Protein AF-0000000078063720 (afdb_homodimer)

pLDDT: mean 92.57, std 9.5, range [32.84, 98.62]

Secondary structure (DSSP, 8-state):
---SEEE--HHHHHHTT-EEEEEEEEEEESSS--HHHHHHHHHHT-TTTS--TTEEEEEEEHHHHS-----SSHHHHHHHHHHHHHHHHHSEEEEEEEEEEEEESS--S--PPPHHHHHHHHHHHHHHHHHHHHHHHHHHS-HHHHTT-TTTTTT-HHHHHHHHHPPPP--SS---THHHHHHHHHHHHHHHHHHHHHHHHS-BS-HHHHHHHTTSHHHHHHH-TTTTTHHHHHHHHHHHHHHHHHHHHTT----HHHHHHHHHHHHHHHHHHHHHHHHHHHHHTGGGG--STTHIIIIIHHHHHHHHHHHHHHTT-TTTTTTTS-SSGGGHHHHHHHHHHHHHHHHHHHGGG-HHHHHHHHHHHHHHHHHHHHHHHHHTT---HHHHT-HHHHHTTTTT-HIIIIIISSTGGGHHHHHHHHHHHHHHHHHHHTT--GGG-HHHHHHHHHHHHHHHHHHHHHHHTT-SSSPPHHHHHHHHHHHHHHHHHHHHHHHHHHHTT---HHHHHHT-GGGHHHHHHHHHHHHHHHHHHHHHHHT-SSPBP-SHHHHHHHHHHHHHHHHHHHHHHIIIIIHHHHHHHHHHHS----------------/---SEEE--HHHHHHTT-EEEEEEEEEEESSS--HHHHHHHHHHT-TTTS--TTEEEEEEEHHHHS-----SSHHHHHHHHHHHHHHHHHSEEEEEEEEEEEEESS-----PPPHHHHHHHHHHHHHHHHHHHHHHHHHHS-HHHHTT-TTTTTT-HHHHHHHHHPPPP--SS---THHHHHHHHHHHHHHHHHHHHHHHHS-BS-HHHHHHHTTSHHHHHHH-TTTTTHHHHHHHHHHHHHHHHHHHHTT----HHHHHHHHHHHHHHHHHHHHHHHHHHHHHTGGGG--STTHIIIIIHHHHHHHHHHHHHHTT-TTTTTTTS-SSGGGHHHHHHHHHHHHHHHHHHHTTT-HHHHHHHHHHHHHHHHHHHHHHHHHTT---HHHHT-HHHHHTTTTT-HIIIIIISSTGGGHHHHHHHHHHHHHHHHHHHTT--GGG-HHHHHHHHHHHHHHHHHHHHHHHTT-SSSPPHHHHHHHHHHHHHHHHHHHHHHHHHHHTT---HHHHHHT-GGGHHHHHHHHHHHHHHHHHHHHHHHT-SSPBP-SHHHHHHHHHHHHHHHHHHHHHHIIIIIHHHHHHHHHHHS----------------

Sequence (1204 aa):
MPRLFELDEWAGCVSSRGAYCLGSFELQPAQRPHALYDLMESYSANYVDNFNHTRVHRGACLPRACAPHRAQRLQDWFSACVNASTWSRYNLSARLLRLEYCAAAPAAPAQALSPSQRALAGVLAALLALAAVSTALDLTLPEHARKGAEWALAWSLPGCWRALLAPPPRSARTDLASFDGLRVLTMLVVIIEHVCWITTQTYLTDTRIYEQIRGSIDVVLMTNSTLVVQIFFIMSSFLLAHKLLQQRRRGEHVPPFSTFVETMLNRIIRVSPSYWMVVWFAASWWERLGRGPLWAPLVGSEAAVCRRKWWTHLLYLNNILHADDKCLIQTWYLAADMQLYAACLALTLVLWRWRRAALAVLGALLLASIALLFGLAYSWQLVPTYVMHRPESVRLAYDGERSFNVLYQSPLGNVPGALAGLLLAHLHHALLDHDVPLSRYKVFGWVSVASVPAAAWWVAASPLALGRGPPARLPAAALAALERPVFSFFVAMALLGAMNGVHSGVRRVLSWRGWAGWARLSFGALLLHMPINKSLVAARLMPSMLDRQSAIVEWFGVAAVSYMAALPLALLVELPAQRLHRALSRPAPRAAAAEPADKPSLMPRLFELDEWAGCVSSRGAYCLGSFELQPAQRPHALYDLMESYSANYVDNFNHTRVHRGACLPRACAPHRAQRLQDWFSACVNASTWSRYNLSARLLRLEYCAAAPAAPAQALSPSQRALAGVLAALLALAAVSTALDLTLPEHARKGAEWALAWSLPGCWRALLAPPPRSARTDLASFDGLRVLTMLVVIIEHVCWITTQTYLTDTRIYEQIRGSIDVVLMTNSTLVVQIFFIMSSFLLAHKLLQQRRRGEHVPPFSTFVETMLNRIIRVSPSYWMVVWFAASWWERLGRGPLWAPLVGSEAAVCRRKWWTHLLYLNNILHADDKCLIQTWYLAADMQLYAACLALTLVLWRWRRAALAVLGALLLASIALLFGLAYSWQLVPTYVMHRPESVRLAYDGERSFNVLYQSPLGNVPGALAGLLLAHLHHALLDHDVPLSRYKVFGWVSVASVPAAAWWVAASPLALGRGPPARLPAAALAALERPVFSFFVAMALLGAMNGVHSGVRRVLSWRGWAGWARLSFGALLLHMPINKSLVAARLMPSMLDRQSAIVEWFGVAAVSYMAALPLALLVELPAQRLHRALSRPAPRAAAAEPADKPSL

Organism: Helicoverpa armigera (NCBI:txid29058)

Solvent-accessible surface area (backbone atoms only — not comparable to full-atom values): 62105 Å² total; per-residue (Å²): 130,78,73,47,47,46,64,39,68,50,69,65,28,38,73,69,45,26,36,40,34,30,34,33,27,40,54,41,64,86,54,82,89,39,72,68,59,51,49,33,52,60,56,23,66,28,44,42,58,25,54,56,63,49,42,34,34,44,31,42,27,44,76,79,76,29,76,93,58,89,56,89,45,68,67,57,40,50,39,51,39,53,20,52,54,39,30,75,74,67,61,26,44,41,43,74,72,45,80,62,43,73,50,63,31,68,71,75,67,87,69,74,79,48,72,64,40,49,48,52,52,49,51,53,52,48,42,53,49,44,25,51,52,11,30,52,46,63,74,68,53,53,76,79,61,45,79,77,37,43,58,62,38,23,31,9,50,70,59,33,51,51,61,47,56,45,75,76,83,84,51,92,85,46,51,64,53,37,52,34,26,48,47,37,55,46,48,53,46,45,46,37,18,48,51,54,48,53,51,56,41,49,45,42,66,52,63,63,59,40,41,67,44,51,81,36,57,70,45,27,55,40,60,44,29,74,56,55,55,37,53,58,36,21,51,52,30,18,54,54,42,40,53,53,53,50,38,51,75,70,64,54,88,76,59,61,66,63,48,50,54,52,54,50,50,54,50,46,49,59,48,42,57,48,50,52,51,52,51,50,38,38,36,44,52,52,51,72,74,62,49,52,81,41,20,49,58,56,45,35,48,30,20,52,41,22,56,72,48,47,68,34,56,78,67,43,36,38,30,72,52,64,50,58,60,55,49,68,66,75,50,22,54,57,17,25,48,55,52,48,45,52,50,48,51,51,49,49,56,71,38,61,83,38,69,77,54,39,57,55,52,50,50,50,50,41,52,48,49,35,50,48,43,25,50,49,18,50,74,66,66,30,51,26,68,70,57,55,60,9,49,59,37,43,45,54,66,40,56,83,38,60,37,48,46,51,49,57,36,20,48,73,45,43,42,47,22,31,44,43,10,39,48,46,30,54,50,51,51,52,34,59,74,66,68,58,66,60,52,73,37,63,68,54,41,52,50,17,61,50,16,54,61,46,33,54,44,46,54,31,46,55,61,56,71,61,48,85,44,78,60,58,64,66,65,27,7,49,44,45,30,40,54,52,47,53,40,39,48,24,51,45,42,27,48,54,30,45,32,50,63,35,86,49,74,64,47,54,61,19,38,40,74,81,27,40,46,51,31,68,26,37,62,40,19,63,68,40,33,55,62,52,47,48,51,57,61,20,42,39,66,55,55,40,76,68,49,72,68,55,44,52,29,47,29,43,6,45,51,50,53,16,44,59,57,10,46,60,46,38,44,62,38,28,45,18,48,44,41,30,51,51,46,68,65,51,74,70,77,75,73,75,72,74,69,74,76,78,69,77,82,124,128,79,71,47,47,46,65,39,65,50,71,65,28,38,73,70,48,26,36,42,36,31,34,33,26,41,55,42,65,85,56,83,90,41,71,69,59,54,50,32,49,60,56,23,65,29,44,42,57,26,54,56,63,48,42,34,35,45,31,42,28,45,74,78,77,29,76,92,63,88,56,90,46,69,66,57,40,50,39,50,37,53,20,52,55,38,29,75,74,68,61,25,43,43,42,72,71,44,81,63,43,73,51,62,32,69,68,75,68,87,69,72,79,50,70,64,40,50,48,52,53,50,51,54,50,48,44,53,48,44,28,52,51,12,32,53,47,61,74,66,52,54,76,79,62,45,79,79,37,43,58,61,38,23,31,10,50,71,57,33,50,50,61,46,59,45,73,77,83,83,49,93,85,47,49,65,52,38,50,34,26,46,48,36,53,45,49,52,45,44,46,35,17,48,50,54,47,54,53,55,41,48,46,40,66,52,62,64,60,40,43,66,43,52,82,36,58,71,44,27,55,39,60,43,29,74,57,54,54,36,53,57,36,20,51,51,30,19,54,54,42,38,55,53,52,51,38,51,75,70,67,55,89,74,59,60,68,62,49,52,53,51,54,52,49,53,49,45,51,62,50,41,57,48,50,53,51,53,51,49,37,39,37,45,52,51,51,72,74,63,49,53,80,41,21,50,58,57,42,35,48,30,19,52,42,23,57,72,48,46,70,33,57,78,67,45,35,38,31,72,52,64,51,59,59,56,47,68,66,75,50,23,55,56,15,26,46,54,54,48,46,52,51,49,51,52,48,49,56,70,38,61,84,37,69,77,54,38,58,56,52,50,51,50,49,40,52,48,50,35,50,49,42,25,49,50,18,51,75,68,66,30,51,24,69,70,57,55,60,8,49,58,38,42,45,53,68,41,58,83,37,59,35,50,46,52,48,56,36,20,49,73,45,44,41,47,22,32,45,43,10,38,47,47,29,54,50,51,51,51,33,58,74,66,67,56,66,58,52,74,38,62,68,56,40,51,51,16,60,48,16,56,62,46,32,56,45,46,55,32,45,55,62,56,73,61,49,85,44,80,58,57,63,66,65,27,8,52,44,45,29,39,53,52,46,53,41,38,50,23,51,45,42,27,48,54,31,45,32,50,64,34,85,47,73,64,48,54,61,19,38,41,76,81,27,39,45,51,31,69,26,37,63,39,20,64,66,39,33,55,63,52,48,47,52,57,60,19,43,40,68,56,54,40,76,70,48,74,67,53,46,54,30,48,28,44,5,45,50,50,52,16,44,59,58,10,46,60,46,38,44,63,39,29,44,18,49,43,41,31,52,53,46,68,65,51,74,74,78,75,74,77,72,75,72,76,78,78,72,77,83,126

InterPro domains:
  IPR002656 Acyltransferase 3 domain [PF01757] (177-566)
  IPR052728 Oxygen and lipid transport regulator [PTHR11161] (15-594)

Nearest PDB structures (foldseek):
  6wbv-assembly1_A  TM=1.469E-01  e=4.141E-01  Homo sapiens
  8tid-assembly1_C  TM=1.167E-01  e=2.335E+00  Tetrahymena thermophila
  7y1j-assembly1_A  TM=1.596E-01  e=3.272E+00  Rattus norvegicus
  6kkj-assembly1_B  TM=2.062E-01  e=3.340E-01  Escherichia coli K-12
  6wbv-assembly1_A  TM=1.458E-01  e=4.303E-01  Homo sapiens

Structure (mmCIF, N/CA/C/O backbone):
data_AF-0000000078063720-model_v1
#
loop_
_entity.id
_entity.type
_entity.pdbx_description
1 polymer 'Acyltransferase 3 domain-containing protein'
#
loop_
_atom_site.group_PDB
_atom_site.id
_atom_site.type_symbol
_atom_site.label_atom_id
_atom_site.label_alt_id
_atom_site.label_comp_id
_atom_site.label_asym_id
_atom_site.label_entity_id
_atom_site.label_seq_id
_atom_site.pdbx_PDB_ins_code
_atom_site.Cartn_x
_atom_site.Cartn_y
_atom_site.Cartn_z
_atom_site.occupancy
_atom_site.B_iso_or_equiv
_atom_site.auth_seq_id
_atom_site.auth_comp_id
_atom_site.auth_asym_id
_atom_site.auth_atom_id
_atom_site.pdbx_PDB_model_num
ATOM 1 N N . MET A 1 1 ? -1.442 -35.125 -0.585 1 89.94 1 MET A N 1
ATOM 2 C CA . MET A 1 1 ? -2.643 -34.844 -1.363 1 89.94 1 MET A CA 1
ATOM 3 C C . MET A 1 1 ? -2.293 -34.094 -2.646 1 89.94 1 MET A C 1
ATOM 5 O O . MET A 1 1 ? -1.274 -33.406 -2.709 1 89.94 1 MET A O 1
ATOM 9 N N . PRO A 1 2 ? -3.15 -34.281 -3.641 1 92.31 2 PRO A N 1
ATOM 10 C CA . PRO A 1 2 ? -2.934 -33.469 -4.844 1 92.31 2 PRO A CA 1
ATOM 11 C C . PRO A 1 2 ? -2.986 -31.984 -4.57 1 92.31 2 PRO A C 1
ATOM 13 O O . PRO A 1 2 ? -3.738 -31.531 -3.701 1 92.31 2 PRO A O 1
ATOM 16 N N . ARG A 1 3 ? -2.207 -31.297 -5.324 1 92.19 3 ARG A N 1
ATOM 17 C CA . ARG A 1 3 ? -2.285 -29.844 -5.242 1 92.19 3 ARG A CA 1
ATOM 18 C C . ARG A 1 3 ? -3.664 -29.344 -5.668 1 92.19 3 ARG A C 1
ATOM 20 O O . ARG A 1 3 ? -4.184 -29.75 -6.711 1 92.19 3 ARG A O 1
ATOM 27 N N . LEU A 1 4 ? -4.164 -28.484 -4.914 1 95.69 4 LEU A N 1
ATOM 28 C CA . LEU A 1 4 ? -5.516 -28.016 -5.184 1 95.69 4 LEU A CA 1
ATOM 29 C C . LEU A 1 4 ? -5.539 -27.094 -6.402 1 95.69 4 LEU A C 1
ATOM 31 O O . LEU A 1 4 ? -6.434 -27.188 -7.242 1 95.69 4 LEU A O 1
ATOM 35 N N . PHE A 1 5 ? -4.547 -26.156 -6.434 1 96.44 5 PHE A N 1
ATOM 36 C CA . PHE A 1 5 ? -4.48 -25.156 -7.484 1 96.44 5 PHE A CA 1
ATOM 37 C C . PHE A 1 5 ? -3.17 -25.25 -8.25 1 96.44 5 PHE A C 1
ATOM 39 O O . PHE A 1 5 ? -2.092 -25.234 -7.656 1 96.44 5 PHE A O 1
ATOM 46 N N . GLU A 1 6 ? -3.262 -25.406 -9.539 1 95.31 6 GLU A N 1
ATOM 47 C CA . GLU A 1 6 ? -2.074 -25.469 -10.383 1 95.31 6 GLU A CA 1
ATOM 48 C C . GLU A 1 6 ? -2.283 -24.688 -11.68 1 95.31 6 GLU A C 1
ATOM 50 O O . GLU A 1 6 ? -3.338 -24.797 -12.312 1 95.31 6 GLU A O 1
ATOM 55 N N . LEU A 1 7 ? -1.355 -23.859 -12.023 1 95 7 LEU A N 1
ATOM 56 C CA . LEU A 1 7 ? -1.365 -23.094 -13.258 1 95 7 LEU A CA 1
ATOM 57 C C . LEU A 1 7 ? -0.095 -23.344 -14.062 1 95 7 LEU A C 1
ATOM 59 O O . LEU A 1 7 ? 1.014 -23.219 -13.539 1 95 7 LEU A O 1
ATOM 63 N N . ASP A 1 8 ? -0.332 -23.734 -15.32 1 93.69 8 ASP A N 1
ATOM 64 C CA . ASP A 1 8 ? 0.812 -23.766 -16.219 1 93.69 8 ASP A CA 1
ATOM 65 C C . ASP A 1 8 ? 1.225 -22.359 -16.641 1 93.69 8 ASP A C 1
ATOM 67 O O . ASP A 1 8 ? 0.477 -21.406 -16.438 1 93.69 8 ASP A O 1
ATOM 71 N N . GLU A 1 9 ? 2.371 -22.297 -17.188 1 90.62 9 GLU A N 1
ATOM 72 C CA . GLU A 1 9 ? 2.891 -21.016 -17.641 1 90.62 9 GLU A CA 1
ATOM 73 C C . GLU A 1 9 ? 2.084 -20.5 -18.828 1 90.62 9 GLU A C 1
ATOM 75 O O . GLU A 1 9 ? 2.072 -21.109 -19.906 1 90.62 9 GLU A O 1
ATOM 80 N N . TRP A 1 10 ? 1.476 -19.375 -18.688 1 91.12 10 TRP A N 1
ATOM 81 C CA . TRP A 1 10 ? 0.492 -18.875 -19.625 1 91.12 10 TRP A CA 1
ATOM 82 C C . TRP A 1 10 ? 1.169 -18.078 -20.734 1 91.12 10 TRP A C 1
ATOM 84 O O . TRP A 1 10 ? 0.835 -18.234 -21.922 1 91.12 10 TRP A O 1
ATOM 94 N N . ALA A 1 11 ? 2.111 -17.234 -20.422 1 86.81 11 ALA A N 1
ATOM 95 C CA . ALA A 1 11 ? 2.729 -16.328 -21.375 1 86.81 11 ALA A CA 1
ATOM 96 C C . ALA A 1 11 ? 3.428 -17.109 -22.5 1 86.81 11 ALA A C 1
ATOM 98 O O . ALA A 1 11 ? 3.295 -16.766 -23.672 1 86.81 11 ALA A O 1
ATOM 99 N N . GLY A 1 12 ? 4.184 -18.109 -22.109 1 86.5 12 GLY A N 1
ATOM 100 C CA . GLY A 1 12 ? 4.844 -18.938 -23.109 1 86.5 12 GLY A CA 1
ATOM 101 C C . GLY A 1 12 ? 3.875 -19.75 -23.953 1 86.5 12 GLY A C 1
ATOM 102 O O . GLY A 1 12 ? 4.102 -19.953 -25.141 1 86.5 12 GLY A O 1
ATOM 103 N N . CYS A 1 13 ? 2.816 -20.172 -23.328 1 90.5 13 CYS A N 1
ATOM 104 C CA . CYS A 1 13 ? 1.793 -20.938 -24.031 1 90.5 13 CYS A CA 1
ATOM 105 C C . CYS A 1 13 ? 1.157 -20.094 -25.141 1 90.5 13 CYS A C 1
ATOM 107 O O . CYS A 1 13 ? 1.01 -20.578 -26.266 1 90.5 13 CYS A O 1
ATOM 109 N N . VAL A 1 14 ? 0.826 -18.875 -24.812 1 87.12 14 VAL A N 1
ATOM 110 C CA . VAL A 1 14 ? 0.146 -17.984 -25.75 1 87.12 14 VAL A CA 1
ATOM 111 C C . VAL A 1 14 ? 1.115 -17.562 -26.859 1 87.12 14 VAL A C 1
ATOM 113 O O . VAL A 1 14 ? 0.726 -17.438 -28.016 1 87.12 14 VAL A O 1
ATOM 116 N N . SER A 1 15 ? 2.328 -17.344 -26.5 1 84.25 15 SER A N 1
ATOM 117 C CA . SER A 1 15 ? 3.326 -16.906 -27.484 1 84.25 15 SER A CA 1
ATOM 118 C C . SER A 1 15 ? 3.602 -18 -28.5 1 84.25 15 SER A C 1
ATOM 120 O O . SER A 1 15 ? 3.951 -17.719 -29.656 1 84.25 15 SER A O 1
ATOM 122 N N . SER A 1 16 ? 3.459 -19.266 -28.141 1 85.81 16 SER A N 1
ATOM 123 C CA . SER A 1 16 ? 3.674 -20.375 -29.047 1 85.81 16 SER A CA 1
ATOM 124 C C . SER A 1 16 ? 2.385 -20.766 -29.766 1 85.81 16 SER A C 1
ATOM 126 O O . SER A 1 16 ? 2.289 -21.844 -30.344 1 85.81 16 SER A O 1
ATOM 128 N N . ARG A 1 17 ? 1.328 -19.906 -29.609 1 84.81 17 ARG A N 1
ATOM 129 C CA . ARG A 1 17 ? 0.023 -20.109 -30.234 1 84.81 17 ARG A CA 1
ATOM 130 C C . ARG A 1 17 ? -0.616 -21.406 -29.766 1 84.81 17 ARG A C 1
ATOM 132 O O . ARG A 1 17 ? -1.243 -22.109 -30.562 1 84.81 17 ARG A O 1
ATOM 139 N N . GLY A 1 18 ? -0.327 -21.703 -28.516 1 89.06 18 GLY A N 1
ATOM 140 C CA . GLY A 1 18 ? -0.947 -22.875 -27.922 1 89.06 18 GLY A CA 1
ATOM 141 C C . GLY A 1 18 ? -2.314 -22.578 -27.328 1 89.06 18 GLY A C 1
ATOM 142 O O . GLY A 1 18 ? -2.703 -21.422 -27.188 1 89.06 18 GLY A O 1
ATOM 143 N N . ALA A 1 19 ? -3.041 -23.719 -27.062 1 92.44 19 ALA A N 1
ATOM 144 C CA . ALA A 1 19 ? -4.344 -23.594 -26.406 1 92.44 19 ALA A CA 1
ATOM 145 C C . ALA A 1 19 ? -4.211 -23.688 -24.891 1 92.44 19 ALA A C 1
ATOM 147 O O . ALA A 1 19 ? -3.447 -24.516 -24.375 1 92.44 19 ALA A O 1
ATOM 148 N N . TYR A 1 20 ? -4.836 -22.781 -24.234 1 94.38 20 TYR A N 1
ATOM 149 C CA . TYR A 1 20 ? -4.816 -22.75 -22.781 1 94.38 20 TYR A CA 1
ATOM 150 C C . TYR A 1 20 ? -6.223 -22.922 -22.219 1 94.38 20 TYR A C 1
ATOM 152 O O . TYR A 1 20 ? -7.164 -22.266 -22.672 1 94.38 20 TYR A O 1
ATOM 160 N N . CYS A 1 21 ? -6.383 -23.812 -21.266 1 96.12 21 CYS A N 1
ATOM 161 C CA . CYS A 1 21 ? -7.695 -24.062 -20.672 1 96.12 21 CYS A CA 1
ATOM 162 C C . CYS A 1 21 ? -7.629 -24.016 -19.156 1 96.12 21 CYS A C 1
ATOM 164 O O . CYS A 1 21 ? -6.582 -24.281 -18.562 1 96.12 21 CYS A O 1
ATOM 166 N N . LEU A 1 22 ? -8.688 -23.578 -18.578 1 96.31 22 LEU A N 1
ATOM 167 C CA . LEU A 1 22 ? -8.891 -23.531 -17.125 1 96.31 22 LEU A CA 1
ATOM 168 C C . LEU A 1 22 ? -10.188 -24.219 -16.734 1 96.31 22 LEU A C 1
ATOM 170 O O . LEU A 1 22 ? -11.219 -24.047 -17.391 1 96.31 22 LEU A O 1
ATOM 174 N N . GLY A 1 23 ? -10.07 -25.031 -15.656 1 97.12 23 GLY A N 1
ATOM 175 C CA . GLY A 1 23 ? -11.297 -25.688 -15.219 1 97.12 23 GLY A CA 1
ATOM 176 C C . GLY A 1 23 ? -11.148 -26.391 -13.875 1 97.12 23 GLY A C 1
ATOM 177 O O . GLY A 1 23 ? -10.062 -26.406 -13.297 1 97.12 23 GLY A O 1
ATOM 178 N N . SER A 1 24 ? -12.258 -26.844 -13.328 1 97.5 24 SER A N 1
ATOM 179 C CA . SER A 1 24 ? -12.344 -27.594 -12.078 1 97.5 24 SER A CA 1
ATOM 180 C C . SER A 1 24 ? -12.695 -29.062 -12.336 1 97.5 24 SER A C 1
ATOM 182 O O . SER A 1 24 ? -13.508 -29.359 -13.211 1 97.5 24 SER A O 1
ATOM 184 N N . PHE A 1 25 ? -12.07 -29.938 -11.594 1 98.31 25 PHE A N 1
ATOM 185 C CA . PHE A 1 25 ? -12.234 -31.375 -11.781 1 98.31 25 PHE A CA 1
ATOM 186 C C . PHE A 1 25 ? -12.633 -32.062 -10.477 1 98.31 25 PHE A C 1
ATOM 188 O O . PHE A 1 25 ? -12.109 -31.703 -9.414 1 98.31 25 PHE A O 1
ATOM 195 N N . GLU A 1 26 ? -13.492 -32.906 -10.539 1 98.06 26 GLU A N 1
ATOM 196 C CA . GLU A 1 26 ? -13.852 -33.781 -9.406 1 98.06 26 GLU A CA 1
ATOM 197 C C . GLU A 1 26 ? -13.078 -35.094 -9.438 1 98.06 26 GLU A C 1
ATOM 199 O O . GLU A 1 26 ? -13.039 -35.75 -10.469 1 98.06 26 GLU A O 1
ATOM 204 N N . LEU A 1 27 ? -12.461 -35.406 -8.344 1 98.06 27 LEU A N 1
ATOM 205 C CA . LEU A 1 27 ? -11.688 -36.656 -8.25 1 98.06 27 LEU A CA 1
ATOM 206 C C . LEU A 1 27 ? -12.539 -37.781 -7.703 1 98.06 27 LEU A C 1
ATOM 208 O O . LEU A 1 27 ? -13.391 -37.562 -6.836 1 98.06 27 LEU A O 1
ATOM 212 N N . GLN A 1 28 ? -12.344 -38.969 -8.266 1 96.75 28 GLN A N 1
ATOM 213 C CA . GLN A 1 28 ? -13.031 -40.156 -7.809 1 96.75 28 GLN A CA 1
ATOM 214 C C . GLN A 1 28 ? -12.109 -41.375 -7.852 1 96.75 28 GLN A C 1
ATOM 216 O O . GLN A 1 28 ? -11.312 -41.531 -8.781 1 96.75 28 GLN A O 1
ATOM 221 N N . PRO A 1 29 ? -12.234 -42.156 -6.832 1 95.62 29 PRO A N 1
ATOM 222 C CA . PRO A 1 29 ? -11.43 -43.406 -6.863 1 95.62 29 PRO A CA 1
ATOM 223 C C . PRO A 1 29 ? -12.023 -44.469 -7.773 1 95.62 29 PRO A C 1
ATOM 225 O O . PRO A 1 29 ? -13.242 -44.562 -7.922 1 95.62 29 PRO A O 1
ATOM 228 N N . ALA A 1 30 ? -11.141 -45.25 -8.453 1 89.06 30 ALA A N 1
ATOM 229 C CA . ALA A 1 30 ? -11.625 -46.344 -9.273 1 89.06 30 ALA A CA 1
ATOM 230 C C . ALA A 1 30 ? -12.289 -47.438 -8.414 1 89.06 30 ALA A C 1
ATOM 232 O O . ALA A 1 30 ? -13.289 -48.031 -8.82 1 89.06 30 ALA A O 1
ATOM 233 N N . GLN A 1 31 ? -11.695 -47.688 -7.25 1 90.12 31 GLN A N 1
ATOM 234 C CA . GLN A 1 31 ? -12.219 -48.656 -6.301 1 90.12 31 GLN A CA 1
ATOM 235 C C . GLN A 1 31 ? -12.086 -48.156 -4.867 1 90.12 31 GLN A C 1
ATOM 237 O O . GLN A 1 31 ? -11.125 -47.469 -4.527 1 90.12 31 GLN A O 1
ATOM 242 N N . ARG A 1 32 ? -13.086 -48.5 -4.125 1 89.12 32 ARG A N 1
ATOM 243 C CA . ARG A 1 32 ? -13.039 -48.156 -2.703 1 89.12 32 ARG A CA 1
ATOM 244 C C . ARG A 1 32 ? -12.734 -49.406 -1.864 1 89.12 32 ARG A C 1
ATOM 246 O O . ARG A 1 32 ? -13.164 -50.5 -2.203 1 89.12 32 ARG A O 1
ATOM 253 N N . PRO A 1 33 ? -12.008 -49.438 -0.785 1 91.12 33 PRO A N 1
ATOM 254 C CA . PRO A 1 33 ? -11.477 -48.219 -0.182 1 91.12 33 PRO A CA 1
ATOM 255 C C . PRO A 1 33 ? -10.211 -47.719 -0.868 1 91.12 33 PRO A C 1
ATOM 257 O O . PRO A 1 33 ? -9.453 -48.5 -1.431 1 91.12 33 PRO A O 1
ATOM 260 N N . HIS A 1 34 ? -10.086 -46.469 -1.026 1 95.75 34 HIS A N 1
ATOM 261 C CA . HIS A 1 34 ? -8.891 -45.75 -1.495 1 95.75 34 HIS A CA 1
ATOM 262 C C . HIS A 1 34 ? -8.336 -44.844 -0.418 1 95.75 34 HIS A C 1
ATOM 264 O O . HIS A 1 34 ? -8.922 -43.781 -0.141 1 95.75 34 HIS A O 1
ATOM 270 N N . ALA A 1 35 ? -7.234 -45.125 0.194 1 95.56 35 ALA A N 1
ATOM 271 C CA . ALA A 1 35 ? -6.715 -44.5 1.405 1 95.56 35 ALA A CA 1
ATOM 272 C C . ALA A 1 35 ? -6.566 -43 1.219 1 95.56 35 ALA A C 1
ATOM 274 O O . ALA A 1 35 ? -7.016 -42.219 2.061 1 95.56 35 ALA A O 1
ATOM 275 N N . LEU A 1 36 ? -5.918 -42.594 0.149 1 95.38 36 LEU A N 1
ATOM 276 C CA . LEU A 1 36 ? -5.699 -41.188 -0.113 1 95.38 36 LEU A CA 1
ATOM 277 C C . LEU A 1 36 ? -7.027 -40.438 -0.273 1 95.38 36 LEU A C 1
ATOM 279 O O . LEU A 1 36 ? -7.219 -39.375 0.293 1 95.38 36 LEU A O 1
ATOM 283 N N . TYR A 1 37 ? -7.922 -41 -1.019 1 97 37 TYR A N 1
ATOM 284 C CA . TYR A 1 37 ? -9.211 -40.375 -1.256 1 97 37 TYR A CA 1
ATOM 285 C C . TYR A 1 37 ? -10 -40.25 0.04 1 97 37 TYR A C 1
ATOM 287 O O . TYR A 1 37 ? -10.648 -39.219 0.284 1 97 37 TYR A O 1
ATOM 295 N N . ASP A 1 38 ? -9.992 -41.25 0.83 1 97.12 38 ASP A N 1
ATOM 296 C CA . ASP A 1 38 ? -10.688 -41.219 2.109 1 97.12 38 ASP A CA 1
ATOM 297 C C . ASP A 1 38 ? -10.133 -40.125 3.018 1 97.12 38 ASP A C 1
ATOM 299 O O . ASP A 1 38 ? -10.891 -39.469 3.73 1 97.12 38 ASP A O 1
ATOM 303 N N . LEU A 1 39 ? -8.844 -40.062 2.961 1 96.31 39 LEU A N 1
ATOM 304 C CA . LEU A 1 39 ? -8.211 -38.969 3.725 1 96.31 39 LEU A CA 1
ATOM 305 C C . LEU A 1 39 ? -8.68 -37.625 3.23 1 96.31 39 LEU A C 1
ATOM 307 O O . LEU A 1 39 ? -9.008 -36.75 4.031 1 96.31 39 LEU A O 1
ATOM 311 N N . MET A 1 40 ? -8.688 -37.438 1.939 1 96.94 40 MET A N 1
ATOM 312 C CA . MET A 1 40 ? -9.109 -36.188 1.336 1 96.94 40 MET A CA 1
ATOM 313 C C . MET A 1 40 ? -10.562 -35.875 1.691 1 96.94 40 MET A C 1
ATOM 315 O O . MET A 1 40 ? -10.891 -34.719 2.012 1 96.94 40 MET A O 1
ATOM 319 N N . GLU A 1 41 ? -11.359 -36.812 1.614 1 96.38 41 GLU A N 1
ATOM 320 C CA . GLU A 1 41 ? -12.773 -36.656 1.94 1 96.38 41 GLU A CA 1
ATOM 321 C C . GLU A 1 41 ? -12.961 -36.281 3.406 1 96.38 41 GLU A C 1
ATOM 323 O O . GLU A 1 41 ? -13.75 -35.375 3.725 1 96.38 41 GLU A O 1
ATOM 328 N N . SER A 1 42 ? -12.289 -36.938 4.293 1 96.12 42 SER A N 1
ATOM 329 C CA . SER A 1 42 ? -12.375 -36.656 5.719 1 96.12 42 SER A CA 1
ATOM 330 C C . SER A 1 42 ? -11.891 -35.25 6.027 1 96.12 42 SER A C 1
ATOM 332 O O . SER A 1 42 ? -12.5 -34.531 6.832 1 96.12 42 SER A O 1
ATOM 334 N N . TYR A 1 43 ? -10.789 -34.906 5.395 1 95.31 43 TYR A N 1
ATOM 335 C CA . TYR A 1 43 ? -10.242 -33.562 5.59 1 95.31 43 TYR A CA 1
ATOM 336 C C . TYR A 1 43 ? -11.203 -32.5 5.074 1 95.31 43 TYR A C 1
ATOM 338 O O . TYR A 1 43 ? -11.406 -31.484 5.73 1 95.31 43 TYR A O 1
ATOM 346 N N . SER A 1 44 ? -11.852 -32.781 3.973 1 96.25 44 SER A N 1
ATOM 347 C CA . SER A 1 44 ? -12.75 -31.844 3.32 1 96.25 44 SER A CA 1
ATOM 348 C C . SER A 1 44 ? -14.086 -31.75 4.059 1 96.25 44 SER A C 1
ATOM 350 O O . SER A 1 44 ? -14.859 -30.812 3.838 1 96.25 44 SER A O 1
ATOM 352 N N . ALA A 1 45 ? -14.359 -32.688 4.902 1 95.19 45 ALA A N 1
ATOM 353 C CA . ALA A 1 45 ? -15.609 -32.688 5.66 1 95.19 45 ALA A CA 1
ATOM 354 C C . ALA A 1 45 ? -15.727 -31.453 6.543 1 95.19 45 ALA A C 1
ATOM 356 O O . ALA A 1 45 ? -16.828 -31 6.832 1 95.19 45 ALA A O 1
ATOM 357 N N . ASN A 1 46 ? -14.594 -30.953 6.914 1 94.44 46 ASN A N 1
ATOM 358 C CA . ASN A 1 46 ? -14.594 -29.641 7.551 1 94.44 46 ASN A CA 1
ATOM 359 C C . ASN A 1 46 ? -14.648 -28.516 6.516 1 94.44 46 ASN A C 1
ATOM 361 O O . ASN A 1 46 ? -13.688 -27.766 6.363 1 94.44 46 ASN A O 1
ATOM 365 N N . TYR A 1 47 ? -15.844 -28.328 5.965 1 94 47 TYR A N 1
ATOM 366 C CA . TYR A 1 47 ? -16 -27.453 4.82 1 94 47 TYR A CA 1
ATOM 367 C C . TYR A 1 47 ? -15.953 -25.984 5.254 1 94 47 TYR A C 1
ATOM 369 O O . TYR A 1 47 ? -15.844 -25.078 4.418 1 94 47 TYR A O 1
ATOM 377 N N . VAL A 1 48 ? -16.016 -25.719 6.57 1 93.69 48 VAL A N 1
ATOM 378 C CA . VAL A 1 48 ? -15.984 -24.344 7.07 1 93.69 48 VAL A CA 1
ATOM 379 C C . VAL A 1 48 ? -14.547 -23.828 7.039 1 93.69 48 VAL A C 1
ATOM 381 O O . VAL A 1 48 ? -14.312 -22.656 6.699 1 93.69 48 VAL A O 1
ATOM 384 N N . ASP A 1 49 ? -13.555 -24.703 7.336 1 93.25 49 ASP A N 1
ATOM 385 C CA . ASP A 1 49 ? -12.172 -24.25 7.512 1 93.25 49 ASP A CA 1
ATOM 386 C C . ASP A 1 49 ? -11.305 -24.656 6.324 1 93.25 49 ASP A C 1
ATOM 388 O O . ASP A 1 49 ? -10.242 -24.078 6.098 1 93.25 49 ASP A O 1
ATOM 392 N N . ASN A 1 50 ? -11.773 -25.703 5.598 1 96.06 50 ASN A N 1
ATOM 393 C CA . ASN A 1 50 ? -10.914 -26.266 4.559 1 96.06 50 ASN A CA 1
ATOM 394 C C . ASN A 1 50 ? -11.57 -26.156 3.182 1 96.06 50 ASN A C 1
ATOM 396 O O . ASN A 1 50 ? -12.797 -26.141 3.07 1 96.06 50 ASN A O 1
ATOM 400 N N . PHE A 1 51 ? -10.719 -26.125 2.221 1 96.94 51 PHE A N 1
ATOM 401 C CA . PHE A 1 51 ? -11.18 -26.281 0.848 1 96.94 51 PHE A CA 1
ATOM 402 C C . PHE A 1 51 ? -11.648 -27.719 0.597 1 96.94 51 PHE A C 1
ATOM 404 O O . PHE A 1 51 ? -11.414 -28.609 1.416 1 96.94 51 PHE A O 1
ATOM 411 N N . ASN A 1 52 ? -12.406 -27.891 -0.452 1 97.25 52 ASN A N 1
ATOM 412 C CA . ASN A 1 52 ? -12.703 -29.234 -0.922 1 97.25 52 ASN A CA 1
ATOM 413 C C . ASN A 1 52 ? -11.523 -29.828 -1.685 1 97.25 52 ASN A C 1
ATOM 415 O O . ASN A 1 52 ? -11.32 -29.531 -2.861 1 97.25 52 ASN A O 1
ATOM 419 N N . HIS A 1 53 ? -10.836 -30.797 -1.105 1 97.38 53 HIS A N 1
ATOM 420 C CA . HIS A 1 53 ? -9.602 -31.328 -1.674 1 97.38 53 HIS A CA 1
ATOM 421 C C . HIS A 1 53 ? -9.891 -32.469 -2.658 1 97.38 53 HIS A C 1
ATOM 423 O O . HIS A 1 53 ? -8.977 -32.969 -3.311 1 97.38 53 HIS A O 1
ATOM 429 N N . THR A 1 54 ? -11.172 -32.812 -2.791 1 97.5 54 THR A N 1
ATOM 430 C CA . THR A 1 54 ? -11.539 -33.812 -3.816 1 97.5 54 THR A CA 1
ATOM 431 C C . THR A 1 54 ? -11.859 -33.094 -5.137 1 97.5 54 THR A C 1
ATOM 433 O O . THR A 1 54 ? -12.195 -33.75 -6.125 1 97.5 54 THR A O 1
ATOM 436 N N . ARG A 1 55 ? -11.766 -31.797 -5.129 1 97.12 55 ARG A N 1
ATOM 437 C CA . ARG A 1 55 ? -11.945 -30.984 -6.32 1 97.12 55 ARG A CA 1
ATOM 438 C C . ARG A 1 55 ? -10.688 -30.188 -6.641 1 97.12 55 ARG A C 1
ATOM 440 O O . ARG A 1 55 ? -10.344 -29.25 -5.922 1 97.12 55 ARG A O 1
ATOM 447 N N . VAL A 1 56 ? -10.086 -30.484 -7.73 1 97.62 56 VAL A N 1
ATOM 448 C CA . VAL A 1 56 ? -8.836 -29.797 -8.055 1 97.62 56 VAL A CA 1
ATOM 449 C C . VAL A 1 56 ? -9.07 -28.797 -9.18 1 97.62 56 VAL A C 1
ATOM 451 O O . VAL A 1 56 ? -10.008 -28.938 -9.969 1 97.62 56 VAL A O 1
ATOM 454 N N . HIS A 1 57 ? -8.312 -27.75 -9.227 1 97.75 57 HIS A N 1
ATOM 455 C CA . HIS A 1 57 ? -8.414 -26.672 -10.211 1 97.75 57 HIS A CA 1
ATOM 456 C C . HIS A 1 57 ? -7.133 -26.562 -11.039 1 97.75 57 HIS A C 1
ATOM 458 O O . HIS A 1 57 ? -6.039 -26.438 -10.484 1 97.75 57 HIS A O 1
ATOM 464 N N . ARG A 1 58 ? -7.285 -26.656 -12.344 1 97.69 58 ARG A N 1
ATOM 465 C CA . ARG A 1 58 ? -6.121 -26.766 -13.219 1 97.69 58 ARG A CA 1
ATOM 466 C C . ARG A 1 58 ? -6.18 -25.719 -14.336 1 97.69 58 ARG A C 1
ATOM 468 O O . ARG A 1 58 ? -7.25 -25.453 -14.883 1 97.69 58 ARG A O 1
ATOM 475 N N . GLY A 1 59 ? -5.141 -25.016 -14.555 1 96.69 59 GLY A N 1
ATOM 476 C CA . GLY A 1 59 ? -4.844 -24.297 -15.781 1 96.69 59 GLY A CA 1
ATOM 477 C C . GLY A 1 59 ? -3.697 -24.906 -16.562 1 96.69 59 GLY A C 1
ATOM 478 O O . GLY A 1 59 ? -2.576 -25 -16.062 1 96.69 59 GLY A O 1
ATOM 479 N N . ALA A 1 60 ? -3.996 -25.312 -17.828 1 96 60 ALA A N 1
ATOM 480 C CA . ALA A 1 60 ? -2.988 -26.094 -18.531 1 96 60 ALA A CA 1
ATOM 481 C C . ALA A 1 60 ? -2.773 -25.547 -19.953 1 96 60 ALA A C 1
ATOM 483 O O . ALA A 1 60 ? -3.727 -25.141 -20.609 1 96 60 ALA A O 1
ATOM 484 N N . CYS A 1 61 ? -1.541 -25.484 -20.281 1 94.88 61 CYS A N 1
ATOM 485 C CA . CYS A 1 61 ? -1.161 -25.312 -21.672 1 94.88 61 CYS A CA 1
ATOM 486 C C . CYS A 1 61 ? -1.179 -26.641 -22.422 1 94.88 61 CYS A C 1
ATOM 488 O O . CYS A 1 61 ? -0.228 -27.422 -22.312 1 94.88 61 CYS A O 1
ATOM 490 N N . LEU A 1 62 ? -2.133 -26.953 -23.234 1 94.06 62 LEU A N 1
ATOM 491 C CA . LEU A 1 62 ? -2.453 -28.281 -23.75 1 94.06 62 LEU A CA 1
ATOM 492 C C . LEU A 1 62 ? -1.313 -28.828 -24.609 1 94.06 62 LEU A C 1
ATOM 494 O O . LEU A 1 62 ? -0.846 -29.953 -24.391 1 94.06 62 LEU A O 1
ATOM 498 N N . PRO A 1 63 ? -0.765 -28.062 -25.469 1 90.44 63 PRO A N 1
ATOM 499 C CA . PRO A 1 63 ? 0.287 -28.641 -26.312 1 90.44 63 PRO A CA 1
ATOM 500 C C . PRO A 1 63 ? 1.557 -28.969 -25.531 1 90.44 63 PRO A C 1
ATOM 502 O O . PRO A 1 63 ? 2.342 -29.812 -25.953 1 90.44 63 PRO A O 1
ATOM 505 N N . ARG A 1 64 ? 1.735 -28.359 -24.422 1 88.12 64 ARG A N 1
ATOM 506 C CA . ARG A 1 64 ? 2.959 -28.547 -23.656 1 88.12 64 ARG A CA 1
ATOM 507 C C . ARG A 1 64 ? 2.766 -29.609 -22.578 1 88.12 64 ARG A C 1
ATOM 509 O O . ARG A 1 64 ? 3.695 -30.359 -22.25 1 88.12 64 ARG A O 1
ATOM 516 N N . ALA A 1 65 ? 1.649 -29.656 -22.016 1 89.25 65 ALA A N 1
ATOM 517 C CA . ALA A 1 65 ? 1.426 -30.484 -20.844 1 89.25 65 ALA A CA 1
ATOM 518 C C . ALA A 1 65 ? 0.818 -31.828 -21.219 1 89.25 65 ALA A C 1
ATOM 520 O O . ALA A 1 65 ? 0.899 -32.781 -20.453 1 89.25 65 ALA A O 1
ATOM 521 N N . CYS A 1 66 ? 0.238 -31.859 -22.422 1 90.44 66 CYS A N 1
ATOM 522 C CA . CYS A 1 66 ? -0.587 -33.031 -22.734 1 90.44 66 CYS A CA 1
ATOM 523 C C . CYS A 1 66 ? -0.082 -33.719 -23.984 1 90.44 66 CYS A C 1
ATOM 525 O O . CYS A 1 66 ? 0.549 -33.094 -24.844 1 90.44 66 CYS A O 1
ATOM 527 N N . ALA A 1 67 ? -0.356 -35 -24.078 1 88.44 67 ALA A N 1
ATOM 528 C CA . ALA A 1 67 ? -0.135 -35.75 -25.312 1 88.44 67 ALA A CA 1
ATOM 529 C C . ALA A 1 67 ? -1.095 -35.312 -26.406 1 88.44 67 ALA A C 1
ATOM 531 O O . ALA A 1 67 ? -2.199 -34.844 -26.125 1 88.44 67 ALA A O 1
ATOM 532 N N . PRO A 1 68 ? -0.534 -35.406 -27.609 1 87.88 68 PRO A N 1
ATOM 533 C CA . PRO A 1 68 ? -1.441 -35.031 -28.703 1 87.88 68 PRO A CA 1
ATOM 534 C C . PRO A 1 68 ? -2.754 -35.812 -28.672 1 87.88 68 PRO A C 1
ATOM 536 O O . PRO A 1 68 ? -2.764 -37 -28.328 1 87.88 68 PRO A O 1
ATOM 539 N N . HIS A 1 69 ? -3.83 -35.094 -28.797 1 79.62 69 HIS A N 1
ATOM 540 C CA . HIS A 1 69 ? -5.168 -35.656 -28.719 1 79.62 69 HIS A CA 1
ATOM 541 C C . HIS A 1 69 ? -5.965 -35.406 -29.984 1 79.62 69 HIS A C 1
ATOM 543 O O . HIS A 1 69 ? -5.922 -34.312 -30.547 1 79.62 69 HIS A O 1
ATOM 549 N N . ARG A 1 70 ? -6.59 -36.375 -30.453 1 78.81 70 ARG A N 1
ATOM 550 C CA . ARG A 1 70 ? -7.355 -36.312 -31.703 1 78.81 70 ARG A CA 1
ATOM 551 C C . ARG A 1 70 ? -8.727 -35.688 -31.469 1 78.81 70 ARG A C 1
ATOM 553 O O . ARG A 1 70 ? -9.555 -35.625 -32.375 1 78.81 70 ARG A O 1
ATOM 560 N N . ALA A 1 71 ? -8.891 -35.156 -30.406 1 73.38 71 ALA A N 1
ATOM 561 C CA . ALA A 1 71 ? -10.227 -34.656 -30.109 1 73.38 71 ALA A CA 1
ATOM 562 C C . ALA A 1 71 ? -10.523 -33.375 -30.922 1 73.38 71 ALA A C 1
ATOM 564 O O . ALA A 1 71 ? -9.617 -32.594 -31.219 1 73.38 71 ALA A O 1
ATOM 565 N N . GLN A 1 72 ? -11.766 -33.25 -31.297 1 77.94 72 GLN A N 1
ATOM 566 C CA . GLN A 1 72 ? -12.227 -32.094 -32.062 1 77.94 72 GLN A CA 1
ATOM 567 C C . GLN A 1 72 ? -12.367 -30.875 -31.172 1 77.94 72 GLN A C 1
ATOM 569 O O . GLN A 1 72 ? -12.117 -29.75 -31.609 1 77.94 72 GLN A O 1
ATOM 574 N N . ARG A 1 73 ? -12.695 -31.125 -29.938 1 88.44 73 ARG A N 1
ATOM 575 C CA . ARG A 1 73 ? -12.922 -29.984 -29.062 1 88.44 73 ARG A CA 1
ATOM 576 C C . ARG A 1 73 ? -11.812 -29.859 -28.016 1 88.44 73 ARG A C 1
ATOM 578 O O . ARG A 1 73 ? -11.391 -30.859 -27.438 1 88.44 73 ARG A O 1
ATOM 585 N N . LEU A 1 74 ? -11.344 -28.672 -27.766 1 92.56 74 LEU A N 1
ATOM 586 C CA . LEU A 1 74 ? -10.289 -28.375 -26.797 1 92.56 74 LEU A CA 1
ATOM 587 C C . LEU A 1 74 ? -10.672 -28.859 -25.406 1 92.56 74 LEU A C 1
ATOM 589 O O . LEU A 1 74 ? -9.812 -29.297 -24.641 1 92.56 74 LEU A O 1
ATOM 593 N N . GLN A 1 75 ? -11.945 -28.781 -25.078 1 94.5 75 GLN A N 1
ATOM 594 C CA . GLN A 1 75 ? -12.438 -29.203 -23.766 1 94.5 75 GLN A CA 1
ATOM 595 C C . GLN A 1 75 ? -12.156 -30.688 -23.516 1 94.5 75 GLN A C 1
ATOM 597 O O . GLN A 1 75 ? -11.805 -31.078 -22.406 1 94.5 75 GLN A O 1
ATOM 602 N N . ASP A 1 76 ? -12.367 -31.5 -24.516 1 94.88 76 ASP A N 1
ATOM 603 C CA . ASP A 1 76 ? -12.133 -32.938 -24.391 1 94.88 76 ASP A CA 1
ATOM 604 C C . ASP A 1 76 ? -10.648 -33.25 -24.203 1 94.88 76 ASP A C 1
ATOM 606 O O . ASP A 1 76 ? -10.281 -34.125 -23.453 1 94.88 76 ASP A O 1
ATOM 610 N N . TRP A 1 77 ? -9.867 -32.531 -25 1 95.12 77 TRP A N 1
ATOM 611 C CA . TRP A 1 77 ? -8.422 -32.656 -24.859 1 95.12 77 TRP A CA 1
ATOM 612 C C . TRP A 1 77 ? -7.977 -32.281 -23.453 1 95.12 77 TRP A C 1
ATOM 614 O O . TRP A 1 77 ? -7.18 -33 -22.828 1 95.12 77 TRP A O 1
ATOM 624 N N . PHE A 1 78 ? -8.562 -31.25 -22.938 1 96.38 78 PHE A N 1
ATOM 625 C CA . PHE A 1 78 ? -8.266 -30.766 -21.594 1 96.38 78 PHE A CA 1
ATOM 626 C C . PHE A 1 78 ? -8.672 -31.781 -20.547 1 96.38 78 PHE A C 1
ATOM 628 O O . PHE A 1 78 ? -7.891 -32.094 -19.641 1 96.38 78 PHE A O 1
ATOM 635 N N . SER A 1 79 ? -9.852 -32.281 -20.641 1 96.62 79 SER A N 1
ATOM 636 C CA . SER A 1 79 ? -10.367 -33.25 -19.703 1 96.62 79 SER A CA 1
ATOM 637 C C . SER A 1 79 ? -9.523 -34.531 -19.719 1 96.62 79 SER A C 1
ATOM 639 O O . SER A 1 79 ? -9.18 -35.062 -18.656 1 96.62 79 SER A O 1
ATOM 641 N N . ALA A 1 80 ? -9.18 -35 -20.906 1 96 80 ALA A N 1
ATOM 642 C CA . ALA A 1 80 ? -8.367 -36.219 -21.047 1 96 80 ALA A CA 1
ATOM 643 C C . ALA A 1 80 ? -6.973 -36 -20.453 1 96 80 ALA A C 1
ATOM 645 O O . ALA A 1 80 ? -6.41 -36.906 -19.828 1 96 80 ALA A O 1
ATOM 646 N N . CYS A 1 81 ? -6.438 -34.906 -20.703 1 96 81 CYS A N 1
ATOM 647 C CA . CYS A 1 81 ? -5.102 -34.531 -20.234 1 96 81 CYS A CA 1
ATOM 648 C C . CYS A 1 81 ? -5.023 -34.594 -18.719 1 96 81 CYS A C 1
ATOM 650 O O . CYS A 1 81 ? -4.156 -35.25 -18.156 1 96 81 CYS A O 1
ATOM 652 N N . VAL A 1 82 ? -5.938 -33.875 -18.031 1 97.25 82 VAL A N 1
ATOM 653 C CA . VAL A 1 82 ? -5.93 -33.812 -16.578 1 97.25 82 VAL A CA 1
ATOM 654 C C . VAL A 1 82 ? -6.234 -35.188 -15.977 1 97.25 82 VAL A C 1
ATOM 656 O O . VAL A 1 82 ? -5.637 -35.562 -14.969 1 97.25 82 VAL A O 1
ATOM 659 N N . ASN A 1 83 ? -7.148 -35.875 -16.594 1 96.75 83 ASN A N 1
ATOM 660 C CA . ASN A 1 83 ? -7.469 -37.219 -16.109 1 96.75 83 ASN A CA 1
ATOM 661 C C . ASN A 1 83 ? -6.262 -38.156 -16.203 1 96.75 83 ASN A C 1
ATOM 663 O O . ASN A 1 83 ? -6.004 -38.938 -15.273 1 96.75 83 ASN A O 1
ATOM 667 N N . ALA A 1 84 ? -5.52 -38.125 -17.281 1 95.62 84 ALA A N 1
ATOM 668 C CA . ALA A 1 84 ? -4.344 -38.969 -17.469 1 95.62 84 ALA A CA 1
ATOM 669 C C . ALA A 1 84 ? -3.285 -38.688 -16.406 1 95.62 84 ALA A C 1
ATOM 671 O O . ALA A 1 84 ? -2.705 -39.594 -15.828 1 95.62 84 ALA A O 1
ATOM 672 N N . SER A 1 85 ? -3.012 -37.438 -16.203 1 93.94 85 SER A N 1
ATOM 673 C CA . SER A 1 85 ? -1.993 -37.062 -15.227 1 93.94 85 SER A CA 1
ATOM 674 C C . SER A 1 85 ? -2.416 -37.406 -13.812 1 93.94 85 SER A C 1
ATOM 676 O O . SER A 1 85 ? -1.594 -37.875 -13.008 1 93.94 85 SER A O 1
ATOM 678 N N . THR A 1 86 ? -3.67 -37.219 -13.438 1 95.75 86 THR A N 1
ATOM 679 C CA . THR A 1 86 ? -4.172 -37.5 -12.102 1 95.75 86 THR A CA 1
ATOM 680 C C . THR A 1 86 ? -4.188 -39.031 -11.859 1 95.75 86 THR A C 1
ATOM 682 O O . THR A 1 86 ? -3.867 -39.469 -10.758 1 95.75 86 THR A O 1
ATOM 685 N N . TRP A 1 87 ? -4.559 -39.75 -12.891 1 95.19 87 TRP A N 1
ATOM 686 C CA . TRP A 1 87 ? -4.57 -41.219 -12.797 1 95.19 87 TRP A CA 1
ATOM 687 C C . TRP A 1 87 ? -3.166 -41.75 -12.555 1 95.19 87 TRP A C 1
ATOM 689 O O . TRP A 1 87 ? -2.959 -42.594 -11.672 1 95.19 87 TRP A O 1
ATOM 699 N N . SER A 1 88 ? -2.227 -41.312 -13.305 1 92.06 88 SER A N 1
ATOM 700 C CA . SER A 1 88 ? -0.85 -41.781 -13.227 1 92.06 88 SER A CA 1
ATOM 701 C C . SER A 1 88 ? -0.227 -41.469 -11.875 1 92.06 88 SER A C 1
ATOM 703 O O . SER A 1 88 ? 0.524 -42.281 -11.32 1 92.06 88 SER A O 1
ATOM 705 N N . ARG A 1 89 ? -0.6 -40.344 -11.312 1 90.38 89 ARG A N 1
ATOM 706 C CA . ARG A 1 89 ? 0.084 -39.875 -10.109 1 90.38 89 ARG A CA 1
ATOM 707 C C . ARG A 1 89 ? -0.617 -40.375 -8.852 1 90.38 89 ARG A C 1
ATOM 709 O O . ARG A 1 89 ? 0.032 -40.625 -7.836 1 90.38 89 ARG A O 1
ATOM 716 N N . TYR A 1 90 ? -1.986 -40.5 -8.891 1 94.19 90 TYR A N 1
ATOM 717 C CA . TYR A 1 90 ? -2.697 -40.719 -7.637 1 94.19 90 TYR A CA 1
ATOM 718 C C . TYR A 1 90 ? -3.646 -41.906 -7.746 1 94.19 90 TYR A C 1
ATOM 720 O O . TYR A 1 90 ? -4.289 -42.281 -6.762 1 94.19 90 TYR A O 1
ATOM 728 N N . ASN A 1 91 ? -3.77 -42.5 -8.914 1 95.25 91 ASN A N 1
ATOM 729 C CA . ASN A 1 91 ? -4.734 -43.562 -9.156 1 95.25 91 ASN A CA 1
ATOM 730 C C . ASN A 1 91 ? -6.16 -43.125 -8.859 1 95.25 91 ASN A C 1
ATOM 732 O O . ASN A 1 91 ? -6.91 -43.812 -8.18 1 95.25 91 ASN A O 1
ATOM 736 N N . LEU A 1 92 ? -6.41 -41.906 -9.281 1 97.5 92 LEU A N 1
ATOM 737 C CA . LEU A 1 92 ? -7.734 -41.281 -9.195 1 97.5 92 LEU A CA 1
ATOM 738 C C . LEU A 1 92 ? -8.195 -40.781 -10.555 1 97.5 92 LEU A C 1
ATOM 740 O O . LEU A 1 92 ? -7.387 -40.281 -11.344 1 97.5 92 LEU A O 1
ATOM 744 N N . SER A 1 93 ? -9.477 -40.906 -10.812 1 97.12 93 SER A N 1
ATOM 745 C CA . SER A 1 93 ? -10.031 -40.344 -12.031 1 97.12 93 SER A CA 1
ATOM 746 C C . SER A 1 93 ? -10.445 -38.875 -11.805 1 97.12 93 SER A C 1
ATOM 748 O O . SER A 1 93 ? -10.844 -38.5 -10.703 1 97.12 93 SER A O 1
ATOM 750 N N . ALA A 1 94 ? -10.266 -38.125 -12.828 1 97.81 94 ALA A N 1
ATOM 751 C CA . ALA A 1 94 ? -10.648 -36.719 -12.773 1 97.81 94 ALA A CA 1
ATOM 752 C C . ALA A 1 94 ? -11.727 -36.406 -13.812 1 97.81 94 ALA A C 1
ATOM 754 O O . ALA A 1 94 ? -11.508 -36.562 -15.016 1 97.81 94 ALA A O 1
ATOM 755 N N . ARG A 1 95 ? -12.867 -35.938 -13.344 1 97.56 95 ARG A N 1
ATOM 756 C CA . ARG A 1 95 ? -13.961 -35.531 -14.219 1 97.56 95 ARG A CA 1
ATOM 757 C C . ARG A 1 95 ? -14.125 -34.031 -14.258 1 97.56 95 ARG A C 1
ATOM 759 O O . ARG A 1 95 ? -14.195 -33.375 -13.211 1 97.56 95 ARG A O 1
ATOM 766 N N . LEU A 1 96 ? -14.227 -33.5 -15.438 1 97.56 96 LEU A N 1
ATOM 767 C CA . LEU A 1 96 ? -14.391 -32.062 -15.594 1 97.56 96 LEU A CA 1
ATOM 768 C C . LEU A 1 96 ? -15.75 -31.609 -15.062 1 97.56 96 LEU A C 1
ATOM 770 O O . LEU A 1 96 ? -16.797 -32.031 -15.555 1 97.56 96 LEU A O 1
ATOM 774 N N . LEU A 1 97 ? -15.742 -30.844 -14.055 1 96.25 97 LEU A N 1
ATOM 775 C CA . LEU A 1 97 ? -16.953 -30.312 -13.438 1 96.25 97 LEU A CA 1
ATOM 776 C C . LEU A 1 97 ? -17.375 -29 -14.078 1 96.25 97 LEU A C 1
ATOM 778 O O . LEU A 1 97 ? -18.547 -28.781 -14.344 1 96.25 97 LEU A O 1
ATOM 782 N N . ARG A 1 98 ? -16.391 -28.125 -14.281 1 95.06 98 ARG A N 1
ATOM 783 C CA . ARG A 1 98 ? -16.672 -26.797 -14.82 1 95.06 98 ARG A CA 1
ATOM 784 C C . ARG A 1 98 ? -15.508 -26.297 -15.664 1 95.06 98 ARG A C 1
ATOM 786 O O . ARG A 1 98 ? -14.367 -26.297 -15.203 1 95.06 98 ARG A O 1
ATOM 793 N N . LEU A 1 99 ? -15.766 -25.906 -16.891 1 95.81 99 LEU A N 1
ATOM 794 C CA . LEU A 1 99 ? -14.781 -25.266 -17.75 1 95.81 99 LEU A CA 1
ATOM 795 C C . LEU A 1 99 ? -14.852 -23.75 -17.609 1 95.81 99 LEU A C 1
ATOM 797 O O . LEU A 1 99 ? -15.883 -23.141 -17.906 1 95.81 99 LEU A O 1
ATOM 801 N N . GLU A 1 100 ? -13.914 -23.125 -17.156 1 93.75 100 GLU A N 1
ATOM 802 C CA . GLU A 1 100 ? -13.906 -21.688 -16.891 1 93.75 100 GLU A CA 1
ATOM 803 C C . GLU A 1 100 ? -13.375 -20.906 -18.078 1 93.75 100 GLU A C 1
ATOM 805 O O . GLU A 1 100 ? -13.805 -19.766 -18.328 1 93.75 100 GLU A O 1
ATOM 810 N N . TYR A 1 101 ? -12.406 -21.453 -18.781 1 92.38 101 TYR A N 1
ATOM 811 C CA . TYR A 1 101 ? -11.781 -20.781 -19.906 1 92.38 101 TYR A CA 1
ATOM 812 C C . TYR A 1 101 ? -11.062 -21.781 -20.812 1 92.38 101 TYR A C 1
ATOM 814 O O . TYR A 1 101 ? -10.445 -22.734 -20.312 1 92.38 101 TYR A O 1
ATOM 822 N N . CYS A 1 102 ? -11.25 -21.656 -22.109 1 93.12 102 CYS A N 1
ATOM 823 C CA . CYS A 1 102 ? -10.516 -22.484 -23.062 1 93.12 102 CYS A CA 1
ATOM 824 C C . CYS A 1 102 ? -10.438 -21.812 -24.422 1 93.12 102 CYS A C 1
ATOM 826 O O . CYS A 1 102 ? -11.461 -21.609 -25.078 1 93.12 102 CYS A O 1
ATOM 828 N N . ALA A 1 103 ? -9.305 -21.359 -24.797 1 87.88 103 ALA A N 1
ATOM 829 C CA . ALA A 1 103 ? -9.172 -20.703 -26.094 1 87.88 103 ALA A CA 1
ATOM 830 C C . ALA A 1 103 ? -7.793 -20.953 -26.688 1 87.88 103 ALA A C 1
ATOM 832 O O . ALA A 1 103 ? -6.812 -21.125 -25.969 1 87.88 103 ALA A O 1
ATOM 833 N N . ALA A 1 104 ? -7.777 -21.219 -27.984 1 82.44 104 ALA A N 1
ATOM 834 C CA . ALA A 1 104 ? -6.516 -21.312 -28.719 1 82.44 104 ALA A CA 1
ATOM 835 C C . ALA A 1 104 ? -5.879 -19.938 -28.906 1 82.44 104 ALA A C 1
ATOM 837 O O . ALA A 1 104 ? -6.578 -18.938 -29.141 1 82.44 104 ALA A O 1
ATOM 838 N N . ALA A 1 105 ? -4.641 -19.75 -28.609 1 64.38 105 ALA A N 1
ATOM 839 C CA . ALA A 1 105 ? -3.902 -18.5 -28.797 1 64.38 105 ALA A CA 1
ATOM 840 C C . ALA A 1 105 ? -3.549 -18.281 -30.266 1 64.38 105 ALA A C 1
ATOM 842 O O . ALA A 1 105 ? -3.445 -19.234 -31.031 1 64.38 105 ALA A O 1
ATOM 843 N N . PRO A 1 106 ? -3.217 -16.984 -30.891 1 56.19 106 PRO A N 1
ATOM 844 C CA . PRO A 1 106 ? -3.33 -15.711 -30.172 1 56.19 106 PRO A CA 1
ATOM 845 C C . PRO A 1 106 ? -4.773 -15.227 -30.062 1 56.19 106 PRO A C 1
ATOM 847 O O . PRO A 1 106 ? -5.613 -15.57 -30.891 1 56.19 106 PRO A O 1
ATOM 850 N N . ALA A 1 107 ? -5.262 -14.695 -28.969 1 53.31 107 ALA A N 1
ATOM 851 C CA . ALA A 1 107 ? -6.559 -14.047 -28.797 1 53.31 107 ALA A CA 1
ATOM 852 C C . ALA A 1 107 ? -6.871 -13.133 -29.984 1 53.31 107 ALA A C 1
ATOM 854 O O . ALA A 1 107 ? -5.969 -12.711 -30.703 1 53.31 107 ALA A O 1
ATOM 855 N N . ALA A 1 108 ? -8.133 -12.898 -30.156 1 54.34 108 ALA A N 1
ATOM 856 C CA . ALA A 1 108 ? -8.93 -12.07 -31.078 1 54.34 108 ALA A CA 1
ATOM 857 C C . ALA A 1 108 ? -8.297 -10.703 -31.266 1 54.34 108 ALA A C 1
ATOM 859 O O . ALA A 1 108 ? -7.75 -10.117 -30.328 1 54.34 108 ALA A O 1
ATOM 860 N N . PRO A 1 109 ? -7.938 -10.469 -32.5 1 58.16 109 PRO A N 1
ATOM 861 C CA . PRO A 1 109 ? -7.531 -9.094 -32.812 1 58.16 109 PRO A CA 1
ATOM 862 C C . PRO A 1 109 ? -8.18 -8.07 -31.875 1 58.16 109 PRO A C 1
ATOM 864 O O . PRO A 1 109 ? -9.211 -8.352 -31.266 1 58.16 109 PRO A O 1
ATOM 867 N N . ALA A 1 110 ? -7.348 -7.059 -31.547 1 61.97 110 ALA A N 1
ATOM 868 C CA . ALA A 1 110 ? -7.898 -5.961 -30.766 1 61.97 110 ALA A CA 1
ATOM 869 C C . ALA A 1 110 ? -9.32 -5.625 -31.203 1 61.97 110 ALA A C 1
ATOM 871 O O . ALA A 1 110 ? -9.539 -5.23 -32.344 1 61.97 110 ALA A O 1
ATOM 872 N N . GLN A 1 111 ? -10.297 -6.301 -30.625 1 72.12 111 GLN A N 1
ATOM 873 C CA . GLN A 1 111 ? -11.695 -6.012 -30.953 1 72.12 111 GLN A CA 1
ATOM 874 C C . GLN A 1 111 ? -11.953 -4.508 -30.969 1 72.12 111 GLN A C 1
ATOM 876 O O . GLN A 1 111 ? -11.391 -3.762 -30.172 1 72.12 111 GLN A O 1
ATOM 881 N N . ALA A 1 112 ? -12.508 -4.098 -32 1 88.62 112 ALA A N 1
ATOM 882 C CA . ALA A 1 112 ? -12.945 -2.709 -32.125 1 88.62 112 ALA A CA 1
ATOM 883 C C . ALA A 1 112 ? -13.727 -2.285 -30.875 1 88.62 112 ALA A C 1
ATOM 885 O O . ALA A 1 112 ? -14.344 -3.121 -30.203 1 88.62 112 ALA A O 1
ATOM 886 N N . LEU A 1 113 ? -13.586 -1.129 -30.516 1 93.38 113 LEU A N 1
ATOM 887 C CA . LEU A 1 113 ? -14.297 -0.599 -29.359 1 93.38 113 LEU A CA 1
ATOM 888 C C . LEU A 1 113 ? -15.805 -0.716 -29.547 1 93.38 113 LEU A C 1
ATOM 890 O O . LEU A 1 113 ? -16.328 -0.39 -30.625 1 93.38 113 LEU A O 1
ATOM 894 N N . SER A 1 114 ? -16.562 -1.242 -28.672 1 94.69 114 SER A N 1
ATOM 895 C CA . SER A 1 114 ? -18.016 -1.287 -28.672 1 94.69 114 SER A CA 1
ATOM 896 C C . SER A 1 114 ? -18.609 0.11 -28.547 1 94.69 114 SER A C 1
ATOM 898 O O . SER A 1 114 ? -17.922 1.053 -28.156 1 94.69 114 SER A O 1
ATOM 900 N N . PRO A 1 115 ? -19.859 0.282 -28.938 1 95.56 115 PRO A N 1
ATOM 901 C CA . PRO A 1 115 ? -20.516 1.584 -28.781 1 95.56 115 PRO A CA 1
ATOM 902 C C . PRO A 1 115 ? -20.531 2.068 -27.328 1 95.56 115 PRO A C 1
ATOM 904 O O . PRO A 1 115 ? -20.344 3.262 -27.078 1 95.56 115 PRO A O 1
ATOM 907 N N . SER A 1 116 ? -20.703 1.186 -26.438 1 96.56 116 SER A N 1
ATOM 908 C CA . SER A 1 116 ? -20.719 1.567 -25.031 1 96.56 116 SER A CA 1
ATOM 909 C C . SER A 1 116 ? -19.359 2.055 -24.578 1 96.56 116 SER A C 1
ATOM 911 O O . SER A 1 116 ? -19.25 2.994 -23.781 1 96.56 116 SER A O 1
ATOM 913 N N . GLN A 1 117 ? -18.297 1.419 -25.031 1 96.88 117 GLN A N 1
ATOM 914 C CA . GLN A 1 117 ? -16.938 1.827 -24.703 1 96.88 117 GLN A CA 1
ATOM 915 C C . GLN A 1 117 ? -16.625 3.209 -25.281 1 96.88 117 GLN A C 1
ATOM 917 O O . GLN A 1 117 ? -16.047 4.055 -24.594 1 96.88 117 GLN A O 1
ATOM 922 N N . ARG A 1 118 ? -17.062 3.459 -26.484 1 97.56 118 ARG A N 1
ATOM 923 C CA . ARG A 1 118 ? -16.859 4.762 -27.109 1 97.56 118 ARG A CA 1
ATOM 924 C C . ARG A 1 118 ? -17.672 5.844 -26.391 1 97.56 118 ARG A C 1
ATOM 926 O O . ARG A 1 118 ? -17.188 6.961 -26.203 1 97.56 118 ARG A O 1
ATOM 933 N N . ALA A 1 119 ? -18.844 5.422 -26.078 1 98 119 ALA A N 1
ATOM 934 C CA . ALA A 1 119 ? -19.703 6.375 -25.375 1 98 119 ALA A CA 1
ATOM 935 C C . ALA A 1 119 ? -19.094 6.805 -24.047 1 98 119 ALA A C 1
ATOM 937 O O . ALA A 1 119 ? -19.094 7.992 -23.719 1 98 119 ALA A O 1
ATOM 938 N N . LEU A 1 120 ? -18.609 5.844 -23.281 1 97.62 120 LEU A N 1
ATOM 939 C CA . LEU A 1 120 ? -18 6.184 -22 1 97.62 120 LEU A CA 1
ATOM 940 C C . LEU A 1 120 ? -16.766 7.043 -22.188 1 97.62 120 LEU A C 1
ATOM 942 O O . LEU A 1 120 ? -16.516 7.984 -21.438 1 97.62 120 LEU A O 1
ATOM 946 N N . ALA A 1 121 ? -15.953 6.699 -23.203 1 97.44 121 ALA A N 1
ATOM 947 C CA . ALA A 1 121 ? -14.773 7.512 -23.516 1 97.44 121 ALA A CA 1
ATOM 948 C C . ALA A 1 121 ? -15.18 8.945 -23.859 1 97.44 121 ALA A C 1
ATOM 950 O O . ALA A 1 121 ? -14.508 9.898 -23.469 1 97.44 121 ALA A O 1
ATOM 951 N N . GLY A 1 122 ? -16.25 9.078 -24.641 1 97.75 122 GLY A N 1
ATOM 952 C CA . GLY A 1 122 ? -16.766 10.391 -24.984 1 97.75 122 GLY A CA 1
ATOM 953 C C . GLY A 1 122 ? -17.234 11.188 -23.781 1 97.75 122 GLY A C 1
ATOM 954 O O . GLY A 1 122 ? -16.953 12.375 -23.672 1 97.75 122 GLY A O 1
ATOM 955 N N . VAL A 1 123 ? -17.922 10.516 -22.891 1 97.69 123 VAL A N 1
ATOM 956 C CA . VAL A 1 123 ? -18.406 11.164 -21.688 1 97.69 123 VAL A CA 1
ATOM 957 C C . VAL A 1 123 ? -17.234 11.617 -20.828 1 97.69 123 VAL A C 1
ATOM 959 O O . VAL A 1 123 ? -17.25 12.711 -20.266 1 97.69 123 VAL A O 1
ATOM 962 N N . LEU A 1 124 ? -16.203 10.773 -20.688 1 97.31 124 LEU A N 1
ATOM 963 C CA . LEU A 1 124 ? -15.023 11.133 -19.906 1 97.31 124 LEU A CA 1
ATOM 964 C C . LEU A 1 124 ? -14.305 12.328 -20.531 1 97.31 124 LEU A C 1
ATOM 966 O O . LEU A 1 124 ? -13.859 13.227 -19.828 1 97.31 124 LEU A O 1
ATOM 970 N N . ALA A 1 125 ? -14.227 12.336 -21.844 1 97.69 125 ALA A N 1
ATOM 971 C CA . ALA A 1 125 ? -13.617 13.461 -22.547 1 97.69 125 ALA A CA 1
ATOM 972 C C . ALA A 1 125 ? -14.414 14.742 -22.328 1 97.69 125 ALA A C 1
ATOM 974 O O . ALA A 1 125 ? -13.836 15.812 -22.141 1 97.69 125 ALA A O 1
ATOM 975 N N . ALA A 1 126 ? -15.711 14.586 -22.359 1 97.75 126 ALA A N 1
ATOM 976 C CA . ALA A 1 126 ? -16.594 15.734 -22.141 1 97.75 126 ALA A CA 1
ATOM 977 C C . ALA A 1 126 ? -16.422 16.266 -20.719 1 97.75 126 ALA A C 1
ATOM 979 O O . ALA A 1 126 ? -16.422 17.484 -20.5 1 97.75 126 ALA A O 1
ATOM 980 N N . LEU A 1 127 ? -16.344 15.391 -19.75 1 97.62 127 LEU A N 1
ATOM 981 C CA . LEU A 1 127 ? -16.156 15.805 -18.359 1 97.62 127 LEU A CA 1
ATOM 982 C C . LEU A 1 127 ? -14.828 16.547 -18.188 1 97.62 127 LEU A C 1
ATOM 984 O O . LEU A 1 127 ? -14.758 17.547 -17.469 1 97.62 127 LEU A O 1
ATOM 988 N N . LEU A 1 128 ? -13.766 16.031 -18.828 1 97.62 128 LEU A N 1
ATOM 989 C CA . LEU A 1 128 ? -12.469 16.688 -18.75 1 97.62 128 LEU A CA 1
ATOM 990 C C . LEU A 1 128 ? -12.523 18.078 -19.406 1 97.62 128 LEU A C 1
ATOM 992 O O . LEU A 1 128 ? -11.93 19.031 -18.906 1 97.62 128 LEU A O 1
ATOM 996 N N . ALA A 1 129 ? -13.258 18.172 -20.531 1 97.5 129 ALA A N 1
ATOM 997 C CA . ALA A 1 129 ? -13.43 19.469 -21.203 1 97.5 129 ALA A CA 1
ATOM 998 C C . ALA A 1 129 ? -14.211 20.438 -20.344 1 97.5 129 ALA A C 1
ATOM 1000 O O . ALA A 1 129 ? -13.859 21.625 -20.25 1 97.5 129 ALA A O 1
ATOM 1001 N N . LEU A 1 130 ? -15.266 19.938 -19.734 1 97.06 130 LEU A N 1
ATOM 1002 C CA . LEU A 1 130 ? -16.062 20.766 -18.844 1 97.06 130 LEU A CA 1
ATOM 1003 C C . LEU A 1 130 ? -15.227 21.266 -17.672 1 97.06 130 LEU A C 1
ATOM 1005 O O . LEU A 1 130 ? -15.344 22.422 -17.266 1 97.06 130 LEU A O 1
ATOM 1009 N N . ALA A 1 131 ? -14.445 20.391 -17.109 1 97.5 131 ALA A N 1
ATOM 1010 C CA . ALA A 1 131 ? -13.57 20.781 -16.016 1 97.5 131 ALA A CA 1
ATOM 1011 C C . ALA A 1 131 ? -12.578 21.859 -16.453 1 97.5 131 ALA A C 1
ATOM 1013 O O . ALA A 1 131 ? -12.312 22.812 -15.711 1 97.5 131 ALA A O 1
ATOM 1014 N N . ALA A 1 132 ? -12.062 21.734 -17.688 1 97.06 132 ALA A N 1
ATOM 1015 C CA . ALA A 1 132 ? -11.102 22.703 -18.219 1 97.06 132 ALA A CA 1
ATOM 1016 C C . ALA A 1 132 ? -11.75 24.062 -18.422 1 97.06 132 ALA A C 1
ATOM 1018 O O . ALA A 1 132 ? -11.211 25.078 -18 1 97.06 132 ALA A O 1
ATOM 1019 N N . VAL A 1 133 ? -12.922 24.078 -19 1 96.44 133 VAL A N 1
ATOM 1020 C CA . VAL A 1 133 ? -13.633 25.312 -19.281 1 96.44 133 VAL A CA 1
ATOM 1021 C C . VAL A 1 133 ? -14.07 25.969 -17.984 1 96.44 133 VAL A C 1
ATOM 1023 O O . VAL A 1 133 ? -13.883 27.188 -17.797 1 96.44 133 VAL A O 1
ATOM 1026 N N . SER A 1 134 ? -14.656 25.156 -17.141 1 96.81 134 SER A N 1
ATOM 1027 C CA . SER A 1 134 ? -15.117 25.672 -15.859 1 96.81 134 SER A CA 1
ATOM 1028 C C . SER A 1 134 ? -13.961 26.234 -15.031 1 96.81 134 SER A C 1
ATOM 1030 O O . SER A 1 134 ? -14.117 27.234 -14.336 1 96.81 134 SER A O 1
ATOM 1032 N N . THR A 1 135 ? -12.859 25.594 -15.062 1 96.12 135 THR A N 1
ATOM 1033 C CA . THR A 1 135 ? -11.688 26.047 -14.336 1 96.12 135 THR A CA 1
ATOM 1034 C C . THR A 1 135 ? -11.164 27.359 -14.922 1 96.12 135 THR A C 1
ATOM 1036 O O . THR A 1 135 ? -10.805 28.281 -14.18 1 96.12 135 THR A O 1
ATOM 1039 N N . ALA A 1 136 ? -11.133 27.453 -16.25 1 95.06 136 ALA A N 1
ATOM 1040 C CA . ALA A 1 136 ? -10.711 28.688 -16.922 1 95.06 136 ALA A CA 1
ATOM 1041 C C . ALA A 1 136 ? -11.625 29.859 -16.547 1 95.06 136 ALA A C 1
ATOM 1043 O O . ALA A 1 136 ? -11.148 30.953 -16.281 1 95.06 136 ALA A O 1
ATOM 1044 N N . LEU A 1 137 ? -12.875 29.594 -16.5 1 93.81 137 LEU A N 1
ATOM 1045 C CA . LEU A 1 137 ? -13.852 30.609 -16.125 1 93.81 137 LEU A CA 1
ATOM 1046 C C . LEU A 1 137 ? -13.664 31.031 -14.672 1 93.81 137 LEU A C 1
ATOM 1048 O O . LEU A 1 137 ? -13.734 32.219 -14.352 1 93.81 137 LEU A O 1
ATOM 1052 N N . ASP A 1 138 ? -13.469 30.031 -13.82 1 93.31 138 ASP A N 1
ATOM 1053 C CA . ASP A 1 138 ? -13.281 30.297 -12.398 1 93.31 138 ASP A CA 1
ATOM 1054 C C . ASP A 1 138 ? -12.062 31.188 -12.156 1 93.31 138 ASP A C 1
ATOM 1056 O O . ASP A 1 138 ? -12.07 32.031 -11.273 1 93.31 138 ASP A O 1
ATOM 1060 N N . LEU A 1 139 ? -11 31.031 -12.938 1 90.56 139 LEU A N 1
ATOM 1061 C CA . LEU A 1 139 ? -9.75 31.75 -12.742 1 90.56 139 LEU A CA 1
ATOM 1062 C C . LEU A 1 139 ? -9.82 33.125 -13.398 1 90.56 139 LEU A C 1
ATOM 1064 O O . LEU A 1 139 ? -9.078 34.031 -13.016 1 90.56 139 LEU A O 1
ATOM 1068 N N . THR A 1 140 ? -10.703 33.375 -14.375 1 91.12 140 THR A N 1
ATOM 1069 C CA . THR A 1 140 ? -10.688 34.625 -15.156 1 91.12 140 THR A CA 1
ATOM 1070 C C . THR A 1 140 ? -11.867 35.5 -14.773 1 91.12 140 THR A C 1
ATOM 1072 O O . THR A 1 140 ? -11.797 36.75 -14.914 1 91.12 140 THR A O 1
ATOM 1075 N N . LEU A 1 141 ? -12.961 34.938 -14.336 1 89.06 141 LEU A N 1
ATOM 1076 C CA . LEU A 1 141 ? -14.156 35.719 -14.055 1 89.06 141 LEU A CA 1
ATOM 1077 C C . LEU A 1 141 ? -13.984 36.531 -12.766 1 89.06 141 LEU A C 1
ATOM 1079 O O . LEU A 1 141 ? -13.461 36 -11.773 1 89.06 141 LEU A O 1
ATOM 1083 N N . PRO A 1 142 ? -14.383 37.75 -12.797 1 87.62 142 PRO A N 1
ATOM 1084 C CA . PRO A 1 142 ? -14.367 38.562 -11.562 1 87.62 142 PRO A CA 1
ATOM 1085 C C . PRO A 1 142 ? -15.367 38.062 -10.523 1 87.62 142 PRO A C 1
ATOM 1087 O O . PRO A 1 142 ? -16.297 37.312 -10.859 1 87.62 142 PRO A O 1
ATOM 1090 N N . GLU A 1 143 ? -15.258 38.406 -9.328 1 83.06 143 GLU A N 1
ATOM 1091 C CA . GLU A 1 143 ? -16.031 37.906 -8.188 1 83.06 143 GLU A CA 1
ATOM 1092 C C . GLU A 1 143 ? -17.516 38.188 -8.367 1 83.06 143 GLU A C 1
ATOM 1094 O O . GLU A 1 143 ? -18.359 37.375 -8.016 1 83.06 143 GLU A O 1
ATOM 1099 N N . HIS A 1 144 ? -17.922 39.375 -8.969 1 82.94 144 HIS A N 1
ATOM 1100 C CA . HIS A 1 144 ? -19.328 39.75 -9.125 1 82.94 144 HIS A CA 1
ATOM 1101 C C . HIS A 1 144 ? -20.016 38.906 -10.172 1 82.94 144 HIS A C 1
ATOM 1103 O O . HIS A 1 144 ? -21.203 38.594 -10.055 1 82.94 144 HIS A O 1
ATOM 1109 N N . ALA A 1 145 ? -19.266 38.5 -11.141 1 81.81 145 ALA A N 1
ATOM 1110 C CA . ALA A 1 145 ? -19.812 37.688 -12.219 1 81.81 145 ALA A CA 1
ATOM 1111 C C . ALA A 1 145 ? -19.969 36.219 -11.781 1 81.81 145 ALA A C 1
ATOM 1113 O O . ALA A 1 145 ? -20.75 35.469 -12.352 1 81.81 145 ALA A O 1
ATOM 1114 N N . ARG A 1 146 ? -19.25 35.781 -10.875 1 84.25 146 ARG A N 1
ATOM 1115 C CA . ARG A 1 146 ? -19.281 34.438 -10.375 1 84.25 146 ARG A CA 1
ATOM 1116 C C . ARG A 1 146 ? -20.594 34.125 -9.656 1 84.25 146 ARG A C 1
ATOM 1118 O O . ARG A 1 146 ? -21.094 33 -9.703 1 84.25 146 ARG A O 1
ATOM 1125 N N . LYS A 1 147 ? -21.312 35.062 -8.93 1 80.12 147 LYS A N 1
ATOM 1126 C CA . LYS A 1 147 ? -22.516 34.875 -8.117 1 80.12 147 LYS A CA 1
ATOM 1127 C C . LYS A 1 147 ? -23.719 34.5 -8.992 1 80.12 147 LYS A C 1
ATOM 1129 O O . LYS A 1 147 ? -24.594 33.75 -8.57 1 80.12 147 LYS A O 1
ATOM 1134 N N . GLY A 1 148 ? -23.656 34.719 -10.281 1 78.56 148 GLY A N 1
ATOM 1135 C CA . GLY A 1 148 ? -24.734 34.344 -11.188 1 78.56 148 GLY A CA 1
ATOM 1136 C C . GLY A 1 148 ? -24.406 33.219 -12.109 1 78.56 148 GLY A C 1
ATOM 1137 O O . GLY A 1 148 ? -25.281 32.656 -12.797 1 78.56 148 GLY A O 1
ATOM 1138 N N . ALA A 1 149 ? -23.234 32.812 -12 1 86.75 149 ALA A N 1
ATOM 1139 C CA . ALA A 1 149 ? -22.781 31.781 -12.938 1 86.75 149 ALA A CA 1
ATOM 1140 C C . ALA A 1 149 ? -22.328 30.531 -12.188 1 86.75 149 ALA A C 1
ATOM 1142 O O . ALA A 1 149 ? -21.391 29.844 -12.625 1 86.75 149 ALA A O 1
ATOM 1143 N N . GLU A 1 150 ? -23.031 30.172 -11.102 1 89.69 150 GLU A N 1
ATOM 1144 C CA . GLU A 1 150 ? -22.609 29.047 -10.266 1 89.69 150 GLU A CA 1
ATOM 1145 C C . GLU A 1 150 ? -22.766 27.719 -11.008 1 89.69 150 GLU A C 1
ATOM 1147 O O . GLU A 1 150 ? -21.969 26.797 -10.805 1 89.69 150 GLU A O 1
ATOM 1152 N N . TRP A 1 151 ? -23.719 27.656 -11.852 1 91.31 151 TRP A N 1
ATOM 1153 C CA . TRP A 1 151 ? -23.922 26.438 -12.625 1 91.31 151 TRP A CA 1
ATOM 1154 C C . TRP A 1 151 ? -22.766 26.203 -13.586 1 91.31 151 TRP A C 1
ATOM 1156 O O . TRP A 1 151 ? -22.359 25.047 -13.805 1 91.31 151 TRP A O 1
ATOM 1166 N N . ALA A 1 152 ? -22.141 27.281 -14.086 1 91.81 152 ALA A N 1
ATOM 1167 C CA . ALA A 1 152 ? -21.031 27.172 -15.031 1 91.81 152 ALA A CA 1
ATOM 1168 C C . ALA A 1 152 ? -19.734 26.844 -14.32 1 91.81 152 ALA A C 1
ATOM 1170 O O . ALA A 1 152 ? -18.797 26.312 -14.93 1 91.81 152 ALA A O 1
ATOM 1171 N N . LEU A 1 153 ? -19.75 27.078 -13.016 1 94.5 153 LEU A N 1
ATOM 1172 C CA . LEU A 1 153 ? -18.516 26.875 -12.25 1 94.5 153 LEU A CA 1
ATOM 1173 C C . LEU A 1 153 ? -18.562 25.562 -11.492 1 94.5 153 LEU A C 1
ATOM 1175 O O . LEU A 1 153 ? -17.672 25.266 -10.695 1 94.5 153 LEU A O 1
ATOM 1179 N N . ALA A 1 154 ? -19.531 24.75 -11.742 1 95.56 154 ALA A N 1
ATOM 1180 C CA . ALA A 1 154 ? -19.75 23.516 -10.984 1 95.56 154 ALA A CA 1
ATOM 1181 C C . ALA A 1 154 ? -18.594 22.547 -11.156 1 95.56 154 ALA A C 1
ATOM 1183 O O . ALA A 1 154 ? -18.25 21.797 -10.234 1 95.56 154 ALA A O 1
ATOM 1184 N N . TRP A 1 155 ? -17.844 22.609 -12.352 1 97.06 155 TRP A N 1
ATOM 1185 C CA . TRP A 1 155 ? -16.781 21.656 -12.648 1 97.06 155 TRP A CA 1
ATOM 1186 C C . TRP A 1 155 ? -15.406 22.281 -12.453 1 97.06 155 TRP A C 1
ATOM 1188 O O . TRP A 1 155 ? -14.398 21.75 -12.922 1 97.06 155 TRP A O 1
ATOM 1198 N N . SER A 1 156 ? -15.43 23.453 -11.789 1 96.88 156 SER A N 1
ATOM 1199 C CA . SER A 1 156 ? -14.141 24.094 -11.531 1 96.88 156 SER A CA 1
ATOM 1200 C C . SER A 1 156 ? -13.305 23.266 -10.562 1 96.88 156 SER A C 1
ATOM 1202 O O . SER A 1 156 ? -13.734 22.984 -9.445 1 96.88 156 SER A O 1
ATOM 1204 N N . LEU A 1 157 ? -12.078 22.906 -10.922 1 95.5 157 LEU A N 1
ATOM 1205 C CA . LEU A 1 157 ? -11.219 22.031 -10.117 1 95.5 157 LEU A CA 1
ATOM 1206 C C . LEU A 1 157 ? -10.859 22.703 -8.797 1 95.5 157 LEU A C 1
ATOM 1208 O O . LEU A 1 157 ? -10.945 22.078 -7.734 1 95.5 157 LEU A O 1
ATOM 1212 N N . PRO A 1 158 ? -10.477 24.031 -8.773 1 92.75 158 PRO A N 1
ATOM 1213 C CA . PRO A 1 158 ? -10.211 24.672 -7.484 1 92.75 158 PRO A CA 1
ATOM 1214 C C . PRO A 1 158 ? -11.438 24.719 -6.586 1 92.75 158 PRO A C 1
ATOM 1216 O O . PRO A 1 158 ? -11.328 24.578 -5.367 1 92.75 158 PRO A O 1
ATOM 1219 N N . GLY A 1 159 ? -12.523 24.969 -7.188 1 93.12 159 GLY A N 1
ATOM 1220 C CA . GLY A 1 159 ? -13.75 24.984 -6.414 1 93.12 159 GLY A CA 1
ATOM 1221 C C . GLY A 1 159 ? -14.094 23.641 -5.801 1 93.12 159 GLY A C 1
ATOM 1222 O O . GLY A 1 159 ? -14.438 23.562 -4.621 1 93.12 159 GLY A O 1
ATOM 1223 N N . CYS A 1 160 ? -13.984 22.594 -6.613 1 95.62 160 CYS A N 1
ATOM 1224 C CA . CYS A 1 160 ? -14.25 21.25 -6.125 1 95.62 160 CYS A CA 1
ATOM 1225 C C . CYS A 1 160 ? -13.219 20.828 -5.086 1 95.62 160 CYS A C 1
ATOM 1227 O O . CYS A 1 160 ? -13.547 20.125 -4.133 1 95.62 160 CYS A O 1
ATOM 1229 N N . TRP A 1 161 ? -12.023 21.25 -5.277 1 93.31 161 TRP A N 1
ATOM 1230 C CA . TRP A 1 161 ? -10.969 20.938 -4.316 1 93.31 161 TRP A CA 1
ATOM 1231 C C . TRP A 1 161 ? -11.281 21.562 -2.957 1 93.31 161 TRP A C 1
ATOM 1233 O O . TRP A 1 161 ? -11.102 20.922 -1.919 1 93.31 161 TRP A O 1
ATOM 1243 N N . ARG A 1 162 ? -11.734 22.797 -2.947 1 91.62 162 ARG A N 1
ATOM 1244 C CA . ARG A 1 162 ? -12.109 23.484 -1.712 1 91.62 162 ARG A CA 1
ATOM 1245 C C . ARG A 1 162 ? -13.281 22.781 -1.03 1 91.62 162 ARG A C 1
ATOM 1247 O O . ARG A 1 162 ? -13.305 22.641 0.195 1 91.62 162 ARG A O 1
ATOM 1254 N N . ALA A 1 163 ? -14.148 22.344 -1.89 1 92.75 163 ALA A N 1
ATOM 1255 C CA . ALA A 1 163 ? -15.297 21.625 -1.351 1 92.75 163 ALA A CA 1
ATOM 1256 C C . ALA A 1 163 ? -14.867 20.312 -0.716 1 92.75 163 ALA A C 1
ATOM 1258 O O . ALA A 1 163 ? -15.43 19.891 0.302 1 92.75 163 ALA A O 1
ATOM 1259 N N . LEU A 1 164 ? -13.93 19.672 -1.307 1 93.25 164 LEU A N 1
ATOM 1260 C CA . LEU A 1 164 ? -13.43 18.391 -0.823 1 93.25 164 LEU A CA 1
ATOM 1261 C C . LEU A 1 164 ? -12.773 18.547 0.546 1 93.25 164 LEU A C 1
ATOM 1263 O O . LEU A 1 164 ? -12.906 17.672 1.405 1 93.25 164 LEU A O 1
ATOM 1267 N N . LEU A 1 165 ? -12.117 19.688 0.777 1 89.12 165 LEU A N 1
ATOM 1268 C CA . LEU A 1 165 ? -11.336 19.875 1.996 1 89.12 165 LEU A CA 1
ATOM 1269 C C . LEU A 1 165 ? -12.117 20.688 3.021 1 89.12 165 LEU A C 1
ATOM 1271 O O . LEU A 1 165 ? -11.609 20.969 4.105 1 89.12 165 LEU A O 1
ATOM 1275 N N . ALA A 1 166 ? -13.305 21.062 2.695 1 86.56 166 ALA A N 1
ATOM 1276 C CA . ALA A 1 166 ? -14.094 21.891 3.596 1 86.56 166 ALA A CA 1
ATOM 1277 C C . ALA A 1 166 ? -14.32 21.188 4.934 1 86.56 166 ALA A C 1
ATOM 1279 O O . ALA A 1 166 ? -14.594 19.984 4.977 1 86.56 166 ALA A O 1
ATOM 1280 N N . PRO A 1 167 ? -14.078 21.875 5.969 1 80.12 167 PRO A N 1
ATOM 1281 C CA . PRO A 1 167 ? -14.32 21.266 7.285 1 80.12 167 PRO A CA 1
ATOM 1282 C C . PRO A 1 167 ? -15.797 20.984 7.543 1 80.12 167 PRO A C 1
ATOM 1284 O O . PRO A 1 167 ? -16.672 21.672 7 1 80.12 167 PRO A O 1
ATOM 1287 N N . PRO A 1 168 ? -16.062 19.969 8.281 1 76.12 168 PRO A N 1
ATOM 1288 C CA . PRO A 1 168 ? -17.453 19.672 8.625 1 76.12 168 PRO A CA 1
ATOM 1289 C C . PRO A 1 168 ? -18.094 20.766 9.469 1 76.12 168 PRO A C 1
ATOM 1291 O O . PRO A 1 168 ? -17.406 21.484 10.195 1 76.12 168 PRO A O 1
ATOM 1294 N N . PRO A 1 169 ? -19.344 20.922 9.258 1 71.88 169 PRO A N 1
ATOM 1295 C CA . PRO A 1 169 ? -20.016 21.938 10.07 1 71.88 169 PRO A CA 1
ATOM 1296 C C . PRO A 1 169 ? -19.953 21.641 11.562 1 71.88 169 PRO A C 1
ATOM 1298 O O . PRO A 1 169 ? -20 20.469 11.969 1 71.88 169 PRO A O 1
ATOM 1301 N N . ARG A 1 170 ? -19.641 22.609 12.336 1 68.75 170 ARG A N 1
ATOM 1302 C CA . ARG A 1 170 ? -19.562 22.469 13.789 1 68.75 170 ARG A CA 1
ATOM 1303 C C . ARG A 1 170 ? -20.953 22.594 14.414 1 68.75 170 ARG A C 1
ATOM 1305 O O . ARG A 1 170 ? -21.766 23.438 14.008 1 68.75 170 ARG A O 1
ATOM 1312 N N . SER A 1 171 ? -21.5 21.484 14.898 1 64.94 171 SER A N 1
ATOM 1313 C CA . SER A 1 171 ? -22.75 21.594 15.648 1 64.94 171 SER A CA 1
ATOM 1314 C C . SER A 1 171 ? -22.484 21.812 17.125 1 64.94 171 SER A C 1
ATOM 1316 O O . SER A 1 171 ? -21.594 21.188 17.703 1 64.94 171 SER A O 1
ATOM 1318 N N . ALA A 1 172 ? -23.031 22.844 17.703 1 62.41 172 ALA A N 1
ATOM 1319 C CA . ALA A 1 172 ? -22.766 23.312 19.062 1 62.41 172 ALA A CA 1
ATOM 1320 C C . ALA A 1 172 ? -23.078 22.234 20.094 1 62.41 172 ALA A C 1
ATOM 1322 O O . ALA A 1 172 ? -22.344 22.062 21.062 1 62.41 172 ALA A O 1
ATOM 1323 N N . ARG A 1 173 ? -24.172 21.5 19.922 1 71.44 173 ARG A N 1
ATOM 1324 C CA . ARG A 1 173 ? -24.609 20.656 21.047 1 71.44 173 ARG A CA 1
ATOM 1325 C C . ARG A 1 173 ? -24.312 19.188 20.766 1 71.44 173 ARG A C 1
ATOM 1327 O O . ARG A 1 173 ? -24.422 18.359 21.656 1 71.44 173 ARG A O 1
ATOM 1334 N N . THR A 1 174 ? -23.938 18.828 19.562 1 81.19 174 THR A N 1
ATOM 1335 C CA . THR A 1 174 ? -23.594 17.469 19.203 1 81.19 174 THR A CA 1
ATOM 1336 C C . THR A 1 174 ? -22.25 17.406 18.469 1 81.19 174 THR A C 1
ATOM 1338 O O . THR A 1 174 ? -22.094 18.016 17.406 1 81.19 174 THR A O 1
ATOM 1341 N N . ASP A 1 175 ? -21.359 16.703 19.078 1 85.31 175 ASP A N 1
ATOM 1342 C CA . ASP A 1 175 ? -20.031 16.609 18.469 1 85.31 175 ASP A CA 1
ATOM 1343 C C . ASP A 1 175 ? -19.969 15.453 17.469 1 85.31 175 ASP A C 1
ATOM 1345 O O . ASP A 1 175 ? -19.922 14.289 17.875 1 85.31 175 ASP A O 1
ATOM 1349 N N . LEU A 1 176 ? -20 15.766 16.25 1 89.69 176 LEU A N 1
ATOM 1350 C CA . LEU A 1 176 ? -19.953 14.75 15.211 1 89.69 176 LEU A CA 1
ATOM 1351 C C . LEU A 1 176 ? -18.562 14.641 14.609 1 89.69 176 LEU A C 1
ATOM 1353 O O . LEU A 1 176 ? -18.391 14.078 13.516 1 89.69 176 LEU A O 1
ATOM 1357 N N . ALA A 1 177 ? -17.594 15.094 15.344 1 86.56 177 ALA A N 1
ATOM 1358 C CA . ALA A 1 177 ? -16.234 15.195 14.828 1 86.56 177 ALA A CA 1
ATOM 1359 C C . ALA A 1 177 ? -15.633 13.805 14.578 1 86.56 177 ALA A C 1
ATOM 1361 O O . ALA A 1 177 ? -14.781 13.633 13.711 1 86.56 177 ALA A O 1
ATOM 1362 N N . SER A 1 178 ? -16.109 12.797 15.289 1 92.44 178 SER A N 1
ATOM 1363 C CA . SER A 1 178 ? -15.531 11.461 15.219 1 92.44 178 SER A CA 1
ATOM 1364 C C . SER A 1 178 ? -16.047 10.703 13.992 1 92.44 178 SER A C 1
ATOM 1366 O O . SER A 1 178 ? -15.5 9.656 13.641 1 92.44 178 SER A O 1
ATOM 1368 N N . PHE A 1 179 ? -17.031 11.219 13.305 1 93.88 179 PHE A N 1
ATOM 1369 C CA . PHE A 1 179 ? -17.688 10.477 12.234 1 93.88 179 PHE A CA 1
ATOM 1370 C C . PHE A 1 179 ? -16.781 10.352 11.023 1 93.88 179 PHE A C 1
ATOM 1372 O O . PHE A 1 179 ? -16.781 9.312 10.352 1 93.88 179 PHE A O 1
ATOM 1379 N N . ASP A 1 180 ? -16.016 11.398 10.758 1 93.75 180 ASP A N 1
ATOM 1380 C CA . ASP A 1 180 ? -15.133 11.352 9.602 1 93.75 180 ASP A CA 1
ATOM 1381 C C . ASP A 1 180 ? -14.055 10.281 9.766 1 93.75 180 ASP A C 1
ATOM 1383 O O . ASP A 1 180 ? -13.828 9.477 8.859 1 93.75 180 ASP A O 1
ATOM 1387 N N . GLY A 1 181 ? -13.453 10.305 10.93 1 95.81 181 GLY A N 1
ATOM 1388 C CA . GLY A 1 181 ? -12.469 9.266 11.203 1 95.81 181 GLY A CA 1
ATOM 1389 C C . GLY A 1 181 ? -13.047 7.867 11.18 1 95.81 181 GLY A C 1
ATOM 1390 O O . GLY A 1 181 ? -12.406 6.93 10.703 1 95.81 181 GLY A O 1
ATOM 1391 N N . LEU A 1 182 ? -14.211 7.742 11.688 1 96.62 182 LEU A N 1
ATOM 1392 C CA . LEU A 1 182 ? -14.891 6.453 11.711 1 96.62 182 LEU A CA 1
ATOM 1393 C C . LEU A 1 182 ? -15.148 5.945 10.297 1 96.62 182 LEU A C 1
ATOM 1395 O O . LEU A 1 182 ? -14.969 4.762 10.016 1 96.62 182 LEU A O 1
ATOM 1399 N N . ARG A 1 183 ? -15.547 6.82 9.414 1 96.56 183 ARG A N 1
ATOM 1400 C CA . ARG A 1 183 ? -15.805 6.461 8.023 1 96.56 183 ARG A CA 1
ATOM 1401 C C . ARG A 1 183 ? -14.547 5.926 7.355 1 96.56 183 ARG A C 1
ATOM 1403 O O . ARG A 1 183 ? -14.586 4.898 6.672 1 96.56 183 ARG A O 1
ATOM 1410 N N . VAL A 1 184 ? -13.461 6.629 7.551 1 97.56 184 VAL A N 1
ATOM 1411 C CA . VAL A 1 184 ? -12.203 6.277 6.895 1 97.56 184 VAL A CA 1
ATOM 1412 C C . VAL A 1 184 ? -11.695 4.938 7.434 1 97.56 184 VAL A C 1
ATOM 1414 O O . VAL A 1 184 ? -11.336 4.051 6.66 1 97.56 184 VAL A O 1
ATOM 1417 N N . LEU A 1 185 ? -11.711 4.773 8.758 1 96.75 185 LEU A N 1
ATOM 1418 C CA . LEU A 1 185 ? -11.195 3.547 9.359 1 96.75 185 LEU A CA 1
ATOM 1419 C C . LEU A 1 185 ? -12.086 2.359 9.023 1 96.75 185 LEU A C 1
ATOM 1421 O O . LEU A 1 185 ? -11.594 1.248 8.805 1 96.75 185 LEU A O 1
ATOM 1425 N N . THR A 1 186 ? -13.367 2.617 9.008 1 97.12 186 THR A N 1
ATOM 1426 C CA . THR A 1 186 ? -14.289 1.562 8.602 1 97.12 186 THR A CA 1
ATOM 1427 C C . THR A 1 186 ? -14.008 1.116 7.168 1 97.12 186 THR A C 1
ATOM 1429 O O . THR A 1 186 ? -13.977 -0.082 6.883 1 97.12 186 THR A O 1
ATOM 1432 N N . MET A 1 187 ? -13.773 2.057 6.273 1 97.81 187 MET A N 1
ATOM 1433 C CA . MET A 1 187 ? -13.484 1.729 4.883 1 97.81 187 MET A CA 1
ATOM 1434 C C . MET A 1 187 ? -12.188 0.936 4.766 1 97.81 187 MET A C 1
ATOM 1436 O O . MET A 1 187 ? -12.094 -0.003 3.975 1 97.81 187 MET A O 1
ATOM 1440 N N . LEU A 1 188 ? -11.211 1.264 5.543 1 97.62 188 LEU A N 1
ATOM 1441 C CA . LEU A 1 188 ? -9.945 0.535 5.531 1 97.62 188 LEU A CA 1
ATOM 1442 C C . LEU A 1 188 ? -10.148 -0.91 5.973 1 97.62 188 LEU A C 1
ATOM 1444 O O . LEU A 1 188 ? -9.555 -1.827 5.402 1 97.62 188 LEU A O 1
ATOM 1448 N N . VAL A 1 189 ? -10.992 -1.056 6.988 1 97.19 189 VAL A N 1
ATOM 1449 C CA . VAL A 1 189 ? -11.266 -2.402 7.48 1 97.19 189 VAL A CA 1
ATOM 1450 C C . VAL A 1 189 ? -12.023 -3.195 6.422 1 97.19 189 VAL A C 1
ATOM 1452 O O . VAL A 1 189 ? -11.781 -4.391 6.234 1 97.19 189 VAL A O 1
ATOM 1455 N N . VAL A 1 190 ? -12.883 -2.553 5.719 1 97.19 190 VAL A N 1
ATOM 1456 C CA . VAL A 1 190 ? -13.625 -3.203 4.641 1 97.19 190 VAL A CA 1
ATOM 1457 C C . VAL A 1 190 ? -12.664 -3.627 3.533 1 97.19 190 VAL A C 1
ATOM 1459 O O . VAL A 1 190 ? -12.773 -4.73 2.994 1 97.19 190 VAL A O 1
ATOM 1462 N N . ILE A 1 191 ? -11.695 -2.85 3.246 1 98.19 191 ILE A N 1
ATOM 1463 C CA . ILE A 1 191 ? -10.773 -3.121 2.15 1 98.19 191 ILE A CA 1
ATOM 1464 C C . ILE A 1 191 ? -9.922 -4.348 2.482 1 98.19 191 ILE A C 1
ATOM 1466 O O . ILE A 1 191 ? -9.672 -5.191 1.617 1 98.19 191 ILE A O 1
ATOM 1470 N N . ILE A 1 192 ? -9.469 -4.488 3.727 1 97.69 192 ILE A N 1
ATOM 1471 C CA . ILE A 1 192 ? -8.609 -5.617 4.055 1 97.69 192 ILE A CA 1
ATOM 1472 C C . ILE A 1 192 ? -9.383 -6.922 3.891 1 97.69 192 ILE A C 1
ATOM 1474 O O . ILE A 1 192 ? -8.828 -7.934 3.457 1 97.69 192 ILE A O 1
ATOM 1478 N N . GLU A 1 193 ? -10.594 -6.914 4.266 1 96.56 193 GLU A N 1
ATOM 1479 C CA . GLU A 1 193 ? -11.406 -8.109 4.066 1 96.56 193 GLU A CA 1
ATOM 1480 C C . GLU A 1 193 ? -11.516 -8.469 2.588 1 96.56 193 GLU A C 1
ATOM 1482 O O . GLU A 1 193 ? -11.398 -9.641 2.217 1 96.56 193 GLU A O 1
ATOM 1487 N N . HIS A 1 194 ? -11.727 -7.492 1.782 1 97.25 194 HIS A N 1
ATOM 1488 C CA . HIS A 1 194 ? -11.906 -7.746 0.357 1 97.25 194 HIS A CA 1
ATOM 1489 C C . HIS A 1 194 ? -10.594 -8.156 -0.301 1 97.25 194 HIS A C 1
ATOM 1491 O O . HIS A 1 194 ? -10.594 -8.938 -1.255 1 97.25 194 HIS A O 1
ATOM 1497 N N . VAL A 1 195 ? -9.508 -7.664 0.216 1 97.56 195 VAL A N 1
ATOM 1498 C CA . VAL A 1 195 ? -8.211 -8.117 -0.272 1 97.56 195 VAL A CA 1
ATOM 1499 C C . VAL A 1 195 ? -8.062 -9.617 -0.013 1 97.56 195 VAL A C 1
ATOM 1501 O O . VAL A 1 195 ? -7.691 -10.375 -0.913 1 97.56 195 VAL A O 1
ATOM 1504 N N . CYS A 1 196 ? -8.414 -10.031 1.189 1 96.19 196 CYS A N 1
ATOM 1505 C CA . CYS A 1 196 ? -8.312 -11.445 1.554 1 96.19 196 CYS A CA 1
ATOM 1506 C C . CYS A 1 196 ? -9.328 -12.281 0.782 1 96.19 196 CYS A C 1
ATOM 1508 O O . CYS A 1 196 ? -9 -13.352 0.272 1 96.19 196 CYS A O 1
ATOM 1510 N N . TRP A 1 197 ? -10.508 -11.719 0.665 1 94.81 197 TRP A N 1
ATOM 1511 C CA . TRP A 1 197 ? -11.602 -12.414 -0.011 1 94.81 197 TRP A CA 1
ATOM 1512 C C . TRP A 1 197 ? -11.281 -12.609 -1.49 1 94.81 197 TRP A C 1
ATOM 1514 O O . TRP A 1 197 ? -11.422 -13.719 -2.018 1 94.81 197 TRP A O 1
ATOM 1524 N N . ILE A 1 198 ? -10.867 -11.609 -2.15 1 96.12 198 ILE A N 1
ATOM 1525 C CA . ILE A 1 198 ? -10.625 -11.672 -3.586 1 96.12 198 ILE A CA 1
ATOM 1526 C C . ILE A 1 198 ? -9.445 -12.594 -3.871 1 96.12 198 ILE A C 1
ATOM 1528 O O . ILE A 1 198 ? -9.461 -13.352 -4.844 1 96.12 198 ILE A O 1
ATOM 1532 N N . THR A 1 199 ? -8.453 -12.539 -3.053 1 96 199 THR A N 1
ATOM 1533 C CA . THR A 1 199 ? -7.316 -13.422 -3.24 1 96 199 THR A CA 1
ATOM 1534 C C . THR A 1 199 ? -7.727 -14.883 -3.049 1 96 199 THR A C 1
ATOM 1536 O O . THR A 1 199 ? -7.215 -15.773 -3.73 1 96 199 THR A O 1
ATOM 1539 N N . THR A 1 200 ? -8.648 -15.125 -2.125 1 95 200 THR A N 1
ATOM 1540 C CA . THR A 1 200 ? -9.156 -16.469 -1.902 1 95 200 THR A CA 1
ATOM 1541 C C . THR A 1 200 ? -9.93 -16.969 -3.119 1 95 200 THR A C 1
ATOM 1543 O O . THR A 1 200 ? -10.016 -18.172 -3.359 1 95 200 THR A O 1
ATOM 1546 N N . GLN A 1 201 ? -10.445 -16.062 -3.891 1 93.88 201 GLN A N 1
ATOM 1547 C CA . GLN A 1 201 ? -11.227 -16.422 -5.07 1 93.88 201 GLN A CA 1
ATOM 1548 C C . GLN A 1 201 ? -10.328 -16.906 -6.203 1 93.88 201 GLN A C 1
ATOM 1550 O O . GLN A 1 201 ? -10.797 -17.547 -7.141 1 93.88 201 GLN A O 1
ATOM 1555 N N . THR A 1 202 ? -9.078 -16.672 -6.059 1 93.56 202 THR A N 1
ATOM 1556 C CA . THR A 1 202 ? -8.148 -17.062 -7.113 1 93.56 202 THR A CA 1
ATOM 1557 C C . THR A 1 202 ? -7.434 -18.359 -6.75 1 93.56 202 THR A C 1
ATOM 1559 O O . THR A 1 202 ? -7.887 -19.094 -5.871 1 93.56 202 THR A O 1
ATOM 1562 N N . TYR A 1 203 ? -6.395 -18.703 -7.516 1 95.44 203 TYR A N 1
ATOM 1563 C CA . TYR A 1 203 ? -5.574 -19.875 -7.234 1 95.44 203 TYR A CA 1
ATOM 1564 C C . TYR A 1 203 ? -4.508 -19.562 -6.195 1 95.44 203 TYR A C 1
ATOM 1566 O O . TYR A 1 203 ? -3.688 -18.656 -6.387 1 95.44 203 TYR A O 1
ATOM 1574 N N . LEU A 1 204 ? -4.574 -20.297 -5.094 1 95.25 204 LEU A N 1
ATOM 1575 C CA . LEU A 1 204 ? -3.633 -20.031 -4.008 1 95.25 204 LEU A CA 1
ATOM 1576 C C . LEU A 1 204 ? -2.42 -20.953 -4.109 1 95.25 204 LEU A C 1
ATOM 1578 O O . LEU A 1 204 ? -2.549 -22.125 -4.48 1 95.25 204 LEU A O 1
ATOM 1582 N N . THR A 1 205 ? -1.311 -20.422 -3.732 1 92.62 205 THR A N 1
ATOM 1583 C CA . THR A 1 205 ? -0.064 -21.172 -3.762 1 92.62 205 THR A CA 1
ATOM 1584 C C . THR A 1 205 ? -0.006 -22.172 -2.607 1 92.62 205 THR A C 1
ATOM 1586 O O . THR A 1 205 ? 0.487 -23.281 -2.77 1 92.62 205 THR A O 1
ATOM 1589 N N . ASP A 1 206 ? -0.402 -21.734 -1.442 1 90.44 206 ASP A N 1
ATOM 1590 C CA . ASP A 1 206 ? -0.322 -22.547 -0.231 1 90.44 206 ASP A CA 1
ATOM 1591 C C . ASP A 1 206 ? -1.661 -22.578 0.503 1 90.44 206 ASP A C 1
ATOM 1593 O O . ASP A 1 206 ? -1.895 -21.766 1.406 1 90.44 206 ASP A O 1
ATOM 1597 N N . THR A 1 207 ? -2.455 -23.594 0.183 1 92.94 207 THR A N 1
ATOM 1598 C CA . THR A 1 207 ? -3.771 -23.688 0.803 1 92.94 207 THR A CA 1
ATOM 1599 C C . THR A 1 207 ? -3.652 -24.109 2.268 1 92.94 207 THR A C 1
ATOM 1601 O O . THR A 1 207 ? -4.539 -23.828 3.072 1 92.94 207 THR A O 1
ATOM 1604 N N . ARG A 1 208 ? -2.568 -24.781 2.594 1 91.25 208 ARG A N 1
ATOM 1605 C CA . ARG A 1 208 ? -2.369 -25.25 3.963 1 91.25 208 ARG A CA 1
ATOM 1606 C C . ARG A 1 208 ? -2.277 -24.078 4.934 1 91.25 208 ARG A C 1
ATOM 1608 O O . ARG A 1 208 ? -2.902 -24.094 5.992 1 91.25 208 ARG A O 1
ATOM 1615 N N . ILE A 1 209 ? -1.46 -23.125 4.535 1 89.12 209 ILE A N 1
ATOM 1616 C CA . ILE A 1 209 ? -1.306 -21.953 5.398 1 89.12 209 ILE A CA 1
ATOM 1617 C C . ILE A 1 209 ? -2.652 -21.266 5.57 1 89.12 209 ILE A C 1
ATOM 1619 O O . ILE A 1 209 ? -3.023 -20.875 6.68 1 89.12 209 ILE A O 1
ATOM 1623 N N . TYR A 1 210 ? -3.359 -21.094 4.488 1 92.81 210 TYR A N 1
ATOM 1624 C CA . TYR A 1 210 ? -4.688 -20.484 4.539 1 92.81 210 TYR A CA 1
ATOM 1625 C C . TYR A 1 210 ? -5.578 -21.219 5.531 1 92.81 210 TYR A C 1
ATOM 1627 O O . TYR A 1 210 ? -6.188 -20.594 6.41 1 92.81 210 TYR A O 1
ATOM 1635 N N . GLU A 1 211 ? -5.613 -22.562 5.457 1 94.94 211 GLU A N 1
ATOM 1636 C CA . GLU A 1 211 ? -6.516 -23.391 6.258 1 94.94 211 GLU A CA 1
ATOM 1637 C C . GLU A 1 211 ? -6.074 -23.438 7.719 1 94.94 211 GLU A C 1
ATOM 1639 O O . GLU A 1 211 ? -6.91 -23.531 8.617 1 94.94 211 GLU A O 1
ATOM 1644 N N . GLN A 1 212 ? -4.785 -23.25 7.934 1 92.19 212 GLN A N 1
ATOM 1645 C CA . GLN A 1 212 ? -4.246 -23.328 9.289 1 92.19 212 GLN A CA 1
ATOM 1646 C C . GLN A 1 212 ? -4.484 -22.031 10.055 1 92.19 212 GLN A C 1
ATOM 1648 O O . GLN A 1 212 ? -4.758 -22.047 11.258 1 92.19 212 GLN A O 1
ATOM 1653 N N . ILE A 1 213 ? -4.445 -20.953 9.336 1 93.25 213 ILE A N 1
ATOM 1654 C CA . ILE A 1 213 ? -4.434 -19.703 10.078 1 93.25 213 ILE A CA 1
ATOM 1655 C C . ILE A 1 213 ? -5.824 -19.078 10.047 1 93.25 213 ILE A C 1
ATOM 1657 O O . ILE A 1 213 ? -6.07 -18.078 10.727 1 93.25 213 ILE A O 1
ATOM 1661 N N . ARG A 1 214 ? -6.766 -19.578 9.328 1 91.69 214 ARG A N 1
ATOM 1662 C CA . ARG A 1 214 ? -8.086 -18.984 9.133 1 91.69 214 ARG A CA 1
ATOM 1663 C C . ARG A 1 214 ? -8.781 -18.734 10.469 1 91.69 214 ARG A C 1
ATOM 1665 O O . ARG A 1 214 ? -9.453 -17.719 10.648 1 91.69 214 ARG A O 1
ATOM 1672 N N . GLY A 1 215 ? -8.562 -19.625 11.484 1 91.75 215 GLY A N 1
ATOM 1673 C CA . GLY A 1 215 ? -9.258 -19.547 12.758 1 91.75 215 GLY A CA 1
ATOM 1674 C C . GLY A 1 215 ? -8.516 -18.719 13.789 1 91.75 215 GLY A C 1
ATOM 1675 O O . GLY A 1 215 ? -8.992 -18.547 14.914 1 91.75 215 GLY A O 1
ATOM 1676 N N . SER A 1 216 ? -7.402 -18.172 13.383 1 93.69 216 SER A N 1
ATOM 1677 C CA . SER A 1 216 ? -6.656 -17.328 14.312 1 93.69 216 SER A CA 1
ATOM 1678 C C . SER A 1 216 ? -7.352 -15.984 14.516 1 93.69 216 SER A C 1
ATOM 1680 O O . SER A 1 216 ? -7.953 -15.445 13.594 1 93.69 216 SER A O 1
ATOM 1682 N N . ILE A 1 217 ? -7.258 -15.406 15.641 1 93.94 217 ILE A N 1
ATOM 1683 C CA . ILE A 1 217 ? -7.98 -14.211 16.062 1 93.94 217 ILE A CA 1
ATOM 1684 C C . ILE A 1 217 ? -7.648 -13.055 15.125 1 93.94 217 ILE A C 1
ATOM 1686 O O . ILE A 1 217 ? -8.539 -12.328 14.688 1 93.94 217 ILE A O 1
ATOM 1690 N N . ASP A 1 218 ? -6.363 -12.906 14.797 1 93.81 218 ASP A N 1
ATOM 1691 C CA . ASP A 1 218 ? -5.949 -11.797 13.945 1 93.81 218 ASP A CA 1
ATOM 1692 C C . ASP A 1 218 ? -6.504 -11.953 12.531 1 93.81 218 ASP A C 1
ATOM 1694 O O . ASP A 1 218 ? -6.906 -10.977 11.898 1 93.81 218 ASP A O 1
ATOM 1698 N N . VAL A 1 219 ? -6.559 -13.172 12.078 1 95.12 219 VAL A N 1
ATOM 1699 C CA . VAL A 1 219 ? -7.043 -13.438 10.727 1 95.12 219 VAL A CA 1
ATOM 1700 C C . VAL A 1 219 ? -8.555 -13.242 10.672 1 95.12 219 VAL A C 1
ATOM 1702 O O . VAL A 1 219 ? -9.086 -12.695 9.703 1 95.12 219 VAL A O 1
ATOM 1705 N N . VAL A 1 220 ? -9.25 -13.617 11.727 1 94.75 220 VAL A N 1
ATOM 1706 C CA . VAL A 1 220 ? -10.688 -13.406 11.797 1 94.75 220 VAL A CA 1
ATOM 1707 C C . VAL A 1 220 ? -11 -11.914 11.789 1 94.75 220 VAL A C 1
ATOM 1709 O O . VAL A 1 220 ? -11.945 -11.469 11.133 1 94.75 220 VAL A O 1
ATOM 1712 N N . LEU A 1 221 ? -10.195 -11.18 12.445 1 94.06 221 LEU A N 1
ATOM 1713 C CA . LEU A 1 221 ? -10.375 -9.734 12.469 1 94.06 221 LEU A CA 1
ATOM 1714 C C . LEU A 1 221 ? -10.195 -9.141 11.07 1 94.06 221 LEU A C 1
ATOM 1716 O O . LEU A 1 221 ? -10.867 -8.172 10.711 1 94.06 221 LEU A O 1
ATOM 1720 N N . MET A 1 222 ? -9.352 -9.758 10.289 1 92.88 222 MET A N 1
ATOM 1721 C CA . MET A 1 222 ? -9.078 -9.258 8.938 1 92.88 222 MET A CA 1
ATOM 1722 C C . MET A 1 222 ? -10.195 -9.664 7.977 1 92.88 222 MET A C 1
ATOM 1724 O O . MET A 1 222 ? -10.461 -8.961 7.004 1 92.88 222 MET A O 1
ATOM 1728 N N . THR A 1 223 ? -10.867 -10.758 8.289 1 92.62 223 THR A N 1
ATOM 1729 C CA . THR A 1 223 ? -11.703 -11.359 7.258 1 92.62 223 THR A CA 1
ATOM 1730 C C . THR A 1 223 ? -13.18 -11.258 7.637 1 92.62 223 THR A C 1
ATOM 1732 O O . THR A 1 223 ? -14.055 -11.594 6.836 1 92.62 223 THR A O 1
ATOM 1735 N N . ASN A 1 224 ? -13.547 -10.789 8.797 1 89.25 224 ASN A N 1
ATOM 1736 C CA . ASN A 1 224 ? -14.93 -10.695 9.234 1 89.25 224 ASN A CA 1
ATOM 1737 C C . ASN A 1 224 ? -15.406 -9.25 9.297 1 89.25 224 ASN A C 1
ATOM 1739 O O . ASN A 1 224 ? -16.078 -8.844 10.25 1 89.25 224 ASN A O 1
ATOM 1743 N N . SER A 1 225 ? -15.086 -8.5 8.312 1 83.25 225 SER A N 1
ATOM 1744 C CA . SER A 1 225 ? -15.477 -7.094 8.273 1 83.25 225 SER A CA 1
ATOM 1745 C C . SER A 1 225 ? -16.953 -6.941 7.902 1 83.25 225 SER A C 1
ATOM 1747 O O . SER A 1 225 ? -17.453 -5.82 7.824 1 83.25 225 SER A O 1
ATOM 1749 N N . THR A 1 226 ? -17.672 -7.988 7.77 1 86.06 226 THR A N 1
ATOM 1750 C CA . THR A 1 226 ? -19.094 -7.938 7.449 1 86.06 226 THR A CA 1
ATOM 1751 C C . THR A 1 226 ? -19.875 -7.23 8.555 1 86.06 226 THR A C 1
ATOM 1753 O O . THR A 1 226 ? -20.875 -6.562 8.281 1 86.06 226 THR A O 1
ATOM 1756 N N . LEU A 1 227 ? -19.3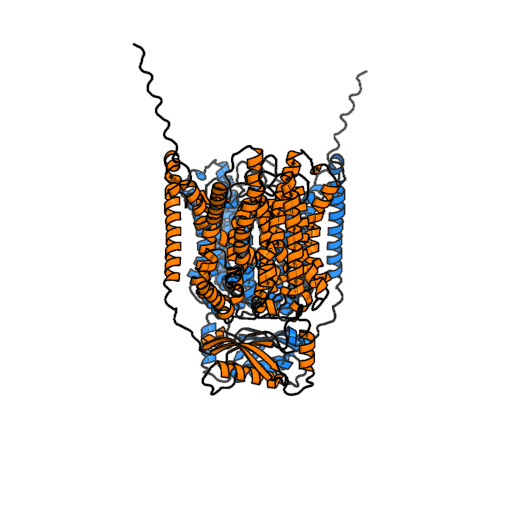44 -7.352 9.727 1 92.88 227 LEU A N 1
ATOM 1757 C CA . LEU A 1 227 ? -20 -6.66 10.836 1 92.88 227 LEU A CA 1
ATOM 1758 C C . LEU A 1 227 ? -19.688 -5.168 10.805 1 92.88 227 LEU A C 1
ATOM 1760 O O . LEU A 1 227 ? -20.531 -4.344 11.18 1 92.88 227 LEU A O 1
ATOM 1764 N N . VAL A 1 228 ? -18.547 -4.891 10.266 1 94.19 228 VAL A N 1
ATOM 1765 C CA . VAL A 1 228 ? -18.062 -3.518 10.32 1 94.19 228 VAL A CA 1
ATOM 1766 C C . VAL A 1 228 ? -18.844 -2.65 9.336 1 94.19 228 VAL A C 1
ATOM 1768 O O . VAL A 1 228 ? -18.969 -1.44 9.531 1 94.19 228 VAL A O 1
ATOM 1771 N N . VAL A 1 229 ? -19.453 -3.266 8.344 1 95.31 229 VAL A N 1
ATOM 1772 C CA . VAL A 1 229 ? -20.266 -2.545 7.363 1 95.31 229 VAL A CA 1
ATOM 1773 C C . VAL A 1 229 ? -21.5 -1.952 8.047 1 95.31 229 VAL A C 1
ATOM 1775 O O . VAL A 1 229 ? -22.031 -0.94 7.602 1 95.31 229 VAL A O 1
ATOM 1778 N N . GLN A 1 230 ? -21.891 -2.521 9.172 1 97.38 230 GLN A N 1
ATOM 1779 C CA . GLN A 1 230 ? -23.047 -2.037 9.914 1 97.38 230 GLN A CA 1
ATOM 1780 C C . GLN A 1 230 ? -22.828 -0.611 10.406 1 97.38 230 GLN A C 1
ATOM 1782 O O . GLN A 1 230 ? -23.781 0.134 10.625 1 97.38 230 GLN A O 1
ATOM 1787 N N . ILE A 1 231 ? -21.578 -0.246 10.562 1 98 231 ILE A N 1
ATOM 1788 C CA . ILE A 1 231 ? -21.266 1.106 11.008 1 98 231 ILE A CA 1
ATOM 1789 C C . ILE A 1 231 ? -21.797 2.121 10 1 98 231 ILE A C 1
ATOM 1791 O O . ILE A 1 231 ? -22.344 3.162 10.383 1 98 231 ILE A O 1
ATOM 1795 N N . PHE A 1 232 ? -21.703 1.79 8.758 1 97.5 232 PHE A N 1
ATOM 1796 C CA . PHE A 1 232 ? -22.188 2.691 7.715 1 97.5 232 PHE A CA 1
ATOM 1797 C C . PHE A 1 232 ? -23.703 2.816 7.766 1 97.5 232 PHE A C 1
ATOM 1799 O O . PHE A 1 232 ? -24.25 3.9 7.559 1 97.5 232 PHE A O 1
ATOM 1806 N N . PHE A 1 233 ? -24.375 1.728 8.055 1 98.06 233 PHE A N 1
ATOM 1807 C CA . PHE A 1 233 ? -25.828 1.777 8.188 1 98.06 233 PHE A CA 1
ATOM 1808 C C . PHE A 1 233 ? -26.234 2.621 9.391 1 98.06 233 PHE A C 1
ATOM 1810 O O . PHE A 1 233 ? -27.156 3.432 9.305 1 98.06 233 PHE A O 1
ATOM 1817 N N . ILE A 1 234 ? -25.5 2.426 10.469 1 98.38 234 ILE A N 1
ATOM 1818 C CA . ILE A 1 234 ? -25.781 3.166 11.695 1 98.38 234 ILE A CA 1
ATOM 1819 C C . ILE A 1 234 ? -25.578 4.66 11.445 1 98.38 234 ILE A C 1
ATOM 1821 O O . ILE A 1 234 ? -26.438 5.473 11.812 1 98.38 234 ILE A O 1
ATOM 1825 N N . MET A 1 235 ? -24.5 4.961 10.789 1 97.38 235 MET A N 1
ATOM 1826 C CA . MET A 1 235 ? -24.188 6.363 10.531 1 97.38 235 MET A CA 1
ATOM 1827 C C . MET A 1 235 ? -25.234 6.984 9.602 1 97.38 235 MET A C 1
ATOM 1829 O O . MET A 1 235 ? -25.672 8.117 9.812 1 97.38 235 MET A O 1
ATOM 1833 N N . SER A 1 236 ? -25.656 6.273 8.617 1 97.38 236 SER A N 1
ATOM 1834 C CA . SER A 1 236 ? -26.625 6.762 7.637 1 97.38 236 SER A CA 1
ATOM 1835 C C . SER A 1 236 ? -27.969 7.074 8.289 1 97.38 236 SER A C 1
ATOM 1837 O O . SER A 1 236 ? -28.5 8.172 8.125 1 97.38 236 SER A O 1
ATOM 1839 N N . SER A 1 237 ? -28.5 6.168 9.039 1 98.06 237 SER A N 1
ATOM 1840 C CA . SER A 1 237 ? -29.797 6.359 9.656 1 98.06 237 SER A CA 1
ATOM 1841 C C . SER A 1 237 ? -29.734 7.371 10.797 1 98.06 237 SER A C 1
ATOM 1843 O O . SER A 1 237 ? -30.672 8.141 11.008 1 98.06 237 SER A O 1
ATOM 1845 N N . PHE A 1 238 ? -28.625 7.406 11.539 1 97.62 238 PHE A N 1
ATOM 1846 C CA . PHE A 1 238 ? -28.469 8.375 12.617 1 97.62 238 PHE A CA 1
ATOM 1847 C C . PHE A 1 238 ? -28.469 9.797 12.062 1 97.62 238 PHE A C 1
ATOM 1849 O O . PHE A 1 238 ? -29.188 10.656 12.562 1 97.62 238 PHE A O 1
ATOM 1856 N N . LEU A 1 239 ? -27.594 10 11.031 1 95.62 239 LEU A N 1
ATOM 1857 C CA . LEU A 1 239 ? -27.438 11.344 10.5 1 95.62 239 LEU A CA 1
ATOM 1858 C C . LEU A 1 239 ? -28.734 11.836 9.875 1 95.62 239 LEU A C 1
ATOM 1860 O O . LEU A 1 239 ? -29.078 13.016 10 1 95.62 239 LEU A O 1
ATOM 1864 N N . LEU A 1 240 ? -29.391 10.969 9.234 1 96.5 240 LEU A N 1
ATOM 1865 C CA . LEU A 1 240 ? -30.703 11.281 8.656 1 96.5 240 LEU A CA 1
ATOM 1866 C C . LEU A 1 240 ? -31.672 11.727 9.734 1 96.5 240 LEU A C 1
ATOM 1868 O O . LEU A 1 240 ? -32.25 12.812 9.641 1 96.5 240 LEU A O 1
ATOM 1872 N N . ALA A 1 241 ? -31.828 10.938 10.727 1 96.62 241 ALA A N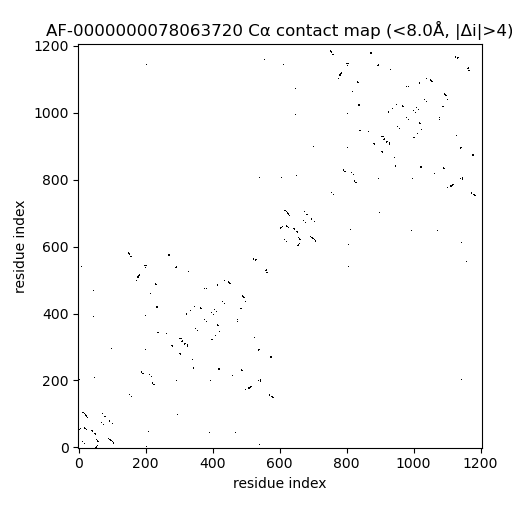 1
ATOM 1873 C CA . ALA A 1 241 ? -32.781 11.219 11.797 1 96.62 241 ALA A CA 1
ATOM 1874 C C . ALA A 1 241 ? -32.344 12.43 12.617 1 96.62 241 ALA A C 1
ATOM 1876 O O . ALA A 1 241 ? -33.156 13.258 13.016 1 96.62 241 ALA A O 1
ATOM 1877 N N . HIS A 1 242 ? -31.094 12.484 12.875 1 94.94 242 HIS A N 1
ATOM 1878 C CA . HIS A 1 242 ? -30.547 13.594 13.648 1 94.94 242 HIS A CA 1
ATOM 1879 C C . HIS A 1 242 ? -30.875 14.938 12.992 1 94.94 242 HIS A C 1
ATOM 1881 O O . HIS A 1 242 ? -31.266 15.883 13.664 1 94.94 242 HIS A O 1
ATOM 1887 N N . LYS A 1 243 ? -30.688 14.984 11.719 1 93.31 243 LYS A N 1
ATOM 1888 C CA . LYS A 1 243 ? -30.969 16.219 10.984 1 93.31 243 LYS A CA 1
ATOM 1889 C C . LYS A 1 243 ? -32.438 16.625 11.133 1 93.31 243 LYS A C 1
ATOM 1891 O O . LYS A 1 243 ? -32.719 17.781 11.414 1 93.31 243 LYS A O 1
ATOM 1896 N N . LEU A 1 244 ? -33.312 15.766 10.977 1 94.75 244 LEU A N 1
ATOM 1897 C CA . LEU A 1 244 ? -34.75 16.031 11.062 1 94.75 244 LEU A CA 1
ATOM 1898 C C . LEU A 1 244 ? -35.125 16.391 12.5 1 94.75 244 LEU A C 1
ATOM 1900 O O . LEU A 1 244 ? -35.938 17.297 12.719 1 94.75 244 LEU A O 1
ATOM 1904 N N . LEU A 1 245 ? -34.594 15.672 13.43 1 93.88 245 LEU A N 1
ATOM 1905 C CA . LEU A 1 245 ? -34.938 15.906 14.828 1 93.88 245 LEU A CA 1
ATOM 1906 C C . LEU A 1 245 ? -34.406 17.25 15.305 1 93.88 245 LEU A C 1
ATOM 1908 O O . LEU A 1 245 ? -35 17.906 16.172 1 93.88 245 LEU A O 1
ATOM 1912 N N . GLN A 1 246 ? -33.312 17.609 14.766 1 92.06 246 GLN A N 1
ATOM 1913 C CA . GLN A 1 246 ? -32.781 18.938 15.039 1 92.06 246 GLN A CA 1
ATOM 1914 C C . GLN A 1 246 ? -33.719 20.031 14.508 1 92.06 246 GLN A C 1
ATOM 1916 O O . GLN A 1 246 ? -33.906 21.062 15.148 1 92.06 246 GLN A O 1
ATOM 1921 N N . GLN A 1 247 ? -34.25 19.75 13.375 1 91.88 247 GLN A N 1
ATOM 1922 C CA . GLN A 1 247 ? -35.219 20.688 12.812 1 91.88 247 GLN A CA 1
ATOM 1923 C C . GLN A 1 247 ? -36.469 20.766 13.695 1 91.88 247 GLN A C 1
ATOM 1925 O O . GLN A 1 247 ? -37.031 21.844 13.883 1 91.88 247 GLN A O 1
ATOM 1930 N N . ARG A 1 248 ? -36.812 19.719 14.172 1 90.31 248 ARG A N 1
ATOM 1931 C CA . ARG A 1 248 ? -37.938 19.703 15.094 1 90.31 248 ARG A CA 1
ATOM 1932 C C . ARG A 1 248 ? -37.656 20.531 16.328 1 90.31 248 ARG A C 1
ATOM 1934 O O . ARG A 1 248 ? -38.531 21.297 16.797 1 90.31 248 ARG A O 1
ATOM 1941 N N . ARG A 1 249 ? -36.562 20.391 16.844 1 88.38 249 ARG A N 1
ATOM 1942 C CA . ARG A 1 249 ? -36.188 21.109 18.047 1 88.38 249 ARG A CA 1
ATOM 1943 C C . ARG A 1 249 ? -36.125 22.609 17.781 1 88.38 249 ARG A C 1
ATOM 1945 O O . ARG A 1 249 ? -36.375 23.406 18.688 1 88.38 249 ARG A O 1
ATOM 1952 N N . ARG A 1 250 ? -35.875 22.906 16.547 1 89.75 250 ARG A N 1
ATOM 1953 C CA . ARG A 1 250 ? -35.812 24.328 16.156 1 89.75 250 ARG A CA 1
ATOM 1954 C C . ARG A 1 250 ? -37.219 24.844 15.852 1 89.75 250 ARG A C 1
ATOM 1956 O O . ARG A 1 250 ? -37.406 26.047 15.57 1 89.75 250 ARG A O 1
ATOM 1963 N N . GLY A 1 251 ? -38.156 24.078 15.797 1 89.31 251 GLY A N 1
ATOM 1964 C CA . GLY A 1 251 ? -39.531 24.484 15.562 1 89.31 251 GLY A CA 1
ATOM 1965 C C . GLY A 1 251 ? -39.844 24.672 14.094 1 89.31 251 GLY A C 1
ATOM 1966 O O . GLY A 1 251 ? -40.781 25.391 13.75 1 89.31 251 GLY A O 1
ATOM 1967 N N . GLU A 1 252 ? -39.125 24.016 13.258 1 90.75 252 GLU A N 1
ATOM 1968 C CA . GLU A 1 252 ? -39.312 24.141 11.812 1 90.75 252 GLU A CA 1
ATOM 1969 C C . GLU A 1 252 ? -40.438 23.234 11.336 1 90.75 252 GLU A C 1
ATOM 1971 O O . GLU A 1 252 ? -40.719 22.203 11.945 1 90.75 252 GLU A O 1
ATOM 1976 N N . HIS A 1 253 ? -41.125 23.812 10.336 1 88.5 253 HIS A N 1
ATOM 1977 C CA . HIS A 1 253 ? -42.188 23.016 9.719 1 88.5 253 HIS A CA 1
ATOM 1978 C C . HIS A 1 253 ? -41.625 22.031 8.703 1 88.5 253 HIS A C 1
ATOM 1980 O O . HIS A 1 253 ? -40.875 22.422 7.801 1 88.5 253 HIS A O 1
ATOM 1986 N N . VAL A 1 254 ? -41.969 20.719 8.875 1 91 254 VAL A N 1
ATOM 1987 C CA . VAL A 1 254 ? -41.438 19.672 8.016 1 91 254 VAL A CA 1
ATOM 1988 C C . VAL A 1 254 ? -42.594 18.891 7.375 1 91 254 VAL A C 1
ATOM 1990 O O . VAL A 1 254 ? -43.031 17.875 7.918 1 91 254 VAL A O 1
ATOM 1993 N N . PRO A 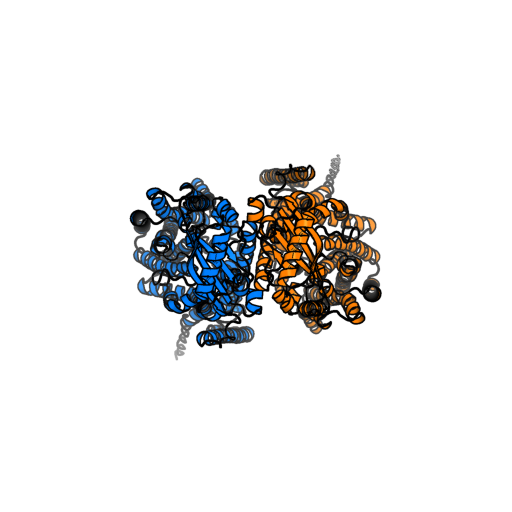1 255 ? -42.969 19.391 6.168 1 93.06 255 PRO A N 1
ATOM 1994 C CA . PRO A 1 255 ? -44 18.609 5.477 1 93.06 255 PRO A CA 1
ATOM 1995 C C . PRO A 1 255 ? -43.531 17.203 5.102 1 93.06 255 PRO A C 1
ATOM 1997 O O . PRO A 1 255 ? -42.469 17.062 4.465 1 93.06 255 PRO A O 1
ATOM 2000 N N . PRO A 1 256 ? -44.25 16.188 5.434 1 93.19 256 PRO A N 1
ATOM 2001 C CA . PRO A 1 256 ? -43.75 14.812 5.305 1 93.19 256 PRO A CA 1
ATOM 2002 C C . PRO A 1 256 ? -43.469 14.422 3.857 1 93.19 256 PRO A C 1
ATOM 2004 O O . PRO A 1 256 ? -42.406 13.891 3.553 1 93.19 256 PRO A O 1
ATOM 2007 N N . PHE A 1 257 ? -44.344 14.664 2.941 1 95.12 257 PHE A N 1
ATOM 2008 C CA . PHE A 1 257 ? -44.219 14.203 1.566 1 95.12 257 PHE A CA 1
ATOM 2009 C C . PHE A 1 257 ? -43.094 14.961 0.851 1 95.12 257 PHE A C 1
ATOM 2011 O O . PHE A 1 257 ? -42.219 14.344 0.228 1 95.12 257 PHE A O 1
ATOM 2018 N N . SER A 1 258 ? -43.125 16.234 0.924 1 95.44 258 SER A N 1
ATOM 2019 C CA . SER A 1 258 ? -42.094 17.031 0.259 1 95.44 258 SER A CA 1
ATOM 2020 C C . SER A 1 258 ? -40.719 16.781 0.847 1 95.44 258 SER A C 1
ATOM 2022 O O . SER A 1 258 ? -39.719 16.719 0.115 1 95.44 258 SER A O 1
ATOM 2024 N N . THR A 1 259 ? -40.688 16.688 2.135 1 96.19 259 THR A N 1
ATOM 2025 C CA . THR A 1 259 ? -39.438 16.406 2.793 1 96.19 259 THR A CA 1
ATOM 2026 C C . THR A 1 259 ? -38.875 15.055 2.361 1 96.19 259 THR A C 1
ATOM 2028 O O . THR A 1 259 ? -37.656 14.906 2.135 1 96.19 259 THR A O 1
ATOM 2031 N N . PHE A 1 260 ? -39.75 14.047 2.297 1 97.38 260 PHE A N 1
ATOM 2032 C CA . PHE A 1 260 ? -39.344 12.719 1.856 1 97.38 260 PHE A CA 1
ATOM 2033 C C . PHE A 1 260 ? -38.719 12.781 0.461 1 97.38 260 PHE A C 1
ATOM 2035 O O . PHE A 1 260 ? -37.625 12.266 0.237 1 97.38 260 PHE A O 1
ATOM 2042 N N . VAL A 1 261 ? -39.375 13.414 -0.463 1 97.19 261 VAL A N 1
ATOM 2043 C CA . VAL A 1 261 ? -38.938 13.461 -1.859 1 97.19 261 VAL A CA 1
ATOM 2044 C C . VAL A 1 261 ? -37.656 14.258 -1.983 1 97.19 261 VAL A C 1
ATOM 2046 O O . VAL A 1 261 ? -36.719 13.82 -2.656 1 97.19 261 VAL A O 1
ATOM 2049 N N . GLU A 1 262 ? -37.594 15.344 -1.31 1 95.38 262 GLU A N 1
ATOM 2050 C CA . GLU A 1 262 ? -36.406 16.203 -1.372 1 95.38 262 GLU A CA 1
ATOM 2051 C C . GLU A 1 262 ? -35.188 15.492 -0.782 1 95.38 262 GLU A C 1
ATOM 2053 O O . GLU A 1 262 ? -34.094 15.555 -1.353 1 95.38 262 GLU A O 1
ATOM 2058 N N . THR A 1 263 ? -35.438 14.883 0.353 1 96.56 263 THR A N 1
ATOM 2059 C CA . THR A 1 263 ? -34.344 14.203 1.018 1 96.56 263 THR A CA 1
ATOM 2060 C C . THR A 1 263 ? -33.844 13.031 0.172 1 96.56 263 THR A C 1
ATOM 2062 O O . THR A 1 263 ? -32.625 12.812 0.061 1 96.56 263 THR A O 1
ATOM 2065 N N . MET A 1 264 ? -34.719 12.305 -0.426 1 97.38 264 MET A N 1
ATOM 2066 C CA . MET A 1 264 ? -34.312 11.18 -1.272 1 97.38 264 MET A CA 1
ATOM 2067 C C . MET A 1 264 ? -33.594 11.664 -2.525 1 97.38 264 MET A C 1
ATOM 2069 O O . MET A 1 264 ? -32.625 11.055 -2.959 1 97.38 264 MET A O 1
ATOM 2073 N N . LEU A 1 265 ? -34.062 12.742 -3.09 1 96.25 265 LEU A N 1
ATOM 2074 C CA . LEU A 1 265 ? -33.438 13.297 -4.281 1 96.25 265 LEU A CA 1
ATOM 2075 C C . LEU A 1 265 ? -32.031 13.758 -3.977 1 96.25 265 LEU A C 1
ATOM 2077 O O . LEU A 1 265 ? -31.109 13.539 -4.77 1 96.25 265 LEU A O 1
ATOM 2081 N N . ASN A 1 266 ? -31.891 14.406 -2.898 1 95.25 266 ASN A N 1
ATOM 2082 C CA . ASN A 1 266 ? -30.562 14.844 -2.482 1 95.25 266 ASN A CA 1
ATOM 2083 C C . ASN A 1 266 ? -29.609 13.664 -2.311 1 95.25 266 ASN A C 1
ATOM 2085 O O . ASN A 1 266 ? -28.438 13.742 -2.695 1 95.25 266 ASN A O 1
ATOM 2089 N N . ARG A 1 267 ? -30.125 12.648 -1.757 1 95.88 267 ARG A N 1
ATOM 2090 C CA . ARG A 1 267 ? -29.297 11.461 -1.555 1 95.88 267 ARG A CA 1
ATOM 2091 C C . ARG A 1 267 ? -28.922 10.82 -2.887 1 95.88 267 ARG A C 1
ATOM 2093 O O . ARG A 1 267 ? -27.781 10.398 -3.076 1 95.88 267 ARG A O 1
ATOM 2100 N N . ILE A 1 268 ? -29.875 10.766 -3.785 1 96.81 268 ILE A N 1
ATOM 2101 C CA . ILE A 1 268 ? -29.641 10.172 -5.098 1 96.81 268 ILE A CA 1
ATOM 2102 C C . ILE A 1 268 ? -28.578 10.977 -5.848 1 96.81 268 ILE A C 1
ATOM 2104 O O . ILE A 1 268 ? -27.672 10.398 -6.457 1 96.81 268 ILE A O 1
ATOM 2108 N N . ILE A 1 269 ? -28.641 12.25 -5.762 1 96.38 269 ILE A N 1
ATOM 2109 C CA . ILE A 1 269 ? -27.688 13.109 -6.457 1 96.38 269 ILE A CA 1
ATOM 2110 C C . ILE A 1 269 ? -26.312 12.977 -5.816 1 96.38 269 ILE A C 1
ATOM 2112 O O . ILE A 1 269 ? -25.297 13.016 -6.512 1 96.38 269 ILE A O 1
ATOM 2116 N N . ARG A 1 270 ? -26.297 12.719 -4.586 1 94.81 270 ARG A N 1
ATOM 2117 C CA . ARG A 1 270 ? -25.047 12.609 -3.848 1 94.81 270 ARG A CA 1
ATOM 2118 C C . ARG A 1 270 ? -24.328 11.312 -4.18 1 94.81 270 ARG A C 1
ATOM 2120 O O . ARG A 1 270 ? -23.094 11.281 -4.305 1 94.81 270 ARG A O 1
ATOM 2127 N N . VAL A 1 271 ? -25.031 10.234 -4.445 1 96.31 271 VAL A N 1
ATOM 2128 C CA . VAL A 1 271 ? -24.422 8.906 -4.48 1 96.31 271 VAL A CA 1
ATOM 2129 C C . VAL A 1 271 ? -24.453 8.375 -5.91 1 96.31 271 VAL A C 1
ATOM 2131 O O . VAL A 1 271 ? -23.469 7.766 -6.363 1 96.31 271 VAL A O 1
ATOM 2134 N N . SER A 1 272 ? -25.406 8.68 -6.734 1 97.81 272 SER A N 1
ATOM 2135 C CA . SER A 1 272 ? -25.734 7.953 -7.957 1 97.81 272 SER A CA 1
ATOM 2136 C C . SER A 1 272 ? -24.75 8.289 -9.078 1 97.81 272 SER A C 1
ATOM 2138 O O . SER A 1 272 ? -24.344 7.41 -9.836 1 97.81 272 SER A O 1
ATOM 2140 N N . PRO A 1 273 ? -24.375 9.562 -9.227 1 97.62 273 PRO A N 1
ATOM 2141 C CA . PRO A 1 273 ? -23.516 9.859 -10.367 1 97.62 273 PRO A CA 1
ATOM 2142 C C . PRO A 1 273 ? -22.234 9.039 -10.367 1 97.62 273 PRO A C 1
ATOM 2144 O O . PRO A 1 273 ? -21.891 8.43 -11.383 1 97.62 273 PRO A O 1
ATOM 2147 N N . SER A 1 274 ? -21.531 8.992 -9.312 1 98.12 274 SER A N 1
ATOM 2148 C CA . SER A 1 274 ? -20.297 8.211 -9.227 1 98.12 274 SER A CA 1
ATOM 2149 C C . SER A 1 274 ? -20.578 6.715 -9.328 1 98.12 274 SER A C 1
ATOM 2151 O O . SER A 1 274 ? -19.828 5.977 -9.969 1 98.12 274 SER A O 1
ATOM 2153 N N . TYR A 1 275 ? -21.672 6.293 -8.695 1 98.38 275 TYR A N 1
ATOM 2154 C CA . TYR A 1 275 ? -22.062 4.887 -8.711 1 98.38 275 TYR A CA 1
ATOM 2155 C C . TYR A 1 275 ? -22.344 4.414 -10.133 1 98.38 275 TYR A C 1
ATOM 2157 O O . TYR A 1 275 ? -21.797 3.396 -10.57 1 98.38 275 TYR A O 1
ATOM 2165 N N . TRP A 1 276 ? -23.078 5.184 -10.828 1 98 276 TRP A N 1
ATOM 2166 C CA . TRP A 1 276 ? -23.453 4.824 -12.195 1 98 276 TRP A CA 1
ATOM 2167 C C . TRP A 1 276 ? -22.234 4.84 -13.117 1 98 276 TRP A C 1
ATOM 2169 O O . TRP A 1 276 ? -22.109 3.992 -14 1 98 276 TRP A O 1
ATOM 2179 N N . MET A 1 277 ? -21.375 5.758 -12.906 1 98.06 277 MET A N 1
ATOM 2180 C CA . MET A 1 277 ? -20.156 5.844 -13.719 1 98.06 277 MET A CA 1
ATOM 2181 C C . MET A 1 277 ? -19.281 4.605 -13.523 1 98.06 277 MET A C 1
ATOM 2183 O O . MET A 1 277 ? -18.766 4.055 -14.5 1 98.06 277 MET A O 1
ATOM 2187 N N . VAL A 1 278 ? -19.141 4.113 -12.328 1 98.5 278 VAL A N 1
ATOM 2188 C CA . VAL A 1 278 ? -18.281 2.967 -12.031 1 98.5 278 VAL A CA 1
ATOM 2189 C C . VAL A 1 278 ? -18.922 1.688 -12.562 1 98.5 278 VAL A C 1
ATOM 2191 O O . VAL A 1 278 ? -18.234 0.807 -13.078 1 98.5 278 VAL A O 1
ATOM 2194 N N . VAL A 1 279 ? -20.266 1.595 -12.43 1 98.56 279 VAL A N 1
ATOM 2195 C CA . VAL A 1 279 ? -20.969 0.447 -12.992 1 98.56 279 VAL A CA 1
ATOM 2196 C C . VAL A 1 279 ? -20.797 0.426 -14.508 1 98.56 279 VAL A C 1
ATOM 2198 O O . VAL A 1 279 ? -20.562 -0.632 -15.102 1 98.56 279 VAL A O 1
ATOM 2201 N N . TRP A 1 280 ? -20.891 1.635 -15.125 1 98.44 280 TRP A N 1
ATOM 2202 C CA . TRP A 1 280 ? -20.703 1.754 -16.562 1 98.44 280 TRP A CA 1
ATOM 2203 C C . TRP A 1 280 ? -19.281 1.348 -16.953 1 98.44 280 TRP A C 1
ATOM 2205 O O . TRP A 1 280 ? -19.094 0.646 -17.953 1 98.44 280 TRP A O 1
ATOM 2215 N N . PHE A 1 281 ? -18.344 1.724 -16.219 1 98.19 281 PHE A N 1
ATOM 2216 C CA . PHE A 1 281 ? -16.969 1.317 -16.453 1 98.19 281 PHE A CA 1
ATOM 2217 C C . PHE A 1 281 ? -16.828 -0.198 -16.359 1 98.19 281 PHE A C 1
ATOM 2219 O O . PHE A 1 281 ? -16.203 -0.818 -17.219 1 98.19 281 PHE A O 1
ATOM 2226 N N . ALA A 1 282 ? -17.422 -0.769 -15.336 1 98.38 282 ALA A N 1
ATOM 2227 C CA . ALA A 1 282 ? -17.328 -2.213 -15.125 1 98.38 282 ALA A CA 1
ATOM 2228 C C . ALA A 1 282 ? -17.984 -2.973 -16.266 1 98.38 282 ALA A C 1
ATOM 2230 O O . ALA A 1 282 ? -17.5 -4.031 -16.672 1 98.38 282 ALA A O 1
ATOM 2231 N N . ALA A 1 283 ? -19 -2.414 -16.828 1 97.94 283 ALA A N 1
ATOM 2232 C CA . ALA A 1 283 ? -19.766 -3.066 -17.891 1 97.94 283 ALA A CA 1
ATOM 2233 C C . ALA A 1 283 ? -19.109 -2.863 -19.25 1 97.94 283 ALA A C 1
ATOM 2235 O O . ALA A 1 283 ? -19.406 -3.58 -20.203 1 97.94 283 ALA A O 1
ATOM 2236 N N . SER A 1 284 ? -18.172 -1.96 -19.391 1 97.31 284 SER A N 1
ATOM 2237 C CA . SER A 1 284 ? -17.688 -1.619 -20.719 1 97.31 284 SER A CA 1
ATOM 2238 C C . SER A 1 284 ? -16.172 -1.788 -20.828 1 97.31 284 SER A C 1
ATOM 2240 O O . SER A 1 284 ? -15.695 -2.758 -21.422 1 97.31 284 SER A O 1
ATOM 2242 N N . TRP A 1 285 ? -15.398 -1.013 -20.031 1 97.06 285 TRP A N 1
ATOM 2243 C CA . TRP A 1 285 ? -13.961 -0.906 -20.266 1 97.06 285 TRP A CA 1
ATOM 2244 C C . TRP A 1 285 ? -13.188 -1.881 -19.391 1 97.06 285 TRP A C 1
ATOM 2246 O O . TRP A 1 285 ? -12.039 -2.215 -19.688 1 97.06 285 TRP A O 1
ATOM 2256 N N . TRP A 1 286 ? -13.758 -2.338 -18.344 1 97.25 286 TRP A N 1
ATOM 2257 C CA . TRP A 1 286 ? -13.039 -3.092 -17.328 1 97.25 286 TRP A CA 1
ATOM 2258 C C . TRP 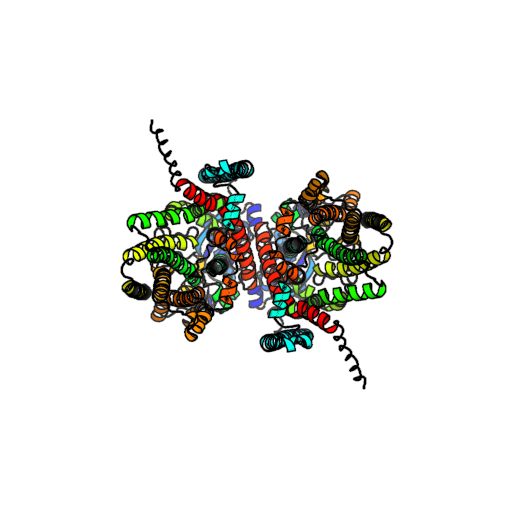A 1 286 ? -12.398 -4.34 -17.922 1 97.25 286 TRP A C 1
ATOM 2260 O O . TRP A 1 286 ? -11.211 -4.602 -17.703 1 97.25 286 TRP A O 1
ATOM 2270 N N . GLU A 1 287 ? -13.07 -5.09 -18.719 1 95.62 287 GLU A N 1
ATOM 2271 C CA . GLU A 1 287 ? -12.633 -6.359 -19.297 1 95.62 287 GLU A CA 1
ATOM 2272 C C . GLU A 1 287 ? -11.43 -6.168 -20.203 1 95.62 287 GLU A C 1
ATOM 2274 O O . GLU A 1 287 ? -10.609 -7.074 -20.359 1 95.62 287 GLU A O 1
ATOM 2279 N N . ARG A 1 288 ? -11.219 -4.992 -20.719 1 94 288 ARG A N 1
ATOM 2280 C CA . ARG A 1 288 ? -10.188 -4.734 -21.719 1 94 288 ARG A CA 1
ATOM 2281 C C . ARG A 1 288 ? -8.867 -4.355 -21.062 1 94 288 ARG A C 1
ATOM 2283 O O . ARG A 1 288 ? -7.832 -4.27 -21.734 1 94 288 ARG A O 1
ATOM 2290 N N . LEU A 1 289 ? -8.812 -4.219 -19.766 1 93.31 289 LEU A N 1
ATOM 2291 C CA . LEU A 1 289 ? -7.688 -3.578 -19.094 1 93.31 289 LEU A CA 1
ATOM 2292 C C . LEU A 1 289 ? -6.648 -4.609 -18.672 1 93.31 289 LEU A C 1
ATOM 2294 O O . LEU A 1 289 ? -5.598 -4.254 -18.125 1 93.31 289 LEU A O 1
ATOM 2298 N N . GLY A 1 290 ? -6.883 -5.867 -18.922 1 90.81 290 GLY A N 1
ATOM 2299 C CA . GLY A 1 290 ? -5.922 -6.852 -18.453 1 90.81 290 GLY A CA 1
ATOM 2300 C C . GLY A 1 290 ? -5.875 -8.102 -19.297 1 90.81 290 GLY A C 1
ATOM 2301 O O . GLY A 1 290 ? -6.488 -8.156 -20.375 1 90.81 290 GLY A O 1
ATOM 2302 N N . ARG A 1 291 ? -5 -8.945 -18.844 1 87.88 291 ARG A N 1
ATOM 2303 C CA . ARG A 1 291 ? -4.789 -10.234 -19.484 1 87.88 291 ARG A CA 1
ATOM 2304 C C . ARG A 1 291 ? -4.328 -11.281 -18.469 1 87.88 291 ARG A C 1
ATOM 2306 O O . ARG A 1 291 ? -4.078 -10.961 -17.312 1 87.88 291 ARG A O 1
ATOM 2313 N N . GLY A 1 292 ? -4.254 -12.516 -18.984 1 89.38 292 GLY A N 1
ATOM 2314 C CA . GLY A 1 292 ? -3.824 -13.617 -18.141 1 89.38 292 GLY A CA 1
ATOM 2315 C C . GLY A 1 292 ? -4.836 -14.75 -18.062 1 89.38 292 GLY A C 1
ATOM 2316 O O . GLY A 1 292 ? -5.953 -14.617 -18.578 1 89.38 292 GLY A O 1
ATOM 2317 N N . PRO A 1 293 ? -4.391 -15.781 -17.484 1 92.5 293 PRO A N 1
ATOM 2318 C CA . PRO A 1 293 ? -5.238 -16.969 -17.469 1 92.5 293 PRO A CA 1
ATOM 2319 C C . PRO A 1 293 ? -6.492 -16.797 -16.609 1 92.5 293 PRO A C 1
ATOM 2321 O O . PRO A 1 293 ? -7.535 -17.391 -16.906 1 92.5 293 PRO A O 1
ATOM 2324 N N . LEU A 1 294 ? -6.41 -15.984 -15.57 1 95.38 294 LEU A N 1
ATOM 2325 C CA . LEU A 1 294 ? -7.535 -15.859 -14.641 1 95.38 294 LEU A CA 1
ATOM 2326 C C . LEU A 1 294 ? -8.336 -14.594 -14.93 1 95.38 294 LEU A C 1
ATOM 2328 O O . LEU A 1 294 ? -9.312 -14.305 -14.242 1 95.38 294 LEU A O 1
ATOM 2332 N N . TRP A 1 295 ? -7.98 -13.844 -15.969 1 95.38 295 TRP A N 1
ATOM 2333 C CA . TRP A 1 295 ? -8.641 -12.578 -16.266 1 95.38 295 TRP A CA 1
ATOM 2334 C C . TRP A 1 295 ? -10.07 -12.805 -16.75 1 95.38 295 TRP A C 1
ATOM 2336 O O . TRP A 1 295 ? -11 -12.156 -16.266 1 95.38 295 TRP A O 1
ATOM 2346 N N . ALA A 1 296 ? -10.242 -13.734 -17.656 1 93.56 296 ALA A N 1
ATOM 2347 C CA . ALA A 1 296 ? -11.562 -14 -18.219 1 93.56 296 ALA A CA 1
ATOM 2348 C C . ALA A 1 296 ? -12.523 -14.508 -17.156 1 93.56 296 ALA A C 1
ATOM 2350 O O . ALA A 1 296 ? -13.617 -13.969 -16.984 1 93.56 296 ALA A O 1
ATOM 2351 N N . PRO A 1 297 ? -12.141 -15.484 -16.406 1 94.44 297 PRO A N 1
ATOM 2352 C CA . PRO A 1 297 ? -13.094 -16 -15.43 1 94.44 297 PRO A CA 1
ATOM 2353 C C . PRO A 1 297 ? -13.367 -15.023 -14.289 1 94.44 297 PRO A C 1
ATOM 2355 O O . PRO A 1 297 ? -14.461 -15.023 -13.727 1 94.44 297 PRO A O 1
ATOM 2358 N N . LEU A 1 298 ? -12.453 -14.195 -13.922 1 96 298 LEU A N 1
ATOM 2359 C CA . LEU A 1 298 ? -12.641 -13.32 -12.766 1 96 298 LEU A CA 1
ATOM 2360 C C . LEU A 1 298 ? -13.203 -11.969 -13.195 1 96 298 LEU A C 1
ATOM 2362 O O . LEU A 1 298 ? -14.234 -11.531 -12.68 1 96 298 LEU A O 1
ATOM 2366 N N . VAL A 1 299 ? -12.578 -11.32 -14.164 1 97.06 299 VAL A N 1
ATOM 2367 C CA . VAL A 1 299 ? -12.969 -9.977 -14.57 1 97.06 299 VAL A CA 1
ATOM 2368 C C . VAL A 1 299 ? -13.938 -10.055 -15.75 1 97.06 299 VAL A C 1
ATOM 2370 O O . VAL A 1 299 ? -14.969 -9.383 -15.766 1 97.06 299 VAL A O 1
ATOM 2373 N N . GLY A 1 300 ? -13.609 -10.875 -16.781 1 96 300 GLY A N 1
ATOM 2374 C CA . GLY A 1 300 ? -14.477 -11.031 -17.938 1 96 300 GLY A CA 1
ATOM 2375 C C . GLY A 1 300 ? -15.875 -11.484 -17.578 1 96 300 GLY A C 1
ATOM 2376 O O . GLY A 1 300 ? -16.859 -10.914 -18.047 1 96 300 GLY A O 1
ATOM 2377 N N . SER A 1 301 ? -15.961 -12.5 -16.797 1 95.38 301 SER A N 1
ATOM 2378 C CA . SER A 1 301 ? -17.25 -13.031 -16.375 1 95.38 301 SER A CA 1
ATOM 2379 C C . SER A 1 301 ? -18.062 -12 -15.602 1 95.38 301 SER A C 1
ATOM 2381 O O . SER A 1 301 ? -19.266 -11.867 -15.797 1 95.38 301 SER A O 1
ATOM 2383 N N . GLU A 1 302 ? -17.422 -11.289 -14.695 1 96.88 302 GLU A N 1
ATOM 2384 C CA . GLU A 1 302 ? -18.125 -10.281 -13.914 1 96.88 302 GLU A CA 1
ATOM 2385 C C . GLU A 1 302 ? -18.562 -9.109 -14.789 1 96.88 302 GLU A C 1
ATOM 2387 O O . GLU A 1 302 ? -19.656 -8.57 -14.609 1 96.88 302 GLU A O 1
ATOM 2392 N N . ALA A 1 303 ? -17.688 -8.695 -15.711 1 97.75 303 ALA A N 1
ATOM 2393 C CA . ALA A 1 303 ? -18.062 -7.633 -16.641 1 97.75 303 ALA A CA 1
ATOM 2394 C C . ALA A 1 303 ? -19.297 -8.023 -17.453 1 97.75 303 ALA A C 1
ATOM 2396 O O . ALA A 1 303 ? -20.172 -7.191 -17.703 1 97.75 303 ALA A O 1
ATOM 2397 N N . ALA A 1 304 ? -19.391 -9.258 -17.875 1 97.12 304 ALA A N 1
ATOM 2398 C CA . ALA A 1 304 ? -20.547 -9.758 -18.609 1 97.12 304 ALA A CA 1
ATOM 2399 C C . ALA A 1 304 ? -21.812 -9.68 -17.75 1 97.12 304 ALA A C 1
ATOM 2401 O O . ALA A 1 304 ? -22.891 -9.32 -18.25 1 97.12 304 ALA A O 1
ATOM 2402 N N . VAL A 1 305 ? -21.672 -10.039 -16.5 1 97.62 305 VAL A N 1
ATOM 2403 C CA . VAL A 1 305 ? -22.797 -9.938 -15.578 1 97.62 305 VAL A CA 1
ATOM 2404 C C . VAL A 1 305 ? -23.219 -8.484 -15.445 1 97.62 305 VAL A C 1
ATOM 2406 O O . VAL A 1 305 ? -24.422 -8.18 -15.445 1 97.62 305 VAL A O 1
ATOM 2409 N N . CYS A 1 306 ? -22.25 -7.598 -15.297 1 98.12 306 CYS A N 1
ATOM 2410 C CA . CYS A 1 306 ? -22.562 -6.176 -15.18 1 98.12 306 CYS A CA 1
ATOM 2411 C C . CYS A 1 306 ? -23.312 -5.676 -16.406 1 98.12 306 CYS A C 1
ATOM 2413 O O . CYS A 1 306 ? -24.234 -4.867 -16.281 1 98.12 306 CYS A O 1
ATOM 2415 N N . ARG A 1 307 ? -22.984 -6.141 -17.578 1 97.38 307 ARG A N 1
ATOM 2416 C CA . ARG A 1 307 ? -23.672 -5.754 -18.797 1 97.38 307 ARG A CA 1
ATOM 2417 C C . ARG A 1 307 ? -25.109 -6.246 -18.812 1 97.38 307 ARG A C 1
ATOM 2419 O O . ARG A 1 307 ? -26 -5.547 -19.281 1 97.38 307 ARG A O 1
ATOM 2426 N N . ARG A 1 308 ? -25.328 -7.344 -18.203 1 96.75 308 ARG A N 1
ATOM 2427 C CA . ARG A 1 308 ? -26.656 -7.949 -18.219 1 96.75 308 ARG A CA 1
ATOM 2428 C C . ARG A 1 308 ? -27.547 -7.316 -17.172 1 96.75 308 ARG A C 1
ATOM 2430 O O . ARG A 1 308 ? -28.75 -7.137 -17.391 1 96.75 308 ARG A O 1
ATOM 2437 N N . LYS A 1 309 ? -26.938 -6.969 -16.078 1 96.12 309 LYS A N 1
ATOM 2438 C CA . LYS A 1 309 ? -27.812 -6.59 -14.969 1 96.12 309 LYS A CA 1
ATOM 2439 C C . LYS A 1 309 ? -27.609 -5.129 -14.586 1 96.12 309 LYS A C 1
ATOM 2441 O O . LYS A 1 309 ? -27.953 -4.715 -13.477 1 96.12 309 LYS A O 1
ATOM 2446 N N . TRP A 1 310 ? -26.984 -4.324 -15.406 1 96.31 310 TRP A N 1
ATOM 2447 C CA . TRP A 1 310 ? -26.609 -2.947 -15.102 1 96.31 310 TRP A CA 1
ATOM 2448 C C . TRP A 1 310 ? -27.828 -2.143 -14.656 1 96.31 310 TRP A C 1
ATOM 2450 O O . TRP A 1 310 ? -27.734 -1.286 -13.773 1 96.31 310 TRP A O 1
ATOM 2460 N N . TRP A 1 311 ? -29.062 -2.377 -15.188 1 96.75 311 TRP A N 1
ATOM 2461 C CA . TRP A 1 311 ? -30.25 -1.584 -14.922 1 96.75 311 TRP A CA 1
ATOM 2462 C C . TRP A 1 311 ? -30.719 -1.769 -13.484 1 96.75 311 TRP A C 1
ATOM 2464 O O . TRP A 1 311 ? -31.328 -0.871 -12.898 1 96.75 311 TRP A O 1
ATOM 2474 N N . THR A 1 312 ? -30.484 -2.928 -12.875 1 97.88 312 THR A N 1
ATOM 2475 C CA . THR A 1 312 ? -30.844 -3.143 -11.477 1 97.88 312 THR A CA 1
ATOM 2476 C C . THR A 1 312 ? -30 -2.256 -10.562 1 97.88 312 THR A C 1
ATOM 2478 O O . THR A 1 312 ? -30.453 -1.875 -9.477 1 97.88 312 THR A O 1
ATOM 2481 N N . HIS A 1 313 ? -28.75 -2.012 -10.961 1 97.81 313 HIS A N 1
ATOM 2482 C CA . HIS A 1 313 ? -27.891 -1.129 -10.188 1 97.81 313 HIS A CA 1
ATOM 2483 C C . HIS A 1 313 ? -28.391 0.309 -10.219 1 97.81 313 HIS A C 1
ATOM 2485 O O . HIS A 1 313 ? -28.344 1.014 -9.211 1 97.81 313 HIS A O 1
ATOM 2491 N N . LEU A 1 314 ? -28.938 0.749 -11.352 1 96.81 314 LEU A N 1
ATOM 2492 C CA . LEU A 1 314 ? -29.453 2.107 -11.508 1 96.81 314 LEU A CA 1
ATOM 2493 C C . LEU A 1 314 ? -30.672 2.332 -10.609 1 96.81 314 LEU A C 1
ATOM 2495 O O . LEU A 1 314 ? -30.891 3.445 -10.133 1 96.81 314 LEU A O 1
ATOM 2499 N N . LEU A 1 315 ? -31.344 1.265 -10.336 1 97.06 315 LEU A N 1
ATOM 2500 C CA . LEU A 1 315 ? -32.594 1.359 -9.57 1 97.06 315 LEU A CA 1
ATOM 2501 C C . LEU A 1 315 ? -32.344 0.942 -8.125 1 97.06 315 LEU A C 1
ATOM 2503 O O . LEU A 1 315 ? -33.312 0.905 -7.328 1 97.06 315 LEU A O 1
ATOM 2507 N N . TYR A 1 316 ? -31.156 0.612 -7.746 1 97.75 316 TYR A N 1
ATOM 2508 C CA . TYR A 1 316 ? -30.812 0.171 -6.402 1 97.75 316 TYR A CA 1
ATOM 2509 C C . TYR A 1 316 ? -31.609 -1.067 -6.008 1 97.75 316 TYR A C 1
ATOM 2511 O O . TYR A 1 316 ? -32.156 -1.137 -4.906 1 97.75 316 TYR A O 1
ATOM 2519 N N . LEU A 1 317 ? -31.688 -2.082 -6.984 1 97.88 317 LEU A N 1
ATOM 2520 C CA . LEU A 1 317 ? -32.406 -3.332 -6.754 1 97.88 317 LEU A CA 1
ATOM 2521 C C . LEU A 1 317 ? -31.5 -4.531 -7.023 1 97.88 317 LEU A C 1
ATOM 2523 O O . LEU A 1 317 ? -31.969 -5.672 -7.062 1 97.88 317 LEU A O 1
ATOM 2527 N N . ASN A 1 318 ? -30.188 -4.312 -7.191 1 96.44 318 ASN A N 1
ATOM 2528 C CA . ASN A 1 318 ? -29.234 -5.352 -7.586 1 96.44 318 ASN A CA 1
ATOM 2529 C C . ASN A 1 318 ? -29.078 -6.398 -6.488 1 96.44 318 ASN A C 1
ATOM 2531 O O . ASN A 1 318 ? -28.625 -7.516 -6.754 1 96.44 318 ASN A O 1
ATOM 2535 N N . ASN A 1 319 ? -29.453 -6.078 -5.227 1 96.06 319 ASN A N 1
ATOM 2536 C CA . ASN A 1 319 ? -29.312 -7.023 -4.121 1 96.06 319 ASN A CA 1
ATOM 2537 C C . ASN A 1 319 ? -30.531 -7.926 -3.998 1 96.06 319 ASN A C 1
ATOM 2539 O O . ASN A 1 319 ? -30.5 -8.945 -3.309 1 96.06 319 ASN A O 1
ATOM 2543 N N . ILE A 1 320 ? -31.672 -7.516 -4.656 1 95.31 320 ILE A N 1
ATOM 2544 C CA . ILE A 1 320 ? -32.906 -8.273 -4.562 1 95.31 320 ILE A CA 1
ATOM 2545 C C . ILE A 1 320 ? -33.188 -8.961 -5.895 1 95.31 320 ILE A C 1
ATOM 2547 O O . ILE A 1 320 ? -33.594 -10.133 -5.922 1 95.31 320 ILE A O 1
ATOM 2551 N N . LEU A 1 321 ? -32.969 -8.203 -6.973 1 95.88 321 LEU A N 1
ATOM 2552 C CA . LEU A 1 321 ? -33.188 -8.766 -8.297 1 95.88 321 LEU A CA 1
ATOM 2553 C C . LEU A 1 321 ? -31.906 -9.406 -8.828 1 95.88 321 LEU A C 1
ATOM 2555 O O . LEU A 1 321 ? -30.859 -8.758 -8.867 1 95.88 321 LEU A O 1
ATOM 2559 N N . HIS A 1 322 ? -31.969 -10.664 -9.32 1 94.56 322 HIS A N 1
ATOM 2560 C CA . HIS A 1 322 ? -30.812 -11.414 -9.781 1 94.56 322 HIS A CA 1
ATOM 2561 C C . HIS A 1 322 ? -29.703 -11.43 -8.727 1 94.56 322 HIS A C 1
ATOM 2563 O O . HIS A 1 322 ? -28.547 -11.125 -9.023 1 94.56 322 HIS A O 1
ATOM 2569 N N . ALA A 1 323 ? -30.109 -11.781 -7.586 1 92.62 323 ALA A N 1
ATOM 2570 C CA . ALA A 1 323 ? -29.266 -11.664 -6.41 1 92.62 323 ALA A CA 1
ATOM 2571 C C . ALA A 1 323 ? -28.047 -12.586 -6.516 1 92.62 323 ALA A C 1
ATOM 2573 O O . ALA A 1 323 ? -27 -12.305 -5.945 1 92.62 323 ALA A O 1
ATOM 2574 N N . ASP A 1 324 ? -28.078 -13.617 -7.285 1 93.12 324 ASP A N 1
ATOM 2575 C CA . ASP A 1 324 ? -27 -14.578 -7.391 1 93.12 324 ASP A CA 1
ATOM 2576 C C . ASP A 1 324 ? -25.922 -14.094 -8.359 1 93.12 324 ASP A C 1
ATOM 2578 O O . ASP A 1 324 ? -24.781 -14.547 -8.312 1 93.12 324 ASP A O 1
ATOM 2582 N N . ASP A 1 325 ? -26.344 -13.219 -9.281 1 92.75 325 ASP A N 1
ATOM 2583 C CA . ASP A 1 325 ? -25.391 -12.617 -10.203 1 92.75 325 ASP A CA 1
ATOM 2584 C C . ASP A 1 325 ? -24.688 -11.422 -9.555 1 92.75 325 ASP A C 1
ATOM 2586 O O . ASP A 1 325 ? -25.328 -10.445 -9.172 1 92.75 325 ASP A O 1
ATOM 2590 N N . LYS A 1 326 ? -23.438 -11.578 -9.438 1 93.19 326 LYS A N 1
ATOM 2591 C CA . LYS A 1 326 ? -22.734 -10.523 -8.719 1 93.19 326 LYS A CA 1
ATOM 2592 C C . LYS A 1 326 ? -22 -9.602 -9.688 1 93.19 326 LYS A C 1
ATOM 2594 O O . LYS A 1 326 ? -21.172 -10.055 -10.492 1 93.19 326 LYS A O 1
ATOM 2599 N N . CYS A 1 327 ? -22.359 -8.398 -9.773 1 96.5 327 CYS A N 1
ATOM 2600 C CA . CYS A 1 327 ? -21.656 -7.289 -10.406 1 96.5 327 CYS A CA 1
ATOM 2601 C C . CYS A 1 327 ? -21.203 -6.27 -9.367 1 96.5 327 CYS A C 1
ATOM 2603 O O . CYS A 1 327 ? -22.031 -5.598 -8.75 1 96.5 327 CYS A O 1
ATOM 2605 N N . LEU A 1 328 ? -19.859 -6.117 -9.297 1 97.19 328 LEU A N 1
ATOM 2606 C CA . LEU A 1 328 ? -19.391 -5.246 -8.227 1 97.19 328 LEU A CA 1
ATOM 2607 C C . LEU A 1 328 ? -20.094 -5.57 -6.91 1 97.19 328 LEU A C 1
ATOM 2609 O O . LEU A 1 328 ? -20.844 -4.746 -6.387 1 97.19 328 LEU A O 1
ATOM 2613 N N . ILE A 1 329 ? -19.75 -6.668 -6.387 1 95.25 329 ILE A N 1
ATOM 2614 C CA . ILE A 1 329 ? -20.484 -7.344 -5.32 1 95.25 329 ILE A CA 1
ATOM 2615 C C . ILE A 1 329 ? -20.656 -6.398 -4.133 1 95.25 329 ILE A C 1
ATOM 2617 O O . ILE A 1 329 ? -21.656 -6.457 -3.422 1 95.25 329 ILE A O 1
ATOM 2621 N N . GLN A 1 330 ? -19.75 -5.457 -3.896 1 95 330 GLN A N 1
ATOM 2622 C CA . GLN A 1 330 ? -19.828 -4.578 -2.734 1 95 330 GLN A CA 1
ATOM 2623 C C . GLN A 1 330 ? -20.984 -3.598 -2.857 1 95 330 GLN A C 1
ATOM 2625 O O . GLN A 1 330 ? -21.391 -2.98 -1.87 1 95 330 GLN A O 1
ATOM 2630 N N . THR A 1 331 ? -21.562 -3.518 -4.059 1 96.94 331 THR A N 1
ATOM 2631 C CA . THR A 1 331 ? -22.594 -2.521 -4.277 1 96.94 331 THR A CA 1
ATOM 2632 C C . THR A 1 331 ? -23.938 -2.994 -3.703 1 96.94 331 THR A C 1
ATOM 2634 O O . THR A 1 331 ? -24.906 -2.246 -3.695 1 96.94 331 THR A O 1
ATOM 2637 N N . TRP A 1 332 ? -23.984 -4.223 -3.199 1 96.69 332 TRP A N 1
ATOM 2638 C CA . TRP A 1 332 ? -25.172 -4.617 -2.457 1 96.69 332 TRP A CA 1
ATOM 2639 C C . TRP A 1 332 ? -25.469 -3.635 -1.327 1 96.69 332 TRP A C 1
ATOM 2641 O O . TRP A 1 332 ? -26.625 -3.359 -1.017 1 96.69 332 TRP A O 1
ATOM 2651 N N . TYR A 1 333 ? -24.438 -3.168 -0.68 1 96.56 333 TYR A N 1
ATOM 2652 C CA . TYR A 1 333 ? -24.562 -2.225 0.425 1 96.56 333 TYR A CA 1
ATOM 2653 C C . TYR A 1 333 ? -25.297 -0.966 -0.016 1 96.56 333 TYR A C 1
ATOM 2655 O O . TYR A 1 333 ? -26.141 -0.441 0.72 1 96.56 333 TYR A O 1
ATOM 2663 N N . LEU A 1 334 ? -24.938 -0.463 -1.204 1 97.38 334 LEU A N 1
ATOM 2664 C CA . LEU A 1 334 ? -25.562 0.763 -1.691 1 97.38 334 LEU A CA 1
ATOM 2665 C C . LEU A 1 334 ? -27.062 0.562 -1.913 1 97.38 334 LEU A C 1
ATOM 2667 O O . LEU A 1 334 ? -27.859 1.441 -1.594 1 97.38 334 LEU A O 1
ATOM 2671 N N . ALA A 1 335 ? -27.391 -0.556 -2.477 1 98 335 ALA A N 1
ATOM 2672 C CA . ALA A 1 335 ? -28.797 -0.873 -2.686 1 98 335 ALA A CA 1
ATOM 2673 C C . ALA A 1 335 ? -29.531 -0.998 -1.354 1 98 335 ALA A C 1
ATOM 2675 O O . ALA A 1 335 ? -30.578 -0.378 -1.155 1 98 335 ALA A O 1
ATOM 2676 N N . ALA A 1 336 ? -28.984 -1.735 -0.461 1 98 336 ALA A N 1
ATOM 2677 C CA . ALA A 1 336 ? -29.578 -1.913 0.855 1 98 336 ALA A CA 1
ATOM 2678 C C . ALA A 1 336 ? -29.672 -0.586 1.604 1 98 336 ALA A C 1
ATOM 2680 O O . ALA A 1 336 ? -30.672 -0.298 2.254 1 98 336 ALA A O 1
ATOM 2681 N N . ASP A 1 337 ? -28.609 0.164 1.531 1 97.62 337 ASP A N 1
ATOM 2682 C CA . ASP A 1 337 ? -28.578 1.451 2.219 1 97.62 337 ASP A CA 1
ATOM 2683 C C . ASP A 1 337 ? -29.641 2.4 1.673 1 97.62 337 ASP A C 1
ATOM 2685 O O . ASP A 1 337 ? -30.297 3.104 2.438 1 97.62 337 ASP A O 1
ATOM 2689 N N . MET A 1 338 ? -29.766 2.457 0.337 1 97.88 338 MET A N 1
ATOM 2690 C CA . MET A 1 338 ? -30.781 3.311 -0.27 1 97.88 338 MET A CA 1
ATOM 2691 C C . MET A 1 338 ? -32.188 2.881 0.155 1 97.88 338 MET A C 1
ATOM 2693 O O . MET A 1 338 ? -33.031 3.721 0.478 1 97.88 338 MET A O 1
ATOM 2697 N N . GLN A 1 339 ? -32.438 1.646 0.188 1 98.25 339 GLN A N 1
ATOM 2698 C CA . GLN A 1 339 ? -33.719 1.095 0.58 1 98.25 339 GLN A CA 1
ATOM 2699 C C . GLN A 1 339 ? -34 1.377 2.051 1 98.25 339 GLN A C 1
ATOM 2701 O O . GLN A 1 339 ? -35.094 1.861 2.389 1 98.25 339 GLN A O 1
ATOM 2706 N N . LEU A 1 340 ? -33.094 1.083 2.855 1 98.38 340 LEU A N 1
ATOM 2707 C CA . LEU A 1 340 ? -33.25 1.283 4.289 1 98.38 340 LEU A CA 1
ATOM 2708 C C . LEU A 1 340 ? -33.281 2.77 4.633 1 98.38 340 LEU A C 1
ATOM 2710 O O . LEU A 1 340 ? -33.969 3.182 5.574 1 98.38 340 LEU A O 1
ATOM 2714 N N . TYR A 1 341 ? -32.5 3.553 3.895 1 98.06 341 TYR A N 1
ATOM 2715 C CA . TYR A 1 341 ? -32.562 5 4.062 1 98.06 341 TYR A CA 1
ATOM 2716 C C . TYR A 1 341 ? -33.969 5.535 3.842 1 98.06 341 TYR A C 1
ATOM 2718 O O . TYR A 1 341 ? -34.469 6.336 4.637 1 98.06 341 TYR A O 1
ATOM 2726 N N . ALA A 1 342 ? -34.562 5.062 2.811 1 98.19 342 ALA A N 1
ATOM 2727 C CA . ALA A 1 342 ? -35.938 5.453 2.516 1 98.19 342 ALA A CA 1
ATOM 2728 C C . ALA A 1 342 ? -36.906 5.008 3.627 1 98.19 342 ALA A C 1
ATOM 2730 O O . ALA A 1 342 ? -37.75 5.777 4.055 1 98.19 342 ALA A O 1
ATOM 2731 N N . ALA A 1 343 ? -36.75 3.83 4.059 1 98.19 343 ALA A N 1
ATOM 2732 C CA . ALA A 1 343 ? -37.594 3.293 5.121 1 98.19 343 ALA A CA 1
ATOM 2733 C C . ALA A 1 343 ? -37.375 4.062 6.426 1 98.19 343 ALA A C 1
ATOM 2735 O O . ALA A 1 343 ? -38.344 4.371 7.125 1 98.19 343 ALA A O 1
ATOM 2736 N N . CYS A 1 344 ? -36.156 4.312 6.754 1 98.12 344 CYS A N 1
ATOM 2737 C CA . CYS A 1 344 ? -35.844 5.039 7.98 1 98.12 344 CYS A CA 1
ATOM 2738 C C . CYS A 1 344 ? -36.375 6.469 7.918 1 98.12 344 CYS A C 1
ATOM 2740 O O . CYS A 1 344 ? -36.812 7.016 8.922 1 98.12 344 CYS A O 1
ATOM 2742 N N . LEU A 1 345 ? -36.219 7.082 6.73 1 97.94 345 LEU A N 1
ATOM 2743 C CA . LEU A 1 345 ? -36.781 8.414 6.531 1 97.94 345 LEU A CA 1
ATOM 2744 C C . LEU A 1 345 ? -38.281 8.414 6.77 1 97.94 345 LEU A C 1
ATOM 2746 O O . LEU A 1 345 ? -38.781 9.258 7.504 1 97.94 345 LEU A O 1
ATOM 2750 N N . ALA A 1 346 ? -39 7.461 6.219 1 97.44 346 ALA A N 1
ATOM 2751 C CA . ALA A 1 346 ? -40.438 7.336 6.395 1 97.44 346 ALA A CA 1
ATOM 2752 C C . ALA A 1 346 ? -40.781 7.109 7.859 1 97.44 346 ALA A C 1
ATOM 2754 O O . ALA A 1 346 ? -41.719 7.727 8.383 1 97.44 346 ALA A O 1
ATOM 2755 N N . LEU A 1 347 ? -40.031 6.258 8.484 1 96.94 347 LEU A N 1
ATOM 2756 C CA . LEU A 1 347 ? -40.281 5.941 9.891 1 96.94 347 LEU A CA 1
ATOM 2757 C C . LEU A 1 347 ? -40.062 7.164 10.773 1 96.94 347 LEU A C 1
ATOM 2759 O O . LEU A 1 347 ? -40.844 7.406 11.703 1 96.94 347 LEU A O 1
ATOM 2763 N N . THR A 1 348 ? -39 7.895 10.523 1 96.56 348 THR A N 1
ATOM 2764 C CA . THR A 1 348 ? -38.719 9.102 11.297 1 96.56 348 THR A CA 1
ATOM 2765 C C . THR A 1 348 ? -39.844 10.125 11.125 1 96.56 348 THR A C 1
ATOM 2767 O O . THR A 1 348 ? -40.25 10.773 12.094 1 96.56 348 THR A O 1
ATOM 2770 N N . LEU A 1 349 ? -40.375 10.25 9.906 1 95.44 349 LEU A N 1
ATOM 2771 C CA . LEU A 1 349 ? -41.438 11.203 9.625 1 95.44 349 LEU A CA 1
ATOM 2772 C C . LEU A 1 349 ? -42.75 10.766 10.266 1 95.44 349 LEU A C 1
ATOM 2774 O O . LEU A 1 349 ? -43.5 11.594 10.773 1 95.44 349 LEU A O 1
ATOM 2778 N N . VAL A 1 350 ? -42.969 9.477 10.297 1 94.62 350 VAL A N 1
ATOM 2779 C CA . VAL A 1 350 ? -44.188 8.938 10.891 1 94.62 350 VAL A CA 1
ATOM 2780 C C . VAL A 1 350 ? -44.156 9.125 12.406 1 94.62 350 VAL A C 1
ATOM 2782 O O . VAL A 1 350 ? -45.156 9.438 13.031 1 94.62 350 VAL A O 1
ATOM 2785 N N . LEU A 1 351 ? -42.969 8.969 12.961 1 93.44 351 LEU A N 1
ATOM 2786 C CA . LEU A 1 351 ? -42.812 9.047 14.414 1 93.44 351 LEU A CA 1
ATOM 2787 C C . LEU A 1 351 ? -42.531 10.477 14.852 1 93.44 351 LEU A C 1
ATOM 2789 O O . LEU A 1 351 ? -42.219 10.727 16.016 1 93.44 351 LEU A O 1
ATOM 2793 N N . TRP A 1 352 ? -42.688 11.367 14.008 1 87.56 352 TRP A N 1
ATOM 2794 C CA . TRP A 1 352 ? -42.281 12.758 14.18 1 87.56 352 TRP A CA 1
ATOM 2795 C C . TRP A 1 352 ? -42.938 13.367 15.414 1 87.56 352 TRP A C 1
ATOM 2797 O O . TRP A 1 352 ? -42.312 14.078 16.188 1 87.56 352 TRP A O 1
ATOM 2807 N N . ARG A 1 353 ? -44.219 12.977 15.688 1 83.62 353 ARG A N 1
ATOM 2808 C CA . ARG A 1 353 ? -45 13.656 16.719 1 83.62 353 ARG A CA 1
ATOM 2809 C C . ARG A 1 353 ? -44.969 12.883 18.031 1 83.62 353 ARG A C 1
ATOM 2811 O O . ARG A 1 353 ? -45.281 13.438 19.094 1 83.62 353 ARG A O 1
ATOM 2818 N N . TRP A 1 354 ? -44.5 11.68 17.969 1 85.12 354 TRP A N 1
ATOM 2819 C CA . TRP A 1 354 ? -44.562 10.844 19.156 1 85.12 354 TRP A CA 1
ATOM 2820 C C . TRP A 1 354 ? -43.188 10.594 19.734 1 85.12 354 TRP A C 1
ATOM 2822 O O . TRP A 1 354 ? -42.625 9.484 19.609 1 85.12 354 TRP A O 1
ATOM 2832 N N . ARG A 1 355 ? -42.688 11.414 20.531 1 78.81 355 ARG A N 1
ATOM 2833 C CA . ARG A 1 355 ? -41.312 11.352 21.031 1 78.81 355 ARG A CA 1
ATOM 2834 C C . ARG A 1 355 ? -41.125 10.141 21.922 1 78.81 355 ARG A C 1
ATOM 2836 O O . ARG A 1 355 ? -40.219 9.328 21.703 1 78.81 355 ARG A O 1
ATOM 2843 N N . ARG A 1 356 ? -41.906 9.969 22.875 1 79.81 356 ARG A N 1
ATOM 2844 C CA . ARG A 1 356 ? -41.75 8.891 23.859 1 79.81 356 ARG A CA 1
ATOM 2845 C C . ARG A 1 356 ? -42.094 7.539 23.234 1 79.81 356 ARG A C 1
ATOM 2847 O O . ARG A 1 356 ? -41.438 6.543 23.516 1 79.81 356 ARG A O 1
ATOM 2854 N N . ALA A 1 357 ? -42.969 7.539 22.359 1 92.12 357 ALA A N 1
ATOM 2855 C CA . ALA A 1 357 ? -43.375 6.289 21.719 1 92.12 357 ALA A CA 1
ATOM 2856 C C . ALA A 1 357 ? -42.375 5.832 20.672 1 92.12 357 ALA A C 1
ATOM 2858 O O . ALA A 1 357 ? -42.312 4.645 20.359 1 92.12 357 ALA A O 1
ATOM 2859 N N . ALA A 1 358 ? -41.625 6.738 20.234 1 95 358 ALA A N 1
ATOM 2860 C CA . ALA A 1 358 ? -40.688 6.422 19.172 1 95 358 ALA A CA 1
ATOM 2861 C C . ALA A 1 358 ? -39.656 5.398 19.625 1 95 358 ALA A C 1
ATOM 2863 O O . ALA A 1 358 ? -39.375 4.43 18.906 1 95 358 ALA A O 1
ATOM 2864 N N . LEU A 1 359 ? -39.094 5.555 20.797 1 95.5 359 LEU A N 1
ATOM 2865 C CA . LEU A 1 359 ? -38.094 4.629 21.312 1 95.5 359 LEU A CA 1
ATOM 2866 C C . LEU A 1 359 ? -38.688 3.238 21.516 1 95.5 359 LEU A C 1
ATOM 2868 O O . LEU A 1 359 ? -38.031 2.234 21.203 1 95.5 359 LEU A O 1
ATOM 2872 N N . ALA A 1 360 ? -39.875 3.193 22 1 96.44 360 ALA A N 1
ATOM 2873 C CA . ALA A 1 360 ? -40.531 1.918 22.234 1 96.44 360 ALA A CA 1
ATOM 2874 C C . ALA A 1 360 ? -40.844 1.212 20.922 1 96.44 360 ALA A C 1
ATOM 2876 O O . ALA A 1 360 ? -40.656 0.002 20.797 1 96.44 360 ALA A O 1
ATOM 2877 N N . VAL A 1 361 ? -41.344 1.958 19.953 1 97.12 361 VAL A N 1
ATOM 2878 C CA . VAL A 1 361 ? -41.688 1.396 18.656 1 97.12 361 VAL A CA 1
ATOM 2879 C C . VAL A 1 361 ? -40.406 0.889 17.953 1 97.12 361 VAL A C 1
ATOM 2881 O O . VAL A 1 361 ? -40.406 -0.227 17.438 1 97.12 361 VAL A O 1
ATOM 2884 N N . LEU A 1 362 ? -39.406 1.713 17.938 1 97.69 362 LEU A N 1
ATOM 2885 C CA . LEU A 1 362 ? -38.156 1.339 17.297 1 97.69 362 LEU A CA 1
ATOM 2886 C C . LEU A 1 362 ? -37.531 0.145 18 1 97.69 362 LEU A C 1
ATOM 2888 O O . LEU A 1 362 ? -36.969 -0.737 17.344 1 97.69 362 LEU A O 1
ATOM 2892 N N . GLY A 1 363 ? -37.5 0.124 19.328 1 97.38 363 GLY A N 1
ATOM 2893 C CA . GLY A 1 363 ? -37.031 -1.026 20.078 1 97.38 363 GLY A CA 1
ATOM 2894 C C . GLY A 1 363 ? -37.781 -2.305 19.766 1 97.38 363 GLY A C 1
ATOM 2895 O O . GLY A 1 363 ? -37.156 -3.367 19.609 1 97.38 363 GLY A O 1
ATOM 2896 N N . ALA A 1 364 ? -39.062 -2.184 19.688 1 97.88 364 ALA A N 1
ATOM 2897 C CA . ALA A 1 364 ? -39.906 -3.33 19.344 1 97.88 364 ALA A CA 1
ATOM 2898 C C . ALA A 1 364 ? -39.594 -3.826 17.938 1 97.88 364 ALA A C 1
ATOM 2900 O O . ALA A 1 364 ? -39.594 -5.035 17.688 1 97.88 364 ALA A O 1
ATOM 2901 N N . LEU A 1 365 ? -39.406 -2.908 17.016 1 98 365 LEU A N 1
ATOM 2902 C CA . LEU A 1 365 ? -39.094 -3.271 15.648 1 98 365 LEU A CA 1
ATOM 2903 C C . LEU A 1 365 ? -37.719 -3.975 15.586 1 98 365 LEU A C 1
ATOM 2905 O O . LEU A 1 365 ? -37.531 -4.906 14.797 1 98 365 LEU A O 1
ATOM 2909 N N . LEU A 1 366 ? -36.781 -3.484 16.359 1 98.25 366 LEU A N 1
ATOM 2910 C CA . LEU A 1 366 ? -35.469 -4.125 16.422 1 98.25 366 LEU A CA 1
ATOM 2911 C C . LEU A 1 366 ? -35.594 -5.559 16.938 1 98.25 366 LEU A C 1
ATOM 2913 O O . LEU A 1 366 ? -35.031 -6.484 16.328 1 98.25 366 LEU A O 1
ATOM 2917 N N . LEU A 1 367 ? -36.375 -5.723 18.031 1 98.25 367 LEU A N 1
ATOM 2918 C CA . LEU A 1 367 ? -36.562 -7.055 18.594 1 98.25 367 LEU A CA 1
ATOM 2919 C C . LEU A 1 367 ? -37.281 -7.961 17.609 1 98.25 367 LEU A C 1
ATOM 2921 O O . LEU A 1 367 ? -36.969 -9.141 17.484 1 98.25 367 LEU A O 1
ATOM 2925 N N . ALA A 1 368 ? -38.25 -7.426 16.953 1 98.31 368 ALA A N 1
ATOM 2926 C CA . ALA A 1 368 ? -38.969 -8.172 15.938 1 98.31 368 ALA A CA 1
ATOM 2927 C C . ALA A 1 368 ? -38.062 -8.594 14.797 1 98.31 368 ALA A C 1
ATOM 2929 O O . ALA A 1 368 ? -38.188 -9.703 14.266 1 98.31 368 ALA A O 1
ATOM 2930 N N . SER A 1 369 ? -37.25 -7.715 14.352 1 97.94 369 SER A N 1
ATOM 2931 C CA . SER A 1 369 ? -36.312 -8.031 13.281 1 97.94 369 SER A CA 1
ATOM 2932 C C . SER A 1 369 ? -35.344 -9.141 13.695 1 97.94 369 SER A C 1
ATOM 2934 O O . SER A 1 369 ? -35.031 -10.023 12.891 1 97.94 369 SER A O 1
ATOM 2936 N N . ILE A 1 370 ? -34.875 -9.094 14.945 1 98.12 370 ILE A N 1
ATOM 2937 C CA . ILE A 1 370 ? -33.969 -10.133 15.453 1 98.12 370 ILE A CA 1
ATOM 2938 C C . ILE A 1 370 ? -34.688 -11.477 15.477 1 98.12 370 ILE A C 1
ATOM 2940 O O . ILE A 1 370 ? -34.156 -12.492 15.047 1 98.12 370 ILE A O 1
ATOM 2944 N N . ALA A 1 371 ? -35.906 -11.422 15.93 1 98.38 371 ALA A N 1
ATOM 2945 C CA . ALA A 1 371 ? -36.719 -12.641 15.992 1 98.38 371 ALA A CA 1
ATOM 2946 C C . ALA A 1 371 ? -37 -13.195 14.594 1 98.38 371 ALA A C 1
ATOM 2948 O O . ALA A 1 371 ? -36.938 -14.406 14.383 1 98.38 371 ALA A O 1
ATOM 2949 N N . LEU A 1 372 ? -37.281 -12.336 13.695 1 98 372 LEU A N 1
ATOM 2950 C CA . LEU A 1 372 ? -37.531 -12.75 12.32 1 98 372 LEU A CA 1
ATOM 2951 C C . LEU A 1 372 ? -36.281 -13.383 11.711 1 98 372 LEU A C 1
ATOM 2953 O O . LEU A 1 372 ? -36.375 -14.43 11.062 1 98 372 LEU A O 1
ATOM 2957 N N . LEU A 1 373 ? -35.188 -12.766 11.867 1 97.88 373 LEU A N 1
ATOM 2958 C CA . LEU A 1 373 ? -33.938 -13.273 11.32 1 97.88 373 LEU A CA 1
ATOM 2959 C C . LEU A 1 373 ? -33.562 -14.609 11.953 1 97.88 373 LEU A C 1
ATOM 2961 O O . LEU A 1 373 ? -33.031 -15.492 11.273 1 97.88 373 LEU A O 1
ATOM 2965 N N . PHE A 1 374 ? -33.812 -14.695 13.281 1 98.19 374 PHE A N 1
ATOM 2966 C CA . PHE A 1 374 ? -33.594 -15.977 13.953 1 98.19 374 PHE A CA 1
ATOM 2967 C C . PHE A 1 374 ? -34.469 -17.062 13.359 1 98.19 374 PHE A C 1
ATOM 2969 O O . PHE A 1 374 ? -34 -18.156 13.07 1 98.19 374 PHE A O 1
ATOM 2976 N N . GLY A 1 375 ? -35.719 -16.734 13.203 1 98.12 375 GLY A N 1
ATOM 2977 C CA . GLY A 1 375 ? -36.656 -17.688 12.625 1 98.12 375 GLY A CA 1
ATOM 2978 C C . GLY A 1 375 ? -36.281 -18.125 11.227 1 98.12 375 GLY A C 1
ATOM 2979 O O . GLY A 1 375 ? -36.344 -19.312 10.906 1 98.12 375 GLY A O 1
ATOM 2980 N N . LEU A 1 376 ? -35.875 -17.203 10.375 1 97.56 376 LEU A N 1
ATOM 2981 C CA . LEU A 1 376 ? -35.469 -17.516 9.016 1 97.56 376 LEU A CA 1
ATOM 2982 C C . LEU A 1 376 ? -34.188 -18.359 9.023 1 97.56 376 LEU A C 1
ATOM 2984 O O . LEU A 1 376 ? -34.094 -19.328 8.273 1 97.56 376 LEU A O 1
ATOM 2988 N N . ALA A 1 377 ? -33.219 -17.984 9.875 1 97.81 377 ALA A N 1
ATOM 2989 C CA . ALA A 1 377 ? -31.969 -18.719 9.945 1 97.81 377 ALA A CA 1
ATOM 2990 C C . ALA A 1 377 ? -32.188 -20.156 10.414 1 97.81 377 ALA A C 1
ATOM 2992 O O . ALA A 1 377 ? -31.609 -21.094 9.875 1 97.81 377 ALA A O 1
ATOM 2993 N N . TYR A 1 378 ? -33.094 -20.25 11.406 1 97.62 378 TYR A N 1
ATOM 2994 C CA . TYR A 1 378 ? -33.375 -21.578 11.953 1 97.62 378 TYR A CA 1
ATOM 2995 C C . TYR A 1 378 ? -34.125 -22.438 10.953 1 97.62 378 TYR A C 1
ATOM 2997 O O . TYR A 1 378 ? -33.75 -23.594 10.711 1 97.62 378 TYR A O 1
ATOM 3005 N N . SER A 1 379 ? -35.125 -21.891 10.32 1 97.75 379 SER A N 1
ATOM 3006 C CA . SER A 1 379 ? -36 -22.641 9.438 1 97.75 379 SER A CA 1
ATOM 3007 C C . SER A 1 379 ? -35.312 -22.984 8.117 1 97.75 379 SER A C 1
ATOM 3009 O O . SER A 1 379 ? -35.531 -24.062 7.562 1 97.75 379 SER A O 1
ATOM 3011 N N . TRP A 1 380 ? -34.5 -22.062 7.617 1 96.94 380 TRP A N 1
ATOM 3012 C CA . TRP A 1 380 ? -33.875 -22.266 6.316 1 96.94 380 TRP A CA 1
ATOM 3013 C C . TRP A 1 380 ? -32.438 -22.734 6.477 1 96.94 380 TRP A C 1
ATOM 3015 O O . TRP A 1 380 ? -31.688 -22.797 5.5 1 96.94 380 TRP A O 1
ATOM 3025 N N . GLN A 1 381 ? -32 -22.969 7.691 1 96.31 381 GLN A N 1
ATOM 3026 C CA . GLN A 1 381 ? -30.672 -23.469 8.008 1 96.31 381 GLN A CA 1
ATOM 3027 C C . GLN A 1 381 ? -29.594 -22.531 7.473 1 96.31 381 GLN A C 1
ATOM 3029 O O . GLN A 1 381 ? -28.641 -22.984 6.824 1 96.31 381 GLN A O 1
ATOM 3034 N N . LEU A 1 382 ? -29.781 -21.281 7.633 1 96.69 382 LEU A N 1
ATOM 3035 C CA . LEU A 1 382 ? -28.797 -20.281 7.25 1 96.69 382 LEU A CA 1
ATOM 3036 C C . LEU A 1 382 ? -27.672 -20.188 8.289 1 96.69 382 LEU A C 1
ATOM 3038 O O . LEU A 1 382 ? -27.875 -20.562 9.445 1 96.69 382 LEU A O 1
ATOM 3042 N N . VAL A 1 383 ? -26.531 -19.859 7.863 1 95.31 383 VAL A N 1
ATOM 3043 C CA . VAL A 1 383 ? -25.359 -19.844 8.734 1 95.31 383 VAL A CA 1
ATOM 3044 C C . VAL A 1 383 ? -24.859 -18.406 8.914 1 95.31 383 VAL A C 1
ATOM 3046 O O . VAL A 1 383 ? -25.156 -17.531 8.102 1 95.31 383 VAL A O 1
ATOM 3049 N N . PRO A 1 384 ? -24.141 -18.141 10 1 95.31 384 PRO A N 1
ATOM 3050 C CA . PRO A 1 384 ? -23.609 -16.797 10.219 1 95.31 384 PRO A CA 1
ATOM 3051 C C . PRO A 1 384 ? -22.516 -16.438 9.219 1 95.31 384 PRO A C 1
ATOM 3053 O O . PRO A 1 384 ? -22.062 -17.297 8.453 1 95.31 384 PRO A O 1
ATOM 3056 N N . THR A 1 385 ? -22.125 -15.227 9.258 1 92.81 385 THR A N 1
ATOM 3057 C CA . THR A 1 385 ? -21.312 -14.625 8.211 1 92.81 385 THR A CA 1
ATOM 3058 C C . THR A 1 385 ? -19.953 -15.328 8.117 1 92.81 385 THR A C 1
ATOM 3060 O O . THR A 1 385 ? -19.484 -15.633 7.016 1 92.81 385 THR A O 1
ATOM 3063 N N . TYR A 1 386 ? -19.234 -15.578 9.219 1 92.12 386 TYR A N 1
ATOM 3064 C CA . TYR A 1 386 ? -17.922 -16.203 9.195 1 92.12 386 TYR A CA 1
ATOM 3065 C C . TYR A 1 386 ? -18 -17.578 8.539 1 92.12 386 TYR A C 1
ATOM 3067 O O . TYR A 1 386 ? -17.125 -17.938 7.738 1 92.12 386 TYR A O 1
ATOM 3075 N N . VAL A 1 387 ? -19.047 -18.328 8.875 1 93.88 387 VAL A N 1
ATOM 3076 C CA . VAL A 1 387 ? -19.234 -19.672 8.32 1 93.88 387 VAL A CA 1
ATOM 3077 C C . VAL A 1 387 ? -19.594 -19.562 6.844 1 93.88 387 VAL A C 1
ATOM 3079 O O . VAL A 1 387 ? -19.141 -20.375 6.031 1 93.88 387 VAL A O 1
ATOM 3082 N N . MET A 1 388 ? -20.406 -18.594 6.57 1 93.56 388 MET A N 1
ATOM 3083 C CA . MET A 1 388 ? -20.797 -18.359 5.188 1 93.56 388 MET A CA 1
ATOM 3084 C C . MET A 1 388 ? -19.578 -18.078 4.316 1 93.56 388 MET A C 1
ATOM 3086 O O . MET A 1 388 ? -19.531 -18.469 3.15 1 93.56 388 MET A O 1
ATOM 3090 N N . HIS A 1 389 ? -18.469 -17.484 4.898 1 94.31 389 HIS A N 1
ATOM 3091 C CA . HIS A 1 389 ? -17.234 -17.172 4.188 1 94.31 389 HIS A CA 1
ATOM 3092 C C . HIS A 1 389 ? -16.328 -18.391 4.074 1 94.31 389 HIS A C 1
ATOM 3094 O O . HIS A 1 389 ? -15.109 -18.25 4.047 1 94.31 389 HIS A O 1
ATOM 3100 N N . ARG A 1 390 ? -16.922 -19.531 4.098 1 94.75 390 ARG A N 1
ATOM 3101 C CA . ARG A 1 390 ? -16.125 -20.719 3.885 1 94.75 390 ARG A CA 1
ATOM 3102 C C . ARG A 1 390 ? -15.422 -20.672 2.533 1 94.75 390 ARG A C 1
ATOM 3104 O O . ARG A 1 390 ? -15.906 -20.047 1.596 1 94.75 390 ARG A O 1
ATOM 3111 N N . PRO A 1 391 ? -14.281 -21.359 2.385 1 95.12 391 PRO A N 1
ATOM 3112 C CA . PRO A 1 391 ? -13.406 -21.219 1.222 1 95.12 391 PRO A CA 1
ATOM 3113 C C . PRO A 1 391 ? -14.125 -21.484 -0.097 1 95.12 391 PRO A C 1
ATOM 3115 O O . PRO A 1 391 ? -14.008 -20.703 -1.042 1 95.12 391 PRO A O 1
ATOM 3118 N N . GLU A 1 392 ? -14.945 -22.547 -0.18 1 95.44 392 GLU A N 1
ATOM 3119 C CA . GLU A 1 392 ? -15.602 -22.922 -1.432 1 95.44 392 GLU A CA 1
ATOM 3120 C C . GLU A 1 392 ? -16.656 -21.891 -1.815 1 95.44 392 GLU A C 1
ATOM 3122 O O . GLU A 1 392 ? -16.844 -21.594 -2.998 1 95.44 392 GLU A O 1
ATOM 3127 N N . SER A 1 393 ? -17.375 -21.344 -0.824 1 95.25 393 SER A N 1
ATOM 3128 C CA . SER A 1 393 ? -18.375 -20.312 -1.077 1 95.25 393 SER A CA 1
ATOM 3129 C C . SER A 1 393 ? -17.75 -19.047 -1.619 1 95.25 393 SER A C 1
ATOM 3131 O O . SER A 1 393 ? -18.281 -18.406 -2.533 1 95.25 393 SER A O 1
ATOM 3133 N N . VAL A 1 394 ? -16.625 -18.688 -1.08 1 94.5 394 VAL A N 1
ATOM 3134 C CA . VAL A 1 394 ? -15.914 -17.5 -1.53 1 94.5 394 VAL A CA 1
ATOM 3135 C C . VAL A 1 394 ? -15.414 -17.703 -2.961 1 94.5 394 VAL A C 1
ATOM 3137 O O . VAL A 1 394 ? -15.547 -16.812 -3.803 1 94.5 394 VAL A O 1
ATOM 3140 N N . ARG A 1 395 ? -14.883 -18.844 -3.215 1 93.25 395 ARG A N 1
ATOM 3141 C CA . ARG A 1 395 ? -14.336 -19.141 -4.535 1 93.25 395 ARG A CA 1
ATOM 3142 C C . ARG A 1 395 ? -15.406 -19.047 -5.609 1 93.25 395 ARG A C 1
ATOM 3144 O O . ARG A 1 395 ? -15.141 -18.609 -6.727 1 93.25 395 ARG A O 1
ATOM 3151 N N . LEU A 1 396 ? -16.609 -19.438 -5.219 1 92.5 396 LEU A N 1
ATOM 3152 C CA . LEU A 1 396 ? -17.703 -19.422 -6.176 1 92.5 396 LEU A CA 1
ATOM 3153 C C . LEU A 1 396 ? -18.469 -18.109 -6.117 1 92.5 396 LEU A C 1
ATOM 3155 O O . LEU A 1 396 ? -19.578 -18 -6.645 1 92.5 396 LEU A O 1
ATOM 3159 N N . ALA A 1 397 ? -17.922 -17.094 -5.43 1 93.06 397 ALA A N 1
ATOM 3160 C CA . ALA A 1 397 ? -18.516 -15.766 -5.277 1 93.06 397 ALA A CA 1
ATOM 3161 C C . ALA A 1 397 ? -19.938 -15.867 -4.73 1 93.06 397 ALA A C 1
ATOM 3163 O O . ALA A 1 397 ? -20.844 -15.172 -5.199 1 93.06 397 ALA A O 1
ATOM 3164 N N . TYR A 1 398 ? -20.188 -16.906 -3.885 1 95.12 398 TYR A N 1
ATOM 3165 C CA . TYR A 1 398 ? -21.422 -17.109 -3.135 1 95.12 398 TYR A CA 1
ATOM 3166 C C . TYR A 1 398 ? -22.562 -17.484 -4.066 1 95.12 398 TYR A C 1
ATOM 3168 O O . TYR A 1 398 ? -23.719 -17.125 -3.824 1 95.12 398 TYR A O 1
ATOM 3176 N N . ASP A 1 399 ? -22.203 -18.078 -5.172 1 92.38 399 ASP A N 1
ATOM 3177 C CA . ASP A 1 399 ? -23.234 -18.578 -6.074 1 92.38 399 ASP A CA 1
ATOM 3178 C C . ASP A 1 399 ? -24.125 -19.594 -5.375 1 92.38 399 ASP A C 1
ATOM 3180 O O . ASP A 1 399 ? -23.641 -20.609 -4.859 1 92.38 399 ASP A O 1
ATOM 3184 N N . GLY A 1 400 ? -25.406 -19.281 -5.316 1 93.06 400 GLY A N 1
ATOM 3185 C CA . GLY A 1 400 ? -26.359 -20.188 -4.727 1 93.06 400 GLY A CA 1
ATOM 3186 C C . GLY A 1 400 ? -26.359 -20.172 -3.209 1 93.06 400 GLY A C 1
ATOM 3187 O O . GLY A 1 400 ? -27 -21 -2.564 1 93.06 400 GLY A O 1
ATOM 3188 N N . GLU A 1 401 ? -25.625 -19.25 -2.631 1 95.19 401 GLU A N 1
ATOM 3189 C CA . GLU A 1 401 ? -25.531 -19.156 -1.177 1 95.19 401 GLU A CA 1
ATOM 3190 C C . GLU A 1 401 ? -26.672 -18.344 -0.595 1 95.19 401 GLU A C 1
ATOM 3192 O O . GLU A 1 401 ? -26.609 -17.109 -0.571 1 95.19 401 GLU A O 1
ATOM 3197 N N . ARG A 1 402 ? -27.672 -18.969 0.028 1 94.25 402 ARG A N 1
ATOM 3198 C CA . ARG A 1 402 ? -28.875 -18.328 0.553 1 94.25 402 ARG A CA 1
ATOM 3199 C C . ARG A 1 402 ? -28.531 -17.438 1.743 1 94.25 402 ARG A C 1
ATOM 3201 O O . ARG A 1 402 ? -29.172 -16.391 1.944 1 94.25 402 ARG A O 1
ATOM 3208 N N . SER A 1 403 ? -27.578 -17.875 2.537 1 96.25 403 SER A N 1
ATOM 3209 C CA . SER A 1 403 ? -27.188 -17.062 3.676 1 96.25 403 SER A CA 1
ATOM 3210 C C . SER A 1 403 ? -26.688 -15.695 3.227 1 96.25 403 SER A C 1
ATOM 3212 O O . SER A 1 403 ? -26.953 -14.688 3.881 1 96.25 403 SER A O 1
ATOM 3214 N N . PHE A 1 404 ? -25.969 -15.703 2.143 1 96.25 404 PHE A N 1
ATOM 3215 C CA . PHE A 1 404 ? -25.469 -14.438 1.61 1 96.25 404 PHE A CA 1
ATOM 3216 C C . PHE A 1 404 ? -26.625 -13.586 1.087 1 96.25 404 PHE A C 1
ATOM 3218 O O . PHE A 1 404 ? -26.688 -12.383 1.36 1 96.25 404 PHE A O 1
ATOM 3225 N N . ASN A 1 405 ? -27.531 -14.133 0.42 1 95.62 405 ASN A N 1
ATOM 3226 C CA . ASN A 1 405 ? -28.609 -13.414 -0.246 1 95.62 405 ASN A CA 1
ATOM 3227 C C . ASN A 1 405 ? -29.656 -12.898 0.754 1 95.62 405 ASN A C 1
ATOM 3229 O O . ASN A 1 405 ? -30.141 -11.773 0.628 1 95.62 405 ASN A O 1
ATOM 3233 N N . VAL A 1 406 ? -29.891 -13.664 1.808 1 94.31 406 VAL A N 1
ATOM 3234 C CA . VAL A 1 406 ? -31 -13.344 2.693 1 94.31 406 VAL A CA 1
ATOM 3235 C C . VAL A 1 406 ? -30.484 -12.602 3.926 1 94.31 406 VAL A C 1
ATOM 3237 O O . VAL A 1 406 ? -31.078 -11.609 4.355 1 94.31 406 VAL A O 1
ATOM 3240 N N . LEU A 1 407 ? -29.375 -13.055 4.43 1 94.69 407 LEU A N 1
ATOM 3241 C CA . LEU A 1 407 ? -28.922 -12.508 5.703 1 94.69 407 LEU A CA 1
ATOM 3242 C C . LEU A 1 407 ? -27.953 -11.359 5.484 1 94.69 407 LEU A C 1
ATOM 3244 O O . LEU A 1 407 ? -27.844 -10.461 6.324 1 94.69 407 LEU A O 1
ATOM 3248 N N . TYR A 1 408 ? -27.281 -11.406 4.383 1 94.19 408 TYR A N 1
ATOM 3249 C CA . TYR A 1 408 ? -26.188 -10.461 4.277 1 94.19 408 TYR A CA 1
ATOM 3250 C C . TYR A 1 408 ? -26.516 -9.336 3.312 1 94.19 408 TYR A C 1
ATOM 3252 O O . TYR A 1 408 ? -26.531 -8.164 3.697 1 94.19 408 TYR A O 1
ATOM 3260 N N . GLN A 1 409 ? -26.844 -9.672 2.062 1 95.19 409 GLN A N 1
ATOM 3261 C CA . GLN A 1 409 ? -26.953 -8.602 1.072 1 95.19 409 GLN A CA 1
ATOM 3262 C C . GLN A 1 409 ? -28.375 -8.031 1.047 1 95.19 409 GLN A C 1
ATOM 3264 O O . GLN A 1 409 ? -28.578 -6.914 0.571 1 95.19 409 GLN A O 1
ATOM 3269 N N . SER A 1 410 ? -29.391 -8.695 1.621 1 94.62 410 SER A N 1
ATOM 3270 C CA . SER A 1 410 ? -30.766 -8.203 1.638 1 94.62 410 SER A CA 1
ATOM 3271 C C . SER A 1 410 ? -30.938 -7.055 2.625 1 94.62 410 SER A C 1
ATOM 3273 O O . SER A 1 410 ? -30.188 -6.949 3.594 1 94.62 410 SER A O 1
ATOM 3275 N N . PRO A 1 411 ? -31.828 -6.164 2.32 1 95.94 411 PRO A N 1
ATOM 3276 C CA . PRO A 1 411 ? -32.094 -5.125 3.311 1 95.94 411 PRO A CA 1
ATOM 3277 C C . PRO A 1 411 ? -32.625 -5.691 4.637 1 95.94 411 PRO A C 1
ATOM 3279 O O . PRO A 1 411 ? -32.344 -5.113 5.695 1 95.94 411 PRO A O 1
ATOM 3282 N N . LEU A 1 412 ? -33.219 -6.836 4.582 1 94.44 412 LEU A N 1
ATOM 3283 C CA . LEU A 1 412 ? -33.781 -7.453 5.777 1 94.44 412 LEU A CA 1
ATOM 3284 C C . LEU A 1 412 ? -32.688 -7.758 6.793 1 94.44 412 LEU A C 1
ATOM 3286 O O . LEU A 1 412 ? -32.844 -7.473 7.98 1 94.44 412 LEU A O 1
ATOM 3290 N N . GLY A 1 413 ? -31.594 -8.312 6.301 1 94.81 413 GLY A N 1
ATOM 3291 C CA . GLY A 1 413 ? -30.484 -8.68 7.176 1 94.81 413 GLY A CA 1
ATOM 3292 C C . GLY A 1 413 ? -29.781 -7.477 7.773 1 94.81 413 GLY A C 1
ATOM 3293 O O . GLY A 1 413 ? -29.031 -7.613 8.75 1 94.81 413 GLY A O 1
ATOM 3294 N N . ASN A 1 414 ? -30.031 -6.273 7.273 1 97.25 414 ASN A N 1
ATOM 3295 C CA . ASN A 1 414 ? -29.312 -5.082 7.711 1 97.25 414 ASN A CA 1
ATOM 3296 C C . ASN A 1 414 ? -30.25 -4.09 8.406 1 97.25 414 ASN A C 1
ATOM 3298 O O . ASN A 1 414 ? -29.844 -2.973 8.727 1 97.25 414 ASN A O 1
ATOM 3302 N N . VAL A 1 415 ? -31.469 -4.516 8.641 1 97.62 415 VAL A N 1
ATOM 3303 C CA . VAL A 1 415 ? -32.469 -3.711 9.352 1 97.62 415 VAL A CA 1
ATOM 3304 C C . VAL A 1 415 ? -31.953 -3.4 10.758 1 97.62 415 VAL A C 1
ATOM 3306 O O . VAL A 1 415 ? -32.094 -2.268 11.234 1 97.62 415 VAL A O 1
ATOM 3309 N N . PRO A 1 416 ? -31.359 -4.375 11.445 1 96.75 416 PRO A N 1
ATOM 3310 C CA . PRO A 1 416 ? -30.891 -4.074 12.797 1 96.75 416 PRO A CA 1
ATOM 3311 C C . PRO A 1 416 ? -29.891 -2.922 12.836 1 96.75 416 PRO A C 1
ATOM 3313 O O . PRO A 1 416 ? -29.938 -2.074 13.727 1 96.75 416 PRO A O 1
ATOM 3316 N N . GLY A 1 417 ? -28.969 -2.908 11.891 1 97.31 417 GLY A N 1
ATOM 3317 C CA . GLY A 1 417 ? -28.031 -1.802 11.82 1 97.31 417 GLY A CA 1
ATOM 3318 C C . GLY A 1 417 ? -28.703 -0.46 11.602 1 97.31 417 GLY A C 1
ATOM 3319 O O . GLY A 1 417 ? -28.375 0.519 12.281 1 97.31 417 GLY A O 1
ATOM 3320 N N . ALA A 1 418 ? -29.641 -0.415 10.703 1 98.44 418 ALA A N 1
ATOM 3321 C CA . ALA A 1 418 ? -30.375 0.811 10.406 1 98.44 418 ALA A CA 1
ATOM 3322 C C . ALA A 1 418 ? -31.188 1.271 11.609 1 98.44 418 ALA A C 1
ATOM 3324 O O . ALA A 1 418 ? -31.203 2.459 11.938 1 98.44 418 ALA A O 1
ATOM 3325 N N . LEU A 1 419 ? -31.812 0.317 12.266 1 98.38 419 LEU A N 1
ATOM 3326 C CA . LEU A 1 419 ? -32.625 0.651 13.43 1 98.38 419 LEU A CA 1
ATOM 3327 C C . LEU A 1 419 ? -31.766 1.104 14.594 1 98.38 419 LEU A C 1
ATOM 3329 O O . LEU A 1 419 ? -32.156 1.963 15.383 1 98.38 419 LEU A O 1
ATOM 3333 N N . ALA A 1 420 ? -30.594 0.519 14.703 1 98.31 420 ALA A N 1
ATOM 3334 C CA . ALA A 1 420 ? -29.672 0.962 15.742 1 98.31 420 ALA A CA 1
ATOM 3335 C C . ALA A 1 420 ? -29.328 2.439 15.57 1 98.31 420 ALA A C 1
ATOM 3337 O O . ALA A 1 420 ? -29.234 3.178 16.547 1 98.31 420 ALA A O 1
ATOM 3338 N N . GLY A 1 421 ? -29.125 2.867 14.344 1 98.44 421 GLY A N 1
ATOM 3339 C CA . GLY A 1 421 ? -28.859 4.273 14.078 1 98.44 421 GLY A CA 1
ATOM 3340 C C . GLY A 1 421 ? -30.031 5.18 14.414 1 98.44 421 GLY A C 1
ATOM 3341 O O . GLY A 1 421 ? -29.844 6.258 14.977 1 98.44 421 GLY A O 1
ATOM 3342 N N . LEU A 1 422 ? -31.219 4.73 14.117 1 97.75 422 LEU A N 1
ATOM 3343 C CA . LEU A 1 422 ? -32.438 5.488 14.453 1 97.75 422 LEU A CA 1
ATOM 3344 C C . LEU A 1 422 ? -32.594 5.598 15.969 1 97.75 422 LEU A C 1
ATOM 3346 O O . LEU A 1 422 ? -32.906 6.672 16.484 1 97.75 422 LEU A O 1
ATOM 3350 N N . LEU A 1 423 ? -32.438 4.469 16.578 1 97.38 423 LEU A N 1
ATOM 3351 C CA . LEU A 1 423 ? -32.531 4.438 18.031 1 97.38 423 LEU A CA 1
ATOM 3352 C C . LEU A 1 423 ? -31.516 5.363 18.688 1 97.38 423 LEU A C 1
ATOM 3354 O O . LEU A 1 423 ? -31.828 6.059 19.656 1 97.38 423 LEU A O 1
ATOM 3358 N N . LEU A 1 424 ? -30.344 5.352 18.156 1 97.44 424 LEU A N 1
ATOM 3359 C CA . LEU A 1 424 ? -29.281 6.223 18.672 1 97.44 424 LEU A CA 1
ATOM 3360 C C . LEU A 1 424 ? -29.672 7.688 18.531 1 97.44 424 LEU A C 1
ATOM 3362 O O . LEU A 1 424 ? -29.484 8.477 19.469 1 97.44 424 LEU A O 1
ATOM 3366 N N . ALA A 1 425 ? -30.234 8.062 17.391 1 96.81 425 ALA A N 1
ATOM 3367 C CA . ALA A 1 425 ? -30.625 9.445 17.156 1 96.81 425 ALA A CA 1
ATOM 3368 C C . ALA A 1 425 ? -31.75 9.867 18.094 1 96.81 425 ALA A C 1
ATOM 3370 O O . ALA A 1 425 ? -31.672 10.922 18.734 1 96.81 425 ALA A O 1
ATOM 3371 N N . HIS A 1 426 ? -32.781 9.062 18.219 1 95.75 426 HIS A N 1
ATOM 3372 C CA . HIS A 1 426 ? -33.906 9.383 19.078 1 95.75 426 HIS A CA 1
ATOM 3373 C C . HIS A 1 426 ? -33.5 9.414 20.547 1 95.75 426 HIS A C 1
ATOM 3375 O O . HIS A 1 426 ? -33.969 10.273 21.297 1 95.75 426 HIS A O 1
ATOM 3381 N N . LEU A 1 427 ? -32.688 8.461 20.891 1 94.69 427 LEU A N 1
ATOM 3382 C CA . LEU A 1 427 ? -32.219 8.438 22.266 1 94.69 427 LEU A CA 1
ATOM 3383 C C . LEU A 1 427 ? -31.391 9.68 22.578 1 94.69 427 LEU A C 1
ATOM 3385 O O . LEU A 1 427 ? -31.562 10.297 23.625 1 94.69 427 LEU A O 1
ATOM 3389 N N . HIS A 1 428 ? -30.484 10.047 21.719 1 94.25 428 HIS A N 1
ATOM 3390 C CA . HIS A 1 428 ? -29.656 11.234 21.875 1 94.25 428 HIS A CA 1
ATOM 3391 C C . HIS A 1 428 ? -30.516 12.484 22.047 1 94.25 428 HIS A C 1
ATOM 3393 O O . HIS A 1 428 ? -30.281 13.289 22.953 1 94.25 428 HIS A O 1
ATOM 3399 N N . HIS A 1 429 ? -31.516 12.609 21.219 1 93.06 429 HIS A N 1
ATOM 3400 C CA . HIS A 1 429 ? -32.344 13.805 21.281 1 93.06 429 HIS A CA 1
ATOM 3401 C C . HIS A 1 429 ? -33.25 13.789 22.5 1 93.06 429 HIS A C 1
ATOM 3403 O O . HIS A 1 429 ? -33.562 14.844 23.078 1 93.06 429 HIS A O 1
ATOM 3409 N N . ALA A 1 430 ? -33.688 12.602 22.953 1 91.75 430 ALA A N 1
ATOM 3410 C CA . ALA A 1 430 ? -34.438 12.492 24.203 1 91.75 430 ALA A CA 1
ATOM 3411 C C . ALA A 1 430 ? -33.562 12.953 25.375 1 91.75 430 ALA A C 1
ATOM 3413 O O . ALA A 1 430 ? -34.062 13.633 26.281 1 91.75 430 ALA A O 1
ATOM 3414 N N . LEU A 1 431 ? -32.375 12.562 25.359 1 91.5 431 LEU A N 1
ATOM 3415 C CA . LEU A 1 431 ? -31.453 12.961 26.406 1 91.5 431 LEU A CA 1
ATOM 3416 C C . LEU A 1 431 ? -31.203 14.469 26.359 1 91.5 431 LEU A C 1
ATOM 3418 O O . LEU A 1 431 ? -31.094 15.109 27.406 1 91.5 431 LEU A O 1
ATOM 3422 N N . LEU A 1 432 ? -31.109 15.039 25.203 1 89.88 432 LEU A N 1
ATOM 3423 C CA . LEU A 1 432 ? -30.938 16.484 25.047 1 89.88 432 LEU A CA 1
ATOM 3424 C C . LEU A 1 432 ? -32.156 17.234 25.578 1 89.88 432 LEU A C 1
ATOM 3426 O O . LEU A 1 432 ? -32 18.25 26.266 1 89.88 432 LEU A O 1
ATOM 3430 N N . ASP A 1 433 ? -33.281 16.688 25.25 1 88.31 433 ASP A N 1
ATOM 3431 C CA . ASP A 1 433 ? -34.531 17.328 25.672 1 88.31 433 ASP A CA 1
ATOM 3432 C C . ASP A 1 433 ? -34.656 17.344 27.188 1 88.31 433 ASP A C 1
ATOM 3434 O O . ASP A 1 433 ? -35.188 18.281 27.766 1 88.31 433 ASP A O 1
ATOM 3438 N N . HIS A 1 434 ? -34.125 16.406 27.828 1 90.69 434 HIS A N 1
ATOM 3439 C CA . HIS A 1 434 ? -34.219 16.297 29.281 1 90.69 434 HIS A CA 1
ATOM 3440 C C . HIS A 1 434 ? -32.938 16.828 29.953 1 90.69 434 HIS A C 1
ATOM 3442 O O . HIS A 1 434 ? -32.781 16.703 31.172 1 90.69 434 HIS A O 1
ATOM 3448 N N . ASP A 1 435 ? -32 17.312 29.234 1 90.44 435 ASP A N 1
ATOM 3449 C CA . ASP A 1 435 ? -30.766 17.906 29.703 1 90.44 435 ASP A CA 1
ATOM 3450 C C . ASP A 1 435 ? -29.969 16.938 30.578 1 90.44 435 ASP A C 1
ATOM 3452 O O . ASP A 1 435 ? -29.547 17.297 31.672 1 90.44 435 ASP A O 1
ATOM 3456 N N . VAL A 1 436 ? -29.922 15.75 30.156 1 90.25 436 VAL A N 1
ATOM 3457 C CA . VAL A 1 436 ? -29.172 14.734 30.891 1 90.25 436 VAL A CA 1
ATOM 3458 C C . VAL A 1 436 ? -27.703 14.766 30.438 1 90.25 436 VAL A C 1
ATOM 3460 O O . VAL A 1 436 ? -27.391 14.445 29.297 1 90.25 436 VAL A O 1
ATOM 3463 N N . PRO A 1 437 ? -26.812 15.086 31.359 1 89.62 437 PRO A N 1
ATOM 3464 C CA . PRO A 1 437 ? -25.391 15.102 31.016 1 89.62 437 PRO A CA 1
ATOM 3465 C C . PRO A 1 437 ? -24.734 13.727 31.141 1 89.62 437 PRO A C 1
ATOM 3467 O O . PRO A 1 437 ? -24.109 13.43 32.156 1 89.62 437 PRO A O 1
ATOM 3470 N N . LEU A 1 438 ? -24.688 12.945 30.141 1 89.5 438 LEU A N 1
ATOM 3471 C CA . LEU A 1 438 ? -24.203 11.57 30.156 1 89.5 438 LEU A CA 1
ATOM 3472 C C . LEU A 1 438 ? -22.734 11.516 30.547 1 89.5 438 LEU A C 1
ATOM 3474 O O . LEU A 1 438 ? -22.281 10.531 31.141 1 89.5 438 LEU A O 1
ATOM 3478 N N . SER A 1 439 ? -21.969 12.516 30.219 1 88.81 439 SER A N 1
ATOM 3479 C CA . SER A 1 439 ? -20.531 12.539 30.469 1 88.81 439 SER A CA 1
ATOM 3480 C C . SER A 1 439 ? -20.234 12.57 31.969 1 88.81 439 SER A C 1
ATOM 3482 O O . SER A 1 439 ? -19.125 12.258 32.406 1 88.81 439 SER A O 1
ATOM 3484 N N . ARG A 1 440 ? -21.25 12.938 32.781 1 90.6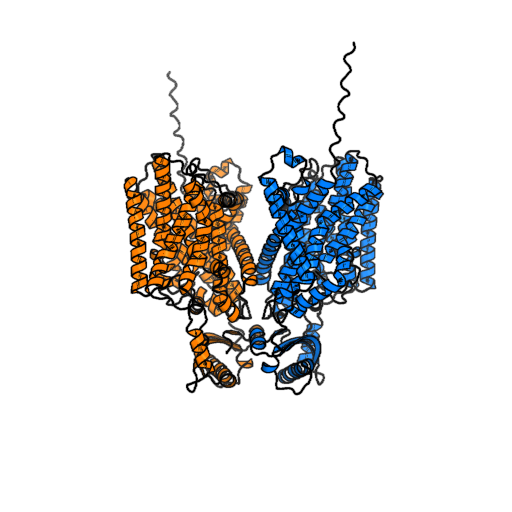2 440 ARG A N 1
ATOM 3485 C CA . ARG A 1 440 ? -21.062 13.047 34.219 1 90.62 440 ARG A CA 1
ATOM 3486 C C . ARG A 1 440 ? -21.234 11.688 34.906 1 90.62 440 ARG A C 1
ATOM 3488 O O . ARG A 1 440 ? -20.844 11.508 36.031 1 90.62 440 ARG A O 1
ATOM 3495 N N . TYR A 1 441 ? -21.844 10.789 34.188 1 93.44 441 TYR A N 1
ATOM 3496 C CA . TYR A 1 441 ? -22.031 9.445 34.719 1 93.44 441 TYR A CA 1
ATOM 3497 C C . TYR A 1 441 ? -20.812 8.57 34.438 1 93.44 441 TYR A C 1
ATOM 3499 O O . TYR A 1 441 ? -20.641 8.078 33.344 1 93.44 441 TYR A O 1
ATOM 3507 N N . LYS A 1 442 ? -20.078 8.227 35.406 1 93.31 442 LYS A N 1
ATOM 3508 C CA . LYS A 1 442 ? -18.797 7.535 35.281 1 93.31 442 LYS A CA 1
ATOM 3509 C C . LYS A 1 442 ? -18.969 6.133 34.719 1 93.31 442 LYS A C 1
ATOM 3511 O O . LYS A 1 442 ? -18.188 5.695 33.875 1 93.31 442 LYS A O 1
ATOM 3516 N N . VAL A 1 443 ? -19.938 5.496 35.188 1 95.12 443 VAL A N 1
ATOM 3517 C CA . VAL A 1 443 ? -20.172 4.129 34.719 1 95.12 443 VAL A CA 1
ATOM 3518 C C . VAL A 1 443 ? -20.484 4.133 33.219 1 95.12 443 VAL A C 1
ATOM 3520 O O . VAL A 1 443 ? -19.969 3.293 32.469 1 95.12 443 VAL A O 1
ATOM 3523 N N . PHE A 1 444 ? -21.281 5.035 32.812 1 95.56 444 PHE A N 1
ATOM 3524 C CA . PHE A 1 444 ? -21.594 5.141 31.391 1 95.56 444 PHE A CA 1
ATOM 3525 C C . PHE A 1 444 ? -20.328 5.438 30.578 1 95.56 444 PHE A C 1
ATOM 3527 O O . PHE A 1 444 ? -20.141 4.879 29.5 1 95.56 444 PHE A O 1
ATOM 3534 N N . GLY A 1 445 ? -19.578 6.332 31.125 1 95.44 445 GLY A N 1
ATOM 3535 C CA . GLY A 1 445 ? -18.328 6.648 30.469 1 95.44 445 GLY A CA 1
ATOM 3536 C C . GLY A 1 445 ? -17.453 5.434 30.234 1 95.44 445 GLY A C 1
ATOM 3537 O O . GLY A 1 445 ? -16.922 5.23 29.141 1 95.44 445 GLY A O 1
ATOM 3538 N N . TRP A 1 446 ? -17.359 4.637 31.219 1 95.56 446 TRP A N 1
ATOM 3539 C CA . TRP A 1 446 ? -16.531 3.428 31.125 1 95.56 446 TRP A CA 1
ATOM 3540 C C . TRP A 1 446 ? -17.125 2.447 30.125 1 95.56 446 TRP A C 1
ATOM 3542 O O . TRP A 1 446 ? -16.391 1.839 29.344 1 95.56 446 TRP A O 1
ATOM 3552 N N . VAL A 1 447 ? -18.359 2.342 30.141 1 96.31 447 VAL A N 1
ATOM 3553 C CA . VAL A 1 447 ? -19.047 1.423 29.234 1 96.31 447 VAL A CA 1
ATOM 3554 C C . VAL A 1 447 ? -18.875 1.9 27.797 1 96.31 447 VAL A C 1
ATOM 3556 O O . VAL A 1 447 ? -18.594 1.1 26.891 1 96.31 447 VAL A O 1
ATOM 3559 N N . SER A 1 448 ? -19.031 3.162 27.609 1 96.62 448 SER A N 1
ATOM 3560 C CA . SER A 1 448 ? -18.891 3.746 26.281 1 96.62 448 SER A CA 1
ATOM 3561 C C . SER A 1 448 ? -17.484 3.52 25.734 1 96.62 448 SER A C 1
ATOM 3563 O O . SER A 1 448 ? -17.328 3.068 24.594 1 96.62 448 SER A O 1
ATOM 3565 N N . VAL A 1 449 ? -16.5 3.732 26.531 1 96.06 449 VAL A N 1
ATOM 3566 C CA . VAL A 1 449 ? -15.109 3.59 26.094 1 96.06 449 VAL A CA 1
ATOM 3567 C C . VAL A 1 449 ? -14.789 2.113 25.875 1 96.06 449 VAL A C 1
ATOM 3569 O O . VAL A 1 449 ? -14.125 1.755 24.906 1 96.06 449 VAL A O 1
ATOM 3572 N N . ALA A 1 450 ? -15.234 1.284 26.719 1 97.38 450 ALA A N 1
ATOM 3573 C CA . ALA A 1 450 ? -14.969 -0.149 26.641 1 97.38 450 ALA A CA 1
ATOM 3574 C C . ALA A 1 450 ? -15.711 -0.783 25.469 1 97.38 450 ALA A C 1
ATOM 3576 O O . ALA A 1 450 ? -15.383 -1.895 25.047 1 97.38 450 ALA A O 1
ATOM 3577 N N . SER A 1 451 ? -16.703 -0.112 24.922 1 97.94 451 SER A N 1
ATOM 3578 C CA . SER A 1 451 ? -17.516 -0.65 23.844 1 97.94 451 SER A CA 1
ATOM 3579 C C . SER A 1 451 ? -16.703 -0.786 22.562 1 97.94 451 SER A C 1
ATOM 3581 O O . SER A 1 451 ? -17 -1.64 21.719 1 97.94 451 SER A O 1
ATOM 3583 N N . VAL A 1 452 ? -15.672 0.009 22.406 1 96.62 452 VAL A N 1
ATOM 3584 C CA . VAL A 1 452 ? -14.867 -0.057 21.203 1 96.62 452 VAL A CA 1
ATOM 3585 C C . VAL A 1 452 ? -14.086 -1.367 21.172 1 96.62 452 VAL A C 1
ATOM 3587 O O . VAL A 1 452 ? -14.219 -2.16 20.234 1 96.62 452 VAL A O 1
ATOM 3590 N N . PRO A 1 453 ? -13.266 -1.688 22.25 1 96.44 453 PRO A N 1
ATOM 3591 C CA . PRO A 1 453 ? -12.594 -2.984 22.219 1 96.44 453 PRO A CA 1
ATOM 3592 C C . PRO A 1 453 ? -13.562 -4.16 22.312 1 96.44 453 PRO A C 1
ATOM 3594 O O . PRO A 1 453 ? -13.281 -5.238 21.781 1 96.44 453 PRO A O 1
ATOM 3597 N N . ALA A 1 454 ? -14.68 -3.926 22.938 1 97.75 454 ALA A N 1
ATOM 3598 C CA . ALA A 1 454 ? -15.68 -4.988 23.016 1 97.75 454 ALA A CA 1
ATOM 3599 C C . ALA A 1 454 ? -16.234 -5.316 21.641 1 97.75 454 ALA A C 1
ATOM 3601 O O . ALA A 1 454 ? -16.469 -6.484 21.312 1 97.75 454 ALA A O 1
ATOM 3602 N N . ALA A 1 455 ? -16.516 -4.297 20.844 1 97.12 455 ALA A N 1
ATOM 3603 C CA . ALA A 1 455 ? -16.969 -4.516 19.469 1 97.12 455 ALA A CA 1
ATOM 3604 C C . ALA A 1 455 ? -15.938 -5.312 18.672 1 97.12 455 ALA A C 1
ATOM 3606 O O . ALA A 1 455 ? -16.297 -6.258 17.969 1 97.12 455 ALA A O 1
ATOM 3607 N N . ALA A 1 456 ? -14.68 -4.969 18.797 1 95.56 456 ALA A N 1
ATOM 3608 C CA . ALA A 1 456 ? -13.609 -5.684 18.109 1 95.56 456 ALA A CA 1
ATOM 3609 C C . ALA A 1 456 ? -13.523 -7.133 18.578 1 95.56 456 ALA A C 1
ATOM 3611 O O . ALA A 1 456 ? -13.344 -8.047 17.766 1 95.56 456 ALA A O 1
ATOM 3612 N N . TRP A 1 457 ? -13.641 -7.266 19.859 1 95.56 457 TRP A N 1
ATOM 3613 C CA . TRP A 1 457 ? -13.602 -8.609 20.438 1 95.56 457 TRP A CA 1
ATOM 3614 C C . TRP A 1 457 ? -14.781 -9.445 19.953 1 95.56 457 TRP A C 1
ATOM 3616 O O . TRP A 1 457 ? -14.633 -10.648 19.703 1 95.56 457 TRP A O 1
ATOM 3626 N N . TRP A 1 458 ? -15.898 -8.82 19.828 1 96.44 458 TRP A N 1
ATOM 3627 C CA . TRP A 1 458 ? -17.078 -9.516 19.328 1 96.44 458 TRP A CA 1
ATOM 3628 C C . TRP A 1 458 ? -16.875 -10 17.906 1 96.44 458 TRP A C 1
ATOM 3630 O O . TRP A 1 458 ? -17.25 -11.125 17.562 1 96.44 458 TRP A O 1
ATOM 3640 N N . VAL A 1 459 ? -16.281 -9.211 17.094 1 95.56 459 VAL A N 1
ATOM 3641 C CA . VAL A 1 459 ? -16.016 -9.578 15.711 1 95.56 459 VAL A CA 1
ATOM 3642 C C . VAL A 1 459 ? -15.102 -10.805 15.664 1 95.56 459 VAL A C 1
ATOM 3644 O O . VAL A 1 459 ? -15.312 -11.711 14.852 1 95.56 459 VAL A O 1
ATOM 3647 N N . ALA A 1 460 ? -14.148 -10.898 16.578 1 93.56 460 ALA A N 1
ATOM 3648 C CA . ALA A 1 460 ? -13.141 -11.961 16.562 1 93.56 460 ALA A CA 1
ATOM 3649 C C . ALA A 1 460 ? -13.656 -13.211 17.266 1 93.56 460 ALA A C 1
ATOM 3651 O O . ALA A 1 460 ? -13.5 -14.32 16.75 1 93.56 460 ALA A O 1
ATOM 3652 N N . ALA A 1 461 ? -14.359 -13.039 18.375 1 92.25 461 ALA A N 1
ATOM 3653 C CA . ALA A 1 461 ? -14.617 -14.164 19.266 1 92.25 461 ALA A CA 1
ATOM 3654 C C . ALA A 1 461 ? -15.969 -14.805 18.969 1 92.25 461 ALA A C 1
ATOM 3656 O O . ALA A 1 461 ? -16.156 -16 19.188 1 92.25 461 ALA A O 1
ATOM 3657 N N . SER A 1 462 ? -16.891 -14.047 18.469 1 93 462 SER A N 1
ATOM 3658 C CA . SER A 1 462 ? -18.25 -14.562 18.328 1 93 462 SER A CA 1
ATOM 3659 C C . SER A 1 462 ? -18.297 -15.781 17.406 1 93 462 SER A C 1
ATOM 3661 O O . SER A 1 462 ? -18.875 -16.812 17.75 1 93 462 SER A O 1
ATOM 3663 N N . PRO A 1 463 ? -17.609 -15.68 16.281 1 91.81 463 PRO A N 1
ATOM 3664 C CA . PRO A 1 463 ? -17.656 -16.875 15.43 1 91.81 463 PRO A CA 1
ATOM 3665 C C . PRO A 1 463 ? -16.891 -18.062 16.016 1 91.81 463 PRO A C 1
ATOM 3667 O O . PRO A 1 463 ? -17.234 -19.203 15.742 1 91.81 463 PRO A O 1
ATOM 3670 N N . LEU A 1 464 ? -15.875 -17.812 16.766 1 89.25 464 LEU A N 1
ATOM 3671 C CA . LEU A 1 464 ? -15.039 -18.859 17.328 1 89.25 464 LEU A CA 1
ATOM 3672 C C . LEU A 1 464 ? -15.781 -19.625 18.422 1 89.25 464 LEU A C 1
ATOM 3674 O O . LEU A 1 464 ? -15.438 -20.766 18.734 1 89.25 464 LEU A O 1
ATOM 3678 N N . ALA A 1 465 ? -16.797 -18.969 18.906 1 89.5 465 ALA A N 1
ATOM 3679 C CA . ALA A 1 465 ? -17.594 -19.609 19.938 1 89.5 465 ALA A CA 1
ATOM 3680 C C . ALA A 1 465 ? -18.375 -20.797 19.391 1 89.5 465 ALA A C 1
ATOM 3682 O O . ALA A 1 465 ? -18.781 -21.688 20.125 1 89.5 465 ALA A O 1
ATOM 3683 N N . LEU A 1 466 ? -18.594 -20.828 18.078 1 91.31 466 LEU A N 1
ATOM 3684 C CA . LEU A 1 466 ? -19.297 -21.938 17.438 1 91.31 466 LEU A CA 1
ATOM 3685 C C . LEU A 1 466 ? -18.391 -23.156 17.328 1 91.31 466 LEU A C 1
ATOM 3687 O O . LEU A 1 466 ? -18.859 -24.281 17.078 1 91.31 466 LEU A O 1
ATOM 3691 N N . GLY A 1 467 ? -17.031 -22.969 17.516 1 84.88 467 GLY A N 1
ATOM 3692 C CA . GLY A 1 467 ? -16.094 -24.062 17.375 1 84.88 467 GLY A CA 1
ATOM 3693 C C . GLY A 1 467 ? -15.633 -24.281 15.938 1 84.88 467 GLY A C 1
ATOM 3694 O O . GLY A 1 467 ? -16.016 -23.516 15.047 1 84.88 467 GLY A O 1
ATOM 3695 N N . ARG A 1 468 ? -14.82 -25.281 15.859 1 83.38 468 ARG A N 1
ATOM 3696 C CA . ARG A 1 468 ? -14.297 -25.625 14.539 1 83.38 468 ARG A CA 1
ATOM 3697 C C . ARG A 1 468 ? -15.25 -26.562 13.797 1 83.38 468 ARG A C 1
ATOM 3699 O O . ARG A 1 468 ? -15.891 -27.406 14.414 1 83.38 468 ARG A O 1
ATOM 3706 N N . GLY A 1 469 ? -15.336 -26.344 12.469 1 87.56 469 GLY A N 1
ATOM 3707 C CA . GLY A 1 469 ? -16.172 -27.219 11.664 1 87.56 469 GLY A CA 1
ATOM 3708 C C . GLY A 1 469 ? -17.609 -26.719 11.539 1 87.56 469 GLY A C 1
ATOM 3709 O O . GLY A 1 469 ? -17.906 -25.594 11.93 1 87.56 469 GLY A O 1
ATOM 3710 N N . PRO A 1 470 ? -18.484 -27.547 10.992 1 90.62 470 PRO A N 1
ATOM 3711 C CA . PRO A 1 470 ? -19.891 -27.156 10.797 1 90.62 470 PRO A CA 1
ATOM 3712 C C . PRO A 1 470 ? -20.641 -27 12.117 1 90.62 470 PRO A C 1
ATOM 3714 O O . PRO A 1 470 ? -20.672 -27.922 12.938 1 90.62 470 PRO A O 1
ATOM 3717 N N . PRO A 1 471 ? -21.25 -25.859 12.266 1 93.25 471 PRO A N 1
ATOM 3718 C CA . PRO A 1 471 ? -21.938 -25.625 13.539 1 93.25 471 PRO A CA 1
ATOM 3719 C C . PRO A 1 471 ? -23.312 -26.297 13.609 1 93.25 471 PRO A C 1
ATOM 3721 O O . PRO A 1 471 ? -23.891 -26.625 12.57 1 93.25 471 PRO A O 1
ATOM 3724 N N . ALA A 1 472 ? -23.75 -26.422 14.891 1 94.94 472 ALA A N 1
ATOM 3725 C CA . ALA A 1 472 ? -25.109 -26.906 15.109 1 94.94 472 ALA A CA 1
ATOM 3726 C C . ALA A 1 472 ? -26.141 -25.859 14.695 1 94.94 472 ALA A C 1
ATOM 3728 O O . ALA A 1 472 ? -25.844 -24.672 14.656 1 94.94 472 ALA A O 1
ATOM 3729 N N . ARG A 1 473 ? -27.281 -26.312 14.414 1 95.69 473 ARG A N 1
ATOM 3730 C CA . ARG A 1 473 ? -28.328 -25.484 13.828 1 95.69 473 ARG A CA 1
ATOM 3731 C C . ARG A 1 473 ? -28.719 -24.344 14.766 1 95.69 473 ARG A C 1
ATOM 3733 O O . ARG A 1 473 ? -28.781 -23.188 14.352 1 95.69 473 ARG A O 1
ATOM 3740 N N . LEU A 1 474 ? -29.016 -24.641 15.992 1 96.38 474 LEU A N 1
ATOM 3741 C CA . LEU A 1 474 ? -29.531 -23.656 16.922 1 96.38 474 LEU A CA 1
ATOM 3742 C C . LEU A 1 474 ? -28.5 -22.594 17.219 1 96.38 474 LEU A C 1
ATOM 3744 O O . LEU A 1 474 ? -28.781 -21.391 17.109 1 96.38 474 LEU A O 1
ATOM 3748 N N . PRO A 1 475 ? -27.234 -23.016 17.594 1 96.44 475 PRO A N 1
ATOM 3749 C CA . PRO A 1 475 ? -26.234 -21.969 17.812 1 96.44 475 PRO A CA 1
ATOM 3750 C C . PRO A 1 475 ? -25.938 -21.156 16.562 1 96.44 475 PRO A C 1
ATOM 3752 O O . PRO A 1 475 ? -25.656 -19.953 16.641 1 96.44 475 PRO A O 1
ATOM 3755 N N . ALA A 1 476 ? -25.953 -21.797 15.43 1 97.06 476 ALA A N 1
ATOM 3756 C CA . ALA A 1 476 ? -25.719 -21.094 14.172 1 97.06 476 ALA A CA 1
ATOM 3757 C C . ALA A 1 476 ? -26.812 -20.047 13.922 1 97.06 476 ALA A C 1
ATOM 3759 O O . ALA A 1 476 ? -26.5 -18.906 13.562 1 97.06 476 ALA A O 1
ATOM 3760 N N . ALA A 1 477 ? -28.047 -20.438 14.109 1 97.75 477 ALA A N 1
ATOM 3761 C CA . ALA A 1 477 ? -29.172 -19.531 13.906 1 97.75 477 ALA A CA 1
ATOM 3762 C C . ALA A 1 477 ? -29.125 -18.375 14.914 1 97.75 477 ALA A C 1
ATOM 3764 O O . ALA A 1 477 ? -29.406 -17.219 14.555 1 97.75 477 ALA A O 1
ATOM 3765 N N . ALA A 1 478 ? -28.812 -18.688 16.125 1 97.62 478 ALA A N 1
ATOM 3766 C CA . ALA A 1 478 ? -28.719 -17.672 17.172 1 97.62 478 ALA A CA 1
ATOM 3767 C C . ALA A 1 478 ? -27.656 -16.641 16.844 1 97.62 478 ALA A C 1
ATOM 3769 O O . ALA A 1 478 ? -27.891 -15.43 16.938 1 97.62 478 ALA A O 1
ATOM 3770 N N . LEU A 1 479 ? -26.5 -17.172 16.438 1 97.12 479 LEU A N 1
ATOM 3771 C CA . LEU A 1 479 ? -25.422 -16.234 16.109 1 97.12 479 LEU A CA 1
ATOM 3772 C C . LEU A 1 479 ? -25.766 -15.445 14.852 1 97.12 479 LEU A C 1
ATOM 3774 O O . LEU A 1 479 ? -25.438 -14.258 14.766 1 97.12 479 LEU A O 1
ATOM 3778 N N . ALA A 1 480 ? -26.359 -16.062 13.898 1 97.06 480 ALA A N 1
ATOM 3779 C CA . ALA A 1 480 ? -26.734 -15.383 12.664 1 97.06 480 ALA A CA 1
ATOM 3780 C C . ALA A 1 480 ? -27.656 -14.203 12.961 1 97.06 480 ALA A C 1
ATOM 3782 O O . ALA A 1 480 ? -27.562 -13.156 12.312 1 97.06 480 ALA A O 1
ATOM 3783 N N . ALA A 1 481 ? -28.5 -14.344 13.93 1 97.38 481 ALA A N 1
ATOM 3784 C CA . ALA A 1 481 ? -29.469 -13.312 14.258 1 97.38 481 ALA A CA 1
ATOM 3785 C C . ALA A 1 481 ? -28.875 -12.25 15.164 1 97.38 481 ALA A C 1
ATOM 3787 O O . ALA A 1 481 ? -29.281 -11.086 15.141 1 97.38 481 ALA A O 1
ATOM 3788 N N . LEU A 1 482 ? -27.812 -12.625 15.914 1 97.25 482 LEU A N 1
ATOM 3789 C CA . LEU A 1 482 ? -27.375 -11.742 16.984 1 97.25 482 LEU A CA 1
ATOM 3790 C C . LEU A 1 482 ? -26.062 -11.07 16.641 1 97.25 482 LEU A C 1
ATOM 3792 O O . LEU A 1 482 ? -25.672 -10.078 17.281 1 97.25 482 LEU A O 1
ATOM 3796 N N . GLU A 1 483 ? -25.312 -11.594 15.734 1 96.44 483 GLU A N 1
ATOM 3797 C CA . GLU A 1 483 ? -23.969 -11.078 15.508 1 96.44 483 GLU A CA 1
ATOM 3798 C C . GLU A 1 483 ? -24 -9.609 15.109 1 96.44 483 GLU A C 1
ATOM 3800 O O . GLU A 1 483 ? -23.234 -8.797 15.648 1 96.44 483 GLU A O 1
ATOM 3805 N N . ARG A 1 484 ? -24.922 -9.148 14.25 1 96.81 484 ARG A N 1
ATOM 3806 C CA . ARG A 1 484 ? -24.969 -7.762 13.789 1 96.81 484 ARG A CA 1
ATOM 3807 C C . ARG A 1 484 ? -25.594 -6.855 14.844 1 96.81 484 ARG A C 1
ATOM 3809 O O . ARG A 1 484 ? -25.031 -5.805 15.172 1 96.81 484 ARG A O 1
ATOM 3816 N N . PRO A 1 485 ? -26.703 -7.258 15.5 1 97.44 485 PRO A N 1
ATOM 3817 C CA . PRO A 1 485 ? -27.297 -6.395 16.531 1 97.44 485 PRO A CA 1
ATOM 3818 C C . PRO A 1 485 ? -26.359 -6.164 17.719 1 97.44 485 PRO A C 1
ATOM 3820 O O . PRO A 1 485 ? -26.297 -5.051 18.25 1 97.44 485 PRO A O 1
ATOM 3823 N N . VAL A 1 486 ? -25.641 -7.168 18.109 1 97.81 486 VAL A N 1
ATOM 3824 C CA . VAL A 1 486 ? -24.75 -7.02 19.25 1 97.81 486 VAL A CA 1
ATOM 3825 C C . VAL A 1 486 ? -23.594 -6.082 18.875 1 97.81 486 VAL A C 1
ATOM 3827 O O . VAL A 1 486 ? -23.219 -5.203 19.672 1 97.81 486 VAL A O 1
ATOM 3830 N N . PHE A 1 487 ? -23.047 -6.305 17.766 1 98 487 PHE A N 1
ATOM 3831 C CA . PHE A 1 487 ? -22.016 -5.398 17.281 1 98 487 PHE A CA 1
ATOM 3832 C C . PHE A 1 487 ? -22.531 -3.969 17.219 1 98 487 PHE A C 1
ATOM 3834 O O . PHE A 1 487 ? -21.875 -3.039 17.672 1 98 487 PHE A O 1
ATOM 3841 N N . SER A 1 488 ? -23.719 -3.791 16.609 1 98.06 488 SER A N 1
ATOM 3842 C CA . SER A 1 488 ? -24.344 -2.473 16.469 1 98.06 488 SER A CA 1
ATOM 3843 C C . SER A 1 488 ? -24.578 -1.822 17.828 1 98.06 488 SER A C 1
ATOM 3845 O O . SER A 1 488 ? -24.484 -0.601 17.969 1 98.06 488 SER A O 1
ATOM 3847 N N . PHE A 1 489 ? -24.906 -2.6 18.797 1 97.88 489 PHE A N 1
ATOM 3848 C CA . PHE A 1 489 ? -25.109 -2.102 20.156 1 97.88 489 PHE A CA 1
ATOM 3849 C C . PHE A 1 489 ? -23.844 -1.469 20.703 1 97.88 489 PHE A C 1
ATOM 3851 O O . PHE A 1 489 ? -23.875 -0.35 21.219 1 97.88 489 PHE A O 1
ATOM 3858 N N . PHE A 1 490 ? -22.734 -2.174 20.547 1 98.12 490 PHE A N 1
ATOM 3859 C CA . PHE A 1 490 ? -21.469 -1.655 21.047 1 98.12 490 PHE A CA 1
ATOM 3860 C C . PHE A 1 490 ? -21.062 -0.393 20.281 1 98.12 490 PHE A C 1
ATOM 3862 O O . PHE A 1 490 ? -20.594 0.571 20.891 1 98.12 490 PHE A O 1
ATOM 3869 N N . VAL A 1 491 ? -21.281 -0.355 19 1 97.88 491 VAL A N 1
ATOM 3870 C CA . VAL A 1 491 ? -20.938 0.813 18.203 1 97.88 491 VAL A CA 1
ATOM 3871 C C . VAL A 1 491 ? -21.812 1.999 18.609 1 97.88 491 VAL A C 1
ATOM 3873 O O . VAL A 1 491 ? -21.312 3.109 18.797 1 97.88 491 VAL A O 1
ATOM 3876 N N . ALA A 1 492 ? -23.109 1.752 18.781 1 97.81 492 ALA A N 1
ATOM 3877 C CA . ALA A 1 492 ? -24.031 2.807 19.188 1 97.81 492 ALA A CA 1
ATOM 3878 C C . ALA A 1 492 ? -23.656 3.367 20.562 1 97.81 492 ALA A C 1
ATOM 3880 O O . ALA A 1 492 ? -23.719 4.578 20.781 1 97.81 492 ALA A O 1
ATOM 3881 N N . MET A 1 493 ? -23.266 2.469 21.469 1 97.06 493 MET A N 1
ATOM 3882 C CA . MET A 1 493 ? -22.859 2.885 22.812 1 97.06 493 MET A CA 1
ATOM 3883 C C . MET A 1 493 ? -21.609 3.746 22.75 1 97.06 493 MET A C 1
ATOM 3885 O O . MET A 1 493 ? -21.5 4.75 23.453 1 97.06 493 MET A O 1
ATOM 3889 N N . ALA A 1 494 ? -20.703 3.371 21.922 1 97.38 494 ALA A N 1
ATOM 3890 C CA . ALA A 1 494 ? -19.469 4.141 21.75 1 97.38 494 ALA A CA 1
ATOM 3891 C C . ALA A 1 494 ? -19.766 5.516 21.156 1 97.38 494 ALA A C 1
ATOM 3893 O O . ALA A 1 494 ? -19.25 6.527 21.625 1 97.38 494 ALA A O 1
ATOM 3894 N N . LEU A 1 495 ? -20.641 5.586 20.188 1 96.81 495 LEU A N 1
ATOM 3895 C CA . LEU A 1 495 ? -20.969 6.836 19.516 1 96.81 495 LEU A CA 1
ATOM 3896 C C . LEU A 1 495 ? -21.75 7.758 20.438 1 96.81 495 LEU A C 1
ATOM 3898 O O . LEU A 1 495 ? -21.531 8.977 20.438 1 96.81 495 LEU A O 1
ATOM 3902 N N . LEU A 1 496 ? -22.656 7.156 21.219 1 96.31 496 LEU A N 1
ATOM 3903 C CA . LEU A 1 496 ? -23.438 7.945 22.172 1 96.31 496 LEU A CA 1
ATOM 3904 C C . LEU A 1 496 ? -22.516 8.664 23.141 1 96.31 496 LEU A C 1
ATOM 3906 O O . LEU A 1 496 ? -22.719 9.844 23.438 1 96.31 496 LEU A O 1
ATOM 3910 N N . GLY A 1 497 ? -21.531 7.961 23.641 1 95.19 497 GLY A N 1
ATOM 3911 C CA . GLY A 1 497 ? -20.578 8.594 24.531 1 95.19 497 GLY A CA 1
ATOM 3912 C C . GLY A 1 497 ? -19.734 9.648 23.844 1 95.19 497 GLY A C 1
ATOM 3913 O O . GLY A 1 497 ? -19.516 10.734 24.391 1 95.19 497 GLY A O 1
ATOM 3914 N N . ALA A 1 498 ? -19.266 9.375 22.656 1 94.06 498 ALA A N 1
ATOM 3915 C CA . ALA A 1 498 ? -18.422 10.297 21.906 1 94.06 498 ALA A CA 1
ATOM 3916 C C . ALA A 1 498 ? -19.156 11.594 21.609 1 94.06 498 ALA A C 1
ATOM 3918 O O . ALA A 1 498 ? -18.594 12.688 21.734 1 94.06 498 ALA A O 1
ATOM 3919 N N . MET A 1 499 ? -20.391 11.5 21.266 1 92.88 499 MET A N 1
ATOM 3920 C CA . MET A 1 499 ? -21.188 12.672 20.891 1 92.88 499 MET A CA 1
ATOM 3921 C C . MET A 1 499 ? -21.547 13.508 22.109 1 92.88 499 MET A C 1
ATOM 3923 O O . MET A 1 499 ? -21.859 14.695 21.969 1 92.88 499 MET A O 1
ATOM 3927 N N . ASN A 1 500 ? -21.562 12.867 23.266 1 91.94 500 ASN A N 1
ATOM 3928 C CA . ASN A 1 500 ? -21.969 13.562 24.484 1 91.94 500 ASN A CA 1
ATOM 3929 C C . ASN A 1 500 ? -20.781 13.93 25.359 1 91.94 500 ASN A C 1
ATOM 3931 O O . ASN A 1 500 ? -20.922 14.086 26.578 1 91.94 500 ASN A O 1
ATOM 3935 N N . GLY A 1 501 ? -19.562 13.867 24.844 1 89 501 GLY A N 1
ATOM 3936 C CA . GLY A 1 501 ? -18.406 14.5 25.469 1 89 501 GLY A CA 1
ATOM 3937 C C . GLY A 1 501 ? -17.594 13.531 26.312 1 89 501 GLY A C 1
ATOM 3938 O O . GLY A 1 501 ? -16.719 13.945 27.062 1 89 501 GLY A O 1
ATOM 3939 N N . VAL A 1 502 ? -17.906 12.289 26.266 1 93.12 502 VAL A N 1
ATOM 3940 C CA . VAL A 1 502 ? -17.062 11.32 26.953 1 93.12 502 VAL A CA 1
ATOM 3941 C C . VAL A 1 502 ? -15.664 11.32 26.328 1 93.12 502 VAL A C 1
ATOM 3943 O O . VAL A 1 502 ? -15.516 11.109 25.125 1 93.12 502 VAL A O 1
ATOM 3946 N N . HIS A 1 503 ? -14.68 11.562 27.141 1 90 503 HIS A N 1
ATOM 3947 C CA . HIS A 1 503 ? -13.312 11.648 26.641 1 90 503 HIS A CA 1
ATOM 3948 C C . HIS A 1 503 ? -12.688 10.266 26.516 1 90 503 HIS A C 1
ATOM 3950 O O . HIS A 1 503 ? -12.906 9.398 27.359 1 90 503 HIS A O 1
ATOM 3956 N N . SER A 1 504 ? -12.062 10.031 25.406 1 91.25 504 SER A N 1
ATOM 3957 C CA . SER A 1 504 ? -11.32 8.797 25.172 1 91.25 504 SER A CA 1
ATOM 3958 C C . SER A 1 504 ? -10.25 8.984 24.109 1 91.25 504 SER A C 1
ATOM 3960 O O . SER A 1 504 ? -10.312 9.93 23.312 1 91.25 504 SER A O 1
ATOM 3962 N N . GLY A 1 505 ? -9.203 8.109 24.172 1 88.5 505 GLY A N 1
ATOM 3963 C CA . GLY A 1 505 ? -8.164 8.133 23.156 1 88.5 505 GLY A CA 1
ATOM 3964 C C . GLY A 1 505 ? -8.695 7.879 21.766 1 88.5 505 GLY A C 1
ATOM 3965 O O . GLY A 1 505 ? -8.258 8.516 20.797 1 88.5 505 GLY A O 1
ATOM 3966 N N . VAL A 1 506 ? -9.617 7.043 21.656 1 91.44 506 VAL A N 1
ATOM 3967 C CA . VAL A 1 506 ? -10.195 6.695 20.359 1 91.44 506 VAL A CA 1
ATOM 3968 C C . VAL A 1 506 ? -10.953 7.895 19.797 1 91.44 506 VAL A C 1
ATOM 3970 O O . VAL A 1 506 ? -10.844 8.203 18.609 1 91.44 506 VAL A O 1
ATOM 3973 N N . ARG A 1 507 ? -11.711 8.523 20.641 1 92.81 507 ARG A N 1
ATOM 3974 C CA . ARG A 1 507 ? -12.43 9.727 20.203 1 92.81 507 ARG A CA 1
ATOM 3975 C C . ARG A 1 507 ? -11.461 10.781 19.672 1 92.81 507 ARG A C 1
ATOM 3977 O O . ARG A 1 507 ? -11.727 11.414 18.656 1 92.81 507 ARG A O 1
ATOM 3984 N N . ARG A 1 508 ? -10.375 10.914 20.344 1 89.75 508 ARG A N 1
ATOM 3985 C CA . ARG A 1 508 ? -9.383 11.906 19.953 1 89.75 508 ARG A CA 1
ATOM 3986 C C . ARG A 1 508 ? -8.82 11.602 18.578 1 89.75 508 ARG A C 1
ATOM 3988 O O . ARG A 1 508 ? -8.695 12.492 17.734 1 89.75 508 ARG A O 1
ATOM 3995 N N . VAL A 1 509 ? -8.547 10.43 18.359 1 90.38 509 VAL A N 1
ATOM 3996 C CA . VAL A 1 509 ? -7.984 10.016 17.078 1 90.38 509 VAL A CA 1
ATOM 3997 C C . VAL A 1 509 ? -9.031 10.18 15.969 1 90.38 509 VAL A C 1
ATOM 3999 O O . VAL A 1 509 ? -8.727 10.695 14.891 1 90.38 509 VAL A O 1
ATOM 4002 N N . LEU A 1 510 ? -10.195 9.812 16.219 1 93.88 510 LEU A N 1
ATOM 4003 C CA . LEU A 1 510 ? -11.266 9.836 15.219 1 93.88 510 LEU A CA 1
ATOM 4004 C C . LEU A 1 510 ? -11.703 11.266 14.93 1 93.88 510 LEU A C 1
ATOM 4006 O O . LEU A 1 510 ? -12.289 11.539 13.883 1 93.88 510 LEU A O 1
ATOM 4010 N N . SER A 1 511 ? -11.43 12.172 15.844 1 92.06 511 SER A N 1
ATOM 4011 C CA . SER A 1 511 ? -11.891 13.547 15.703 1 92.06 511 SER A CA 1
ATOM 4012 C C . SER A 1 511 ? -10.836 14.422 15.047 1 92.06 511 SER A C 1
ATOM 4014 O O . SER A 1 511 ? -10.992 15.641 14.953 1 92.06 511 SER A O 1
ATOM 4016 N N . TRP A 1 512 ? -9.789 13.758 14.633 1 88.31 512 TRP A N 1
ATOM 4017 C CA . TRP A 1 512 ? -8.734 14.5 13.953 1 88.31 512 TRP A CA 1
ATOM 4018 C C . TRP A 1 512 ? -9.266 15.203 12.711 1 88.31 512 TRP A C 1
ATOM 4020 O O . TRP A 1 512 ? -9.969 14.594 11.898 1 88.31 512 TRP A O 1
ATOM 4030 N N . ARG A 1 513 ? -8.945 16.438 12.523 1 85.81 513 ARG A N 1
ATOM 4031 C CA . ARG A 1 513 ? -9.477 17.25 11.438 1 85.81 513 ARG A CA 1
ATOM 4032 C C . ARG A 1 513 ? -8.922 16.797 10.094 1 85.81 513 ARG A C 1
ATOM 4034 O O . ARG A 1 513 ? -9.516 17.047 9.047 1 85.81 513 ARG A O 1
ATOM 4041 N N . GLY A 1 514 ? -7.855 16.141 10.086 1 86 514 GLY A N 1
ATOM 4042 C CA . GLY A 1 514 ? -7.215 15.688 8.859 1 86 514 GLY A CA 1
ATOM 4043 C C . GLY A 1 514 ? -7.98 14.586 8.156 1 86 514 GLY A C 1
ATOM 4044 O O . GLY A 1 514 ? -7.711 14.281 6.992 1 86 514 GLY A O 1
ATOM 4045 N N . TRP A 1 515 ? -9.047 14.07 8.766 1 92.69 515 TRP A N 1
ATOM 4046 C CA . TRP A 1 515 ? -9.805 12.969 8.188 1 92.69 515 TRP A CA 1
ATOM 4047 C C . TRP A 1 515 ? -10.781 13.477 7.129 1 92.69 515 TRP A C 1
ATOM 4049 O O . TRP A 1 515 ? -11.305 12.695 6.332 1 92.69 515 TRP A O 1
ATOM 4059 N N . ALA A 1 516 ? -11.07 14.766 7.066 1 91.44 516 ALA A N 1
ATOM 4060 C CA . ALA A 1 516 ? -12.188 15.312 6.297 1 91.44 516 ALA A CA 1
ATOM 4061 C C . ALA A 1 516 ? -12.07 14.945 4.82 1 91.44 516 ALA A C 1
ATOM 4063 O O . ALA A 1 516 ? -13 14.391 4.234 1 91.44 516 ALA A O 1
ATOM 4064 N N . GLY A 1 517 ? -10.93 15.234 4.211 1 92.75 517 GLY A N 1
ATOM 4065 C CA . GLY A 1 517 ? -10.734 14.906 2.811 1 92.75 517 GLY A CA 1
ATOM 4066 C C . GLY A 1 517 ? -10.836 13.422 2.523 1 92.75 517 GLY A C 1
ATOM 4067 O O . GLY A 1 517 ? -11.453 13.016 1.535 1 92.75 517 GLY A O 1
ATOM 4068 N N . TRP A 1 518 ? -10.336 12.586 3.371 1 95.06 518 TRP A N 1
ATOM 4069 C CA . TRP A 1 518 ? -10.359 11.141 3.209 1 95.06 518 TRP A CA 1
ATOM 4070 C C . TRP A 1 518 ? -11.766 10.586 3.393 1 95.06 518 TRP A C 1
ATOM 4072 O O . TRP A 1 518 ? -12.156 9.617 2.734 1 95.06 518 TRP A O 1
ATOM 4082 N N . ALA A 1 519 ? -12.43 11.211 4.324 1 96.25 519 ALA A N 1
ATOM 4083 C CA . ALA A 1 519 ? -13.805 10.781 4.57 1 96.25 519 ALA A CA 1
ATOM 4084 C C . ALA A 1 519 ? -14.68 10.992 3.332 1 96.25 519 ALA A C 1
ATOM 4086 O O . ALA A 1 519 ? -15.469 10.117 2.971 1 96.25 519 ALA A O 1
ATOM 4087 N N . ARG A 1 520 ? -14.469 12.062 2.658 1 95.69 520 ARG A N 1
ATOM 4088 C CA . ARG A 1 520 ? -15.258 12.375 1.471 1 95.69 520 ARG A CA 1
ATOM 4089 C C . ARG A 1 520 ? -14.844 11.508 0.289 1 95.69 520 ARG A C 1
ATOM 4091 O O . ARG A 1 520 ? -15.617 11.305 -0.647 1 95.69 520 ARG A O 1
ATOM 4098 N N . LEU A 1 521 ? -13.664 10.969 0.386 1 97.69 521 LEU A N 1
ATOM 4099 C CA . LEU A 1 521 ? -13.172 10.109 -0.684 1 97.69 521 LEU A CA 1
ATOM 4100 C C . LEU A 1 521 ? -13.523 8.648 -0.411 1 97.69 521 LEU A C 1
ATOM 4102 O O . LEU A 1 521 ? -13.359 7.793 -1.284 1 97.69 521 LEU A O 1
ATOM 4106 N N . SER A 1 522 ? -14.031 8.367 0.764 1 97.88 522 SER A N 1
ATOM 4107 C CA . SER A 1 522 ? -14.281 6.988 1.169 1 97.88 522 SER A CA 1
ATOM 4108 C C . SER A 1 522 ? -15.359 6.34 0.309 1 97.88 522 SER A C 1
ATOM 4110 O O . SER A 1 522 ? -15.297 5.145 0.017 1 97.88 522 SER A O 1
ATOM 4112 N N . PHE A 1 523 ? -16.359 7.145 -0.126 1 97.38 523 PHE A N 1
ATOM 4113 C CA . PHE A 1 523 ? -17.391 6.598 -0.997 1 97.38 523 PHE A CA 1
ATOM 4114 C C . PHE A 1 523 ? -16.797 6.156 -2.33 1 97.38 523 PHE A C 1
ATOM 4116 O O . PHE A 1 523 ? -17.078 5.059 -2.814 1 97.38 523 PHE A O 1
ATOM 4123 N N . GLY A 1 524 ? -15.992 7.016 -2.918 1 98.38 524 GLY A N 1
ATOM 4124 C CA . GLY A 1 524 ? -15.297 6.633 -4.137 1 98.38 524 GLY A CA 1
ATOM 4125 C C . GLY A 1 524 ? -14.406 5.418 -3.963 1 98.38 524 GLY A C 1
ATOM 4126 O O . GLY A 1 524 ? -14.344 4.559 -4.844 1 98.38 524 GLY A O 1
ATOM 4127 N N . ALA A 1 525 ? -13.695 5.367 -2.85 1 98.44 525 ALA A N 1
ATOM 4128 C CA . ALA A 1 525 ? -12.844 4.219 -2.551 1 98.44 525 ALA A CA 1
ATOM 4129 C C . ALA A 1 525 ? -13.672 2.941 -2.436 1 98.44 525 ALA A C 1
ATOM 4131 O O . ALA A 1 525 ? -13.227 1.866 -2.846 1 98.44 525 ALA A O 1
ATOM 4132 N N . LEU A 1 526 ? -14.844 3.078 -1.845 1 97.94 526 LEU A N 1
ATOM 4133 C CA . LEU A 1 526 ? -15.742 1.937 -1.747 1 97.94 526 LEU A CA 1
ATOM 4134 C C . LEU A 1 526 ? -16.109 1.415 -3.133 1 97.94 526 LEU A C 1
ATOM 4136 O O . LEU A 1 526 ? -16.125 0.203 -3.359 1 97.94 526 LEU A O 1
ATOM 4140 N N . LEU A 1 527 ? -16.328 2.295 -4.02 1 98.38 527 LEU A N 1
ATOM 4141 C CA . LEU A 1 527 ? -16.766 1.917 -5.359 1 98.38 527 LEU A CA 1
ATOM 4142 C C . LEU A 1 527 ? -15.609 1.309 -6.156 1 98.38 527 LEU A C 1
ATOM 4144 O O . LEU A 1 527 ? -15.805 0.343 -6.898 1 98.38 527 LEU A O 1
ATOM 4148 N N . LEU A 1 528 ? -14.43 1.8 -5.918 1 98.56 528 LEU A N 1
ATOM 4149 C CA . LEU A 1 528 ? -13.359 1.503 -6.867 1 98.56 528 LEU A CA 1
ATOM 4150 C C . LEU A 1 528 ? -12.43 0.429 -6.32 1 98.56 528 LEU A C 1
ATOM 4152 O O . LEU A 1 528 ? -11.656 -0.174 -7.07 1 98.56 528 LEU A O 1
ATOM 4156 N N . HIS A 1 529 ? -12.422 0.125 -5.039 1 98.44 529 HIS A N 1
ATOM 4157 C CA . HIS A 1 529 ? -11.422 -0.774 -4.48 1 98.44 529 HIS A CA 1
ATOM 4158 C C . HIS A 1 529 ? -11.602 -2.197 -4.996 1 98.44 529 HIS A C 1
ATOM 4160 O O . HIS A 1 529 ? -10.625 -2.934 -5.164 1 98.44 529 HIS A O 1
ATOM 4166 N N . MET A 1 530 ? -12.836 -2.572 -5.324 1 97.62 530 MET A N 1
ATOM 4167 C CA . MET A 1 530 ? -13.086 -3.943 -5.758 1 97.62 530 MET A CA 1
ATOM 4168 C C . MET A 1 530 ? -12.586 -4.164 -7.18 1 97.62 530 MET A C 1
ATOM 4170 O O . MET A 1 530 ? -11.844 -5.117 -7.441 1 97.62 530 MET A O 1
ATOM 4174 N N . PRO A 1 531 ? -12.984 -3.303 -8.109 1 97.81 531 PRO A N 1
ATOM 4175 C CA . PRO A 1 531 ? -12.445 -3.51 -9.453 1 97.81 531 PRO A CA 1
ATOM 4176 C C . PRO A 1 531 ? -10.922 -3.383 -9.508 1 97.81 531 PRO A C 1
ATOM 4178 O O . PRO A 1 531 ? -10.266 -4.082 -10.281 1 97.81 531 PRO A O 1
ATOM 4181 N N . ILE A 1 532 ? -10.344 -2.549 -8.688 1 97.81 532 ILE A N 1
ATOM 4182 C CA . ILE A 1 532 ? -8.891 -2.383 -8.664 1 97.81 532 ILE A CA 1
ATOM 4183 C C . ILE A 1 532 ? -8.242 -3.639 -8.094 1 97.81 532 ILE A C 1
ATOM 4185 O O . ILE A 1 532 ? -7.309 -4.184 -8.688 1 97.81 532 ILE A O 1
ATOM 4189 N N . ASN A 1 533 ? -8.742 -4.082 -6.988 1 97.69 533 ASN A N 1
ATOM 4190 C CA . ASN A 1 533 ? -8.195 -5.277 -6.352 1 97.69 533 ASN A CA 1
ATOM 4191 C C . ASN A 1 533 ? -8.367 -6.512 -7.23 1 97.69 533 ASN A C 1
ATOM 4193 O O . ASN A 1 533 ? -7.438 -7.301 -7.387 1 97.69 533 ASN A O 1
ATOM 4197 N N . LYS A 1 534 ? -9.531 -6.691 -7.758 1 97.56 534 LYS A N 1
ATOM 4198 C CA . LYS A 1 534 ? -9.797 -7.848 -8.609 1 97.56 534 LYS A CA 1
ATOM 4199 C C . LYS A 1 534 ? -8.93 -7.812 -9.867 1 97.56 534 LYS A C 1
ATOM 4201 O O . LYS A 1 534 ? -8.461 -8.852 -10.336 1 97.56 534 LYS A O 1
ATOM 4206 N N . SER A 1 535 ? -8.75 -6.641 -10.461 1 97.44 535 SER A N 1
ATOM 4207 C CA . SER A 1 535 ? -7.867 -6.512 -11.617 1 97.44 535 SER A CA 1
ATOM 4208 C C . SER A 1 535 ? -6.441 -6.926 -11.273 1 97.44 535 SER A C 1
ATOM 4210 O O . SER A 1 535 ? -5.766 -7.578 -12.078 1 97.44 535 SER A O 1
ATOM 4212 N N . LEU A 1 536 ? -6.027 -6.555 -10.102 1 96 536 LEU A N 1
ATOM 4213 C CA . LEU A 1 536 ? -4.676 -6.891 -9.656 1 96 536 LEU A CA 1
ATOM 4214 C C . LEU A 1 536 ? -4.496 -8.398 -9.547 1 96 536 LEU A C 1
ATOM 4216 O O . LEU A 1 536 ? -3.521 -8.953 -10.062 1 96 536 LEU A O 1
ATOM 4220 N N . VAL A 1 537 ? -5.41 -9.055 -8.984 1 95.94 537 VAL A N 1
ATOM 4221 C CA . VAL A 1 537 ? -5.305 -10.484 -8.711 1 95.94 537 VAL A CA 1
ATOM 4222 C C . VAL A 1 537 ? -5.539 -11.273 -10 1 95.94 537 VAL A C 1
ATOM 4224 O O . VAL A 1 537 ? -4.859 -12.266 -10.258 1 95.94 537 VAL A O 1
ATOM 4227 N N . ALA A 1 538 ? -6.473 -10.805 -10.797 1 96.62 538 ALA A N 1
ATOM 4228 C CA . ALA A 1 538 ? -6.82 -11.484 -12.039 1 96.62 538 ALA A CA 1
ATOM 4229 C C . ALA A 1 538 ? -5.676 -11.398 -13.047 1 96.62 538 ALA A C 1
ATOM 4231 O O . ALA A 1 538 ? -5.559 -12.25 -13.93 1 96.62 538 ALA A O 1
ATOM 4232 N N . ALA A 1 539 ? -4.863 -10.43 -12.93 1 95.19 539 ALA A N 1
ATOM 4233 C CA . ALA A 1 539 ? -3.775 -10.219 -13.883 1 95.19 539 ALA A CA 1
ATOM 4234 C C . ALA A 1 539 ? -2.566 -11.078 -13.539 1 95.19 539 ALA A C 1
ATOM 4236 O O . ALA A 1 539 ? -1.622 -11.18 -14.32 1 95.19 539 ALA A O 1
ATOM 4237 N N . ARG A 1 540 ? -2.564 -11.734 -12.406 1 94.56 540 ARG A N 1
ATOM 4238 C CA . ARG A 1 540 ? -1.444 -12.578 -12 1 94.56 540 ARG A CA 1
ATOM 4239 C C . ARG A 1 540 ? -1.332 -13.805 -12.906 1 94.56 540 ARG A C 1
ATOM 4241 O O . ARG A 1 540 ? -2.344 -14.391 -13.289 1 94.56 540 ARG A O 1
ATOM 4248 N N . LEU A 1 541 ? -0.097 -14.18 -13.18 1 94 541 LEU A N 1
ATOM 4249 C CA . LEU A 1 541 ? 0.155 -15.273 -14.109 1 94 541 LEU A CA 1
ATOM 4250 C C . LEU A 1 541 ? 0.462 -16.562 -13.367 1 94 541 LEU A C 1
ATOM 4252 O O . LEU A 1 541 ? 0.533 -17.641 -13.977 1 94 541 LEU A O 1
ATOM 4256 N N . MET A 1 542 ? 0.669 -16.453 -12.07 1 93.88 542 MET A N 1
ATOM 4257 C CA . MET A 1 542 ? 0.92 -17.594 -11.188 1 93.88 542 MET A CA 1
ATOM 4258 C C . MET A 1 542 ? 0.002 -17.547 -9.969 1 93.88 542 MET A C 1
ATOM 4260 O O . MET A 1 542 ? -0.599 -16.516 -9.672 1 93.88 542 MET A O 1
ATOM 4264 N N . PRO A 1 543 ? -0.148 -18.688 -9.281 1 94.94 543 PRO A N 1
ATOM 4265 C CA . PRO A 1 543 ? -1.009 -18.688 -8.094 1 94.94 543 PRO A CA 1
ATOM 4266 C C . PRO A 1 543 ? -0.588 -17.641 -7.066 1 94.94 543 PRO A C 1
ATOM 4268 O O . PRO A 1 543 ? 0.593 -17.297 -6.98 1 94.94 543 PRO A O 1
ATOM 4271 N N . SER A 1 544 ? -1.532 -17.203 -6.344 1 94.38 544 SER A N 1
ATOM 4272 C CA . SER A 1 544 ? -1.344 -16.094 -5.406 1 94.38 544 SER A CA 1
ATOM 4273 C C . SER A 1 544 ? -0.959 -16.609 -4.023 1 94.38 544 SER A C 1
ATOM 4275 O O . SER A 1 544 ? -1.355 -17.703 -3.629 1 94.38 544 SER A O 1
ATOM 4277 N N . MET A 1 545 ? -0.183 -15.75 -3.357 1 92.81 545 MET A N 1
ATOM 4278 C CA . MET A 1 545 ? 0.145 -16 -1.957 1 92.81 545 MET A CA 1
ATOM 4279 C C . MET A 1 545 ? -0.796 -15.234 -1.032 1 92.81 545 MET A C 1
ATOM 4281 O O . MET A 1 545 ? -1.03 -14.047 -1.226 1 92.81 545 MET A O 1
ATOM 4285 N N . LEU A 1 546 ? -1.407 -15.938 -0.086 1 94.94 546 LEU A N 1
ATOM 4286 C CA . LEU A 1 546 ? -2.238 -15.289 0.925 1 94.94 546 LEU A CA 1
ATOM 4287 C C . LEU A 1 546 ? -1.766 -15.656 2.328 1 94.94 546 LEU A C 1
ATOM 4289 O O . LEU A 1 546 ? -2.135 -16.703 2.859 1 94.94 546 LEU A O 1
ATOM 4293 N N . ASP A 1 547 ? -0.959 -14.891 2.896 1 93.81 547 ASP A N 1
ATOM 4294 C CA . ASP A 1 547 ? -0.491 -14.977 4.277 1 93.81 547 ASP A CA 1
ATOM 4295 C C . ASP A 1 547 ? -0.583 -13.625 4.977 1 93.81 547 ASP A C 1
ATOM 4297 O O . ASP A 1 547 ? -1.086 -12.656 4.398 1 93.81 547 ASP A O 1
ATOM 4301 N N . ARG A 1 548 ? -0.204 -13.547 6.176 1 94.44 548 ARG A N 1
ATOM 4302 C CA . ARG A 1 548 ? -0.359 -12.344 6.98 1 94.44 548 ARG A CA 1
ATOM 4303 C C . ARG A 1 548 ? 0.403 -11.172 6.363 1 94.44 548 ARG A C 1
ATOM 4305 O O . ARG A 1 548 ? -0.148 -10.086 6.203 1 94.44 548 ARG A O 1
ATOM 4312 N N . GLN A 1 549 ? 1.632 -11.359 5.969 1 93.06 549 GLN A N 1
ATOM 4313 C CA . GLN A 1 549 ? 2.49 -10.297 5.465 1 93.06 549 GLN A CA 1
ATOM 4314 C C . GLN A 1 549 ? 1.98 -9.758 4.129 1 93.06 549 GLN A C 1
ATOM 4316 O O . GLN A 1 549 ? 1.865 -8.547 3.939 1 93.06 549 GLN A O 1
ATOM 4321 N N . SER A 1 550 ? 1.684 -10.695 3.209 1 94.5 550 SER A N 1
ATOM 4322 C CA . SER A 1 550 ? 1.209 -10.281 1.894 1 94.5 550 SER A CA 1
ATOM 4323 C C . SER A 1 550 ? -0.138 -9.57 1.99 1 94.5 550 SER A C 1
ATOM 4325 O O . SER A 1 550 ? -0.381 -8.594 1.286 1 94.5 550 SER A O 1
ATOM 4327 N N . ALA A 1 551 ? -0.996 -10.086 2.875 1 96.69 551 ALA A N 1
ATOM 4328 C CA . ALA A 1 551 ? -2.316 -9.484 3.039 1 96.69 551 ALA A CA 1
ATOM 4329 C C . ALA A 1 551 ? -2.205 -8.039 3.521 1 96.69 551 ALA A C 1
ATOM 4331 O O . ALA A 1 551 ? -2.885 -7.152 3.002 1 96.69 551 ALA A O 1
ATOM 4332 N N . ILE A 1 552 ? -1.344 -7.805 4.453 1 97.19 552 ILE A N 1
ATOM 4333 C CA . ILE A 1 552 ? -1.208 -6.48 5.051 1 97.19 552 ILE A CA 1
ATOM 4334 C C . ILE A 1 552 ? -0.607 -5.512 4.035 1 97.19 552 ILE A C 1
ATOM 4336 O O . ILE A 1 552 ? -1.074 -4.379 3.896 1 97.19 552 ILE A O 1
ATOM 4340 N N . VAL A 1 553 ? 0.384 -5.902 3.316 1 96.88 553 VAL A N 1
ATOM 4341 C CA . VAL A 1 553 ? 1.03 -5.043 2.328 1 96.88 553 VAL A CA 1
ATOM 4342 C C . VAL A 1 553 ? 0.049 -4.723 1.203 1 96.88 553 VAL A C 1
ATOM 4344 O O . VAL A 1 553 ? -0.063 -3.568 0.781 1 96.88 553 VAL A O 1
ATOM 4347 N N . GLU A 1 554 ? -0.644 -5.734 0.732 1 97.56 554 GLU A N 1
ATOM 4348 C CA . GLU A 1 554 ? -1.613 -5.508 -0.335 1 97.56 554 GLU A CA 1
ATOM 4349 C C . GLU A 1 554 ? -2.779 -4.652 0.152 1 97.56 554 GLU A C 1
ATOM 4351 O O . GLU A 1 554 ? -3.338 -3.861 -0.611 1 97.56 554 GLU A O 1
ATOM 4356 N N . TRP A 1 555 ? -3.158 -4.855 1.42 1 97.88 555 TRP A N 1
ATOM 4357 C CA . TRP A 1 555 ? -4.191 -4.043 2.051 1 97.88 555 TRP A CA 1
ATOM 4358 C C . TRP A 1 555 ? -3.883 -2.557 1.906 1 97.88 555 TRP A C 1
ATOM 4360 O O . TRP A 1 555 ? -4.68 -1.802 1.348 1 97.88 555 TRP A O 1
ATOM 4370 N N . PHE A 1 556 ? -2.664 -2.146 2.303 1 98.25 556 PHE A N 1
ATOM 4371 C CA . PHE A 1 556 ? -2.287 -0.74 2.246 1 98.25 556 PHE A CA 1
ATOM 4372 C C . PHE A 1 556 ? -2.096 -0.288 0.804 1 98.25 556 PHE A C 1
ATOM 4374 O O . PHE A 1 556 ? -2.414 0.85 0.456 1 98.25 556 PHE A O 1
ATOM 4381 N N . GLY A 1 557 ? -1.596 -1.171 0 1 98.44 557 GLY A N 1
ATOM 4382 C CA . GLY A 1 557 ? -1.437 -0.836 -1.406 1 98.44 557 GLY A CA 1
ATOM 4383 C C . GLY A 1 557 ? -2.754 -0.57 -2.109 1 98.44 557 GLY A C 1
ATOM 4384 O O . GLY A 1 557 ? -2.926 0.471 -2.746 1 98.44 557 GLY A O 1
ATOM 4385 N N . VAL A 1 558 ? -3.682 -1.478 -1.958 1 98.56 558 VAL A N 1
ATOM 4386 C CA . VAL A 1 558 ? -4.984 -1.361 -2.604 1 98.56 558 VAL A CA 1
ATOM 4387 C C . VAL A 1 558 ? -5.734 -0.157 -2.037 1 98.56 558 VAL A C 1
ATOM 4389 O O . VAL A 1 558 ? -6.387 0.582 -2.781 1 98.56 558 VAL A O 1
ATOM 4392 N N . ALA A 1 559 ? -5.641 0.003 -0.725 1 98.62 559 ALA A N 1
ATOM 4393 C CA . ALA A 1 559 ? -6.293 1.153 -0.103 1 98.62 559 ALA A CA 1
ATOM 4394 C C . ALA A 1 559 ? -5.766 2.463 -0.685 1 98.62 559 ALA A C 1
ATOM 4396 O O . ALA A 1 559 ? -6.543 3.332 -1.081 1 98.62 559 ALA A O 1
ATOM 4397 N N . ALA A 1 560 ? -4.477 2.562 -0.804 1 97.88 560 ALA A N 1
ATOM 4398 C CA . ALA A 1 560 ? -3.861 3.791 -1.302 1 97.88 560 ALA A CA 1
ATOM 4399 C C . ALA A 1 560 ? -4.27 4.062 -2.746 1 97.88 560 ALA A C 1
ATOM 4401 O O . ALA A 1 560 ? -4.684 5.176 -3.082 1 97.88 560 ALA A O 1
ATOM 4402 N N . VAL A 1 561 ? -4.234 3.068 -3.564 1 98 561 VAL A N 1
ATOM 4403 C CA . VAL A 1 561 ? -4.555 3.238 -4.977 1 98 561 VAL A CA 1
ATOM 4404 C C . VAL A 1 561 ? -6.043 3.547 -5.137 1 98 561 VAL A C 1
ATOM 4406 O O . VAL A 1 561 ? -6.43 4.352 -5.988 1 98 561 VAL A O 1
ATOM 4409 N N . SER A 1 562 ? -6.832 2.939 -4.309 1 98.62 562 SER A N 1
ATOM 4410 C CA . SER A 1 562 ? -8.273 3.17 -4.379 1 98.62 562 SER A CA 1
ATOM 4411 C C . SER A 1 562 ? -8.625 4.598 -3.977 1 98.62 562 SER A C 1
ATOM 4413 O O . SER A 1 562 ? -9.445 5.25 -4.629 1 98.62 562 SER A O 1
ATOM 4415 N N . TYR A 1 563 ? -8.031 5.094 -2.928 1 98.19 563 TYR A N 1
ATOM 4416 C CA . TYR A 1 563 ? -8.289 6.465 -2.504 1 98.19 563 TYR A CA 1
ATOM 4417 C C . TYR A 1 563 ? -7.754 7.461 -3.527 1 98.19 563 TYR A C 1
ATOM 4419 O O . TYR A 1 563 ? -8.367 8.5 -3.773 1 98.19 563 TYR A O 1
ATOM 4427 N N . MET A 1 564 ? -6.633 7.145 -4.141 1 97 564 MET A N 1
ATOM 4428 C CA . MET A 1 564 ? -6.098 8.016 -5.184 1 97 564 MET A CA 1
ATOM 4429 C C . MET A 1 564 ? -7.016 8.039 -6.398 1 97 564 MET A C 1
ATOM 4431 O O . MET A 1 564 ? -7.242 9.094 -6.996 1 97 564 MET A O 1
ATOM 4435 N N . ALA A 1 565 ? -7.543 6.898 -6.711 1 97.75 565 ALA A N 1
ATOM 4436 C CA . ALA A 1 565 ? -8.453 6.805 -7.852 1 97.75 565 ALA A CA 1
ATOM 4437 C C . ALA A 1 565 ? -9.781 7.492 -7.555 1 97.75 565 ALA A C 1
ATOM 4439 O O . ALA A 1 565 ? -10.477 7.938 -8.469 1 97.75 565 ALA A O 1
ATOM 4440 N N . ALA A 1 566 ? -10.117 7.586 -6.297 1 98.5 566 ALA A N 1
ATOM 4441 C CA . ALA A 1 566 ? -11.367 8.227 -5.883 1 98.5 566 ALA A CA 1
ATOM 4442 C C . ALA A 1 566 ? -11.305 9.734 -6.102 1 98.5 566 ALA A C 1
ATOM 4444 O O . ALA A 1 566 ? -12.336 10.398 -6.191 1 98.5 566 ALA A O 1
ATOM 4445 N N . LEU A 1 567 ? -10.125 10.305 -6.215 1 97.25 567 LEU A N 1
ATOM 4446 C CA . LEU A 1 567 ? -9.945 11.75 -6.328 1 97.25 567 LEU A CA 1
ATOM 4447 C C . LEU A 1 567 ? -10.516 12.273 -7.641 1 97.25 567 LEU A C 1
ATOM 4449 O O . LEU A 1 567 ? -11.367 13.164 -7.641 1 97.25 567 LEU A O 1
ATOM 4453 N N . PRO A 1 568 ? -10.07 11.719 -8.812 1 97.31 568 PRO A N 1
ATOM 4454 C CA . PRO A 1 568 ? -10.68 12.211 -10.055 1 97.31 568 PRO A CA 1
ATOM 4455 C C . PRO A 1 568 ? -12.18 11.938 -10.117 1 97.31 568 PRO A C 1
ATOM 4457 O O . PRO A 1 568 ? -12.93 12.727 -10.695 1 97.31 568 PRO A O 1
ATOM 4460 N N . LEU A 1 569 ? -12.625 10.875 -9.555 1 98.06 569 LEU A N 1
ATOM 4461 C CA . LEU A 1 569 ? -14.055 10.586 -9.516 1 98.06 569 LEU A CA 1
ATOM 4462 C C . LEU A 1 569 ? -14.797 11.648 -8.711 1 98.06 569 LEU A C 1
ATOM 4464 O O . LEU A 1 569 ? -15.875 12.102 -9.125 1 98.06 569 LEU A O 1
ATOM 4468 N N . ALA A 1 570 ? -14.242 12.039 -7.59 1 98 570 ALA A N 1
ATOM 4469 C CA . ALA A 1 570 ? -14.844 13.062 -6.738 1 98 570 ALA A CA 1
ATOM 4470 C C . ALA A 1 570 ? -14.828 14.43 -7.422 1 98 570 ALA A C 1
ATOM 4472 O O . ALA A 1 570 ? -15.836 15.141 -7.418 1 98 570 ALA A O 1
ATOM 4473 N N . LEU A 1 571 ? -13.75 14.773 -8.094 1 97.5 571 LEU A N 1
ATOM 4474 C CA . LEU A 1 571 ? -13.539 16.125 -8.625 1 97.5 571 LEU A CA 1
ATOM 4475 C C . LEU A 1 571 ? -14.273 16.297 -9.953 1 97.5 571 LEU A C 1
ATOM 4477 O O . LEU A 1 571 ? -14.672 17.406 -10.297 1 97.5 571 LEU A O 1
ATOM 4481 N N . LEU A 1 572 ? -14.469 15.18 -10.688 1 97.69 572 LEU A N 1
ATOM 4482 C CA . LEU A 1 572 ? -15.008 15.312 -12.031 1 97.69 572 LEU A CA 1
ATOM 4483 C C . LEU A 1 572 ? -16.469 14.906 -12.078 1 97.69 572 LEU A C 1
ATOM 4485 O O . LEU A 1 572 ? -17.203 15.281 -13 1 97.69 572 LEU A O 1
ATOM 4489 N N . VAL A 1 573 ? -16.922 14.117 -11.086 1 98.06 573 VAL A N 1
ATOM 4490 C CA . VAL A 1 573 ? -18.266 13.562 -11.203 1 98.06 573 VAL A CA 1
ATOM 4491 C C . VAL A 1 573 ? -19.078 13.891 -9.953 1 98.06 573 VAL A C 1
ATOM 4493 O O . VAL A 1 573 ? -20.078 14.602 -10.016 1 98.06 573 VAL A O 1
ATOM 4496 N N . GLU A 1 574 ? -18.609 13.539 -8.828 1 97.5 574 GLU A N 1
ATOM 4497 C CA . GLU A 1 574 ? -19.375 13.555 -7.59 1 97.5 574 GLU A CA 1
ATOM 4498 C C . GLU A 1 574 ? -19.672 14.984 -7.145 1 97.5 574 GLU A C 1
ATOM 4500 O O . GLU A 1 574 ? -20.828 15.383 -7.012 1 97.5 574 GLU A O 1
ATOM 4505 N N . LEU A 1 575 ? -18.625 15.781 -6.93 1 97.06 575 LEU A N 1
ATOM 4506 C CA . LEU A 1 575 ? -18.766 17.125 -6.375 1 97.06 575 LEU A CA 1
ATOM 4507 C C . LEU A 1 575 ? -19.438 18.062 -7.383 1 97.06 575 LEU A C 1
ATOM 4509 O O . LEU A 1 575 ? -20.312 18.844 -7.023 1 97.06 575 LEU A O 1
ATOM 4513 N N . PRO A 1 576 ? -19.031 18 -8.656 1 97.12 576 PRO A N 1
ATOM 4514 C CA . PRO A 1 576 ? -19.703 18.859 -9.625 1 97.12 576 PRO A CA 1
ATOM 4515 C C . PRO A 1 576 ? -21.203 18.609 -9.688 1 97.12 576 PRO A C 1
ATOM 4517 O O . PRO A 1 576 ? -21.984 19.547 -9.836 1 97.12 576 PRO A O 1
ATOM 4520 N N . ALA A 1 577 ? -21.625 17.359 -9.617 1 96.81 577 ALA A N 1
ATOM 4521 C CA . ALA A 1 577 ? -23.047 17.031 -9.648 1 96.81 577 ALA A CA 1
ATOM 4522 C C . ALA A 1 577 ? -23.781 17.672 -8.469 1 96.81 577 ALA A C 1
ATOM 4524 O O . ALA A 1 577 ? -24.875 18.203 -8.617 1 96.81 577 ALA A O 1
ATOM 4525 N N . GLN A 1 578 ? -23.203 17.609 -7.352 1 95.94 578 GLN A N 1
ATOM 4526 C CA . GLN A 1 578 ? -23.797 18.203 -6.16 1 95.94 578 GLN A CA 1
ATOM 4527 C C . GLN A 1 578 ? -23.844 19.719 -6.273 1 95.94 578 GLN A C 1
ATOM 4529 O O . GLN A 1 578 ? -24.844 20.344 -5.926 1 95.94 578 GLN A O 1
ATOM 4534 N N . ARG A 1 579 ? -22.75 20.266 -6.742 1 94.88 579 ARG A N 1
ATOM 4535 C CA . ARG A 1 579 ? -22.672 21.719 -6.895 1 94.88 579 ARG A CA 1
ATOM 4536 C C . ARG A 1 579 ? -23.672 22.219 -7.938 1 94.88 579 ARG A C 1
ATOM 4538 O O . ARG A 1 579 ? -24.297 23.25 -7.75 1 94.88 579 ARG A O 1
ATOM 4545 N N . LEU A 1 580 ? -23.797 21.484 -9 1 94.94 580 LEU A N 1
ATOM 4546 C CA . LEU A 1 580 ? -24.75 21.844 -10.039 1 94.94 580 LEU A CA 1
ATOM 4547 C C . LEU A 1 580 ? -26.188 21.797 -9.508 1 94.94 580 LEU A C 1
ATOM 4549 O O . LEU A 1 580 ? -26.984 22.703 -9.781 1 94.94 580 LEU A O 1
ATOM 4553 N N . HIS A 1 581 ? -26.484 20.75 -8.781 1 94.31 581 HIS A N 1
ATOM 4554 C CA . HIS A 1 581 ? -27.812 20.609 -8.195 1 94.31 581 HIS A CA 1
ATOM 4555 C C . HIS A 1 581 ? -28.125 21.766 -7.254 1 94.31 581 HIS A C 1
ATOM 4557 O O . HIS A 1 581 ? -29.234 22.312 -7.273 1 94.31 581 HIS A O 1
ATOM 4563 N N . ARG A 1 582 ? -27.188 22.141 -6.48 1 91.69 582 ARG A N 1
ATOM 4564 C CA . ARG A 1 582 ? -27.359 23.25 -5.555 1 91.69 582 ARG A CA 1
ATOM 4565 C C . ARG A 1 582 ? -27.562 24.562 -6.305 1 91.69 582 ARG A C 1
ATOM 4567 O O . ARG A 1 582 ? -28.375 25.406 -5.898 1 91.69 582 ARG A O 1
ATOM 4574 N N . ALA A 1 583 ? -26.859 24.719 -7.316 1 91.62 583 ALA A N 1
ATOM 4575 C CA . ALA A 1 583 ? -26.938 25.953 -8.117 1 91.62 583 ALA A CA 1
ATOM 4576 C C . ALA A 1 583 ? -28.297 26.062 -8.805 1 91.62 583 ALA A C 1
ATOM 4578 O O . ALA A 1 583 ? -28.844 27.156 -8.93 1 91.62 583 ALA A O 1
ATOM 4579 N N . LEU A 1 584 ? -28.797 24.938 -9.172 1 90.25 584 LEU A N 1
ATOM 4580 C CA . LEU A 1 584 ? -30.047 24.953 -9.914 1 90.25 584 LEU A CA 1
ATOM 4581 C C . LEU A 1 584 ? -31.25 25.031 -8.961 1 90.25 584 LEU A C 1
ATOM 4583 O O . LEU A 1 584 ? -32.344 25.453 -9.352 1 90.25 584 LEU A O 1
ATOM 4587 N N . SER A 1 585 ? -31.094 24.578 -7.781 1 86.69 585 SER A N 1
ATOM 4588 C CA . SER A 1 585 ? -32.188 24.562 -6.805 1 86.69 585 SER A CA 1
ATOM 4589 C C . SER A 1 585 ? -32.312 25.891 -6.078 1 86.69 585 SER A C 1
ATOM 4591 O O . SER A 1 585 ? -33.281 26.141 -5.375 1 86.69 585 SER A O 1
ATOM 4593 N N . ARG A 1 586 ? -31.328 26.734 -6.066 1 73.75 586 ARG A N 1
ATOM 4594 C CA . ARG A 1 586 ? -31.422 28.031 -5.418 1 73.75 586 ARG A CA 1
ATOM 4595 C C . ARG A 1 586 ? -32.406 28.938 -6.133 1 73.75 586 ARG A C 1
ATOM 4597 O O . ARG A 1 586 ? -32.375 29.062 -7.359 1 73.75 586 ARG A O 1
ATOM 4604 N N . PRO A 1 587 ? -33.469 29.266 -5.352 1 64.44 587 PRO A N 1
ATOM 4605 C CA . PRO A 1 587 ? -34.438 30.188 -5.949 1 64.44 587 PRO A CA 1
ATOM 4606 C C . PRO A 1 587 ? -33.812 31.484 -6.445 1 64.44 587 PRO A C 1
ATOM 4608 O O . PRO A 1 587 ? -32.812 31.938 -5.883 1 64.44 587 PRO A O 1
ATOM 4611 N N . ALA A 1 588 ? -33.969 31.812 -7.711 1 55.72 588 ALA A N 1
ATOM 4612 C CA . ALA A 1 588 ? -33.562 33.094 -8.289 1 55.72 588 ALA A CA 1
ATOM 4613 C C . ALA A 1 588 ? -33.719 34.219 -7.281 1 55.72 588 ALA A C 1
ATOM 4615 O O . ALA A 1 588 ? -34.688 34.281 -6.555 1 55.72 588 ALA A O 1
ATOM 4616 N N . PRO A 1 589 ? -32.531 34.812 -6.871 1 52.5 589 PRO A N 1
ATOM 4617 C CA . PRO A 1 589 ? -32.719 35.938 -5.961 1 52.5 589 PRO A CA 1
ATOM 4618 C C . PRO A 1 589 ? -33.969 36.719 -6.27 1 52.5 589 PRO A C 1
ATOM 4620 O O . PRO A 1 589 ? -34.312 36.938 -7.441 1 52.5 589 PRO A O 1
ATOM 4623 N N . ARG A 1 590 ? -34.938 36.656 -5.406 1 47.47 590 ARG A N 1
ATOM 4624 C CA . ARG A 1 590 ? -36.094 37.562 -5.609 1 47.47 590 ARG A CA 1
ATOM 4625 C C . ARG A 1 590 ? -35.625 38.969 -5.977 1 47.47 590 ARG A C 1
ATOM 4627 O O . ARG A 1 590 ? -34.75 39.531 -5.305 1 47.47 590 ARG A O 1
ATOM 4634 N N . ALA A 1 591 ? -35.719 39.5 -7.16 1 46.78 591 ALA A N 1
ATOM 4635 C CA . ALA A 1 591 ? -35.562 40.906 -7.504 1 46.78 591 ALA A CA 1
ATOM 4636 C C . ALA A 1 591 ? -36.094 41.812 -6.391 1 46.78 591 ALA A C 1
ATOM 4638 O O . ALA A 1 591 ? -37.219 41.656 -5.941 1 46.78 591 ALA A O 1
ATOM 4639 N N . ALA A 1 592 ? -35.25 42.312 -5.559 1 49.22 592 ALA A N 1
ATOM 4640 C CA . ALA A 1 592 ? -35.656 43.406 -4.668 1 49.22 592 ALA A CA 1
ATOM 4641 C C . ALA A 1 592 ? -36.75 44.25 -5.293 1 49.22 592 ALA A C 1
ATOM 4643 O O . ALA A 1 592 ? -36.594 44.75 -6.398 1 49.22 592 ALA A O 1
ATOM 4644 N N . ALA A 1 593 ? -37.969 44.031 -5.125 1 45.84 593 ALA A N 1
ATOM 4645 C CA . ALA A 1 593 ? -39 44.969 -5.52 1 45.84 593 ALA A CA 1
ATOM 4646 C C . ALA A 1 593 ? -38.5 46.406 -5.391 1 45.84 593 ALA A C 1
ATOM 4648 O O . ALA A 1 593 ? -38.031 46.812 -4.332 1 45.84 593 ALA A O 1
ATOM 4649 N N . ALA A 1 594 ? -38.156 47.094 -6.488 1 46.09 594 ALA A N 1
ATOM 4650 C CA . ALA A 1 594 ? -37.938 48.531 -6.5 1 46.09 594 ALA A CA 1
ATOM 4651 C C . ALA A 1 594 ? -38.938 49.219 -5.59 1 46.09 594 ALA A C 1
ATOM 4653 O O . ALA A 1 594 ? -40.156 49.031 -5.727 1 46.09 594 ALA A O 1
ATOM 4654 N N . GLU A 1 595 ? -38.656 49.438 -4.305 1 44.34 595 GLU A N 1
ATOM 4655 C CA . GLU A 1 595 ? -39.469 50.312 -3.502 1 44.34 595 GLU A CA 1
ATOM 4656 C C . GLU A 1 595 ? -40.125 51.406 -4.363 1 44.34 595 GLU A C 1
ATOM 4658 O O . GLU A 1 595 ? -39.438 52.062 -5.168 1 44.34 595 GLU A O 1
ATOM 4663 N N . PRO A 1 596 ? -41.375 51.281 -4.684 1 49 596 PRO A N 1
ATOM 4664 C CA . PRO A 1 596 ? -42 52.344 -5.488 1 49 596 PRO A CA 1
ATOM 4665 C C . PRO A 1 596 ? -41.469 53.719 -5.129 1 49 596 PRO A C 1
ATOM 4667 O O . PRO A 1 596 ? -41.188 54 -3.961 1 49 596 PRO A O 1
ATOM 4670 N N . ALA A 1 597 ? -40.688 54.438 -5.969 1 47.66 597 ALA A N 1
ATOM 4671 C CA . ALA A 1 597 ? -40.25 55.812 -5.832 1 47.66 597 ALA A CA 1
ATOM 4672 C C . ALA A 1 597 ? -41.375 56.656 -5.207 1 47.66 597 ALA A C 1
ATOM 4674 O O . ALA A 1 597 ? -42.5 56.688 -5.695 1 47.66 597 ALA A O 1
ATOM 4675 N N . ASP A 1 598 ? -41.406 56.75 -3.854 1 44.59 598 ASP A N 1
ATOM 4676 C CA . ASP A 1 598 ? -42.344 57.656 -3.189 1 44.59 598 ASP A CA 1
ATOM 4677 C C . ASP A 1 598 ? -42.531 58.938 -4.02 1 44.59 598 ASP A C 1
ATOM 4679 O O . ASP A 1 598 ? -41.594 59.594 -4.434 1 44.59 598 ASP A O 1
ATOM 4683 N N . LYS A 1 599 ? -43.594 59.062 -4.848 1 52.28 599 LYS A N 1
ATOM 4684 C CA . LYS A 1 599 ? -44.031 60.25 -5.531 1 52.28 599 LYS A CA 1
ATOM 4685 C C . LYS A 1 599 ? -43.812 61.5 -4.656 1 52.28 599 LYS A C 1
ATOM 4687 O O . LYS A 1 599 ? -44.25 61.5 -3.496 1 52.28 599 LYS A O 1
ATOM 4692 N N . PRO A 1 600 ? -42.875 62.312 -4.98 1 44.53 600 PRO A N 1
ATOM 4693 C CA . PRO A 1 600 ? -42.781 63.562 -4.219 1 44.53 600 PRO A CA 1
ATOM 4694 C C . PRO A 1 600 ? -44.125 64.25 -3.998 1 44.53 600 PRO A C 1
ATOM 4696 O O . PRO A 1 600 ? -45 64.188 -4.867 1 44.53 600 PRO A O 1
ATOM 4699 N N . SER A 1 601 ? -44.719 64.062 -2.799 1 41.25 601 SER A N 1
ATOM 4700 C CA . SER A 1 601 ? -45.906 64.875 -2.471 1 41.25 601 SER A CA 1
ATOM 4701 C C . SER A 1 601 ? -45.781 66.312 -3.023 1 41.25 601 SER A C 1
ATOM 4703 O O . SER A 1 601 ? -44.844 67 -2.674 1 41.25 601 SER A O 1
ATOM 4705 N N . LEU A 1 602 ? -46.312 66.562 -4.164 1 32.84 602 LEU A N 1
ATOM 4706 C CA . LEU A 1 602 ? -46.594 68 -4.477 1 32.84 602 LEU A CA 1
ATOM 4707 C C . LEU A 1 602 ? -47.469 68.625 -3.416 1 32.84 602 LEU A C 1
ATOM 4709 O O . LEU A 1 602 ? -48.438 68 -2.967 1 32.84 602 LEU A O 1
ATOM 4713 N N . MET B 1 1 ? 11.883 -19.781 -26.5 1 90 1 MET B N 1
ATOM 4714 C CA . MET B 1 1 ? 13.047 -19.875 -25.641 1 90 1 MET B CA 1
ATOM 4715 C C . MET B 1 1 ? 12.688 -20.562 -24.312 1 90 1 MET B C 1
ATOM 4717 O O . MET B 1 1 ? 11.531 -20.516 -23.891 1 90 1 MET B O 1
ATOM 4721 N N . PRO B 1 2 ? 13.695 -21.203 -23.75 1 92.25 2 PRO B N 1
ATOM 4722 C CA . PRO B 1 2 ? 13.43 -21.734 -22.406 1 92.25 2 PRO B CA 1
ATOM 4723 C C . PRO B 1 2 ? 13.008 -20.656 -21.406 1 92.25 2 PRO B C 1
ATOM 4725 O O . PRO B 1 2 ? 13.469 -19.516 -21.484 1 92.25 2 PRO B O 1
ATOM 4728 N N . ARG B 1 3 ? 12.188 -21.094 -20.531 1 92.06 3 ARG B N 1
ATOM 4729 C CA . ARG B 1 3 ? 11.828 -20.188 -19.438 1 92.06 3 ARG B CA 1
ATOM 4730 C C . ARG B 1 3 ? 13.055 -19.828 -18.594 1 92.06 3 ARG B C 1
ATOM 4732 O O . ARG B 1 3 ? 13.805 -20.719 -18.188 1 92.06 3 ARG B O 1
ATOM 4739 N N . LEU B 1 4 ? 13.172 -18.609 -18.328 1 95.62 4 LEU B N 1
ATOM 4740 C CA . LEU B 1 4 ? 14.359 -18.172 -17.609 1 95.62 4 LEU B CA 1
ATOM 4741 C C . LEU B 1 4 ? 14.289 -18.594 -16.141 1 95.62 4 LEU B C 1
ATOM 4743 O O . LEU B 1 4 ? 15.289 -19.031 -15.562 1 95.62 4 LEU B O 1
ATOM 4747 N N . PHE B 1 5 ? 13.086 -18.375 -15.547 1 96.44 5 PHE B N 1
ATOM 4748 C CA . PHE B 1 5 ? 12.891 -18.641 -14.125 1 96.44 5 PHE B CA 1
ATOM 4749 C C . PHE B 1 5 ? 11.789 -19.672 -13.914 1 96.44 5 PHE B C 1
ATOM 4751 O O . PHE B 1 5 ? 10.672 -19.516 -14.414 1 96.44 5 PHE B O 1
ATOM 4758 N N . GLU B 1 6 ? 12.109 -20.734 -13.227 1 95.25 6 GLU B N 1
ATOM 4759 C CA . GLU B 1 6 ? 11.117 -21.766 -12.922 1 95.25 6 GLU B CA 1
ATOM 4760 C C . GLU B 1 6 ? 11.281 -22.266 -11.492 1 95.25 6 GLU B C 1
ATOM 4762 O O . GLU B 1 6 ? 12.398 -22.516 -11.039 1 95.25 6 GLU B O 1
ATOM 4767 N N . LEU B 1 7 ? 10.211 -22.344 -10.789 1 95 7 LEU B N 1
ATOM 4768 C CA . LEU B 1 7 ? 10.172 -22.875 -9.43 1 95 7 LEU B CA 1
ATOM 4769 C C . LEU B 1 7 ? 9.164 -24 -9.312 1 95 7 LEU B C 1
ATOM 4771 O O . LEU B 1 7 ? 8 -23.844 -9.695 1 95 7 LEU B O 1
ATOM 4775 N N . ASP B 1 8 ? 9.672 -25.109 -8.789 1 93.62 8 ASP B N 1
ATOM 4776 C CA . ASP B 1 8 ? 8.727 -26.172 -8.43 1 93.62 8 ASP B CA 1
ATOM 4777 C C . ASP B 1 8 ? 7.988 -25.828 -7.137 1 93.62 8 ASP B C 1
ATOM 4779 O O . ASP B 1 8 ? 8.383 -24.906 -6.414 1 93.62 8 ASP B O 1
ATOM 4783 N N . GLU B 1 9 ? 6.969 -26.547 -6.93 1 90.62 9 GLU B N 1
ATOM 4784 C CA . GLU B 1 9 ? 6.172 -26.344 -5.723 1 90.62 9 GLU B CA 1
ATOM 4785 C C . GLU B 1 9 ? 6.953 -26.734 -4.473 1 90.62 9 GLU B C 1
ATOM 4787 O O . GLU B 1 9 ? 7.309 -27.906 -4.293 1 90.62 9 GLU B O 1
ATOM 4792 N N . TRP B 1 10 ? 7.18 -25.812 -3.615 1 91.12 10 TRP B N 1
ATOM 4793 C CA . TRP B 1 10 ? 8.094 -25.984 -2.49 1 91.12 10 TRP B CA 1
ATOM 4794 C C . TRP B 1 10 ? 7.379 -26.594 -1.292 1 91.12 10 TRP B C 1
ATOM 4796 O O . TRP B 1 10 ? 7.91 -27.5 -0.643 1 91.12 10 TRP B O 1
ATOM 4806 N N . ALA B 1 11 ? 6.203 -26.172 -0.981 1 86.94 11 ALA B N 1
ATOM 4807 C CA . ALA B 1 11 ? 5.492 -26.594 0.223 1 86.94 11 ALA B CA 1
ATOM 4808 C C . ALA B 1 11 ? 5.219 -28.094 0.201 1 86.94 11 ALA B C 1
ATOM 4810 O O . ALA B 1 11 ? 5.41 -28.781 1.206 1 86.94 11 ALA B O 1
ATOM 4811 N N . GLY B 1 12 ? 4.738 -28.578 -0.933 1 86.62 12 GLY B N 1
ATOM 4812 C CA . GLY B 1 12 ? 4.5 -30 -1.061 1 86.62 12 GLY B CA 1
ATOM 4813 C C . GLY B 1 12 ? 5.777 -30.828 -1.027 1 86.62 12 GLY B C 1
ATOM 4814 O O . GLY B 1 12 ? 5.793 -31.938 -0.488 1 86.62 12 GLY B O 1
ATOM 4815 N N . CYS B 1 13 ? 6.812 -30.266 -1.576 1 90.5 13 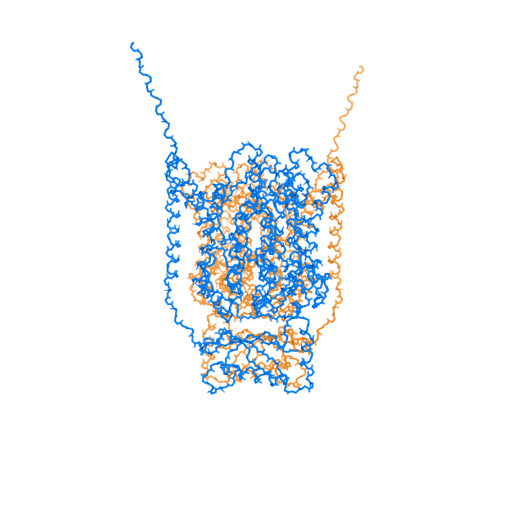CYS B N 1
ATOM 4816 C CA . CYS B 1 13 ? 8.109 -30.938 -1.579 1 90.5 13 CYS B CA 1
ATOM 4817 C C . CYS B 1 13 ? 8.617 -31.141 -0.158 1 90.5 13 CYS B C 1
ATOM 4819 O O . CYS B 1 13 ? 9.055 -32.25 0.195 1 90.5 13 CYS B O 1
ATOM 4821 N N . VAL B 1 14 ? 8.523 -30.109 0.639 1 87.25 14 VAL B N 1
ATOM 4822 C CA . VAL B 1 14 ? 9.039 -30.141 2.004 1 87.25 14 VAL B CA 1
ATOM 4823 C C . VAL B 1 14 ? 8.156 -31.047 2.859 1 87.25 14 VAL B C 1
ATOM 4825 O O . VAL B 1 14 ? 8.656 -31.781 3.727 1 87.25 14 VAL B O 1
ATOM 4828 N N . SER B 1 15 ? 6.891 -31.016 2.629 1 84.38 15 SER B N 1
ATOM 4829 C CA . SER B 1 15 ? 5.965 -31.828 3.406 1 84.38 15 SER B CA 1
ATOM 4830 C C . SER B 1 15 ? 6.18 -33.312 3.145 1 84.38 15 SER B C 1
ATOM 4832 O O . SER B 1 15 ? 5.934 -34.156 4.02 1 84.38 15 SER B O 1
ATOM 4834 N N . SER B 1 16 ? 6.629 -33.688 1.966 1 85.88 16 SER B N 1
ATOM 4835 C CA . SER B 1 16 ? 6.891 -35.094 1.623 1 85.88 16 SER B CA 1
ATOM 4836 C C . SER B 1 16 ? 8.32 -35.469 1.961 1 85.88 16 SER B C 1
ATOM 4838 O O . SER B 1 16 ? 8.82 -36.5 1.492 1 85.88 16 SER B O 1
ATOM 4840 N N . ARG B 1 17 ? 9.047 -34.562 2.695 1 84.56 17 ARG B N 1
ATOM 4841 C CA . ARG B 1 17 ? 10.422 -34.781 3.127 1 84.56 17 ARG B CA 1
ATOM 4842 C C . ARG B 1 17 ? 11.352 -34.969 1.93 1 84.56 17 ARG B C 1
ATOM 4844 O O . ARG B 1 17 ? 12.258 -35.812 1.97 1 84.56 17 ARG B O 1
ATOM 4851 N N . GLY B 1 18 ? 10.977 -34.25 0.894 1 89 18 GLY B N 1
ATOM 4852 C CA . GLY B 1 18 ? 11.82 -34.281 -0.289 1 89 18 GLY B CA 1
ATOM 4853 C C . GLY B 1 18 ? 12.953 -33.25 -0.231 1 89 18 GLY B C 1
ATOM 4854 O O . GLY B 1 18 ? 12.984 -32.406 0.66 1 89 18 GLY B O 1
ATOM 4855 N N . ALA B 1 19 ? 13.922 -33.438 -1.196 1 92.38 19 ALA B N 1
ATOM 4856 C CA . ALA B 1 19 ? 15.031 -32.5 -1.311 1 92.38 19 ALA B CA 1
ATOM 4857 C C . ALA B 1 19 ? 14.719 -31.422 -2.332 1 92.38 19 ALA B C 1
ATOM 4859 O O . ALA B 1 19 ? 14.156 -31.688 -3.395 1 92.38 19 ALA B O 1
ATOM 4860 N N . TYR B 1 20 ? 14.953 -30.219 -1.936 1 94.31 20 TYR B N 1
ATOM 4861 C CA . TYR B 1 20 ? 14.719 -29.062 -2.811 1 94.31 20 TYR B CA 1
ATOM 4862 C C . TYR B 1 20 ? 16.016 -28.312 -3.084 1 94.31 20 TYR B C 1
ATOM 4864 O O . TYR B 1 20 ? 16.781 -28.031 -2.162 1 94.31 20 TYR B O 1
ATOM 4872 N N . CYS B 1 21 ? 16.297 -28.031 -4.336 1 96.06 21 CYS B N 1
ATOM 4873 C CA . CYS B 1 21 ? 17.531 -27.328 -4.695 1 96.06 21 CYS B CA 1
ATOM 4874 C C . CYS B 1 21 ? 17.234 -26.141 -5.605 1 96.06 21 CYS B C 1
ATOM 4876 O O . CYS B 1 21 ? 16.234 -26.141 -6.324 1 96.06 21 CYS B O 1
ATOM 4878 N N . LEU B 1 22 ? 18.031 -25.141 -5.473 1 96.31 22 LEU B N 1
ATOM 4879 C CA . LEU B 1 22 ? 17.984 -23.938 -6.297 1 96.31 22 LEU B CA 1
ATOM 4880 C C . LEU B 1 22 ? 19.359 -23.656 -6.898 1 96.31 22 LEU B C 1
ATOM 4882 O O . LEU B 1 22 ? 20.375 -23.766 -6.211 1 96.31 22 LEU B O 1
ATOM 4886 N N . GLY B 1 23 ? 19.344 -23.312 -8.211 1 97.06 23 GLY B N 1
ATOM 4887 C CA . GLY B 1 23 ? 20.609 -22.984 -8.82 1 97.06 23 GLY B CA 1
ATOM 4888 C C . GLY B 1 23 ? 20.484 -22.375 -10.203 1 97.06 23 GLY B C 1
ATOM 4889 O O . GLY B 1 23 ? 19.375 -22.25 -10.727 1 97.06 23 GLY B O 1
ATOM 4890 N N . SER B 1 24 ? 21.578 -21.891 -10.742 1 97.5 24 SER B N 1
ATOM 4891 C CA . SER B 1 24 ? 21.688 -21.312 -12.078 1 97.5 24 SER B CA 1
ATOM 4892 C C . SER B 1 24 ? 22.484 -22.234 -13.008 1 97.5 24 SER B C 1
ATOM 4894 O O . SER B 1 24 ? 23.469 -22.844 -12.594 1 97.5 24 SER B O 1
ATOM 4896 N N . PHE B 1 25 ? 22.047 -22.328 -14.234 1 98.31 25 PHE B N 1
ATOM 4897 C CA . PHE B 1 25 ? 22.641 -23.234 -15.211 1 98.31 25 PHE B CA 1
ATOM 4898 C C . PHE B 1 25 ? 23.016 -22.484 -16.484 1 98.31 25 PHE B C 1
ATOM 4900 O O . PHE B 1 25 ? 22.281 -21.625 -16.938 1 98.31 25 PHE B O 1
ATOM 4907 N N . GLU B 1 26 ? 24.094 -22.781 -17 1 98.06 26 GLU B N 1
ATOM 4908 C CA . GLU B 1 26 ? 24.516 -22.281 -18.297 1 98.06 26 GLU B CA 1
ATOM 4909 C C . GLU B 1 26 ? 24.156 -23.266 -19.406 1 98.06 26 GLU B C 1
ATOM 4911 O O . GLU B 1 26 ? 24.469 -24.453 -19.312 1 98.06 26 GLU B O 1
ATOM 4916 N N . LEU B 1 27 ? 23.516 -22.766 -20.422 1 98.06 27 LEU B N 1
ATOM 4917 C CA . LEU B 1 27 ? 23.109 -23.609 -21.547 1 98.06 27 LEU B CA 1
ATOM 4918 C C . LEU B 1 27 ? 24.172 -23.578 -22.656 1 98.06 27 LEU B C 1
ATOM 4920 O O . LEU B 1 27 ? 24.781 -22.547 -22.891 1 98.06 27 LEU B O 1
ATOM 4924 N N . GLN B 1 28 ? 24.391 -24.734 -23.234 1 96.75 28 GLN B N 1
ATOM 4925 C CA . GLN B 1 28 ? 25.312 -24.844 -24.359 1 96.75 28 GLN B CA 1
ATOM 4926 C C . GLN B 1 28 ? 24.797 -25.828 -25.406 1 96.75 28 GLN B C 1
ATOM 4928 O O . GLN B 1 28 ? 24.219 -26.859 -25.062 1 96.75 28 GLN B O 1
ATOM 4933 N N . PRO B 1 29 ? 24.984 -25.453 -26.625 1 95.62 29 PRO B N 1
ATOM 4934 C CA . PRO B 1 29 ? 24.578 -26.391 -27.672 1 95.62 29 PRO B CA 1
ATOM 4935 C C . PRO B 1 29 ? 25.578 -27.531 -27.859 1 95.62 29 PRO B C 1
ATOM 4937 O O . PRO B 1 29 ? 26.781 -27.328 -27.672 1 95.62 29 PRO B O 1
ATOM 4940 N N . ALA B 1 30 ? 25.078 -28.75 -28.188 1 89.19 30 ALA B N 1
ATOM 4941 C CA . ALA B 1 30 ? 25.969 -29.859 -28.469 1 89.19 30 ALA B CA 1
ATOM 4942 C C . ALA B 1 30 ? 26.781 -29.609 -29.734 1 89.19 30 ALA B C 1
ATOM 4944 O O . ALA B 1 30 ? 27.953 -29.969 -29.812 1 89.19 30 ALA B O 1
ATOM 4945 N N . GLN B 1 31 ? 26.125 -29.016 -30.734 1 90.06 31 GLN B N 1
ATOM 4946 C CA . GLN B 1 31 ? 26.766 -28.672 -32 1 90.06 31 GLN B CA 1
ATOM 4947 C C . GLN B 1 31 ? 26.297 -27.312 -32.5 1 90.06 31 GLN B C 1
ATOM 4949 O O . GLN B 1 31 ? 25.141 -26.938 -32.312 1 90.06 31 GLN B O 1
ATOM 4954 N N . ARG B 1 32 ? 27.219 -26.641 -33.062 1 89.25 32 ARG B N 1
ATOM 4955 C CA . ARG B 1 32 ? 26.891 -25.375 -33.688 1 89.25 32 ARG B CA 1
ATOM 4956 C C . ARG B 1 32 ? 26.844 -25.484 -35.219 1 89.25 32 ARG B C 1
ATOM 4958 O O . ARG B 1 32 ? 27.625 -26.25 -35.812 1 89.25 32 ARG B O 1
ATOM 4965 N N . PRO B 1 33 ? 26 -24.875 -36 1 91.25 33 PRO B N 1
ATOM 4966 C CA . PRO B 1 33 ? 25.062 -23.875 -35.5 1 91.25 33 PRO B CA 1
ATOM 4967 C C . PRO B 1 33 ? 23.812 -24.5 -34.875 1 91.25 33 PRO B C 1
ATOM 4969 O O . PRO B 1 33 ? 23.422 -25.594 -35.25 1 91.25 33 PRO B O 1
ATOM 4972 N N . HIS B 1 34 ? 23.344 -23.969 -33.812 1 95.69 34 HIS B N 1
ATOM 4973 C CA . HIS B 1 34 ? 22.078 -24.281 -33.156 1 95.69 34 HIS B CA 1
ATOM 4974 C C . HIS B 1 34 ? 21.141 -23.094 -33.188 1 95.69 34 HIS B C 1
ATOM 4976 O O . HIS B 1 34 ? 21.344 -22.125 -32.438 1 95.69 34 HIS B O 1
ATOM 4982 N N . ALA B 1 35 ? 20.094 -23.094 -33.938 1 95.5 35 ALA B N 1
ATOM 4983 C CA . ALA B 1 35 ? 19.234 -21.953 -34.281 1 95.5 35 ALA B CA 1
ATOM 4984 C C . ALA B 1 35 ? 18.703 -21.297 -33 1 95.5 35 ALA B C 1
ATOM 4986 O O . ALA B 1 35 ? 18.781 -20.062 -32.844 1 95.5 35 ALA B O 1
ATOM 4987 N N . LEU B 1 36 ? 18.141 -22.094 -32.156 1 95.31 36 LEU B N 1
ATOM 4988 C CA . LEU B 1 36 ? 17.562 -21.562 -30.906 1 95.31 36 LEU B CA 1
ATOM 4989 C C . LEU B 1 36 ? 18.641 -20.891 -30.062 1 95.31 36 LEU B C 1
ATOM 4991 O O . LEU B 1 36 ? 18.422 -19.781 -29.547 1 95.31 36 LEU B O 1
ATOM 4995 N N . TYR B 1 37 ? 19.75 -21.531 -29.906 1 97 37 TYR B N 1
ATOM 4996 C CA . TYR B 1 37 ? 20.812 -20.984 -29.078 1 97 37 TYR B CA 1
ATOM 4997 C C . TYR B 1 37 ? 21.344 -19.672 -29.672 1 97 37 TYR B C 1
ATOM 4999 O O . TYR B 1 37 ? 21.641 -18.734 -28.938 1 97 37 TYR B O 1
ATOM 5007 N N . ASP B 1 38 ? 21.5 -19.641 -30.953 1 97.06 38 ASP B N 1
ATOM 5008 C CA . ASP B 1 38 ? 21.984 -18.422 -31.609 1 97.06 38 ASP B CA 1
ATOM 5009 C C . ASP B 1 38 ? 21.016 -17.266 -31.406 1 97.06 38 ASP B C 1
ATOM 5011 O O . ASP B 1 38 ? 21.438 -16.125 -31.219 1 97.06 38 ASP B O 1
ATOM 5015 N N . LEU B 1 39 ? 19.766 -17.641 -31.484 1 96.19 39 LEU B N 1
ATOM 5016 C CA . LEU B 1 39 ? 18.766 -16.625 -31.203 1 96.19 39 LEU B CA 1
ATOM 5017 C C . LEU B 1 39 ? 18.875 -16.109 -29.781 1 96.19 39 LEU B C 1
ATOM 5019 O O . LEU B 1 39 ? 18.828 -14.906 -29.547 1 96.19 39 LEU B O 1
ATOM 5023 N N . MET B 1 40 ? 19.031 -17.016 -28.844 1 96.88 40 MET B N 1
ATOM 5024 C CA . MET B 1 40 ? 19.156 -16.656 -27.438 1 96.88 40 MET B CA 1
ATOM 5025 C C . MET B 1 40 ? 20.391 -15.781 -27.203 1 96.88 40 MET B C 1
ATOM 5027 O O . MET B 1 40 ? 20.328 -14.797 -26.469 1 96.88 40 MET B O 1
ATOM 5031 N N . GLU B 1 41 ? 21.438 -16.156 -27.797 1 96.31 41 GLU B N 1
ATOM 5032 C CA . GLU B 1 41 ? 22.672 -15.391 -27.656 1 96.31 41 GLU B CA 1
ATOM 5033 C C . GLU B 1 41 ? 22.531 -13.984 -28.234 1 96.31 41 GLU B C 1
ATOM 5035 O O . GLU B 1 41 ? 22.984 -13.016 -27.625 1 96.31 41 GLU B O 1
ATOM 5040 N N . SER B 1 42 ? 21.953 -13.883 -29.406 1 96.06 42 SER B N 1
ATOM 5041 C CA . SER B 1 42 ? 21.75 -12.586 -30.047 1 96.06 42 SER B CA 1
ATOM 5042 C C . SER B 1 42 ? 20.828 -11.688 -29.203 1 96.06 42 SER B C 1
ATOM 5044 O O . SER B 1 42 ? 21.094 -10.492 -29.062 1 96.06 42 SER B O 1
ATOM 5046 N N . TYR B 1 43 ? 19.797 -12.305 -28.703 1 95.25 43 TYR B N 1
ATOM 5047 C CA . TYR B 1 43 ? 18.859 -11.562 -27.859 1 95.25 43 TYR B CA 1
ATOM 5048 C C . TYR B 1 43 ? 19.547 -11.094 -26.594 1 95.25 43 TYR B C 1
ATOM 5050 O O . TYR B 1 43 ? 19.359 -9.945 -26.156 1 95.25 43 TYR B O 1
ATOM 5058 N N . SER B 1 44 ? 20.391 -11.922 -26.031 1 96.19 44 SER B N 1
ATOM 5059 C CA . SER B 1 44 ? 21.078 -11.641 -24.766 1 96.19 44 SER B CA 1
ATOM 5060 C C . SER B 1 44 ? 22.203 -10.633 -24.969 1 96.19 44 SER B C 1
ATOM 5062 O O . SER B 1 44 ? 22.703 -10.055 -24 1 96.19 44 SER B O 1
ATOM 5064 N N . ALA B 1 45 ? 22.609 -10.422 -26.188 1 95.12 45 ALA B N 1
ATOM 5065 C CA . ALA B 1 45 ? 23.688 -9.484 -26.484 1 95.12 45 ALA B CA 1
ATOM 5066 C C . ALA B 1 45 ? 23.312 -8.07 -26.047 1 95.12 45 ALA B C 1
ATOM 5068 O O . ALA B 1 45 ? 24.188 -7.266 -25.703 1 95.12 45 ALA B O 1
ATOM 5069 N N . ASN B 1 46 ? 22.047 -7.828 -26.047 1 94.44 46 ASN B N 1
ATOM 5070 C CA . ASN B 1 46 ? 21.578 -6.594 -25.406 1 94.44 46 ASN B CA 1
ATOM 5071 C C . ASN B 1 46 ? 21.453 -6.75 -23.906 1 94.44 46 ASN B C 1
ATOM 5073 O O . ASN B 1 46 ? 20.344 -6.711 -23.359 1 94.44 46 ASN B O 1
ATOM 5077 N N . TYR B 1 47 ? 22.609 -6.73 -23.25 1 94 47 TYR B N 1
ATOM 5078 C CA . TYR B 1 47 ? 22.672 -7.074 -21.828 1 94 47 TYR B CA 1
ATOM 5079 C C . TYR B 1 47 ? 22.141 -5.93 -20.969 1 94 47 TYR B C 1
ATOM 5081 O O . TYR B 1 47 ? 21.906 -6.105 -19.781 1 94 47 TYR B O 1
ATOM 5089 N N . VAL B 1 48 ? 21.938 -4.742 -21.562 1 93.75 48 VAL B N 1
ATOM 5090 C CA . VAL B 1 48 ? 21.438 -3.594 -20.812 1 93.75 48 VAL B CA 1
ATOM 5091 C C . VAL B 1 48 ? 19.938 -3.734 -20.578 1 93.75 48 VAL B C 1
ATOM 5093 O O . VAL B 1 48 ? 19.438 -3.406 -19.5 1 93.75 48 VAL B O 1
ATOM 5096 N N . ASP B 1 49 ? 19.203 -4.285 -21.594 1 93.38 49 ASP B N 1
ATOM 5097 C CA . ASP B 1 49 ? 17.75 -4.293 -21.547 1 93.38 49 ASP B CA 1
ATOM 5098 C C . ASP B 1 49 ? 17.203 -5.691 -21.266 1 93.38 49 ASP B C 1
ATOM 5100 O O . ASP B 1 49 ? 16.062 -5.848 -20.812 1 93.38 49 ASP B O 1
ATOM 5104 N N . ASN B 1 50 ? 18.062 -6.703 -21.562 1 96.06 50 ASN B N 1
ATOM 5105 C CA . ASN B 1 50 ? 17.562 -8.07 -21.484 1 96.06 50 ASN B CA 1
ATOM 5106 C C . ASN B 1 50 ? 18.344 -8.891 -20.469 1 96.06 50 ASN B C 1
ATOM 5108 O O . ASN B 1 50 ? 19.516 -8.617 -20.203 1 96.06 50 ASN B O 1
ATOM 5112 N N . PHE B 1 51 ? 17.672 -9.867 -19.953 1 97 51 PHE B N 1
ATOM 5113 C CA . PHE B 1 51 ? 18.344 -10.891 -19.172 1 97 51 PHE B CA 1
ATOM 5114 C C . PHE B 1 51 ? 19.234 -11.75 -20.062 1 97 51 PHE B C 1
ATOM 5116 O O . PHE B 1 51 ? 19.156 -11.68 -21.281 1 97 51 PHE B O 1
ATOM 5123 N N . ASN B 1 52 ? 20.156 -12.445 -19.438 1 97.19 52 ASN B N 1
ATOM 5124 C CA . ASN B 1 52 ? 20.891 -13.484 -20.156 1 97.19 52 ASN B CA 1
ATOM 5125 C C . ASN B 1 52 ? 20.062 -14.75 -20.312 1 97.19 52 ASN B C 1
ATOM 5127 O O . ASN B 1 52 ? 19.953 -15.547 -19.391 1 97.19 52 ASN B O 1
ATOM 5131 N N . HIS B 1 53 ? 19.594 -15.047 -21.531 1 97.31 53 HIS B N 1
ATOM 5132 C CA . HIS B 1 53 ? 18.672 -16.141 -21.766 1 97.31 53 HIS B CA 1
ATOM 5133 C C . HIS B 1 53 ? 19.406 -17.453 -22 1 97.31 53 HIS B C 1
ATOM 5135 O O . HIS B 1 53 ? 18.781 -18.5 -22.109 1 97.31 53 HIS B O 1
ATOM 5141 N N . THR B 1 54 ? 20.75 -17.391 -22.016 1 97.44 54 THR B N 1
ATOM 5142 C CA . THR B 1 54 ? 21.531 -18.625 -22.078 1 97.44 54 THR B CA 1
ATOM 5143 C C . THR B 1 54 ? 21.812 -19.156 -20.688 1 97.44 54 THR B C 1
ATOM 5145 O O . THR B 1 54 ? 22.469 -20.188 -20.531 1 97.44 54 THR B O 1
ATOM 5148 N N . ARG B 1 55 ? 21.359 -18.453 -19.688 1 97.12 55 ARG B N 1
ATOM 5149 C CA . ARG B 1 55 ? 21.469 -18.859 -18.297 1 97.12 55 ARG B CA 1
ATOM 5150 C C . ARG B 1 55 ? 20.094 -19.031 -17.656 1 97.12 55 ARG B C 1
ATOM 5152 O O . ARG B 1 55 ? 19.391 -18.047 -17.422 1 97.12 55 ARG B O 1
ATOM 5159 N N . VAL B 1 56 ? 19.766 -20.219 -17.297 1 97.56 56 VAL B N 1
ATOM 5160 C CA . VAL B 1 56 ? 18.438 -20.453 -16.75 1 97.56 56 VAL B CA 1
ATOM 5161 C C . VAL B 1 56 ? 18.531 -20.688 -15.242 1 97.56 56 VAL B C 1
ATOM 5163 O O . VAL B 1 56 ? 19.578 -21.109 -14.742 1 97.56 56 VAL B O 1
ATOM 5166 N N . HIS B 1 57 ? 17.516 -20.359 -14.523 1 97.69 57 HIS B N 1
ATOM 5167 C CA . HIS B 1 57 ? 17.438 -20.484 -13.07 1 97.69 57 HIS B CA 1
ATOM 5168 C C . HIS B 1 57 ? 16.312 -21.422 -12.656 1 97.69 57 HIS B C 1
ATOM 5170 O O . HIS B 1 57 ? 15.164 -21.234 -13.055 1 97.69 57 HIS B O 1
ATOM 5176 N N . ARG B 1 58 ? 16.672 -22.453 -11.898 1 97.69 58 ARG B N 1
ATOM 5177 C CA . ARG B 1 58 ? 15.727 -23.516 -11.602 1 97.69 58 ARG B CA 1
ATOM 5178 C C . ARG B 1 58 ? 15.648 -23.781 -10.102 1 97.69 58 ARG B C 1
ATOM 5180 O O . ARG B 1 58 ? 16.656 -23.75 -9.406 1 97.69 58 ARG B O 1
ATOM 5187 N N . GLY B 1 59 ? 14.484 -23.859 -9.57 1 96.69 59 GLY B N 1
ATOM 5188 C CA . GLY B 1 59 ? 14.18 -24.5 -8.297 1 96.69 59 GLY B CA 1
ATOM 5189 C C . GLY B 1 59 ? 13.383 -25.781 -8.453 1 96.69 59 GLY B C 1
ATOM 5190 O O . GLY B 1 59 ? 12.273 -25.766 -9 1 96.69 59 GLY B O 1
ATOM 5191 N N . ALA B 1 60 ? 13.961 -26.891 -7.957 1 96 60 ALA B N 1
ATOM 5192 C CA . ALA B 1 60 ? 13.336 -28.172 -8.266 1 96 60 ALA B CA 1
ATOM 5193 C C . ALA B 1 60 ? 13.188 -29.031 -7.012 1 96 60 ALA B C 1
ATOM 5195 O O . ALA B 1 60 ? 14.062 -29.047 -6.148 1 96 60 ALA B O 1
ATOM 5196 N N . CYS B 1 61 ? 12.047 -29.609 -6.938 1 94.88 61 CYS B N 1
ATOM 5197 C CA . CYS B 1 61 ? 11.844 -30.703 -6 1 94.88 61 CYS B CA 1
ATOM 5198 C C . CYS B 1 61 ? 12.352 -32.031 -6.582 1 94.88 61 CYS B C 1
ATOM 5200 O O . CYS B 1 61 ? 11.664 -32.656 -7.379 1 94.88 61 CYS B O 1
ATOM 5202 N N . LEU B 1 62 ? 13.461 -32.562 -6.184 1 94.06 62 LEU B N 1
ATOM 5203 C CA . LEU B 1 62 ? 14.227 -33.594 -6.859 1 94.06 62 LEU B CA 1
ATOM 5204 C C . LEU B 1 62 ? 13.43 -34.906 -6.918 1 94.06 62 LEU B C 1
ATOM 5206 O O . LEU B 1 62 ? 13.281 -35.5 -7.992 1 94.06 62 LEU B O 1
ATOM 5210 N N . PRO B 1 63 ? 12.812 -35.312 -5.867 1 90.31 63 PRO B N 1
ATOM 5211 C CA . PRO B 1 63 ? 12.109 -36.594 -5.945 1 90.31 63 PRO B CA 1
ATOM 5212 C C . PRO B 1 63 ? 10.883 -36.531 -6.859 1 90.31 63 PRO B C 1
ATOM 5214 O O . PRO B 1 63 ? 10.453 -37.562 -7.375 1 90.31 63 PRO B O 1
ATOM 5217 N N . ARG B 1 64 ? 10.375 -35.406 -7.098 1 87.94 64 ARG B N 1
ATOM 5218 C CA . ARG B 1 64 ? 9.164 -35.25 -7.891 1 87.94 64 ARG B CA 1
ATOM 5219 C C . ARG B 1 64 ? 9.492 -34.969 -9.352 1 87.94 64 ARG B C 1
ATOM 5221 O O . ARG B 1 64 ? 8.781 -35.406 -10.258 1 87.94 64 ARG B O 1
ATOM 5228 N N . ALA B 1 65 ? 10.477 -34.219 -9.562 1 89.06 65 ALA B N 1
ATOM 5229 C CA . ALA B 1 65 ? 10.758 -33.719 -10.898 1 89.06 65 ALA B CA 1
ATOM 5230 C C . ALA B 1 65 ? 11.781 -34.594 -11.625 1 89.06 65 ALA B C 1
ATOM 5232 O O . ALA B 1 65 ? 11.867 -34.562 -12.852 1 89.06 65 ALA B O 1
ATOM 5233 N N . CYS B 1 66 ? 12.508 -35.375 -10.828 1 90.31 66 CYS B N 1
ATOM 5234 C CA . CYS B 1 66 ? 13.672 -36.031 -11.422 1 90.31 66 CYS B CA 1
ATOM 5235 C C . CYS B 1 66 ? 13.586 -37.531 -11.258 1 90.31 66 CYS B C 1
ATOM 5237 O O . CYS B 1 66 ? 12.938 -38.031 -10.328 1 90.31 66 CYS B O 1
ATOM 5239 N N . ALA B 1 67 ? 14.219 -38.25 -12.172 1 88.44 67 ALA B N 1
ATOM 5240 C CA . ALA B 1 67 ? 14.406 -39.688 -12.016 1 88.44 67 ALA B CA 1
ATOM 5241 C C . ALA B 1 67 ? 15.344 -40 -10.852 1 88.44 67 ALA B C 1
ATOM 5243 O O . ALA B 1 67 ? 16.219 -39.188 -10.516 1 88.44 67 ALA B O 1
ATOM 5244 N N . PRO B 1 68 ? 15.016 -41.156 -10.273 1 87.94 68 PRO B N 1
ATOM 5245 C CA . PRO B 1 68 ? 15.922 -41.5 -9.18 1 87.94 68 PRO B CA 1
ATOM 5246 C C . PRO B 1 68 ? 17.391 -41.531 -9.617 1 87.94 68 PRO B C 1
ATOM 5248 O O . PRO B 1 68 ? 17.688 -41.938 -10.742 1 87.94 68 PRO B O 1
ATOM 5251 N N . HIS B 1 69 ? 18.219 -40.938 -8.828 1 79.94 69 HIS B N 1
ATOM 5252 C CA . HIS B 1 69 ? 19.641 -40.812 -9.141 1 79.94 69 HIS B CA 1
ATOM 5253 C C . HIS B 1 69 ? 20.5 -41.406 -8.039 1 79.94 69 HIS B C 1
ATOM 5255 O O . HIS B 1 69 ? 20.219 -41.25 -6.852 1 79.94 69 HIS B O 1
ATOM 5261 N N . ARG B 1 70 ? 21.469 -42.125 -8.414 1 78.69 70 ARG B N 1
ATOM 5262 C CA . ARG B 1 70 ? 22.344 -42.844 -7.496 1 78.69 70 ARG B CA 1
ATOM 5263 C C . ARG B 1 70 ? 23.422 -41.906 -6.949 1 78.69 70 ARG B C 1
ATOM 5265 O O . ARG B 1 70 ? 24.312 -42.344 -6.199 1 78.69 70 ARG B O 1
ATOM 5272 N N . ALA B 1 71 ? 23.297 -40.75 -7.18 1 73.44 71 ALA B N 1
ATOM 5273 C CA . ALA B 1 71 ? 24.359 -39.844 -6.762 1 73.44 71 ALA B CA 1
ATOM 5274 C C . ALA B 1 71 ? 24.375 -39.688 -5.242 1 73.44 71 ALA B C 1
ATOM 5276 O O . ALA B 1 71 ? 23.328 -39.75 -4.594 1 73.44 71 ALA B O 1
ATOM 5277 N N . GLN B 1 72 ? 25.578 -39.562 -4.715 1 77.94 72 GLN B N 1
ATOM 5278 C CA . GLN B 1 72 ? 25.781 -39.375 -3.283 1 77.94 72 GLN B CA 1
ATOM 5279 C C . GLN B 1 72 ? 25.438 -37.938 -2.863 1 77.94 72 GLN B C 1
ATOM 5281 O O . GLN B 1 72 ? 24.922 -37.719 -1.765 1 77.94 72 GLN B O 1
ATOM 5286 N N . ARG B 1 73 ? 25.656 -37.031 -3.766 1 88.69 73 ARG B N 1
ATOM 5287 C CA . ARG B 1 73 ? 25.422 -35.656 -3.396 1 88.69 73 ARG B CA 1
ATOM 5288 C C . ARG B 1 73 ? 24.172 -35.094 -4.098 1 88.69 73 ARG B C 1
ATOM 5290 O O . ARG B 1 73 ? 23.984 -35.344 -5.293 1 88.69 73 ARG B O 1
ATOM 5297 N N . LEU B 1 74 ? 23.344 -34.344 -3.398 1 92.44 74 LEU B N 1
ATOM 5298 C CA . LEU B 1 74 ? 22.125 -33.75 -3.918 1 92.44 74 LEU B CA 1
ATOM 5299 C C . LEU B 1 74 ? 22.422 -32.812 -5.098 1 92.44 74 LEU B C 1
ATOM 5301 O O . LEU B 1 74 ? 21.625 -32.719 -6.035 1 92.44 74 LEU B O 1
ATOM 5305 N N . GLN B 1 75 ? 23.562 -32.156 -5.062 1 94.5 75 GLN B N 1
ATOM 5306 C CA . GLN B 1 75 ? 23.969 -31.25 -6.125 1 94.5 75 GLN B CA 1
ATOM 5307 C C . GLN B 1 75 ? 24.078 -31.969 -7.461 1 94.5 75 GLN B C 1
ATOM 5309 O O . GLN B 1 75 ? 23.703 -31.438 -8.5 1 94.5 75 GLN B O 1
ATOM 5314 N N . ASP B 1 76 ? 24.656 -33.125 -7.449 1 94.88 76 ASP B N 1
ATOM 5315 C CA . ASP B 1 76 ? 24.828 -33.906 -8.672 1 94.88 76 ASP B CA 1
ATOM 5316 C C . ASP B 1 76 ? 23.484 -34.375 -9.227 1 94.88 76 ASP B C 1
ATOM 5318 O O . ASP B 1 76 ? 23.281 -34.375 -10.445 1 94.88 76 ASP B O 1
ATOM 5322 N N . TRP B 1 77 ? 22.656 -34.812 -8.312 1 95.06 77 TRP B N 1
ATOM 5323 C CA . TRP B 1 77 ? 21.297 -35.188 -8.703 1 95.06 77 TRP B CA 1
ATOM 5324 C C . TRP B 1 77 ? 20.562 -34.031 -9.352 1 95.06 77 TRP B C 1
ATOM 5326 O O . TRP B 1 77 ? 19.922 -34.188 -10.391 1 95.06 77 TRP B O 1
ATOM 5336 N N . PHE B 1 78 ? 20.734 -32.875 -8.766 1 96.25 78 PHE B N 1
ATOM 5337 C CA . PHE B 1 78 ? 20.125 -31.641 -9.25 1 96.25 78 PHE B CA 1
ATOM 5338 C C . PHE B 1 78 ? 20.656 -31.281 -10.633 1 96.25 78 PHE B C 1
ATOM 5340 O O . PHE B 1 78 ? 19.875 -30.984 -11.547 1 96.25 78 PHE B O 1
ATOM 5347 N N . SER B 1 79 ? 21.922 -31.297 -10.797 1 96.62 79 SER B N 1
ATOM 5348 C CA . SER B 1 79 ? 22.562 -30.969 -12.07 1 96.62 79 SER B CA 1
ATOM 5349 C C . SER B 1 79 ? 22.141 -31.938 -13.164 1 96.62 79 SER B C 1
ATOM 5351 O O . SER B 1 79 ? 21.812 -31.516 -14.281 1 96.62 79 SER B O 1
ATOM 5353 N N . ALA B 1 80 ? 22.109 -33.219 -12.844 1 96 80 ALA B N 1
ATOM 5354 C CA . ALA B 1 80 ? 21.703 -34.25 -13.812 1 96 80 ALA B CA 1
ATOM 5355 C C . ALA B 1 80 ? 20.234 -34.062 -14.211 1 96 80 ALA B C 1
ATOM 5357 O O . ALA B 1 80 ? 19.875 -34.25 -15.375 1 96 80 ALA B O 1
ATOM 5358 N N . CYS B 1 81 ? 19.453 -33.812 -13.281 1 96 81 CYS B N 1
ATOM 5359 C CA . CYS B 1 81 ? 18.016 -33.625 -13.484 1 96 81 CYS B CA 1
ATOM 5360 C C . CYS B 1 81 ? 17.734 -32.5 -14.461 1 96 81 CYS B C 1
ATOM 5362 O O . CYS B 1 81 ? 17.031 -32.688 -15.445 1 96 81 CYS B O 1
ATOM 5364 N N . VAL B 1 82 ? 18.297 -31.312 -14.203 1 97.25 82 VAL B N 1
ATOM 5365 C CA . VAL B 1 82 ? 18.062 -30.141 -15.039 1 97.25 82 VAL B CA 1
ATOM 5366 C C . VAL B 1 82 ? 18.656 -30.344 -16.422 1 97.25 82 VAL B C 1
ATOM 5368 O O . VAL B 1 82 ? 18.047 -29.953 -17.438 1 97.25 82 VAL B O 1
ATOM 5371 N N . ASN B 1 83 ? 19.812 -30.969 -16.469 1 96.75 83 ASN B N 1
ATOM 5372 C CA . ASN B 1 83 ? 20.422 -31.25 -17.766 1 96.75 83 ASN B CA 1
ATOM 5373 C C . ASN B 1 83 ? 19.562 -32.188 -18.609 1 96.75 83 ASN B C 1
ATOM 5375 O O . ASN B 1 83 ? 19.406 -31.984 -19.812 1 96.75 83 ASN B O 1
ATOM 5379 N N . ALA B 1 84 ? 19 -33.219 -18.016 1 95.56 84 ALA B N 1
ATOM 5380 C CA . ALA B 1 84 ? 18.156 -34.188 -18.734 1 95.56 84 ALA B CA 1
ATOM 5381 C C . ALA B 1 84 ? 16.922 -33.5 -19.297 1 95.56 84 ALA B C 1
ATOM 5383 O O . ALA B 1 84 ? 16.547 -33.75 -20.453 1 95.56 84 ALA B O 1
ATOM 5384 N N . SER B 1 85 ? 16.281 -32.719 -18.5 1 93.94 85 SER B N 1
ATOM 5385 C CA . SER B 1 85 ? 15.062 -32.031 -18.938 1 93.94 85 SER B CA 1
ATOM 5386 C C . SER B 1 85 ? 15.359 -31.031 -20.031 1 93.94 85 SER B C 1
ATOM 5388 O O . SER B 1 85 ? 14.594 -30.891 -20.984 1 93.94 85 SER B O 1
ATOM 5390 N N . THR B 1 86 ? 16.438 -30.266 -19.938 1 95.75 86 THR B N 1
ATOM 5391 C CA . THR B 1 86 ? 16.797 -29.25 -20.906 1 95.75 86 THR B CA 1
ATOM 5392 C C . THR B 1 86 ? 17.219 -29.891 -22.234 1 95.75 86 THR B C 1
ATOM 5394 O O . THR B 1 86 ? 16.891 -29.391 -23.312 1 95.75 86 THR B O 1
ATOM 5397 N N . TRP B 1 87 ? 17.922 -31 -22.109 1 95.19 87 TRP B N 1
ATOM 5398 C CA . TRP B 1 87 ? 18.344 -31.734 -23.312 1 95.19 87 TRP B CA 1
ATOM 5399 C C . TRP B 1 87 ? 17.125 -32.25 -24.062 1 95.19 87 TRP B C 1
ATOM 5401 O O . TRP B 1 87 ? 17.031 -32.094 -25.281 1 95.19 87 TRP B O 1
ATOM 5411 N N . SER B 1 88 ? 16.219 -32.875 -23.406 1 92.06 88 SER B N 1
ATOM 5412 C CA . SER B 1 88 ? 15.031 -33.469 -24.016 1 92.06 88 SER B CA 1
ATOM 5413 C C . SER B 1 88 ? 14.156 -32.438 -24.672 1 92.06 88 SER B C 1
ATOM 5415 O O . SER B 1 88 ? 13.594 -32.656 -25.75 1 92.06 88 SER B O 1
ATOM 5417 N N . ARG B 1 89 ? 14.109 -31.25 -24.094 1 90.31 89 ARG B N 1
ATOM 5418 C CA . ARG B 1 89 ? 13.148 -30.25 -24.562 1 90.31 89 ARG B CA 1
ATOM 5419 C C . ARG B 1 89 ? 13.773 -29.344 -25.625 1 90.31 89 ARG B C 1
ATOM 5421 O O . ARG B 1 89 ? 13.086 -28.891 -26.547 1 90.31 89 ARG B O 1
ATOM 5428 N N . TYR B 1 90 ? 15.117 -29.047 -25.5 1 94.19 90 TYR B N 1
ATOM 5429 C CA . TYR B 1 90 ? 15.664 -28 -26.344 1 94.19 90 TYR B CA 1
ATOM 5430 C C . TYR B 1 90 ? 16.922 -28.469 -27.062 1 94.19 90 TYR B C 1
ATOM 5432 O O . TYR B 1 90 ? 17.5 -27.734 -27.859 1 94.19 90 TYR B O 1
ATOM 5440 N N . ASN B 1 91 ? 17.375 -29.688 -26.812 1 95.19 91 ASN B N 1
ATOM 5441 C CA . ASN B 1 91 ? 18.625 -30.188 -27.344 1 95.19 91 ASN B CA 1
ATOM 5442 C C . ASN B 1 91 ? 19.812 -29.297 -26.969 1 95.19 91 ASN B C 1
ATOM 5444 O O . ASN B 1 91 ? 20.609 -28.938 -27.828 1 95.19 91 ASN B O 1
ATOM 5448 N N . LEU B 1 92 ? 19.766 -28.875 -25.734 1 97.5 92 LEU B N 1
ATOM 5449 C CA . LEU B 1 92 ? 20.828 -28.078 -25.125 1 97.5 92 LEU B CA 1
ATOM 5450 C C . LEU B 1 92 ? 21.328 -28.734 -23.844 1 97.5 92 LEU B C 1
ATOM 5452 O O . LEU B 1 92 ? 20.531 -29.297 -23.078 1 97.5 92 LEU B O 1
ATOM 5456 N N . SER B 1 93 ? 22.609 -28.641 -23.594 1 97.12 93 SER B N 1
ATOM 5457 C CA . SER B 1 93 ? 23.156 -29.094 -22.312 1 97.12 93 SER B CA 1
ATOM 5458 C C . SER B 1 93 ? 23.094 -27.984 -21.266 1 97.12 93 SER B C 1
ATOM 5460 O O . SER B 1 93 ? 23.219 -26.797 -21.594 1 97.12 93 SER B O 1
ATOM 5462 N N . ALA B 1 94 ? 22.859 -28.406 -20.078 1 97.81 94 ALA B N 1
ATOM 5463 C CA . ALA B 1 94 ? 22.812 -27.469 -18.953 1 97.81 94 ALA B CA 1
ATOM 5464 C C . ALA B 1 94 ? 23.906 -27.781 -17.938 1 97.81 94 ALA B C 1
ATOM 5466 O O . ALA B 1 94 ? 23.906 -28.875 -17.344 1 97.81 94 ALA B O 1
ATOM 5467 N N . ARG B 1 95 ? 24.766 -26.828 -17.688 1 97.56 95 ARG B N 1
ATOM 5468 C CA . ARG B 1 95 ? 25.828 -26.969 -16.703 1 97.56 95 ARG B CA 1
ATOM 5469 C C . ARG B 1 95 ? 25.562 -26.109 -15.477 1 97.56 95 ARG B C 1
ATOM 5471 O O . ARG B 1 95 ? 25.281 -24.906 -15.602 1 97.56 95 ARG B O 1
ATOM 5478 N N . LEU B 1 96 ? 25.656 -26.703 -14.328 1 97.56 96 LEU B N 1
ATOM 5479 C CA . LEU B 1 96 ? 25.422 -25.969 -13.086 1 97.56 96 LEU B CA 1
ATOM 5480 C C . LEU B 1 96 ? 26.516 -24.906 -12.875 1 97.56 96 LEU B C 1
ATOM 5482 O O . LEU B 1 96 ? 27.688 -25.234 -12.758 1 97.56 96 LEU B O 1
ATOM 5486 N N . LEU B 1 97 ? 26.141 -23.688 -12.898 1 96.25 97 LEU B N 1
ATOM 5487 C CA . LEU B 1 97 ? 27.047 -22.578 -12.703 1 96.25 97 LEU B CA 1
ATOM 5488 C C . LEU B 1 97 ? 27.156 -22.203 -11.227 1 96.25 97 LEU B C 1
ATOM 5490 O O . LEU B 1 97 ? 28.25 -21.953 -10.727 1 96.25 97 LEU B O 1
ATOM 5494 N N . ARG B 1 98 ? 26.016 -22.141 -10.57 1 95 98 ARG B N 1
ATOM 5495 C CA . ARG B 1 98 ? 25.969 -21.734 -9.164 1 95 98 ARG B CA 1
ATOM 5496 C C . ARG B 1 98 ? 24.844 -22.453 -8.422 1 95 98 ARG B C 1
ATOM 5498 O O . ARG B 1 98 ? 23.703 -22.422 -8.867 1 95 98 ARG B O 1
ATOM 5505 N N . LEU B 1 99 ? 25.156 -23.109 -7.336 1 95.81 99 LEU B N 1
ATOM 5506 C CA . LEU B 1 99 ? 24.172 -23.703 -6.438 1 95.81 99 LEU B CA 1
ATOM 5507 C C . LEU B 1 99 ? 23.781 -22.719 -5.344 1 95.81 99 LEU B C 1
ATOM 5509 O O . LEU B 1 99 ? 24.625 -22.297 -4.547 1 95.81 99 LEU B O 1
ATOM 5513 N N . GLU B 1 100 ? 22.641 -22.297 -5.254 1 93.81 100 GLU B N 1
ATOM 5514 C CA . GLU B 1 100 ? 22.188 -21.281 -4.309 1 93.81 100 GLU B CA 1
ATOM 5515 C C . GLU B 1 100 ? 21.625 -21.922 -3.041 1 93.81 100 GLU B C 1
ATOM 5517 O O . GLU B 1 100 ? 21.734 -21.359 -1.952 1 93.81 100 GLU B O 1
ATOM 5522 N N . TYR B 1 101 ? 20.969 -23.047 -3.184 1 92.38 101 TYR B N 1
ATOM 5523 C CA . TYR B 1 101 ? 20.344 -23.734 -2.055 1 92.38 101 TYR B CA 1
ATOM 5524 C C . TYR B 1 101 ? 20.078 -25.188 -2.385 1 92.38 101 TYR B C 1
ATOM 5526 O O . TYR B 1 101 ? 19.688 -25.516 -3.508 1 92.38 101 TYR B O 1
ATOM 5534 N N . CYS B 1 102 ? 20.406 -26.062 -1.45 1 93.12 102 CYS B N 1
ATOM 5535 C CA . CYS B 1 102 ? 20.078 -27.484 -1.61 1 93.12 102 CYS B CA 1
ATOM 5536 C C . CYS B 1 102 ? 20 -28.172 -0.257 1 93.12 102 CYS B C 1
ATOM 5538 O O . CYS B 1 102 ? 21 -28.266 0.463 1 93.12 102 CYS B O 1
ATOM 5540 N N . ALA B 1 103 ? 18.844 -28.547 0.137 1 87.81 103 ALA B N 1
ATOM 5541 C CA . ALA B 1 103 ? 18.719 -29.219 1.426 1 87.81 103 ALA B CA 1
ATOM 5542 C C . ALA B 1 103 ? 17.578 -30.234 1.398 1 87.81 103 ALA B C 1
ATOM 5544 O O . ALA B 1 103 ? 16.594 -30.062 0.678 1 87.81 103 ALA B O 1
ATOM 5545 N N . ALA B 1 104 ? 17.812 -31.391 1.996 1 82.38 104 ALA B N 1
ATOM 5546 C CA . ALA B 1 104 ? 16.75 -32.375 2.184 1 82.38 104 ALA B CA 1
ATOM 5547 C C . ALA B 1 104 ? 15.766 -31.938 3.26 1 82.38 104 ALA B C 1
ATOM 5549 O O . ALA B 1 104 ? 16.172 -31.359 4.27 1 82.38 104 ALA B O 1
ATOM 5550 N N . ALA B 1 105 ? 14.484 -31.969 3.033 1 64.25 105 ALA B N 1
ATOM 5551 C CA . ALA B 1 105 ? 13.438 -31.594 3.979 1 64.25 105 ALA B CA 1
ATOM 5552 C C . ALA B 1 105 ? 13.242 -32.656 5.043 1 64.25 105 ALA B C 1
ATOM 5554 O O . ALA B 1 105 ? 13.539 -33.844 4.816 1 64.25 105 ALA B O 1
ATOM 5555 N N . PRO B 1 106 ? 12.547 -32.375 6.281 1 56.53 106 PRO B N 1
ATOM 5556 C CA . PRO B 1 106 ? 12.273 -31.094 6.91 1 56.53 106 PRO B CA 1
ATOM 5557 C C . PRO B 1 106 ? 13.523 -30.469 7.527 1 56.53 106 PRO B C 1
ATOM 5559 O O . PRO B 1 106 ? 14.344 -31.172 8.117 1 56.53 106 PRO B O 1
ATOM 5562 N N . ALA B 1 107 ? 14.078 -29.5 7.176 1 53.19 107 ALA B N 1
ATOM 5563 C CA . ALA B 1 107 ? 15.297 -28.984 7.793 1 53.19 107 ALA B CA 1
ATOM 5564 C C . ALA B 1 107 ? 15.219 -29.078 9.312 1 53.19 107 ALA B C 1
ATOM 5566 O O . ALA B 1 107 ? 14.148 -29.312 9.875 1 53.19 107 ALA B O 1
ATOM 5567 N N . ALA B 1 108 ? 16.25 -28.375 9.992 1 53.81 108 ALA B N 1
ATOM 5568 C CA . ALA B 1 108 ? 16.859 -28.281 11.312 1 53.81 108 ALA B CA 1
ATOM 5569 C C . ALA B 1 108 ? 15.836 -27.859 12.359 1 53.81 108 ALA B C 1
ATOM 5571 O O . ALA B 1 108 ? 15.008 -26.984 12.102 1 53.81 108 ALA B O 1
ATOM 5572 N N . PRO B 1 109 ? 15.562 -28.797 13.219 1 58.38 109 PRO B N 1
ATOM 5573 C CA . PRO B 1 109 ? 14.812 -28.359 14.398 1 58.38 109 PRO B CA 1
ATOM 5574 C C . PRO B 1 109 ? 14.984 -26.875 14.695 1 58.38 109 PRO B C 1
ATOM 5576 O O . PRO B 1 109 ? 15.945 -26.266 14.234 1 58.38 109 PRO B O 1
ATOM 5579 N N . ALA B 1 110 ? 13.859 -26.312 15.141 1 62.09 110 ALA B N 1
ATOM 5580 C CA . ALA B 1 110 ? 13.945 -24.922 15.586 1 62.09 110 ALA B CA 1
ATOM 5581 C C . ALA B 1 110 ? 15.266 -24.656 16.312 1 62.09 110 ALA B C 1
ATOM 5583 O O . ALA B 1 110 ? 15.531 -25.266 17.359 1 62.09 110 ALA B O 1
ATOM 5584 N N . GLN B 1 111 ? 16.297 -24.312 15.555 1 72.62 111 GLN B N 1
ATOM 5585 C CA . GLN B 1 111 ? 17.578 -23.984 16.172 1 72.62 111 GLN B CA 1
ATOM 5586 C C . GLN B 1 111 ? 17.406 -23.094 17.391 1 72.62 111 GLN B C 1
ATOM 5588 O O . GLN B 1 111 ? 16.547 -22.203 17.391 1 72.62 111 GLN B O 1
ATOM 5593 N N . ALA B 1 112 ? 17.938 -23.516 18.422 1 88.69 112 ALA B N 1
ATOM 5594 C CA . ALA B 1 112 ? 17.969 -22.688 19.625 1 88.69 112 ALA B CA 1
ATOM 5595 C C . ALA B 1 112 ? 18.406 -21.266 19.297 1 88.69 112 ALA B C 1
ATOM 5597 O O . ALA B 1 112 ? 19.125 -21.031 18.328 1 88.69 112 ALA B O 1
ATOM 5598 N N . LEU B 1 113 ? 17.906 -20.391 19.969 1 93.44 113 LEU B N 1
ATOM 5599 C CA . LEU B 1 113 ? 18.266 -18.984 19.766 1 93.44 113 LEU B CA 1
ATOM 5600 C C . LEU B 1 113 ? 19.75 -18.766 20.016 1 93.44 113 LEU B C 1
ATOM 5602 O O . LEU B 1 113 ? 20.312 -19.281 20.984 1 93.44 113 LEU B O 1
ATOM 5606 N N . SER B 1 114 ? 20.484 -18.156 19.156 1 94.69 114 SER B N 1
ATOM 5607 C CA . SER B 1 114 ? 21.891 -17.766 19.344 1 94.69 114 SER B CA 1
ATOM 5608 C C . SER B 1 114 ? 22.031 -16.719 20.422 1 94.69 114 SER B C 1
ATOM 5610 O O . SER B 1 114 ? 21.047 -16.078 20.828 1 94.69 114 SER B O 1
ATOM 5612 N N . PRO B 1 115 ? 23.203 -16.547 20.984 1 95.62 115 PRO B N 1
ATOM 5613 C CA . PRO B 1 115 ? 23.422 -15.508 21.984 1 95.62 115 PRO B CA 1
ATOM 5614 C C . PRO B 1 115 ? 23.094 -14.109 21.484 1 95.62 115 PRO B C 1
ATOM 5616 O O . PRO B 1 115 ? 22.531 -13.297 22.219 1 95.62 115 PRO B O 1
ATOM 5619 N N . SER B 1 116 ? 23.391 -13.859 20.266 1 96.56 116 SER B N 1
ATOM 5620 C CA . SER B 1 116 ? 23.094 -12.547 19.703 1 96.56 116 SER B CA 1
ATOM 5621 C C . SER B 1 116 ? 21.594 -12.32 19.609 1 96.56 116 SER B C 1
ATOM 5623 O O . SER B 1 116 ? 21.109 -11.211 19.828 1 96.56 116 SER B O 1
ATOM 5625 N N . GLN B 1 117 ? 20.844 -13.344 19.25 1 96.94 117 GLN B N 1
ATOM 5626 C CA . GLN B 1 117 ? 19.391 -13.25 19.172 1 96.94 117 GLN B CA 1
ATOM 5627 C C . GLN B 1 117 ? 18.781 -13.008 20.547 1 96.94 117 GLN B C 1
ATOM 5629 O O . GLN B 1 117 ? 17.891 -12.172 20.703 1 96.94 117 GLN B O 1
ATOM 5634 N N . ARG B 1 118 ? 19.281 -13.68 21.547 1 97.56 118 ARG B N 1
ATOM 5635 C CA . ARG B 1 118 ? 18.812 -13.492 22.906 1 97.56 118 ARG B CA 1
ATOM 5636 C C . ARG B 1 118 ? 19.156 -12.102 23.422 1 97.56 118 ARG B C 1
ATOM 5638 O O . ARG B 1 118 ? 18.344 -11.469 24.109 1 97.56 118 ARG B O 1
ATOM 5645 N N . ALA B 1 119 ? 20.359 -11.734 23.078 1 98 119 ALA B N 1
ATOM 5646 C CA . ALA B 1 119 ? 20.797 -10.414 23.516 1 98 119 ALA B CA 1
ATOM 5647 C C . ALA B 1 119 ? 19.906 -9.32 22.938 1 98 119 ALA B C 1
ATOM 5649 O O . ALA B 1 119 ? 19.516 -8.391 23.656 1 98 119 ALA B O 1
ATOM 5650 N N . LEU B 1 120 ? 19.609 -9.398 21.641 1 97.62 120 LEU B N 1
ATOM 5651 C CA . LEU B 1 120 ? 18.75 -8.391 21.031 1 97.62 120 LEU B CA 1
ATOM 5652 C C . LEU B 1 120 ? 17.344 -8.422 21.641 1 97.62 120 LEU B C 1
ATOM 5654 O O . LEU B 1 120 ? 16.75 -7.375 21.875 1 97.62 120 LEU B O 1
ATOM 5658 N N . ALA B 1 121 ? 16.828 -9.625 21.875 1 97.44 121 ALA B N 1
ATOM 5659 C CA . ALA B 1 121 ? 15.523 -9.75 22.531 1 97.44 121 ALA B CA 1
ATOM 5660 C C . ALA B 1 121 ? 15.547 -9.109 23.922 1 97.44 121 ALA B C 1
ATOM 5662 O O . ALA B 1 121 ? 14.578 -8.453 24.328 1 97.44 121 ALA B O 1
ATOM 5663 N N . GLY B 1 122 ? 16.625 -9.336 24.656 1 97.75 122 GLY B N 1
ATOM 5664 C CA . GLY B 1 122 ? 16.797 -8.711 25.969 1 97.75 122 GLY B CA 1
ATOM 5665 C C . GLY B 1 122 ? 16.828 -7.195 25.906 1 97.75 122 GLY B C 1
ATOM 5666 O O . GLY B 1 122 ? 16.203 -6.52 26.719 1 97.75 122 GLY B O 1
ATOM 5667 N N . VAL B 1 123 ? 17.531 -6.684 24.938 1 97.69 123 VAL B N 1
ATOM 5668 C CA . VAL B 1 123 ? 17.641 -5.238 24.766 1 97.69 123 VAL B CA 1
ATOM 5669 C C . VAL B 1 123 ? 16.281 -4.656 24.422 1 97.69 123 VAL B C 1
ATOM 5671 O O . VAL B 1 123 ? 15.898 -3.6 24.938 1 97.69 123 VAL B O 1
ATOM 5674 N N . LEU B 1 124 ? 15.531 -5.32 23.531 1 97.31 124 LEU B N 1
ATOM 5675 C CA . LEU B 1 124 ? 14.195 -4.855 23.172 1 97.31 124 LEU B CA 1
ATOM 5676 C C . LEU B 1 124 ? 13.258 -4.879 24.375 1 97.31 124 LEU B C 1
ATOM 5678 O O . LEU B 1 124 ? 12.477 -3.951 24.578 1 97.31 124 LEU B O 1
ATOM 5682 N N . ALA B 1 125 ? 13.375 -5.914 25.188 1 97.69 125 ALA B N 1
ATOM 5683 C CA . ALA B 1 125 ? 12.578 -6 26.406 1 97.69 125 ALA B CA 1
ATOM 5684 C C . ALA B 1 125 ? 12.938 -4.875 27.375 1 97.69 125 ALA B C 1
ATOM 5686 O O . ALA B 1 125 ? 12.055 -4.293 28.016 1 97.69 125 ALA B O 1
ATOM 5687 N N . ALA B 1 126 ? 14.211 -4.625 27.469 1 97.75 126 ALA B N 1
ATOM 5688 C CA . ALA B 1 126 ? 14.68 -3.551 28.344 1 97.75 126 ALA B CA 1
ATOM 5689 C C . ALA B 1 126 ? 14.164 -2.197 27.859 1 97.75 126 ALA B C 1
ATOM 5691 O O . ALA B 1 126 ? 13.781 -1.352 28.672 1 97.75 126 ALA B O 1
ATOM 5692 N N . LEU B 1 127 ? 14.195 -1.965 26.562 1 97.62 127 LEU B N 1
ATOM 5693 C CA . LEU B 1 127 ? 13.703 -0.71 26.016 1 97.62 127 LEU B CA 1
ATOM 5694 C C . LEU B 1 127 ? 12.211 -0.543 26.281 1 97.62 127 LEU B C 1
ATOM 5696 O O . LEU B 1 127 ? 11.75 0.555 26.609 1 97.62 127 LEU B O 1
ATOM 5700 N N . LEU B 1 128 ? 11.438 -1.622 26.125 1 97.62 128 LEU B N 1
ATOM 5701 C CA . LEU B 1 128 ? 10.008 -1.575 26.406 1 97.62 128 LEU B CA 1
ATOM 5702 C C . LEU B 1 128 ? 9.758 -1.292 27.891 1 97.62 128 LEU B C 1
ATOM 5704 O O . LEU B 1 128 ? 8.852 -0.532 28.234 1 97.62 128 LEU B O 1
ATOM 5708 N N . ALA B 1 129 ? 10.586 -1.888 28.766 1 97.5 129 ALA B N 1
ATOM 5709 C CA . ALA B 1 129 ? 10.477 -1.646 30.203 1 97.5 129 ALA B CA 1
ATOM 5710 C C . ALA B 1 129 ? 10.805 -0.196 30.531 1 97.5 129 ALA B C 1
ATOM 5712 O O . ALA B 1 129 ? 10.125 0.431 31.344 1 97.5 129 ALA B O 1
ATOM 5713 N N . LEU B 1 130 ? 11.883 0.301 29.922 1 97.12 130 LEU B N 1
ATOM 5714 C CA . LEU B 1 130 ? 12.266 1.691 30.141 1 97.12 130 LEU B CA 1
ATOM 5715 C C . LEU B 1 130 ? 11.156 2.637 29.688 1 97.12 130 LEU B C 1
ATOM 5717 O O . LEU B 1 130 ? 10.875 3.635 30.344 1 97.12 130 LEU B O 1
ATOM 5721 N N . ALA B 1 131 ? 10.586 2.361 28.562 1 97.56 131 ALA B N 1
ATOM 5722 C CA . ALA B 1 131 ? 9.484 3.178 28.062 1 97.56 131 ALA B CA 1
ATOM 5723 C C . ALA B 1 131 ? 8.305 3.156 29.016 1 97.56 131 ALA B C 1
ATOM 5725 O O . ALA B 1 131 ? 7.668 4.188 29.25 1 97.56 131 ALA B O 1
ATOM 5726 N N . ALA B 1 132 ? 8.023 1.969 29.594 1 97.06 132 ALA B N 1
ATOM 5727 C CA . ALA B 1 132 ? 6.914 1.828 30.531 1 97.06 132 ALA B CA 1
ATOM 5728 C C . ALA B 1 132 ? 7.168 2.625 31.812 1 97.06 132 ALA B C 1
ATOM 5730 O O . ALA B 1 132 ? 6.297 3.365 32.281 1 97.06 132 ALA B O 1
ATOM 5731 N N . VAL B 1 133 ? 8.359 2.525 32.344 1 96.44 133 VAL B N 1
ATOM 5732 C CA . VAL B 1 133 ? 8.719 3.203 33.594 1 96.44 133 VAL B CA 1
ATOM 5733 C C . VAL B 1 133 ? 8.758 4.715 33.344 1 96.44 133 VAL B C 1
ATOM 5735 O O . VAL B 1 133 ? 8.203 5.48 34.156 1 96.44 133 VAL B O 1
ATOM 5738 N N . SER B 1 134 ? 9.414 5.086 32.281 1 96.81 134 SER B N 1
ATOM 5739 C CA . SER B 1 134 ? 9.516 6.504 31.969 1 96.81 134 SER B CA 1
ATOM 5740 C C . SER B 1 134 ? 8.141 7.117 31.734 1 96.81 134 SER B C 1
ATOM 5742 O O . SER B 1 134 ? 7.895 8.266 32.094 1 96.81 134 SER B O 1
ATOM 5744 N N . THR B 1 135 ? 7.297 6.41 31.078 1 96.19 135 THR B N 1
ATOM 5745 C CA . THR B 1 135 ? 5.945 6.887 30.828 1 96.19 135 THR B CA 1
ATOM 5746 C C . THR B 1 135 ? 5.16 7.02 32.125 1 96.19 135 THR B C 1
ATOM 5748 O O . THR B 1 135 ? 4.453 8.008 32.344 1 96.19 135 THR B O 1
ATOM 5751 N N . ALA B 1 136 ? 5.297 6.035 33.031 1 95.06 136 ALA B N 1
ATOM 5752 C CA . ALA B 1 136 ? 4.641 6.094 34.312 1 95.06 136 ALA B CA 1
ATOM 5753 C C . ALA B 1 136 ? 5.117 7.297 35.125 1 95.06 136 ALA B C 1
ATOM 5755 O O . ALA B 1 136 ? 4.312 7.996 35.75 1 95.06 136 ALA B O 1
ATOM 5756 N N . LEU B 1 137 ? 6.367 7.559 35.094 1 93.81 137 LEU B N 1
ATOM 5757 C CA . LEU B 1 137 ? 6.945 8.703 35.781 1 93.81 137 LEU B CA 1
ATOM 5758 C C . LEU B 1 137 ? 6.434 10.016 35.188 1 93.81 137 LEU B C 1
ATOM 5760 O O . LEU B 1 137 ? 6.109 10.945 35.906 1 93.81 137 LEU B O 1
ATOM 5764 N N . ASP B 1 138 ? 6.41 10.055 33.844 1 93.38 138 ASP B N 1
ATOM 5765 C CA . ASP B 1 138 ? 5.953 11.25 33.156 1 93.38 138 ASP B CA 1
ATOM 5766 C C . ASP B 1 138 ? 4.504 11.578 33.531 1 93.38 138 ASP B C 1
ATOM 5768 O O . ASP B 1 138 ? 4.141 12.75 33.625 1 93.38 138 ASP B O 1
ATOM 5772 N N . LEU B 1 139 ? 3.668 10.578 33.719 1 90.62 139 LEU B N 1
ATOM 5773 C CA . LEU B 1 139 ? 2.248 10.773 34 1 90.62 139 LEU B CA 1
ATOM 5774 C C . LEU B 1 139 ? 2.012 11.062 35.469 1 90.62 139 LEU B C 1
ATOM 5776 O O . LEU B 1 139 ? 0.999 11.664 35.844 1 90.62 139 LEU B O 1
ATOM 5780 N N . THR B 1 140 ? 2.91 10.695 36.406 1 91.19 140 THR B N 1
ATOM 5781 C CA . THR B 1 140 ? 2.656 10.781 37.844 1 91.19 140 THR B CA 1
ATOM 5782 C C . THR B 1 140 ? 3.453 11.922 38.469 1 91.19 140 THR B C 1
ATOM 5784 O O . THR B 1 140 ? 3.045 12.492 39.469 1 91.19 140 THR B O 1
ATOM 5787 N N . LEU B 1 141 ? 4.598 12.258 37.906 1 89.06 141 LEU B N 1
ATOM 5788 C CA . LEU B 1 141 ? 5.457 13.273 38.5 1 89.06 141 LEU B CA 1
ATOM 5789 C C . LEU B 1 141 ? 4.879 14.672 38.312 1 89.06 141 LEU B C 1
ATOM 5791 O O . LEU B 1 141 ? 4.383 14.984 37.219 1 89.06 141 LEU B O 1
ATOM 5795 N N . PRO B 1 142 ? 4.906 15.461 39.344 1 87.44 142 PRO B N 1
ATOM 5796 C CA . PRO B 1 142 ? 4.477 16.859 39.188 1 87.44 142 PRO B CA 1
ATOM 5797 C C . PRO B 1 142 ? 5.422 17.672 38.312 1 87.44 142 PRO B C 1
ATOM 5799 O O . PRO B 1 142 ? 6.559 17.266 38.062 1 87.44 142 PRO B O 1
ATOM 5802 N N . GLU B 1 143 ? 5.039 18.75 37.812 1 83.12 143 GLU B N 1
ATOM 5803 C CA . GLU B 1 143 ? 5.746 19.594 36.844 1 83.12 143 GLU B CA 1
ATOM 5804 C C . GLU B 1 143 ? 7.098 20.047 37.406 1 83.12 143 GLU B C 1
ATOM 5806 O O . GLU B 1 143 ? 8.086 20.094 36.656 1 83.12 143 GLU B O 1
ATOM 5811 N N . HIS B 1 144 ? 7.238 20.359 38.75 1 82.88 144 HIS B N 1
ATOM 5812 C CA . HIS B 1 144 ? 8.477 20.859 39.312 1 82.88 144 HIS B CA 1
ATOM 5813 C C . HIS B 1 144 ? 9.531 19.75 39.406 1 82.88 144 HIS B C 1
ATOM 5815 O O . HIS B 1 144 ? 10.727 20.031 39.25 1 82.88 144 HIS B O 1
ATOM 5821 N N . ALA B 1 145 ? 9.078 18.562 39.594 1 81.5 145 ALA B N 1
ATOM 5822 C CA . ALA B 1 145 ? 9.992 17.438 39.688 1 81.5 145 ALA B CA 1
ATOM 5823 C C . ALA B 1 145 ? 10.492 17 38.312 1 81.5 145 ALA B C 1
ATOM 5825 O O . ALA B 1 145 ? 11.547 16.375 38.219 1 81.5 145 ALA B O 1
ATOM 5826 N N . ARG B 1 146 ? 9.828 17.266 37.344 1 84.88 146 ARG B N 1
ATOM 5827 C CA . ARG B 1 146 ? 10.18 16.891 35.969 1 84.88 146 ARG B CA 1
ATOM 5828 C C . ARG B 1 146 ? 11.406 17.672 35.469 1 84.88 146 ARG B C 1
ATOM 5830 O O . ARG B 1 146 ? 12.211 17.141 34.719 1 84.88 146 ARG B O 1
ATOM 5837 N N . LYS B 1 147 ? 11.703 18.969 35.844 1 79.94 147 LYS B N 1
ATOM 5838 C CA . LYS B 1 147 ? 12.781 19.844 35.344 1 79.94 147 LYS B CA 1
ATOM 5839 C C . LYS B 1 147 ? 14.148 19.297 35.781 1 79.94 147 LYS B C 1
ATOM 5841 O O . LYS B 1 147 ? 15.133 19.453 35.062 1 79.94 147 LYS B O 1
ATOM 5846 N N . GLY B 1 148 ? 14.219 18.375 36.719 1 78.56 148 GLY B N 1
ATOM 5847 C CA . GLY B 1 148 ? 15.477 17.797 37.156 1 78.56 148 GLY B CA 1
ATOM 5848 C C . GLY B 1 148 ? 15.617 16.328 36.812 1 78.56 148 GLY B C 1
ATOM 5849 O O . GLY B 1 148 ? 16.703 15.75 36.938 1 78.56 148 GLY B O 1
ATOM 5850 N N . ALA B 1 149 ? 14.609 15.844 36.25 1 86.44 149 ALA B N 1
ATOM 5851 C CA . ALA B 1 149 ? 14.602 14.406 35.969 1 86.44 149 ALA B CA 1
ATOM 5852 C C . ALA B 1 149 ? 14.43 14.141 34.469 1 86.44 149 ALA B C 1
ATOM 5854 O O . ALA B 1 149 ? 13.82 13.148 34.094 1 86.44 149 ALA B O 1
ATOM 5855 N N . GLU B 1 150 ? 15.031 15 33.625 1 89.56 150 GLU B N 1
ATOM 5856 C CA . GLU B 1 150 ? 14.828 14.891 32.188 1 89.56 150 GLU B CA 1
ATOM 5857 C C . GLU B 1 150 ? 15.461 13.609 31.641 1 89.56 150 GLU B C 1
ATOM 5859 O O . GLU B 1 150 ? 14.938 13.016 30.688 1 89.56 150 GLU B O 1
ATOM 5864 N N . TRP B 1 151 ? 16.516 13.18 32.25 1 91.06 151 TRP B N 1
ATOM 5865 C CA . TRP B 1 151 ? 17.172 11.953 31.797 1 91.06 151 TRP B CA 1
ATOM 5866 C C . TRP B 1 151 ? 16.281 10.742 32.031 1 91.06 151 TRP B C 1
ATOM 5868 O O . TRP B 1 151 ? 16.266 9.805 31.234 1 91.06 151 TRP B O 1
ATOM 5878 N N . ALA B 1 152 ? 15.453 10.797 33.094 1 91.62 152 ALA B N 1
ATOM 5879 C CA . ALA B 1 152 ? 14.578 9.68 33.438 1 91.62 152 ALA B CA 1
ATOM 5880 C C . ALA B 1 152 ? 13.336 9.664 32.562 1 91.62 152 ALA B C 1
ATOM 5882 O O . ALA B 1 152 ? 12.688 8.633 32.406 1 91.62 152 ALA B O 1
ATOM 5883 N N . LEU B 1 153 ? 13.086 10.805 31.938 1 94.44 153 LEU B N 1
ATOM 5884 C CA . LEU B 1 153 ? 11.875 10.93 31.141 1 94.44 153 LEU B CA 1
ATOM 5885 C C . LEU B 1 153 ? 12.188 10.789 29.656 1 94.44 153 LEU B C 1
ATOM 5887 O O . LEU B 1 153 ? 11.305 10.977 28.812 1 94.44 153 LEU B O 1
ATOM 5891 N N . ALA B 1 154 ? 13.375 10.43 29.328 1 95.56 154 ALA B N 1
ATOM 5892 C CA . ALA B 1 154 ? 13.828 10.391 27.938 1 95.56 154 ALA B CA 1
ATOM 5893 C C . ALA B 1 154 ? 13.023 9.367 27.141 1 95.56 154 ALA B C 1
ATOM 5895 O O . ALA B 1 154 ? 12.797 9.562 25.938 1 95.56 154 ALA B O 1
ATOM 5896 N N . TRP B 1 155 ? 12.469 8.258 27.812 1 97.06 155 TRP B N 1
ATOM 5897 C CA . TRP B 1 155 ? 11.781 7.184 27.109 1 97.06 155 TRP B CA 1
ATOM 5898 C C . TRP B 1 155 ? 10.273 7.297 27.281 1 97.06 155 TRP B C 1
ATOM 5900 O O . TRP B 1 155 ? 9.531 6.344 27.016 1 97.06 155 TRP B O 1
ATOM 5910 N N . SER B 1 156 ? 9.859 8.469 27.781 1 96.88 156 SER B N 1
ATOM 5911 C CA . SER B 1 156 ? 8.422 8.656 27.938 1 96.88 156 SER B CA 1
ATOM 5912 C C . SER B 1 156 ? 7.723 8.695 26.578 1 96.88 156 SER B C 1
ATOM 5914 O O . SER B 1 156 ? 8.062 9.523 25.734 1 96.88 156 SER B O 1
ATOM 5916 N N . LEU B 1 157 ? 6.707 7.871 26.344 1 95.56 157 LEU B N 1
ATOM 5917 C CA . LEU B 1 157 ? 6.031 7.758 25.047 1 95.56 157 LEU B CA 1
ATOM 5918 C C . LEU B 1 157 ? 5.309 9.055 24.703 1 95.56 157 LEU B C 1
ATOM 5920 O O . LEU B 1 157 ? 5.414 9.547 23.578 1 95.56 157 LEU B O 1
ATOM 5924 N N . PRO B 1 158 ? 4.574 9.703 25.656 1 92.81 158 PRO B N 1
ATOM 5925 C CA . PRO B 1 158 ? 3.947 10.977 25.328 1 92.81 158 PRO B CA 1
ATOM 5926 C C . PRO B 1 158 ? 4.969 12.062 24.984 1 92.81 158 PRO B C 1
ATOM 5928 O O . PRO B 1 158 ? 4.73 12.891 24.109 1 92.81 158 PRO B O 1
ATOM 5931 N N . GLY B 1 159 ? 6.004 12.055 25.703 1 93.25 159 GLY B N 1
ATOM 5932 C CA . GLY B 1 159 ? 7.055 13.016 25.422 1 93.25 159 GLY B CA 1
ATOM 5933 C C . GLY B 1 159 ? 7.672 12.836 24.047 1 93.25 159 GLY B C 1
ATOM 5934 O O . GLY B 1 159 ? 7.859 13.805 23.312 1 93.25 159 GLY B O 1
ATOM 5935 N N . CYS B 1 160 ? 7.988 11.586 23.719 1 95.69 160 CYS B N 1
ATOM 5936 C CA . CYS B 1 160 ? 8.562 11.281 22.406 1 95.69 160 CYS B CA 1
ATOM 5937 C C . CYS B 1 160 ? 7.559 11.547 21.297 1 95.69 160 CYS B C 1
ATOM 5939 O O . CYS B 1 160 ? 7.938 11.984 20.203 1 95.69 160 CYS B O 1
ATOM 5941 N N . TRP B 1 161 ? 6.324 11.289 21.562 1 93.44 161 TRP B N 1
ATOM 5942 C CA . TRP B 1 161 ? 5.277 11.562 20.594 1 93.44 161 TRP B CA 1
ATOM 5943 C C . TRP B 1 161 ? 5.195 13.055 20.281 1 93.44 161 TRP B C 1
ATOM 5945 O O . TRP B 1 161 ? 5.059 13.445 19.125 1 93.44 161 TRP B O 1
ATOM 5955 N N . ARG B 1 162 ? 5.27 13.883 21.297 1 91.75 162 ARG B N 1
ATOM 5956 C CA . ARG B 1 162 ? 5.25 15.336 21.125 1 91.75 162 ARG B CA 1
ATOM 5957 C C . ARG B 1 162 ? 6.465 15.805 20.328 1 91.75 162 ARG B C 1
ATOM 5959 O O . ARG B 1 162 ? 6.352 16.688 19.469 1 91.75 162 ARG B O 1
ATOM 5966 N N . ALA B 1 163 ? 7.543 15.148 20.641 1 92.94 163 ALA B N 1
ATOM 5967 C CA . ALA B 1 163 ? 8.766 15.492 19.922 1 92.94 163 ALA B CA 1
ATOM 5968 C C . ALA B 1 163 ? 8.648 15.117 18.438 1 92.94 163 ALA B C 1
ATOM 5970 O O . ALA B 1 163 ? 9.148 15.836 17.578 1 92.94 163 ALA B O 1
ATOM 5971 N N . LEU B 1 164 ? 8.023 14.023 18.188 1 93.38 164 LEU B N 1
ATOM 5972 C CA . LEU B 1 164 ? 7.844 13.531 16.812 1 93.38 164 LEU B CA 1
ATOM 5973 C C . LEU B 1 164 ? 6.98 14.492 16 1 93.38 164 LEU B C 1
ATOM 5975 O O . LEU B 1 164 ? 7.242 14.711 14.82 1 93.38 164 LEU B O 1
ATOM 5979 N N . LEU B 1 165 ? 6.004 15.133 16.641 1 89.31 165 LEU B N 1
ATOM 5980 C CA . LEU B 1 165 ? 5.035 15.953 15.93 1 89.31 165 LEU B CA 1
ATOM 5981 C C . LEU B 1 165 ? 5.387 17.438 16.047 1 89.31 165 LEU B C 1
ATOM 5983 O O . LEU B 1 165 ? 4.672 18.297 15.516 1 89.31 165 LEU B O 1
ATOM 5987 N N . ALA B 1 166 ? 6.453 17.734 16.688 1 86.69 166 ALA B N 1
ATOM 5988 C CA . ALA B 1 166 ? 6.832 19.125 16.906 1 86.69 166 ALA B CA 1
ATOM 5989 C C . ALA B 1 166 ? 7.047 19.844 15.57 1 86.69 166 ALA B C 1
ATOM 5991 O O . ALA B 1 166 ? 7.648 19.281 14.648 1 86.69 166 ALA B O 1
ATOM 5992 N N . PRO B 1 167 ? 6.484 20.953 15.422 1 80.38 167 PRO B N 1
ATOM 5993 C CA . PRO B 1 167 ? 6.695 21.703 14.18 1 80.38 167 PRO B CA 1
ATOM 5994 C C . PRO B 1 167 ? 8.141 22.172 14.008 1 80.38 167 PRO B C 1
ATOM 5996 O O . PRO B 1 167 ? 8.844 22.391 15 1 80.38 167 PRO B O 1
ATOM 5999 N N . PRO B 1 168 ? 8.562 22.25 12.805 1 76.31 168 PRO B N 1
ATOM 6000 C CA . PRO B 1 168 ? 9.922 22.75 12.555 1 76.31 168 PRO B CA 1
ATOM 6001 C C . PRO B 1 168 ? 10.102 24.203 12.977 1 76.31 168 PRO B C 1
ATOM 6003 O O . PRO B 1 168 ? 9.141 24.969 12.977 1 76.31 168 PRO B O 1
ATOM 6006 N N . PRO B 1 169 ? 11.258 24.484 13.414 1 72.06 169 PRO B N 1
ATOM 6007 C CA . PRO B 1 169 ? 11.5 25.875 13.797 1 72.06 169 PRO B CA 1
ATOM 6008 C C . PRO B 1 169 ? 11.312 26.859 12.633 1 72.06 169 PRO B C 1
ATOM 6010 O O . PRO B 1 169 ? 11.641 26.531 11.492 1 72.06 169 PRO B O 1
ATOM 6013 N N . ARG B 1 170 ? 10.609 27.906 12.867 1 69.31 170 ARG B N 1
ATOM 6014 C CA . ARG B 1 170 ? 10.375 28.938 11.852 1 69.31 170 ARG B CA 1
ATOM 6015 C C . ARG B 1 170 ? 11.555 29.891 11.766 1 69.31 170 ARG B C 1
ATOM 6017 O O . ARG B 1 170 ? 12.109 30.297 12.789 1 69.31 170 ARG B O 1
ATOM 6024 N N . SER B 1 171 ? 12.336 29.828 10.703 1 65.44 171 SER B N 1
ATOM 6025 C CA . SER B 1 171 ? 13.367 30.828 10.5 1 65.44 171 SER B CA 1
ATOM 6026 C C . SER B 1 171 ? 12.828 32.031 9.711 1 65.44 171 SER B C 1
ATOM 6028 O O . SER B 1 171 ? 12.094 31.844 8.734 1 65.44 171 SER B O 1
ATOM 6030 N N . ALA B 1 172 ? 12.953 33.188 10.234 1 62.38 172 ALA B N 1
ATOM 6031 C CA . ALA B 1 172 ? 12.367 34.438 9.719 1 62.38 172 ALA B CA 1
ATOM 6032 C C . ALA B 1 172 ? 12.844 34.719 8.297 1 62.38 172 ALA B C 1
ATOM 6034 O O . ALA B 1 172 ? 12.062 35.125 7.441 1 62.38 172 ALA B O 1
ATOM 6035 N N . ARG B 1 173 ? 14.117 34.469 8.008 1 71.88 173 ARG B N 1
ATOM 6036 C CA . ARG B 1 173 ? 14.609 34.969 6.742 1 71.88 173 ARG B CA 1
ATOM 6037 C C . ARG B 1 173 ? 14.789 33.844 5.723 1 71.88 173 ARG B C 1
ATOM 6039 O O . ARG B 1 173 ? 15 34.125 4.539 1 71.88 173 ARG B O 1
ATOM 6046 N N . THR B 1 174 ? 14.727 32.625 6.121 1 81.25 174 THR B N 1
ATOM 6047 C CA . THR B 1 174 ? 14.852 31.469 5.234 1 81.25 174 THR B CA 1
ATOM 6048 C C . THR B 1 174 ? 13.703 30.5 5.449 1 81.25 174 THR B C 1
ATOM 6050 O O . THR B 1 174 ? 13.531 29.953 6.547 1 81.25 174 THR B O 1
ATOM 6053 N N . ASP B 1 175 ? 12.961 30.312 4.414 1 85.19 175 ASP B N 1
ATOM 6054 C CA . ASP B 1 175 ? 11.82 29.406 4.512 1 85.19 175 ASP B CA 1
ATOM 6055 C C . ASP B 1 175 ? 12.234 27.969 4.223 1 85.19 175 ASP B C 1
ATOM 6057 O O . ASP B 1 175 ? 12.477 27.609 3.068 1 85.19 175 ASP B O 1
ATOM 6061 N N . LEU B 1 176 ? 12.344 27.203 5.234 1 89.56 176 LEU B N 1
ATOM 6062 C CA . LEU B 1 176 ? 12.75 25.812 5.078 1 89.56 176 LEU B CA 1
ATOM 6063 C C . LEU B 1 176 ? 11.547 24.891 5.164 1 89.56 176 LEU B C 1
ATOM 6065 O O . LEU B 1 176 ? 11.695 23.688 5.383 1 89.56 176 LEU B O 1
ATOM 6069 N N . ALA B 1 177 ? 10.391 25.438 4.918 1 86.38 177 ALA B N 1
ATOM 6070 C CA . ALA B 1 177 ? 9.148 24.703 5.117 1 86.38 177 ALA B CA 1
ATOM 6071 C C . ALA B 1 177 ? 9.023 23.562 4.113 1 86.38 177 ALA B C 1
ATOM 6073 O O . ALA B 1 177 ? 8.375 22.547 4.395 1 86.38 177 ALA B O 1
ATOM 6074 N N . SER B 1 178 ? 9.672 23.672 2.969 1 92.31 178 SER B N 1
ATOM 6075 C CA . SER B 1 178 ? 9.516 22.703 1.898 1 92.31 178 SER B CA 1
ATOM 6076 C C . SER B 1 178 ? 10.391 21.469 2.141 1 92.31 178 SER B C 1
ATOM 6078 O O . SER B 1 178 ? 10.234 20.453 1.471 1 92.31 178 SER B O 1
ATOM 6080 N N . PHE B 1 179 ? 11.273 21.516 3.098 1 93.81 179 PHE B N 1
ATOM 6081 C CA . PHE B 1 179 ? 12.273 20.469 3.279 1 93.81 179 PHE B CA 1
ATOM 6082 C C . PHE B 1 179 ? 11.625 19.188 3.797 1 93.81 179 PHE B C 1
ATOM 6084 O O . PHE B 1 179 ? 12.023 18.078 3.404 1 93.81 179 PHE B O 1
ATOM 6091 N N . ASP B 1 180 ? 10.641 19.359 4.66 1 93.69 180 ASP B N 1
ATOM 6092 C CA . ASP B 1 180 ? 9.977 18.172 5.211 1 93.69 180 ASP B CA 1
ATOM 6093 C C . ASP B 1 180 ? 9.25 17.391 4.125 1 93.69 180 ASP B C 1
ATOM 6095 O O . ASP B 1 180 ? 9.391 16.172 4.027 1 93.69 180 ASP B O 1
ATOM 6099 N N . GLY B 1 181 ? 8.5 18.141 3.34 1 95.81 181 GLY B N 1
ATOM 6100 C CA . GLY B 1 181 ? 7.828 17.484 2.23 1 95.81 181 GLY B CA 1
ATOM 6101 C C . GLY B 1 181 ? 8.789 16.844 1.242 1 95.81 181 GLY B C 1
ATOM 6102 O O . GLY B 1 181 ? 8.516 15.758 0.714 1 95.81 181 GLY B O 1
ATOM 6103 N N . LEU B 1 182 ? 9.859 17.5 0.997 1 96.56 182 LEU B N 1
ATOM 6104 C CA . LEU B 1 182 ? 10.867 16.984 0.077 1 96.56 182 LEU B CA 1
ATOM 6105 C C . LEU B 1 182 ? 11.461 15.68 0.59 1 96.56 182 LEU B C 1
ATOM 6107 O O . LEU B 1 182 ? 11.672 14.742 -0.184 1 96.56 182 LEU B O 1
ATOM 6111 N N . ARG B 1 183 ? 11.711 15.602 1.867 1 96.62 183 ARG B N 1
ATOM 6112 C CA . ARG B 1 183 ? 12.258 14.391 2.479 1 96.62 183 ARG B CA 1
ATOM 6113 C C . ARG B 1 183 ? 11.312 13.211 2.295 1 96.62 183 ARG B C 1
ATOM 6115 O O . ARG B 1 183 ? 11.742 12.117 1.928 1 96.62 183 ARG B O 1
ATOM 6122 N N . VAL B 1 184 ? 10.047 13.445 2.566 1 97.56 184 VAL B N 1
ATOM 6123 C CA . VAL B 1 184 ? 9.055 12.383 2.514 1 97.56 184 VAL B CA 1
ATOM 6124 C C . VAL B 1 184 ? 8.891 11.898 1.073 1 97.56 184 VAL B C 1
ATOM 6126 O O . VAL B 1 184 ? 8.906 10.695 0.807 1 97.56 184 VAL B O 1
ATOM 6129 N N . LEU B 1 185 ? 8.758 12.836 0.131 1 96.75 185 LEU B N 1
ATOM 6130 C CA . LEU B 1 185 ? 8.539 12.469 -1.264 1 96.75 185 LEU B CA 1
ATOM 6131 C C . LEU B 1 185 ? 9.781 11.797 -1.847 1 96.75 185 LEU B C 1
ATOM 6133 O O . LEU B 1 185 ? 9.664 10.867 -2.646 1 96.75 185 LEU B O 1
ATOM 6137 N N . THR B 1 186 ? 10.922 12.289 -1.452 1 97.12 186 THR B N 1
ATOM 6138 C CA . THR B 1 186 ? 12.156 11.656 -1.888 1 97.12 186 THR B CA 1
ATOM 6139 C C . THR B 1 186 ? 12.219 10.211 -1.396 1 97.12 186 THR B C 1
ATOM 6141 O O . THR B 1 186 ? 12.578 9.305 -2.152 1 97.12 186 THR B O 1
ATOM 6144 N N . MET B 1 187 ? 11.852 9.977 -0.149 1 97.88 187 MET B N 1
ATOM 6145 C CA . MET B 1 187 ? 11.867 8.633 0.411 1 97.88 187 MET B CA 1
ATOM 6146 C C . MET B 1 187 ? 10.883 7.727 -0.32 1 97.88 187 MET B C 1
ATOM 6148 O O . MET B 1 187 ? 11.18 6.555 -0.57 1 97.88 187 MET B O 1
ATOM 6152 N N . LEU B 1 188 ? 9.758 8.234 -0.679 1 97.62 188 LEU B N 1
ATOM 6153 C CA . LEU B 1 188 ? 8.773 7.449 -1.418 1 97.62 188 LEU B CA 1
ATOM 6154 C C . LEU B 1 188 ? 9.32 7.039 -2.781 1 97.62 188 LEU B C 1
ATOM 6156 O O . LEU B 1 188 ? 9.102 5.91 -3.227 1 97.62 188 LEU B O 1
ATOM 6160 N N . VAL B 1 189 ? 10.023 7.984 -3.404 1 97.25 189 VAL B N 1
ATOM 6161 C CA . VAL B 1 189 ? 10.602 7.691 -4.711 1 97.25 189 VAL B CA 1
ATOM 6162 C C . VAL B 1 189 ? 11.695 6.645 -4.566 1 97.25 189 VAL B C 1
ATOM 6164 O O . VAL B 1 189 ? 11.836 5.758 -5.414 1 97.25 189 VAL B O 1
ATOM 6167 N N . VAL B 1 190 ? 12.422 6.707 -3.514 1 97.25 190 VAL B N 1
ATOM 6168 C CA . VAL B 1 190 ? 13.469 5.723 -3.25 1 97.25 190 VAL B CA 1
ATOM 6169 C C . VAL B 1 190 ? 12.836 4.348 -3.035 1 97.25 190 VAL B C 1
ATOM 6171 O O . VAL B 1 190 ? 13.336 3.342 -3.543 1 97.25 190 VAL B O 1
ATOM 6174 N N . ILE B 1 191 ? 11.734 4.281 -2.398 1 98.19 191 ILE B N 1
ATOM 6175 C CA . ILE B 1 191 ? 11.094 3.012 -2.066 1 98.19 191 ILE B CA 1
ATOM 6176 C C . ILE B 1 191 ? 10.602 2.336 -3.342 1 98.19 191 ILE B C 1
ATOM 6178 O O . ILE B 1 191 ? 10.727 1.12 -3.498 1 98.19 191 ILE B O 1
ATOM 6182 N N . ILE B 1 192 ? 10.031 3.098 -4.277 1 97.69 192 ILE B N 1
ATOM 6183 C CA . ILE B 1 192 ? 9.5 2.467 -5.477 1 97.69 192 ILE B CA 1
ATOM 6184 C C . ILE B 1 192 ? 10.633 1.834 -6.281 1 97.69 192 ILE B C 1
ATOM 6186 O O . ILE B 1 192 ? 10.461 0.77 -6.879 1 97.69 192 ILE B O 1
ATOM 6190 N N . GLU B 1 193 ? 11.727 2.486 -6.336 1 96.62 193 GLU B N 1
ATOM 6191 C CA . GLU B 1 193 ? 12.867 1.896 -7.027 1 96.62 193 GLU B CA 1
ATOM 6192 C C . GLU B 1 193 ? 13.281 0.578 -6.379 1 96.62 193 GLU B C 1
ATOM 6194 O O . GLU B 1 193 ? 13.562 -0.4 -7.078 1 96.62 193 GLU B O 1
ATOM 6199 N N . HIS B 1 194 ? 13.32 0.553 -5.098 1 97.31 194 HIS B N 1
ATOM 6200 C CA . HIS B 1 194 ? 13.773 -0.641 -4.395 1 97.31 194 HIS B CA 1
ATOM 6201 C C . HIS B 1 194 ? 12.742 -1.764 -4.5 1 97.31 194 HIS B C 1
ATOM 6203 O O . HIS B 1 194 ? 13.109 -2.941 -4.52 1 97.31 194 HIS B O 1
ATOM 6209 N N . VAL B 1 195 ? 11.492 -1.402 -4.586 1 97.56 195 VAL B N 1
ATOM 6210 C CA . VAL B 1 195 ? 10.469 -2.412 -4.824 1 97.56 195 VAL B CA 1
ATOM 6211 C C . VAL B 1 195 ? 10.727 -3.096 -6.168 1 97.56 195 VAL B C 1
ATOM 6213 O O . VAL B 1 195 ? 10.719 -4.324 -6.254 1 97.56 195 VAL B O 1
ATOM 6216 N N . CYS B 1 196 ? 11.008 -2.295 -7.176 1 96.25 196 CYS B N 1
ATOM 6217 C CA . CYS B 1 196 ? 11.266 -2.832 -8.508 1 96.25 196 CYS B CA 1
ATOM 6218 C C . CYS B 1 196 ? 12.578 -3.605 -8.539 1 96.25 196 CYS B C 1
ATOM 6220 O O . CYS B 1 196 ? 12.648 -4.695 -9.109 1 96.25 196 CYS B O 1
ATOM 6222 N N . TRP B 1 197 ? 13.555 -3.037 -7.855 1 94.88 197 TRP B N 1
ATOM 6223 C CA . TRP B 1 197 ? 14.883 -3.637 -7.824 1 94.88 197 TRP B CA 1
ATOM 6224 C C . TRP B 1 197 ? 14.852 -4.988 -7.113 1 94.88 197 TRP B C 1
ATOM 6226 O O . TRP B 1 197 ? 15.367 -5.98 -7.633 1 94.88 197 TRP B O 1
ATOM 6236 N N . ILE B 1 198 ? 14.266 -5.059 -5.992 1 96.19 198 ILE B N 1
ATOM 6237 C CA . ILE B 1 198 ? 14.258 -6.277 -5.191 1 96.19 198 ILE B CA 1
ATOM 6238 C C . ILE B 1 198 ? 13.445 -7.359 -5.902 1 96.19 198 ILE B C 1
ATOM 6240 O O . ILE B 1 198 ? 13.82 -8.531 -5.891 1 96.19 198 ILE B O 1
ATOM 6244 N N . THR B 1 199 ? 12.375 -6.977 -6.5 1 96.06 199 THR B N 1
ATOM 6245 C CA . THR B 1 199 ? 11.578 -7.953 -7.234 1 96.06 199 THR B CA 1
ATOM 6246 C C . THR B 1 199 ? 12.359 -8.5 -8.43 1 96.06 199 THR B C 1
ATOM 6248 O O . THR B 1 199 ? 12.227 -9.68 -8.773 1 96.06 199 THR B O 1
ATOM 6251 N N . THR B 1 200 ? 13.18 -7.66 -9.055 1 95 200 THR B N 1
ATOM 6252 C CA . THR B 1 200 ? 14.016 -8.102 -10.164 1 95 200 THR B CA 1
ATOM 6253 C C . THR B 1 200 ? 15.07 -9.102 -9.695 1 95 200 THR B C 1
ATOM 6255 O O . THR B 1 200 ? 15.539 -9.93 -10.477 1 95 200 THR B O 1
ATOM 6258 N N . GLN B 1 201 ? 15.406 -9.047 -8.438 1 93.81 201 GLN B N 1
ATOM 6259 C CA . GLN B 1 201 ? 16.406 -9.938 -7.879 1 93.81 201 GLN B CA 1
ATOM 6260 C C . GLN B 1 201 ? 15.859 -11.352 -7.699 1 93.81 201 GLN B C 1
ATOM 6262 O O . GLN B 1 201 ? 16.625 -12.312 -7.562 1 93.81 201 GLN B O 1
ATOM 6267 N N . THR B 1 202 ? 14.594 -11.461 -7.785 1 93.44 202 THR B N 1
ATOM 6268 C CA . THR B 1 202 ? 13.969 -12.758 -7.574 1 93.44 202 THR B CA 1
ATOM 6269 C C . THR B 1 202 ? 13.609 -13.414 -8.906 1 93.44 202 THR B C 1
ATOM 6271 O O . THR B 1 202 ? 14.109 -13 -9.961 1 93.44 202 THR B O 1
ATOM 6274 N N . TYR B 1 203 ? 12.836 -14.5 -8.836 1 95.44 203 TYR B N 1
ATOM 6275 C CA . TYR B 1 203 ? 12.359 -15.18 -10.031 1 95.44 203 TYR B CA 1
ATOM 6276 C C . TYR B 1 203 ? 11.109 -14.508 -10.578 1 95.44 203 TYR B C 1
ATOM 6278 O O . TYR B 1 203 ? 10.102 -14.391 -9.883 1 95.44 203 TYR B O 1
ATOM 6286 N N . LEU B 1 204 ? 11.219 -14.047 -11.812 1 95.19 204 LEU B N 1
ATOM 6287 C CA . LEU B 1 204 ? 10.102 -13.328 -12.406 1 95.19 204 LEU B CA 1
ATOM 6288 C C . LEU B 1 204 ? 9.234 -14.266 -13.234 1 95.19 204 LEU B C 1
ATOM 6290 O O . LEU B 1 204 ? 9.742 -15.172 -13.898 1 95.19 204 LEU B O 1
ATOM 6294 N N . THR B 1 205 ? 7.98 -14 -13.219 1 92.56 205 THR B N 1
ATOM 6295 C CA . THR B 1 205 ? 7.02 -14.805 -13.961 1 92.56 205 THR B CA 1
ATOM 6296 C C . THR B 1 205 ? 7.078 -14.484 -15.453 1 92.56 205 THR B C 1
ATOM 6298 O O . THR B 1 205 ? 6.945 -15.375 -16.297 1 92.56 205 THR B O 1
ATOM 6301 N N . ASP B 1 206 ? 7.172 -13.219 -15.781 1 90.5 206 ASP B N 1
ATOM 6302 C CA . ASP B 1 206 ? 7.156 -12.758 -17.172 1 90.5 206 ASP B CA 1
ATOM 6303 C C . ASP B 1 206 ? 8.32 -11.812 -17.438 1 90.5 206 ASP B C 1
ATOM 6305 O O . ASP B 1 206 ? 8.172 -10.594 -17.344 1 90.5 206 ASP B O 1
ATOM 6309 N N . THR B 1 207 ? 9.414 -12.406 -17.922 1 92.88 207 THR B N 1
ATOM 6310 C CA . THR B 1 207 ? 10.602 -11.594 -18.188 1 92.88 207 THR B CA 1
ATOM 6311 C C . THR B 1 207 ? 10.398 -10.727 -19.422 1 92.88 207 THR B C 1
ATOM 6313 O O . THR B 1 207 ? 11.047 -9.688 -19.578 1 92.88 207 THR B O 1
ATOM 6316 N N . ARG B 1 208 ? 9.516 -11.156 -20.312 1 91.25 208 ARG B N 1
ATOM 6317 C CA . ARG B 1 208 ? 9.266 -10.414 -21.547 1 91.25 208 ARG B CA 1
ATOM 6318 C C . ARG B 1 208 ? 8.703 -9.031 -21.234 1 91.25 208 ARG B C 1
ATOM 6320 O O . ARG B 1 208 ? 9.148 -8.031 -21.812 1 91.25 208 ARG B O 1
ATOM 6327 N N . ILE B 1 209 ? 7.707 -9.039 -20.375 1 89.31 209 ILE B N 1
ATOM 6328 C CA . ILE B 1 209 ? 7.102 -7.758 -20.016 1 89.31 209 ILE B CA 1
ATOM 6329 C C . ILE B 1 209 ? 8.148 -6.848 -19.391 1 89.31 209 ILE B C 1
ATOM 6331 O O . ILE B 1 209 ? 8.227 -5.66 -19.703 1 89.31 209 ILE B O 1
ATOM 6335 N N . TYR B 1 210 ? 8.93 -7.395 -18.5 1 92.81 210 TYR B N 1
ATOM 6336 C CA . TYR B 1 210 ? 10.008 -6.637 -17.875 1 92.81 210 TYR B CA 1
ATOM 6337 C C . TYR B 1 210 ? 10.922 -6.02 -18.922 1 92.81 210 TYR B C 1
ATOM 6339 O O . TYR B 1 210 ? 11.195 -4.816 -18.891 1 92.81 210 TYR B O 1
ATOM 6347 N N . GLU B 1 211 ? 11.344 -6.816 -19.906 1 94.94 211 GLU B N 1
ATOM 6348 C CA . GLU B 1 211 ? 12.32 -6.398 -20.906 1 94.94 211 GLU B CA 1
ATOM 6349 C C . GLU B 1 211 ? 11.703 -5.418 -21.906 1 94.94 211 GLU B C 1
ATOM 6351 O O . GLU B 1 211 ? 12.391 -4.531 -22.422 1 94.94 211 GLU B O 1
ATOM 6356 N N . GLN B 1 212 ? 10.398 -5.512 -22.078 1 92.25 212 GLN B N 1
ATOM 6357 C CA . GLN B 1 212 ? 9.719 -4.66 -23.047 1 92.25 212 GLN B CA 1
ATOM 6358 C C . GLN B 1 212 ? 9.461 -3.27 -22.484 1 92.25 212 GLN B C 1
ATOM 6360 O O . GLN B 1 212 ? 9.555 -2.27 -23.188 1 92.25 212 GLN B O 1
ATOM 6365 N N . ILE B 1 213 ? 9.211 -3.242 -21.219 1 93.31 213 ILE B N 1
ATOM 6366 C CA . ILE B 1 213 ? 8.734 -1.965 -20.703 1 93.31 213 ILE B CA 1
ATOM 6367 C C . ILE B 1 213 ? 9.875 -1.231 -20 1 93.31 213 ILE B C 1
ATOM 6369 O O . ILE B 1 213 ? 9.727 -0.069 -19.609 1 93.31 213 ILE B O 1
ATOM 6373 N N . ARG B 1 214 ? 11.023 -1.799 -19.812 1 91.75 214 ARG B N 1
ATOM 6374 C CA . ARG B 1 214 ? 12.133 -1.24 -19.047 1 91.75 214 ARG B CA 1
ATOM 6375 C C . ARG B 1 214 ? 12.531 0.132 -19.578 1 91.75 214 ARG B C 1
ATOM 6377 O O . ARG B 1 214 ? 12.852 1.035 -18.797 1 91.75 214 ARG B O 1
ATOM 6384 N N . GLY B 1 215 ? 12.422 0.351 -20.922 1 91.81 215 GLY B N 1
ATOM 6385 C CA . GLY B 1 215 ? 12.875 1.588 -21.531 1 91.81 215 GLY B CA 1
ATOM 6386 C C . GLY B 1 215 ? 11.781 2.639 -21.641 1 91.81 215 GLY B C 1
ATOM 6387 O O . GLY B 1 215 ? 12.023 3.742 -22.125 1 91.81 215 GLY B O 1
ATOM 6388 N N . SER B 1 216 ? 10.633 2.311 -21.125 1 93.62 216 SER B N 1
ATOM 6389 C CA . SER B 1 216 ? 9.547 3.289 -21.141 1 93.62 216 SER B CA 1
ATOM 6390 C C . SER B 1 216 ? 9.789 4.406 -20.125 1 93.62 216 SER B C 1
ATOM 6392 O O . SER B 1 216 ? 10.344 4.168 -19.062 1 93.62 216 SER B O 1
ATOM 6394 N N . ILE B 1 217 ? 9.375 5.566 -20.391 1 93.94 217 ILE B N 1
ATOM 6395 C CA . ILE B 1 217 ? 9.648 6.777 -19.609 1 93.94 217 ILE B CA 1
ATOM 6396 C C . ILE B 1 217 ? 9.133 6.605 -18.188 1 93.94 217 ILE B C 1
ATOM 6398 O O . ILE B 1 217 ? 9.836 6.934 -17.219 1 93.94 217 ILE B O 1
ATOM 6402 N N . ASP B 1 218 ? 7.934 6.051 -18.062 1 93.75 218 ASP B N 1
ATOM 6403 C CA . ASP B 1 218 ? 7.344 5.895 -16.734 1 93.75 218 ASP B CA 1
ATOM 6404 C C . ASP B 1 218 ? 8.117 4.871 -15.898 1 93.75 218 ASP B C 1
ATOM 6406 O O . ASP B 1 218 ? 8.305 5.051 -14.695 1 93.75 218 ASP B O 1
ATOM 6410 N N . VAL B 1 219 ? 8.586 3.852 -16.562 1 95.12 219 VAL B N 1
ATOM 6411 C CA . VAL B 1 219 ? 9.312 2.795 -15.867 1 95.12 219 VAL B CA 1
ATOM 6412 C C . VAL B 1 219 ? 10.695 3.301 -15.461 1 95.12 219 VAL B C 1
ATOM 6414 O O . VAL B 1 219 ? 11.18 3.004 -14.367 1 95.12 219 VAL B O 1
ATOM 6417 N N . VAL B 1 220 ? 11.312 4.105 -16.312 1 94.75 220 VAL B N 1
ATOM 6418 C CA . VAL B 1 220 ? 12.609 4.691 -15.984 1 94.75 220 VAL B CA 1
ATOM 6419 C C . VAL B 1 220 ? 12.469 5.613 -14.773 1 94.75 220 VAL B C 1
ATOM 6421 O O . VAL B 1 220 ? 13.328 5.629 -13.891 1 94.75 220 VAL B O 1
ATOM 6424 N N . LEU B 1 221 ? 11.398 6.305 -14.734 1 94.06 221 LEU B N 1
ATOM 6425 C CA . LEU B 1 221 ? 11.141 7.188 -13.602 1 94.06 221 LEU B CA 1
ATOM 6426 C C . LEU B 1 221 ? 11.008 6.387 -12.305 1 94.06 221 LEU B C 1
ATOM 6428 O O . LEU B 1 221 ? 11.414 6.852 -11.242 1 94.06 221 LEU B O 1
ATOM 6432 N N . MET B 1 222 ? 10.492 5.191 -12.414 1 93 222 MET B N 1
ATOM 6433 C CA . MET B 1 222 ? 10.281 4.352 -11.242 1 93 222 MET B CA 1
ATOM 6434 C C . MET B 1 222 ? 11.594 3.697 -10.805 1 93 222 MET B C 1
ATOM 6436 O O . MET B 1 222 ? 11.781 3.416 -9.617 1 93 222 MET B O 1
ATOM 6440 N N . THR B 1 223 ? 12.492 3.5 -11.75 1 92.81 223 THR B N 1
ATOM 6441 C CA . THR B 1 223 ? 13.609 2.604 -11.469 1 92.81 223 THR B CA 1
ATOM 6442 C C . THR B 1 223 ? 14.922 3.377 -11.406 1 92.81 223 THR B C 1
ATOM 6444 O O . THR B 1 223 ? 15.961 2.82 -11.039 1 92.81 223 THR B O 1
ATOM 6447 N N . ASN B 1 224 ? 14.977 4.648 -11.719 1 89.44 224 ASN B N 1
ATOM 6448 C CA . ASN B 1 224 ? 16.203 5.438 -11.719 1 89.44 224 ASN B CA 1
ATOM 6449 C C . ASN B 1 224 ? 16.219 6.438 -10.562 1 89.44 224 ASN B C 1
ATOM 6451 O O . ASN B 1 224 ? 16.625 7.59 -10.742 1 89.44 224 ASN B O 1
ATOM 6455 N N . SER B 1 225 ? 15.812 6.012 -9.43 1 83.44 225 SER B N 1
ATOM 6456 C CA . SER B 1 225 ? 15.781 6.887 -8.266 1 83.44 225 SER B CA 1
ATOM 6457 C C . SER B 1 225 ? 17.188 7.094 -7.691 1 83.44 225 SER B C 1
ATOM 6459 O O . SER B 1 225 ? 17.344 7.809 -6.699 1 83.44 225 SER B O 1
ATOM 6461 N N . THR B 1 226 ? 18.203 6.602 -8.312 1 86.12 226 THR B N 1
ATOM 6462 C CA . THR B 1 226 ? 19.578 6.773 -7.852 1 86.12 226 THR B CA 1
ATOM 6463 C C . THR B 1 226 ? 19.969 8.25 -7.871 1 86.12 226 THR B C 1
ATOM 6465 O O . THR B 1 226 ? 20.781 8.688 -7.051 1 86.12 226 THR B O 1
ATOM 6468 N N . LEU B 1 227 ? 19.344 8.945 -8.773 1 93 227 LEU B N 1
ATOM 6469 C CA . LEU B 1 227 ? 19.609 10.383 -8.82 1 93 227 LEU B CA 1
ATOM 6470 C C . LEU B 1 227 ? 18.891 11.117 -7.695 1 93 227 LEU B C 1
ATOM 6472 O O . LEU B 1 227 ? 19.406 12.109 -7.172 1 93 227 LEU B O 1
ATOM 6476 N N . VAL B 1 228 ? 17.812 10.531 -7.309 1 94.19 228 VAL B N 1
ATOM 6477 C CA . VAL B 1 228 ? 16.953 11.211 -6.352 1 94.19 228 VAL B CA 1
ATOM 6478 C C . VAL B 1 228 ? 17.578 11.156 -4.961 1 94.19 228 VAL B C 1
ATOM 6480 O O . VAL B 1 228 ? 17.328 12.031 -4.125 1 94.19 228 VAL B O 1
ATOM 6483 N N . VAL B 1 229 ? 18.484 10.227 -4.738 1 95.31 229 VAL B N 1
ATOM 6484 C CA . VAL B 1 229 ? 19.172 10.102 -3.463 1 95.31 229 VAL B CA 1
ATOM 6485 C C . VAL B 1 229 ? 20.062 11.328 -3.248 1 95.31 229 VAL B C 1
ATOM 6487 O O . VAL B 1 229 ? 20.359 11.703 -2.107 1 95.31 229 VAL B O 1
ATOM 6490 N N . GLN B 1 230 ? 20.453 11.992 -4.332 1 97.44 230 GLN B N 1
ATOM 6491 C CA . GLN B 1 230 ? 21.297 13.172 -4.25 1 97.44 230 GLN B CA 1
ATOM 6492 C C . GLN B 1 230 ? 20.609 14.297 -3.477 1 97.44 230 GLN B C 1
ATOM 6494 O O . GLN B 1 230 ? 21.266 15.156 -2.893 1 97.44 230 GLN B O 1
ATOM 6499 N N . ILE B 1 231 ? 19.297 14.258 -3.467 1 98 231 ILE B N 1
ATOM 6500 C CA . ILE B 1 231 ? 18.547 15.266 -2.736 1 98 231 ILE B CA 1
ATOM 6501 C C . ILE B 1 231 ? 18.891 15.203 -1.252 1 98 231 ILE B C 1
ATOM 6503 O O . ILE B 1 231 ? 19.047 16.234 -0.6 1 98 231 ILE B O 1
ATOM 6507 N N . PHE B 1 232 ? 19.094 14.031 -0.754 1 97.5 232 PHE B N 1
ATOM 6508 C CA . PHE B 1 232 ? 19.438 13.867 0.653 1 97.5 232 PHE B CA 1
ATOM 6509 C C . PHE B 1 232 ? 20.828 14.414 0.935 1 97.5 232 PHE B C 1
ATOM 6511 O O . PHE B 1 232 ? 21.062 15.023 1.982 1 97.5 232 PHE B O 1
ATOM 6518 N N . PHE B 1 233 ? 21.734 14.219 0.006 1 98.06 233 PHE B N 1
ATOM 6519 C CA . PHE B 1 233 ? 23.078 14.773 0.171 1 98.06 233 PHE B CA 1
ATOM 6520 C C . PHE B 1 233 ? 23.047 16.297 0.146 1 98.06 233 PHE B C 1
ATOM 6522 O O . PHE B 1 233 ? 23.703 16.953 0.959 1 98.06 233 PHE B O 1
ATOM 6529 N N . ILE B 1 234 ? 22.25 16.812 -0.778 1 98.38 234 ILE B N 1
ATOM 6530 C CA . ILE B 1 234 ? 22.125 18.25 -0.918 1 98.38 234 ILE B CA 1
ATOM 6531 C C . ILE B 1 234 ? 21.547 18.844 0.364 1 98.38 234 ILE B C 1
ATOM 6533 O O . ILE B 1 234 ? 22.062 19.828 0.893 1 98.38 234 ILE B O 1
ATOM 6537 N N . MET B 1 235 ? 20.531 18.203 0.85 1 97.38 235 MET B N 1
ATOM 6538 C CA . MET B 1 235 ? 19.875 18.688 2.057 1 97.38 235 MET B CA 1
ATOM 6539 C C . MET B 1 235 ? 20.812 18.625 3.256 1 97.38 235 MET B C 1
ATOM 6541 O O . MET B 1 235 ? 20.859 19.547 4.062 1 97.38 235 MET B O 1
ATOM 6545 N N . SER B 1 236 ? 21.562 17.562 3.361 1 97.38 236 SER B N 1
ATOM 6546 C CA . SER B 1 236 ? 22.469 17.359 4.48 1 97.38 236 SER B CA 1
ATOM 6547 C C . SER B 1 236 ? 23.562 18.422 4.516 1 97.38 236 SER B C 1
ATOM 6549 O O . SER B 1 236 ? 23.781 19.078 5.543 1 97.38 236 SER B O 1
ATOM 6551 N N . SER B 1 237 ? 24.219 18.656 3.422 1 98.06 237 SER B N 1
ATOM 6552 C CA . SER B 1 237 ? 25.312 19.625 3.377 1 98.06 237 SER B CA 1
ATOM 6553 C C . SER B 1 237 ? 24.781 21.047 3.449 1 98.06 237 SER B C 1
ATOM 6555 O O . SER B 1 237 ? 25.422 21.922 4.047 1 98.06 237 SER B O 1
ATOM 6557 N N . PHE B 1 238 ? 23.625 21.328 2.859 1 97.62 238 PHE B N 1
ATOM 6558 C CA . PHE B 1 238 ? 23.031 22.656 2.928 1 97.62 238 PHE B CA 1
ATOM 6559 C C . PHE B 1 238 ? 22.703 23.031 4.367 1 97.62 238 PHE B C 1
ATOM 6561 O O . PHE B 1 238 ? 23.078 24.109 4.832 1 97.62 238 PHE B O 1
ATOM 6568 N N . LEU B 1 239 ? 21.953 22.094 5.039 1 95.56 239 LEU B N 1
ATOM 6569 C CA . LEU B 1 239 ? 21.5 22.406 6.391 1 95.56 239 LEU B CA 1
ATOM 6570 C C . LEU B 1 239 ? 22.672 22.562 7.344 1 95.56 239 LEU B C 1
ATOM 6572 O O . LEU B 1 239 ? 22.641 23.422 8.227 1 95.56 239 LEU B O 1
ATOM 6576 N N . LEU B 1 240 ? 23.656 21.766 7.152 1 96.44 240 LEU B N 1
ATOM 6577 C CA . LEU B 1 240 ? 24.875 21.859 7.938 1 96.44 240 LEU B CA 1
ATOM 6578 C C . LEU B 1 240 ? 25.531 23.234 7.758 1 96.44 240 LEU B C 1
ATOM 6580 O O . LEU B 1 240 ? 25.781 23.938 8.734 1 96.44 240 LEU B O 1
ATOM 6584 N N . ALA B 1 241 ? 25.75 23.609 6.547 1 96.56 241 ALA B N 1
ATOM 6585 C CA . ALA B 1 241 ? 26.422 24.875 6.242 1 96.56 241 ALA B CA 1
ATOM 6586 C C . ALA B 1 241 ? 25.531 26.062 6.613 1 96.56 241 ALA B C 1
ATOM 6588 O O . ALA B 1 241 ? 26.016 27.078 7.125 1 96.56 241 ALA B O 1
ATOM 6589 N N . HIS B 1 242 ? 24.297 25.922 6.32 1 94.94 242 HIS B N 1
ATOM 6590 C CA . HIS B 1 242 ? 23.344 27 6.629 1 94.94 242 HIS B CA 1
ATOM 6591 C C . HIS B 1 242 ? 23.359 27.328 8.117 1 94.94 242 HIS B C 1
ATOM 6593 O O . HIS B 1 242 ? 23.375 28.5 8.5 1 94.94 242 HIS B O 1
ATOM 6599 N N . LYS B 1 243 ? 23.359 26.312 8.914 1 93.25 243 LYS B N 1
ATOM 6600 C CA . LYS B 1 243 ? 23.375 26.516 10.359 1 93.25 243 LYS B CA 1
ATOM 6601 C C . LYS B 1 243 ? 24.625 27.281 10.797 1 93.25 243 LYS B C 1
ATOM 6603 O O . LYS B 1 243 ? 24.531 28.234 11.57 1 93.25 243 LYS B O 1
ATOM 6608 N N . LEU B 1 244 ? 25.734 26.938 10.344 1 94.62 244 LEU B N 1
ATOM 6609 C CA . LEU B 1 244 ? 27 27.562 10.711 1 94.62 244 LEU B CA 1
ATOM 6610 C C . LEU B 1 244 ? 27.062 28.984 10.164 1 94.62 244 LEU B C 1
ATOM 6612 O O . LEU B 1 244 ? 27.516 29.906 10.852 1 94.62 244 LEU B O 1
ATOM 6616 N N . LEU B 1 245 ? 26.625 29.156 8.961 1 93.88 245 LEU B N 1
ATOM 6617 C CA . LEU B 1 245 ? 26.672 30.484 8.336 1 93.88 245 LEU B CA 1
ATOM 6618 C C . LEU B 1 245 ? 25.703 31.438 9.008 1 93.88 245 LEU B C 1
ATOM 6620 O O . LEU B 1 245 ? 25.953 32.656 9.07 1 93.88 245 LEU B O 1
ATOM 6624 N N . GLN B 1 246 ? 24.641 30.906 9.461 1 92 246 GLN B N 1
ATOM 6625 C CA . GLN B 1 246 ? 23.719 31.719 10.25 1 92 246 GLN B CA 1
ATOM 6626 C C . GLN B 1 246 ? 24.359 32.188 11.555 1 92 246 GLN B C 1
ATOM 6628 O O . GLN B 1 246 ? 24.156 33.312 11.992 1 92 246 GLN B O 1
ATOM 6633 N N . GLN B 1 247 ? 25.109 31.297 12.109 1 91.81 247 GLN B N 1
ATOM 6634 C CA . GLN B 1 247 ? 25.859 31.656 13.32 1 91.81 247 GLN B CA 1
ATOM 6635 C C . GLN B 1 247 ? 26.875 32.75 13.023 1 91.81 247 GLN B C 1
ATOM 6637 O O . GLN B 1 247 ? 27.062 33.656 13.828 1 91.81 247 GLN B O 1
ATOM 6642 N N . ARG B 1 248 ? 27.438 32.656 11.977 1 90.38 248 ARG B N 1
ATOM 6643 C CA . ARG B 1 248 ? 28.375 33.688 11.547 1 90.38 248 ARG B CA 1
ATOM 6644 C C . ARG B 1 248 ? 27.688 35.031 11.398 1 90.38 248 ARG B C 1
ATOM 6646 O O . ARG B 1 248 ? 28.219 36.062 11.828 1 90.38 248 ARG B O 1
ATOM 6653 N N . ARG B 1 249 ? 26.625 35.031 10.812 1 88.38 249 ARG B N 1
ATOM 6654 C CA . ARG B 1 249 ? 25.859 36.25 10.578 1 88.38 249 ARG B CA 1
ATOM 6655 C C . ARG B 1 249 ? 25.422 36.875 11.898 1 88.38 249 ARG B C 1
ATOM 6657 O O . ARG B 1 249 ? 25.297 38.094 12.008 1 88.38 249 ARG B O 1
ATOM 6664 N N . ARG B 1 250 ? 25.266 36 12.852 1 89.69 250 ARG B N 1
ATOM 6665 C CA . ARG B 1 250 ? 24.875 36.5 14.172 1 89.69 250 ARG B CA 1
ATOM 6666 C C . ARG B 1 250 ? 26.078 36.938 14.977 1 89.69 250 ARG B C 1
ATOM 6668 O O . ARG B 1 250 ? 25.938 37.438 16.094 1 89.69 250 ARG B O 1
ATOM 6675 N N . GLY B 1 251 ? 27.203 36.719 14.531 1 89.25 251 GLY B N 1
ATOM 6676 C CA . GLY B 1 251 ? 28.422 37.188 15.188 1 89.25 251 GLY B CA 1
ATOM 6677 C C . GLY B 1 251 ? 28.891 36.25 16.281 1 89.25 251 GLY B C 1
ATOM 6678 O O . GLY B 1 251 ? 29.625 36.656 17.188 1 89.25 251 GLY B O 1
ATOM 6679 N N . GLU B 1 252 ? 28.5 35 16.188 1 90.69 252 GLU B N 1
ATOM 6680 C CA . GLU B 1 252 ? 28.859 34.031 17.203 1 90.69 252 GLU B CA 1
ATOM 6681 C C . GLU B 1 252 ? 30.266 33.469 16.953 1 90.69 252 GLU B C 1
ATOM 6683 O O . GLU B 1 252 ? 30.734 33.438 15.812 1 90.69 252 GLU B O 1
ATOM 6688 N N . HIS B 1 253 ? 30.906 33.219 18.109 1 88.44 253 HIS B N 1
ATOM 6689 C CA . HIS B 1 253 ? 32.219 32.594 18.016 1 88.44 253 HIS B CA 1
ATOM 6690 C C . HIS B 1 253 ? 32.094 31.094 17.797 1 88.44 253 HIS B C 1
ATOM 6692 O O . HIS B 1 253 ? 31.422 30.391 18.547 1 88.44 253 HIS B O 1
ATOM 6698 N N . VAL B 1 254 ? 32.812 30.578 16.719 1 90.88 254 VAL B N 1
ATOM 6699 C CA . VAL B 1 254 ? 32.75 29.172 16.359 1 90.88 254 VAL B CA 1
ATOM 6700 C C . VAL B 1 254 ? 34.156 28.562 16.297 1 90.88 254 VAL B C 1
ATOM 6702 O O . VAL B 1 254 ? 34.781 28.531 15.242 1 90.88 254 VAL B O 1
ATOM 6705 N N . PRO B 1 255 ? 34.562 28.031 17.5 1 93 255 PRO B N 1
ATOM 6706 C CA . PRO B 1 255 ? 35.844 27.359 17.453 1 93 255 PRO B CA 1
ATOM 6707 C C . PRO B 1 255 ? 35.844 26.141 16.531 1 93 255 PRO B C 1
ATOM 6709 O O . PRO B 1 255 ? 35 25.266 16.672 1 93 255 PRO B O 1
ATOM 6712 N N . PRO B 1 256 ? 36.781 26.031 15.648 1 93.12 256 PRO B N 1
ATOM 6713 C CA . PRO B 1 256 ? 36.719 25.016 14.594 1 93.12 256 PRO B CA 1
ATOM 6714 C C . PRO B 1 256 ? 36.781 23.594 15.133 1 93.12 256 PRO B C 1
ATOM 6716 O O . PRO B 1 256 ? 35.969 22.75 14.758 1 93.12 256 PRO B O 1
ATOM 6719 N N . PHE B 1 257 ? 37.688 23.297 16.016 1 95.12 257 PHE B N 1
ATOM 6720 C CA . PHE B 1 257 ? 37.875 21.922 16.469 1 95.12 257 PHE B CA 1
ATOM 6721 C C . PHE B 1 257 ? 36.719 21.469 17.344 1 95.12 257 PHE B C 1
ATOM 6723 O O . PHE B 1 257 ? 36.156 20.391 17.125 1 95.12 257 PHE B O 1
ATOM 6730 N N . SER B 1 258 ? 36.344 22.234 18.281 1 95.38 258 SER B N 1
ATOM 6731 C CA . SER B 1 258 ? 35.25 21.875 19.172 1 95.38 258 SER B CA 1
ATOM 6732 C C . SER B 1 258 ? 33.938 21.797 18.422 1 95.38 258 SER B C 1
ATOM 6734 O O . SER B 1 258 ? 33.125 20.906 18.672 1 95.38 258 SER B O 1
ATOM 6736 N N . THR B 1 259 ? 33.75 22.75 17.547 1 96.19 259 THR B N 1
ATOM 6737 C CA . THR B 1 259 ? 32.531 22.734 16.75 1 96.19 259 THR B CA 1
ATOM 6738 C C . THR B 1 259 ? 32.469 21.484 15.891 1 96.19 259 THR B C 1
ATOM 6740 O O . THR B 1 259 ? 31.391 20.875 15.75 1 96.19 259 THR B O 1
ATOM 6743 N N . PHE B 1 260 ? 33.625 21.125 15.281 1 97.25 260 PHE B N 1
ATOM 6744 C CA . PHE B 1 260 ? 33.656 19.922 14.461 1 97.25 260 PHE B CA 1
ATOM 6745 C C . PHE B 1 260 ? 33.281 18.688 15.273 1 97.25 260 PHE B C 1
ATOM 6747 O O . PHE B 1 260 ? 32.406 17.906 14.859 1 97.25 260 PHE B O 1
ATOM 6754 N N . VAL B 1 261 ? 33.812 18.5 16.422 1 97.19 261 VAL B N 1
ATOM 6755 C CA . VAL B 1 261 ? 33.625 17.328 17.25 1 97.19 261 VAL B CA 1
ATOM 6756 C C . VAL B 1 261 ? 32.188 17.297 17.766 1 97.19 261 VAL B C 1
ATOM 6758 O O . VAL B 1 261 ? 31.5 16.266 17.703 1 97.19 261 VAL B O 1
ATOM 6761 N N . GLU B 1 262 ? 31.688 18.406 18.188 1 95.38 262 GLU B N 1
ATOM 6762 C CA . GLU B 1 262 ? 30.328 18.5 18.719 1 95.38 262 GLU B CA 1
ATOM 6763 C C . GLU B 1 262 ? 29.297 18.203 17.641 1 95.38 262 GLU B C 1
ATOM 6765 O O . GLU B 1 262 ? 28.328 17.484 17.875 1 95.38 262 GLU B O 1
ATOM 6770 N N . THR B 1 263 ? 29.547 18.828 16.5 1 96.56 263 THR B N 1
ATOM 6771 C CA . THR B 1 263 ? 28.609 18.641 15.406 1 96.56 263 THR B CA 1
ATOM 6772 C C . THR B 1 263 ? 28.594 17.172 14.945 1 96.56 263 THR B C 1
ATOM 6774 O O . THR B 1 263 ? 27.531 16.625 14.672 1 96.56 263 THR B O 1
ATOM 6777 N N . MET B 1 264 ? 29.719 16.562 14.883 1 97.38 264 MET B N 1
ATOM 6778 C CA . MET B 1 264 ? 29.797 15.156 14.469 1 97.38 264 MET B CA 1
ATOM 6779 C C . MET B 1 264 ? 29.156 14.25 15.516 1 97.38 264 MET B C 1
ATOM 6781 O O . MET B 1 264 ? 28.469 13.281 15.164 1 97.38 264 MET B O 1
ATOM 6785 N N . LEU B 1 265 ? 29.375 14.555 16.766 1 96.19 265 LEU B N 1
ATOM 6786 C CA . LEU B 1 265 ? 28.781 13.758 17.828 1 96.19 265 LEU B CA 1
ATOM 6787 C C . LEU B 1 265 ? 27.266 13.844 17.797 1 96.19 265 LEU B C 1
ATOM 6789 O O . LEU B 1 265 ? 26.578 12.844 17.984 1 96.19 265 LEU B O 1
ATOM 6793 N N . ASN B 1 266 ? 26.781 15.016 17.625 1 95.25 266 ASN B N 1
ATOM 6794 C CA . ASN B 1 266 ? 25.344 15.203 17.516 1 95.25 266 ASN B CA 1
ATOM 6795 C C . ASN B 1 266 ? 24.75 14.398 16.359 1 95.25 266 ASN B C 1
ATOM 6797 O O . ASN B 1 266 ? 23.688 13.812 16.5 1 95.25 266 ASN B O 1
ATOM 6801 N N . ARG B 1 267 ? 25.453 14.406 15.312 1 95.88 267 ARG B N 1
ATOM 6802 C CA . ARG B 1 267 ? 24.984 13.664 14.148 1 95.88 267 ARG B CA 1
ATOM 6803 C C . ARG B 1 267 ? 25 12.164 14.422 1 95.88 267 ARG B C 1
ATOM 6805 O O . ARG B 1 267 ? 24.078 11.445 14.047 1 95.88 267 ARG B O 1
ATOM 6812 N N . ILE B 1 268 ? 26.062 11.695 15.062 1 96.81 268 ILE B N 1
ATOM 6813 C CA . ILE B 1 268 ? 26.188 10.281 15.375 1 96.81 268 ILE B CA 1
ATOM 6814 C C . ILE B 1 268 ? 25.062 9.844 16.312 1 96.81 268 ILE B C 1
ATOM 6816 O O . ILE B 1 268 ? 24.453 8.789 16.109 1 96.81 268 ILE B O 1
ATOM 6820 N N . ILE B 1 269 ? 24.734 10.641 17.25 1 96.38 269 ILE B N 1
ATOM 6821 C CA . ILE B 1 269 ? 23.688 10.312 18.219 1 96.38 269 ILE B CA 1
ATOM 6822 C C . ILE B 1 269 ? 22.328 10.336 17.516 1 96.38 269 ILE B C 1
ATOM 6824 O O . ILE B 1 269 ? 21.453 9.523 17.828 1 96.38 269 ILE B O 1
ATOM 6828 N N . ARG B 1 270 ? 22.219 11.148 16.578 1 94.81 270 ARG B N 1
ATOM 6829 C CA . ARG B 1 270 ? 20.953 11.305 15.852 1 94.81 270 ARG B CA 1
ATOM 6830 C C . ARG B 1 270 ? 20.703 10.109 14.945 1 94.81 270 ARG B C 1
ATOM 6832 O O . ARG B 1 270 ? 19.562 9.641 14.828 1 94.81 270 ARG B O 1
ATOM 6839 N N . VAL B 1 271 ? 21.719 9.5 14.383 1 96.31 271 VAL B N 1
ATOM 6840 C CA . VAL B 1 271 ? 21.531 8.555 13.289 1 96.31 271 VAL B CA 1
ATOM 6841 C C . VAL B 1 271 ? 21.906 7.148 13.758 1 96.31 271 VAL B C 1
ATOM 6843 O O . VAL B 1 271 ? 21.219 6.176 13.422 1 96.31 271 VAL B O 1
ATOM 6846 N N . SER B 1 272 ? 22.844 6.953 14.633 1 97.81 272 SER B N 1
ATOM 6847 C CA . SER B 1 272 ? 23.547 5.691 14.867 1 97.81 272 SER B CA 1
ATOM 6848 C C . SER B 1 272 ? 22.672 4.734 15.68 1 97.81 272 SER B C 1
ATOM 6850 O O . SER B 1 272 ? 22.656 3.531 15.406 1 97.81 272 SER B O 1
ATOM 6852 N N . PRO B 1 273 ? 21.984 5.23 16.703 1 97.62 273 PRO B N 1
ATOM 6853 C CA . PRO B 1 273 ? 21.234 4.258 17.516 1 97.62 273 PRO B CA 1
ATOM 6854 C C . PRO B 1 273 ? 20.25 3.428 16.703 1 97.62 273 PRO B C 1
ATOM 6856 O O . PRO B 1 273 ? 20.25 2.197 16.797 1 97.62 273 PRO B O 1
ATOM 6859 N N . SER B 1 274 ? 19.453 4.023 15.914 1 98.12 274 SER B N 1
ATOM 6860 C CA . SER B 1 274 ? 18.5 3.301 15.078 1 98.12 274 SER B CA 1
ATOM 6861 C C . SER B 1 274 ? 19.219 2.463 14.023 1 98.12 274 SER B C 1
ATOM 6863 O O . SER B 1 274 ? 18.812 1.335 13.742 1 98.12 274 SER B O 1
ATOM 6865 N N . TYR B 1 275 ? 20.281 3.029 13.461 1 98.38 275 TYR B N 1
ATOM 6866 C CA . TYR B 1 275 ? 21.062 2.34 12.438 1 98.38 275 TYR B CA 1
ATOM 6867 C C . TYR B 1 275 ? 21.656 1.048 12.984 1 98.38 275 TYR B C 1
ATOM 6869 O O . TYR B 1 275 ? 21.5 -0.019 12.383 1 98.38 275 TYR B O 1
ATOM 6877 N N . TRP B 1 276 ? 22.234 1.157 14.117 1 98 276 TRP B N 1
ATOM 6878 C CA . TRP B 1 276 ? 22.891 0.006 14.727 1 98 276 TRP B CA 1
ATOM 6879 C C . TRP B 1 276 ? 21.875 -1.051 15.133 1 98 276 TRP B C 1
ATOM 6881 O O . TRP B 1 276 ? 22.125 -2.25 15 1 98 276 TRP B O 1
ATOM 6891 N N . MET B 1 277 ? 20.75 -0.627 15.594 1 98.06 277 MET B N 1
ATOM 6892 C CA . MET B 1 277 ? 19.688 -1.557 15.984 1 98.06 277 MET B CA 1
ATOM 6893 C C . MET B 1 277 ? 19.203 -2.355 14.789 1 98.06 277 MET B C 1
ATOM 6895 O O . MET B 1 277 ? 19 -3.568 14.883 1 98.06 277 MET B O 1
ATOM 6899 N N . VAL B 1 278 ? 19.016 -1.744 13.641 1 98.5 278 VAL B N 1
ATOM 6900 C CA . VAL B 1 278 ? 18.5 -2.404 12.453 1 98.5 278 VAL B CA 1
ATOM 6901 C C . VAL B 1 278 ? 19.547 -3.352 11.883 1 98.5 278 VAL B C 1
ATOM 6903 O O . VAL B 1 278 ? 19.219 -4.445 11.414 1 98.5 278 VAL B O 1
ATOM 6906 N N . VAL B 1 279 ? 20.844 -2.918 11.914 1 98.56 279 VAL B N 1
ATOM 6907 C CA . VAL B 1 279 ? 21.906 -3.799 11.477 1 98.56 279 VAL B CA 1
ATOM 6908 C C . VAL B 1 279 ? 21.969 -5.035 12.367 1 98.56 279 VAL B C 1
ATOM 6910 O O . VAL B 1 279 ? 22.141 -6.156 11.875 1 98.56 279 VAL B O 1
ATOM 6913 N N . TRP B 1 280 ? 21.812 -4.797 13.695 1 98.44 280 TRP B N 1
ATOM 6914 C CA . TRP B 1 280 ? 21.797 -5.902 14.648 1 98.44 280 TRP B CA 1
ATOM 6915 C C . TRP B 1 280 ? 20.641 -6.844 14.367 1 98.44 280 TRP B C 1
ATOM 6917 O O . TRP B 1 280 ? 20.797 -8.07 14.414 1 98.44 280 TRP B O 1
ATOM 6927 N N . PHE B 1 281 ? 19.516 -6.336 14.078 1 98.19 281 PHE B N 1
ATOM 6928 C CA . PHE B 1 281 ? 18.359 -7.141 13.703 1 98.19 281 PHE B CA 1
ATOM 6929 C C . PHE B 1 281 ? 18.656 -7.965 12.461 1 98.19 281 PHE B C 1
ATOM 6931 O O . PHE B 1 281 ? 18.359 -9.164 12.422 1 98.19 281 PHE B O 1
ATOM 6938 N N . ALA B 1 282 ? 19.219 -7.316 11.469 1 98.38 282 ALA B N 1
ATOM 6939 C CA . ALA B 1 282 ? 19.531 -7.988 10.211 1 98.38 282 ALA B CA 1
ATOM 6940 C C . ALA B 1 282 ? 20.531 -9.117 10.422 1 98.38 282 ALA B C 1
ATOM 6942 O O . ALA B 1 282 ? 20.438 -10.164 9.773 1 98.38 282 ALA B O 1
ATOM 6943 N N . ALA B 1 283 ? 21.422 -8.938 11.336 1 98 283 ALA B N 1
ATOM 6944 C CA . ALA B 1 283 ? 22.484 -9.906 11.594 1 98 283 ALA B CA 1
ATOM 6945 C C . ALA B 1 283 ? 22 -11.039 12.492 1 98 283 ALA B C 1
ATOM 6947 O O . ALA B 1 283 ? 22.625 -12.094 12.57 1 98 283 ALA B O 1
ATOM 6948 N N . SER B 1 284 ? 20.859 -10.914 13.148 1 97.31 284 SER B N 1
ATOM 6949 C CA . SER B 1 284 ? 20.5 -11.898 14.164 1 97.31 284 SER B CA 1
ATOM 6950 C C . SER B 1 284 ? 19.125 -12.508 13.875 1 97.31 284 SER B C 1
ATOM 6952 O O . SER B 1 284 ? 19.031 -13.656 13.438 1 97.31 284 SER B O 1
ATOM 6954 N N . TRP B 1 285 ? 18.062 -11.672 13.875 1 97.06 285 TRP B N 1
ATOM 6955 C CA . TRP B 1 285 ? 16.703 -12.211 13.906 1 97.06 285 TRP B CA 1
ATOM 6956 C C . TRP B 1 285 ? 16.125 -12.305 12.5 1 97.06 285 TRP B C 1
ATOM 6958 O O . TRP B 1 285 ? 15.172 -13.047 12.258 1 97.06 285 TRP B O 1
ATOM 6968 N N . TRP B 1 286 ? 16.641 -11.586 11.578 1 97.31 286 TRP B N 1
ATOM 6969 C CA . TRP B 1 286 ? 16.031 -11.422 10.266 1 97.31 286 TRP B CA 1
ATOM 6970 C C . TRP B 1 286 ? 15.867 -12.766 9.562 1 97.31 286 TRP B C 1
ATOM 6972 O O . TRP B 1 286 ? 14.789 -13.078 9.055 1 97.31 286 TRP B O 1
ATOM 6982 N N . GLU B 1 287 ? 16.844 -13.617 9.578 1 95.69 287 GLU B N 1
ATOM 6983 C CA . GLU B 1 287 ? 16.859 -14.898 8.875 1 95.69 287 GLU B CA 1
ATOM 6984 C C . GLU B 1 287 ? 15.797 -15.844 9.414 1 95.69 287 GLU B C 1
ATOM 6986 O O . GLU B 1 287 ? 15.305 -16.719 8.695 1 95.69 287 GLU B O 1
ATOM 6991 N N . ARG B 1 288 ? 15.344 -15.656 10.617 1 94 288 ARG B N 1
ATOM 6992 C CA . ARG B 1 288 ? 14.43 -16.578 11.273 1 94 288 ARG B CA 1
ATOM 6993 C C . ARG B 1 288 ? 12.977 -16.234 10.977 1 94 288 ARG B C 1
ATOM 6995 O O . ARG B 1 288 ? 12.07 -16.984 11.312 1 94 288 ARG B O 1
ATOM 7002 N N . LEU B 1 289 ? 12.703 -15.172 10.281 1 93.38 289 LEU B N 1
ATOM 7003 C CA . LEU B 1 289 ? 11.359 -14.617 10.203 1 93.38 289 LEU B CA 1
ATOM 7004 C C . LEU B 1 289 ? 10.609 -15.172 8.992 1 93.38 289 LEU B C 1
ATOM 7006 O O . LEU B 1 289 ? 9.43 -14.852 8.789 1 93.38 289 LEU B O 1
ATOM 7010 N N . GLY B 1 290 ? 11.227 -16 8.203 1 90.88 290 GLY B N 1
ATOM 7011 C CA . GLY B 1 290 ? 10.531 -16.469 7.016 1 90.88 290 GLY B CA 1
ATOM 7012 C C . GLY B 1 290 ? 10.977 -17.844 6.566 1 90.88 290 GLY B C 1
ATOM 7013 O O . GLY B 1 290 ? 11.727 -18.531 7.273 1 90.88 290 GLY B O 1
ATOM 7014 N N . ARG B 1 291 ? 10.32 -18.219 5.512 1 87.94 291 ARG B N 1
ATOM 7015 C CA . ARG B 1 291 ? 10.586 -19.5 4.879 1 87.94 291 ARG B CA 1
ATOM 7016 C C . ARG B 1 291 ? 10.305 -19.438 3.381 1 87.94 291 ARG B C 1
ATOM 7018 O O . ARG B 1 291 ? 9.805 -18.438 2.879 1 87.94 291 ARG B O 1
ATOM 7025 N N . GLY B 1 292 ? 10.68 -20.562 2.725 1 89.5 292 GLY B N 1
ATOM 7026 C CA . GLY B 1 292 ? 10.469 -20.641 1.289 1 89.5 292 GLY B CA 1
ATOM 7027 C C . GLY B 1 292 ? 11.742 -20.922 0.513 1 89.5 292 GLY B C 1
ATOM 7028 O O . GLY B 1 292 ? 12.836 -20.906 1.079 1 89.5 292 GLY B O 1
ATOM 7029 N N . PRO B 1 293 ? 11.531 -21.172 -0.712 1 92.56 293 PRO B N 1
ATOM 7030 C CA . PRO B 1 293 ? 12.68 -21.578 -1.526 1 92.56 293 PRO B CA 1
ATOM 7031 C C . PRO B 1 293 ? 13.688 -20.453 -1.734 1 92.56 293 PRO B C 1
ATOM 7033 O O . PRO B 1 293 ? 14.891 -20.719 -1.858 1 92.56 293 PRO B O 1
ATOM 7036 N N . LEU B 1 294 ? 13.219 -19.219 -1.762 1 95.38 294 LEU B N 1
ATOM 7037 C CA . LEU B 1 294 ? 14.102 -18.109 -2.074 1 95.38 294 LEU B CA 1
ATOM 7038 C C . LEU B 1 294 ? 14.547 -17.391 -0.803 1 95.38 294 LEU B C 1
ATOM 7040 O O . LEU B 1 294 ? 15.297 -16.422 -0.864 1 95.38 294 LEU B O 1
ATOM 7044 N N . TRP B 1 295 ? 14.148 -17.875 0.365 1 95.38 295 TRP B N 1
ATOM 7045 C CA . TRP B 1 295 ? 14.453 -17.203 1.624 1 95.38 295 TRP B CA 1
ATOM 7046 C C . TRP B 1 295 ? 15.938 -17.297 1.941 1 95.38 295 TRP B C 1
ATOM 7048 O O . TRP B 1 295 ? 16.562 -16.281 2.279 1 95.38 295 TRP B O 1
ATOM 7058 N N . ALA B 1 296 ? 16.516 -18.469 1.807 1 93.56 296 ALA B N 1
ATOM 7059 C CA . ALA B 1 296 ? 17.922 -18.688 2.137 1 93.56 296 ALA B CA 1
ATOM 7060 C C . ALA B 1 296 ? 18.828 -17.859 1.22 1 93.56 296 ALA B C 1
ATOM 7062 O O . ALA B 1 296 ? 19.688 -17.109 1.692 1 93.56 296 ALA B O 1
ATOM 7063 N N . PRO B 1 297 ? 18.625 -17.938 -0.056 1 94.38 297 PRO B N 1
ATOM 7064 C CA . PRO B 1 297 ? 19.531 -17.203 -0.928 1 94.38 297 PRO B CA 1
ATOM 7065 C C . PRO B 1 297 ? 19.359 -15.688 -0.825 1 94.38 297 PRO B C 1
ATOM 7067 O O . PRO B 1 297 ? 20.312 -14.93 -1.019 1 94.38 297 PRO B O 1
ATOM 7070 N N . LEU B 1 298 ? 18.188 -15.203 -0.535 1 95.94 298 LEU B N 1
ATOM 7071 C CA . LEU B 1 298 ? 17.953 -13.758 -0.539 1 95.94 298 LEU B CA 1
ATOM 7072 C C . LEU B 1 298 ? 18.156 -13.172 0.854 1 95.94 298 LEU B C 1
ATOM 7074 O O . LEU B 1 298 ? 18.938 -12.234 1.027 1 95.94 298 LEU B O 1
ATOM 7078 N N . VAL B 1 299 ? 17.516 -13.734 1.853 1 97.06 299 VAL B N 1
ATOM 7079 C CA . VAL B 1 299 ? 17.562 -13.18 3.203 1 97.06 299 VAL B CA 1
ATOM 7080 C C . VAL B 1 299 ? 18.672 -13.867 4.008 1 97.06 299 VAL B C 1
ATOM 7082 O O . VAL B 1 299 ? 19.453 -13.203 4.684 1 97.06 299 VAL B O 1
ATOM 7085 N N . GLY B 1 300 ? 18.734 -15.219 3.957 1 96.06 300 GLY B N 1
ATOM 7086 C CA . GLY B 1 300 ? 19.766 -15.945 4.676 1 96.06 300 GLY B CA 1
ATOM 7087 C C . GLY B 1 300 ? 21.172 -15.523 4.297 1 96.06 300 GLY B C 1
ATOM 7088 O O . GLY B 1 300 ? 22.016 -15.289 5.172 1 96.06 300 GLY B O 1
ATOM 7089 N N . SER B 1 301 ? 21.438 -15.461 3.047 1 95.38 301 SER B N 1
ATOM 7090 C CA . SER B 1 301 ? 22.75 -15.07 2.557 1 95.38 301 SER B CA 1
ATOM 7091 C C . SER B 1 301 ? 23.109 -13.656 2.996 1 95.38 301 SER B C 1
ATOM 7093 O O . SER B 1 301 ? 24.234 -13.383 3.389 1 95.38 301 SER B O 1
ATOM 7095 N N . GLU B 1 302 ? 22.172 -12.742 2.896 1 96.88 302 GLU B N 1
ATOM 7096 C CA . GLU B 1 302 ? 22.438 -11.359 3.301 1 96.88 302 GLU B CA 1
ATOM 7097 C C . GLU B 1 302 ? 22.641 -11.258 4.809 1 96.88 302 GLU B C 1
ATOM 7099 O O . GLU B 1 302 ? 23.5 -10.508 5.277 1 96.88 302 GLU B O 1
ATOM 7104 N N . ALA B 1 303 ? 21.828 -11.984 5.578 1 97.75 303 ALA B N 1
ATOM 7105 C CA . ALA B 1 303 ? 22.016 -12.016 7.027 1 97.75 303 ALA B CA 1
ATOM 7106 C C . ALA B 1 303 ? 23.406 -12.508 7.395 1 97.75 303 ALA B C 1
ATOM 7108 O O . ALA B 1 303 ? 24.031 -11.984 8.328 1 97.75 303 ALA B O 1
ATOM 7109 N N . ALA B 1 304 ? 23.906 -13.492 6.707 1 97.12 304 ALA B N 1
ATOM 7110 C CA . ALA B 1 304 ? 25.266 -14.016 6.938 1 97.12 304 ALA B CA 1
ATOM 7111 C C . ALA B 1 304 ? 26.312 -12.945 6.656 1 97.12 304 ALA B C 1
ATOM 7113 O O . ALA B 1 304 ? 27.297 -12.82 7.391 1 97.12 304 ALA B O 1
ATOM 7114 N N . VAL B 1 305 ? 26.094 -12.211 5.578 1 97.62 305 VAL B N 1
ATOM 7115 C CA . VAL B 1 305 ? 27 -11.117 5.254 1 97.62 305 VAL B CA 1
ATOM 7116 C C . VAL B 1 305 ? 26.969 -10.07 6.367 1 97.62 305 VAL B C 1
ATOM 7118 O O . VAL B 1 305 ? 28.016 -9.555 6.773 1 97.62 305 VAL B O 1
ATOM 7121 N N . CYS B 1 306 ? 25.766 -9.742 6.832 1 98.12 306 CYS B N 1
ATOM 7122 C CA . CYS B 1 306 ? 25.625 -8.766 7.906 1 98.12 306 CYS B CA 1
ATOM 7123 C C . CYS B 1 306 ? 26.391 -9.219 9.156 1 98.12 306 CYS B C 1
ATOM 7125 O O . CYS B 1 306 ? 27 -8.398 9.836 1 98.12 306 CYS B O 1
ATOM 7127 N N . ARG B 1 307 ? 26.375 -10.484 9.453 1 97.44 307 ARG B N 1
ATOM 7128 C CA . ARG B 1 307 ? 27.078 -11.023 10.609 1 97.44 307 ARG B CA 1
ATOM 7129 C C . ARG B 1 307 ? 28.594 -10.891 10.43 1 97.44 307 ARG B C 1
ATOM 7131 O O . ARG B 1 307 ? 29.312 -10.609 11.398 1 97.44 307 ARG B O 1
ATOM 7138 N N . ARG B 1 308 ? 29.031 -10.977 9.25 1 96.75 308 ARG B N 1
ATOM 7139 C CA . ARG B 1 308 ? 30.469 -10.938 8.984 1 96.75 308 ARG B CA 1
ATOM 7140 C C . ARG B 1 308 ? 30.984 -9.508 8.953 1 96.75 308 ARG B C 1
ATOM 7142 O O . ARG B 1 308 ? 32.094 -9.234 9.406 1 96.75 308 ARG B O 1
ATOM 7149 N N . LYS B 1 309 ? 30.141 -8.641 8.461 1 96.19 309 LYS B N 1
ATOM 7150 C CA . LYS B 1 309 ? 30.703 -7.316 8.195 1 96.19 309 LYS B CA 1
ATOM 7151 C C . LYS B 1 309 ? 30.031 -6.258 9.062 1 96.19 309 LYS B C 1
ATOM 7153 O O . LYS B 1 309 ? 30.078 -5.066 8.742 1 96.19 309 LYS B O 1
ATOM 7158 N N . TRP B 1 310 ? 29.328 -6.625 10.102 1 96.38 310 TRP B N 1
ATOM 7159 C CA . TRP B 1 310 ? 28.531 -5.719 10.922 1 96.38 310 TRP B CA 1
ATOM 7160 C C . TRP B 1 310 ? 29.391 -4.57 11.453 1 96.38 310 TRP B C 1
ATOM 7162 O O . TRP B 1 310 ? 28.922 -3.436 11.555 1 96.38 310 TRP B O 1
ATOM 7172 N N . TRP B 1 311 ? 30.703 -4.754 11.781 1 96.75 311 TRP B N 1
ATOM 7173 C CA . TRP B 1 311 ? 31.562 -3.754 12.406 1 96.75 311 TRP B CA 1
ATOM 7174 C C . TRP B 1 311 ? 31.859 -2.605 11.438 1 96.75 311 TRP B C 1
ATOM 7176 O O . TRP B 1 311 ? 32.094 -1.475 11.867 1 96.75 311 TRP B O 1
ATOM 7186 N N . THR B 1 312 ? 31.875 -2.859 10.125 1 97.88 312 THR B N 1
ATOM 7187 C CA . THR B 1 312 ? 32.062 -1.792 9.156 1 97.88 312 THR B CA 1
ATOM 7188 C C . THR B 1 312 ? 30.891 -0.819 9.164 1 97.88 312 THR B C 1
ATOM 7190 O O . THR B 1 312 ? 31.062 0.364 8.859 1 97.88 312 THR B O 1
ATOM 7193 N N . HIS B 1 313 ? 29.703 -1.342 9.43 1 97.88 313 HIS B N 1
ATOM 7194 C CA . HIS B 1 313 ? 28.516 -0.494 9.516 1 97.88 313 HIS B CA 1
ATOM 7195 C C . HIS B 1 313 ? 28.594 0.432 10.727 1 97.88 313 HIS B C 1
ATOM 7197 O O . HIS B 1 313 ? 28.188 1.597 10.648 1 97.88 313 HIS B O 1
ATOM 7203 N N . LEU B 1 314 ? 29.141 -0.045 11.836 1 96.81 314 LEU B N 1
ATOM 7204 C CA . LEU B 1 314 ? 29.25 0.747 13.055 1 96.81 314 LEU B CA 1
ATOM 7205 C C . LEU B 1 314 ? 30.219 1.913 12.852 1 96.81 314 LEU B C 1
ATOM 7207 O O . LEU B 1 314 ? 30.047 2.975 13.461 1 96.81 314 LEU B O 1
ATOM 7211 N N . LEU B 1 315 ? 31.125 1.718 11.945 1 97.06 315 LEU B N 1
ATOM 7212 C CA . LEU B 1 315 ? 32.156 2.719 11.719 1 97.06 315 LEU B CA 1
ATOM 7213 C C . LEU B 1 315 ? 31.859 3.543 10.477 1 97.06 315 LEU B C 1
ATOM 7215 O O . LEU B 1 315 ? 32.656 4.41 10.094 1 97.06 315 LEU B O 1
ATOM 7219 N N . TYR B 1 316 ? 30.766 3.312 9.828 1 97.75 316 TYR B N 1
ATOM 7220 C CA . TYR B 1 316 ? 30.375 4.008 8.609 1 97.75 316 TYR B CA 1
ATOM 7221 C C . TYR B 1 316 ? 31.422 3.842 7.52 1 97.75 316 TYR B C 1
ATOM 7223 O O . TYR B 1 316 ? 31.812 4.816 6.867 1 97.75 316 TYR B O 1
ATOM 7231 N N . LEU B 1 317 ? 31.922 2.535 7.344 1 97.88 317 LEU B N 1
ATOM 7232 C CA . LEU B 1 317 ? 32.938 2.211 6.332 1 97.88 317 LEU B CA 1
ATOM 7233 C C . LEU B 1 317 ? 32.438 1.068 5.441 1 97.88 317 LEU B C 1
ATOM 7235 O O . LEU B 1 317 ? 33.219 0.531 4.648 1 97.88 317 LEU B O 1
ATOM 7239 N N . ASN B 1 318 ? 31.172 0.679 5.535 1 96.5 318 ASN B N 1
ATOM 7240 C CA . ASN B 1 318 ? 30.625 -0.483 4.84 1 96.5 318 ASN B CA 1
ATOM 7241 C C . ASN B 1 318 ? 30.609 -0.274 3.328 1 96.5 318 ASN B C 1
ATOM 7243 O O . ASN B 1 318 ? 30.547 -1.238 2.564 1 96.5 318 ASN B O 1
ATOM 7247 N N . ASN B 1 319 ? 30.703 1.002 2.848 1 96.12 319 ASN B N 1
ATOM 7248 C CA . ASN B 1 319 ? 30.688 1.282 1.416 1 96.12 319 ASN B CA 1
ATOM 7249 C C . ASN B 1 319 ? 32.094 1.224 0.812 1 96.12 319 ASN B C 1
ATOM 7251 O O . ASN B 1 319 ? 32.219 1.163 -0.408 1 96.12 319 ASN B O 1
ATOM 7255 N N . ILE B 1 320 ? 33.125 1.271 1.689 1 95.31 320 ILE B N 1
ATOM 7256 C CA . ILE B 1 320 ? 34.5 1.277 1.222 1 95.31 320 ILE B CA 1
ATOM 7257 C C . ILE B 1 320 ? 35.156 -0.06 1.545 1 95.31 320 ILE B C 1
ATOM 7259 O O . ILE B 1 320 ? 35.875 -0.625 0.712 1 95.31 320 ILE B O 1
ATOM 7263 N N . LEU B 1 321 ? 34.875 -0.537 2.771 1 95.94 321 LEU B N 1
ATOM 7264 C CA . LEU B 1 321 ? 35.438 -1.821 3.178 1 95.94 321 LEU B CA 1
ATOM 7265 C C . LEU B 1 321 ? 34.5 -2.963 2.83 1 95.94 321 LEU B C 1
ATOM 7267 O O . LEU B 1 321 ? 33.312 -2.932 3.199 1 95.94 321 LEU B O 1
ATOM 7271 N N . HIS B 1 322 ? 35 -4.031 2.162 1 94.62 322 HIS B N 1
ATOM 7272 C CA . HIS B 1 322 ? 34.188 -5.148 1.694 1 94.62 322 HIS B CA 1
ATOM 7273 C C . HIS B 1 322 ? 33 -4.656 0.879 1 94.62 322 HIS B C 1
ATOM 7275 O O . HIS B 1 322 ? 31.859 -5.059 1.131 1 94.62 322 HIS B O 1
ATOM 7281 N N . ALA B 1 323 ? 33.312 -3.861 -0.036 1 92.62 323 ALA B N 1
ATOM 7282 C CA . ALA B 1 323 ? 32.312 -3.131 -0.793 1 92.62 323 ALA B CA 1
ATOM 7283 C C . ALA B 1 323 ? 31.438 -4.082 -1.611 1 92.62 323 ALA B C 1
ATOM 7285 O O . ALA B 1 323 ? 30.266 -3.785 -1.897 1 92.62 323 ALA B O 1
ATOM 7286 N N . ASP B 1 324 ? 31.875 -5.25 -1.932 1 93.12 324 ASP B N 1
ATOM 7287 C CA . ASP B 1 324 ? 31.125 -6.191 -2.766 1 93.12 324 ASP B CA 1
ATOM 7288 C C . ASP B 1 324 ? 30.109 -6.977 -1.938 1 93.12 324 ASP B C 1
ATOM 7290 O O . ASP B 1 324 ? 29.156 -7.531 -2.484 1 93.12 324 ASP B O 1
ATOM 7294 N N . ASP B 1 325 ? 30.406 -7.07 -0.641 1 92.75 325 ASP B N 1
ATOM 7295 C CA . ASP B 1 325 ? 29.453 -7.719 0.263 1 92.75 325 ASP B CA 1
ATOM 7296 C C . ASP B 1 325 ? 28.359 -6.75 0.693 1 92.75 325 ASP B C 1
ATOM 7298 O O . ASP B 1 325 ? 28.625 -5.723 1.315 1 92.75 325 ASP B O 1
ATOM 7302 N N . LYS B 1 326 ? 27.203 -7.102 0.311 1 93.19 326 LYS B N 1
ATOM 7303 C CA . LYS B 1 326 ? 26.125 -6.156 0.585 1 93.19 326 LYS B CA 1
ATOM 7304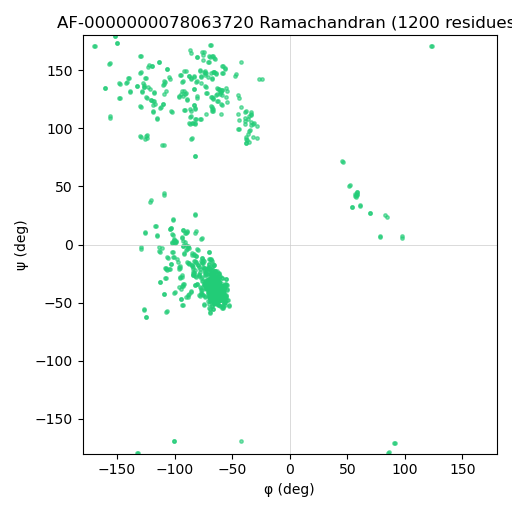 C C . LYS B 1 326 ? 25.297 -6.594 1.793 1 93.19 326 LYS B C 1
ATOM 7306 O O . LYS B 1 326 ? 24.766 -7.707 1.814 1 93.19 326 LYS B O 1
ATOM 7311 N N . CYS B 1 327 ? 25.328 -5.875 2.844 1 96.44 327 CYS B N 1
ATOM 7312 C CA . CYS B 1 327 ? 24.422 -5.941 3.99 1 96.44 327 CYS B CA 1
ATOM 7313 C C . CYS B 1 327 ? 23.547 -4.695 4.07 1 96.44 327 CYS B C 1
ATOM 7315 O O . CYS B 1 327 ? 24.047 -3.598 4.324 1 96.44 327 CYS B O 1
ATOM 7317 N N . LEU B 1 328 ? 22.219 -4.945 3.957 1 97.19 328 LEU B N 1
ATOM 7318 C CA . LEU B 1 328 ? 21.359 -3.76 3.902 1 97.19 328 LEU B CA 1
ATOM 7319 C C . LEU B 1 328 ? 21.938 -2.721 2.945 1 97.19 328 LEU B C 1
ATOM 7321 O O . LEU B 1 328 ? 22.328 -1.633 3.371 1 97.19 328 LEU B O 1
ATOM 7325 N N . ILE B 1 329 ? 21.859 -3.027 1.722 1 95.38 329 ILE B N 1
ATOM 7326 C CA . ILE B 1 329 ? 22.594 -2.367 0.65 1 95.38 329 ILE B CA 1
ATOM 7327 C C . ILE B 1 329 ? 22.312 -0.868 0.676 1 95.38 329 ILE B C 1
ATOM 7329 O O . ILE B 1 329 ? 23.172 -0.058 0.339 1 95.38 329 ILE B O 1
ATOM 7333 N N . GLN B 1 330 ? 21.141 -0.411 1.131 1 95.06 330 GLN B N 1
ATOM 7334 C CA . GLN B 1 330 ? 20.781 1.004 1.11 1 95.06 330 GLN B CA 1
ATOM 7335 C C . GLN B 1 330 ? 21.625 1.795 2.111 1 95.06 330 GLN B C 1
ATOM 7337 O O . GLN B 1 330 ? 21.688 3.025 2.041 1 95.06 330 GLN B O 1
ATOM 7342 N N . THR B 1 331 ? 22.328 1.077 2.986 1 97 331 THR B N 1
ATOM 7343 C CA . THR B 1 331 ? 23.047 1.766 4.043 1 97 331 THR B CA 1
ATOM 7344 C C . THR B 1 331 ? 24.375 2.326 3.514 1 97 331 THR B C 1
ATOM 7346 O O . THR B 1 331 ? 25.078 3.035 4.227 1 97 331 THR B O 1
ATOM 7349 N N . TRP B 1 332 ? 24.703 2.043 2.256 1 96.75 332 TRP B N 1
ATOM 7350 C CA . TRP B 1 332 ? 25.844 2.738 1.663 1 96.75 332 TRP B CA 1
ATOM 7351 C C . TRP B 1 332 ? 25.672 4.25 1.771 1 96.75 332 TRP B C 1
ATOM 7353 O O . TRP B 1 332 ? 26.641 4.977 1.961 1 96.75 332 TRP B O 1
ATOM 7363 N N . TYR B 1 333 ? 24.453 4.719 1.585 1 96.56 333 TYR B N 1
ATOM 7364 C CA . TYR B 1 333 ? 24.156 6.141 1.656 1 96.56 333 TYR B CA 1
ATOM 7365 C C . TYR B 1 333 ? 24.547 6.719 3.008 1 96.56 333 TYR B C 1
ATOM 7367 O O . TYR B 1 333 ? 25.094 7.824 3.084 1 96.56 333 TYR B O 1
ATOM 7375 N N . LEU B 1 334 ? 24.25 5.977 4.082 1 97.44 334 LEU B N 1
ATOM 7376 C CA . LEU B 1 334 ? 24.562 6.465 5.418 1 97.44 334 LEU B CA 1
ATOM 7377 C C . LEU B 1 334 ? 26.062 6.613 5.613 1 97.44 334 LEU B C 1
ATOM 7379 O O . LEU B 1 334 ? 26.531 7.59 6.211 1 97.44 334 LEU B O 1
ATOM 7383 N N . ALA B 1 335 ? 26.766 5.637 5.145 1 98 335 ALA B N 1
ATOM 7384 C CA . ALA B 1 335 ? 28.234 5.703 5.227 1 98 335 ALA B CA 1
ATOM 7385 C C . ALA B 1 335 ? 28.766 6.875 4.414 1 98 335 ALA B C 1
ATOM 7387 O O . ALA B 1 335 ? 29.562 7.68 4.918 1 98 335 ALA B O 1
ATOM 7388 N N . ALA B 1 336 ? 28.328 6.988 3.211 1 98 336 ALA B N 1
ATOM 7389 C CA . ALA B 1 336 ? 28.766 8.078 2.346 1 98 336 ALA B CA 1
ATOM 7390 C C . ALA B 1 336 ? 28.359 9.438 2.924 1 98 336 ALA B C 1
ATOM 7392 O O . ALA B 1 336 ? 29.141 10.391 2.887 1 98 336 ALA B O 1
ATOM 7393 N N . ASP B 1 337 ? 27.141 9.5 3.4 1 97.62 337 ASP B N 1
ATOM 7394 C CA . ASP B 1 337 ? 26.641 10.75 3.967 1 97.62 337 ASP B CA 1
ATOM 7395 C C . ASP B 1 337 ? 27.453 11.164 5.191 1 97.62 337 ASP B C 1
ATOM 7397 O O . ASP B 1 337 ? 27.766 12.344 5.359 1 97.62 337 ASP B O 1
ATOM 7401 N N . MET B 1 338 ? 27.75 10.195 6.066 1 97.88 338 MET B N 1
ATOM 7402 C CA . MET B 1 338 ? 28.547 10.5 7.246 1 97.88 338 MET B CA 1
ATOM 7403 C C . MET B 1 338 ? 29.938 10.992 6.852 1 97.88 338 MET B C 1
ATOM 7405 O O . MET B 1 338 ? 30.453 11.961 7.422 1 97.88 338 MET B O 1
ATOM 7409 N N . GLN B 1 339 ? 30.531 10.391 5.914 1 98.25 339 GLN B N 1
ATOM 7410 C CA . GLN B 1 339 ? 31.859 10.758 5.426 1 98.25 339 GLN B CA 1
ATOM 7411 C C . GLN B 1 339 ? 31.844 12.141 4.781 1 98.25 339 GLN B C 1
ATOM 7413 O O . GLN B 1 339 ? 32.688 12.992 5.098 1 98.25 339 GLN B O 1
ATOM 7418 N N . LEU B 1 340 ? 30.922 12.336 3.922 1 98.38 340 LEU B N 1
ATOM 7419 C CA . LEU B 1 340 ? 30.828 13.609 3.223 1 98.38 340 LEU B CA 1
ATOM 7420 C C . LEU B 1 340 ? 30.375 14.719 4.168 1 98.38 340 LEU B C 1
ATOM 7422 O O . LEU B 1 340 ? 30.766 15.883 4.004 1 98.38 340 LEU B O 1
ATOM 7426 N N . TYR B 1 341 ? 29.516 14.359 5.117 1 98.06 341 TYR B N 1
ATOM 7427 C CA . TYR B 1 341 ? 29.109 15.312 6.145 1 98.06 341 TYR B CA 1
ATOM 7428 C C . TYR B 1 341 ? 30.328 15.852 6.891 1 98.06 341 TYR B C 1
ATOM 7430 O O . TYR B 1 341 ? 30.453 17.062 7.098 1 98.06 341 TYR B O 1
ATOM 7438 N N . ALA B 1 342 ? 31.203 14.961 7.246 1 98.19 342 ALA B N 1
ATOM 7439 C CA . ALA B 1 342 ? 32.438 15.352 7.926 1 98.19 342 ALA B CA 1
ATOM 7440 C C . ALA B 1 342 ? 33.281 16.234 7.031 1 98.19 342 ALA B C 1
ATOM 7442 O O . ALA B 1 342 ? 33.844 17.25 7.484 1 98.19 342 ALA B O 1
ATOM 7443 N N . ALA B 1 343 ? 33.406 15.859 5.828 1 98.12 343 ALA B N 1
ATOM 7444 C CA . ALA B 1 343 ? 34.219 16.625 4.879 1 98.12 343 ALA B CA 1
ATOM 7445 C C . ALA B 1 343 ? 33.625 18.016 4.648 1 98.12 343 ALA B C 1
ATOM 7447 O O . ALA B 1 343 ? 34.344 19 4.594 1 98.12 343 ALA B O 1
ATOM 7448 N N . CYS B 1 344 ? 32.344 18.062 4.469 1 98.12 344 CYS B N 1
ATOM 7449 C CA . CYS B 1 344 ? 31.641 19.328 4.234 1 98.12 344 CYS B CA 1
ATOM 7450 C C . CYS B 1 344 ? 31.734 20.234 5.457 1 98.12 344 CYS B C 1
ATOM 7452 O O . CYS B 1 344 ? 31.859 21.453 5.324 1 98.12 344 CYS B O 1
ATOM 7454 N N . LEU B 1 345 ? 31.594 19.609 6.641 1 97.94 345 LEU B N 1
ATOM 7455 C CA . LEU B 1 345 ? 31.766 20.359 7.879 1 97.94 345 LEU B CA 1
ATOM 7456 C C . LEU B 1 345 ? 33.156 20.984 7.945 1 97.94 345 LEU B C 1
ATOM 7458 O O . LEU B 1 345 ? 33.312 22.172 8.227 1 97.94 345 LEU B O 1
ATOM 7462 N N . ALA B 1 346 ? 34.188 20.219 7.648 1 97.44 346 ALA B N 1
ATOM 7463 C CA . ALA B 1 346 ? 35.562 20.703 7.648 1 97.44 346 ALA B CA 1
ATOM 7464 C C . ALA B 1 346 ? 35.75 21.812 6.621 1 97.44 346 ALA B C 1
ATOM 7466 O O . ALA B 1 346 ? 36.406 22.828 6.91 1 97.44 346 ALA B O 1
ATOM 7467 N N . LEU B 1 347 ? 35.188 21.609 5.465 1 96.88 347 LEU B N 1
ATOM 7468 C CA . LEU B 1 347 ? 35.312 22.594 4.395 1 96.88 347 LEU B CA 1
ATOM 7469 C C . LEU B 1 347 ? 34.656 23.906 4.77 1 96.88 347 LEU B C 1
ATOM 7471 O O . LEU B 1 347 ? 35.156 24.984 4.492 1 96.88 347 LEU B O 1
ATOM 7475 N N . THR B 1 348 ? 33.469 23.812 5.336 1 96.5 348 THR B N 1
ATOM 7476 C CA . THR B 1 348 ? 32.719 25.016 5.754 1 96.5 348 THR B CA 1
ATOM 7477 C C . THR B 1 348 ? 33.531 25.781 6.816 1 96.5 348 THR B C 1
ATOM 7479 O O . THR B 1 348 ? 33.562 27.016 6.781 1 96.5 348 THR B O 1
ATOM 7482 N N . LEU B 1 349 ? 34.156 25.047 7.73 1 95.44 349 LEU B N 1
ATOM 7483 C CA . LEU B 1 349 ? 34.938 25.672 8.797 1 95.44 349 LEU B CA 1
ATOM 7484 C C . LEU B 1 349 ? 36.219 26.297 8.242 1 95.44 349 LEU B C 1
ATOM 7486 O O . LEU B 1 349 ? 36.625 27.375 8.68 1 95.44 349 LEU B O 1
ATOM 7490 N N . VAL B 1 350 ? 36.781 25.656 7.262 1 94.62 350 VAL B N 1
ATOM 7491 C CA . VAL B 1 350 ? 38 26.172 6.648 1 94.62 350 VAL B CA 1
ATOM 7492 C C . VAL B 1 350 ? 37.688 27.438 5.859 1 94.62 350 VAL B C 1
ATOM 7494 O O . VAL B 1 350 ? 38.5 28.391 5.863 1 94.62 350 VAL B O 1
ATOM 7497 N N . LEU B 1 351 ? 36.562 27.453 5.227 1 93.5 351 LEU B N 1
ATOM 7498 C CA . LEU B 1 351 ? 36.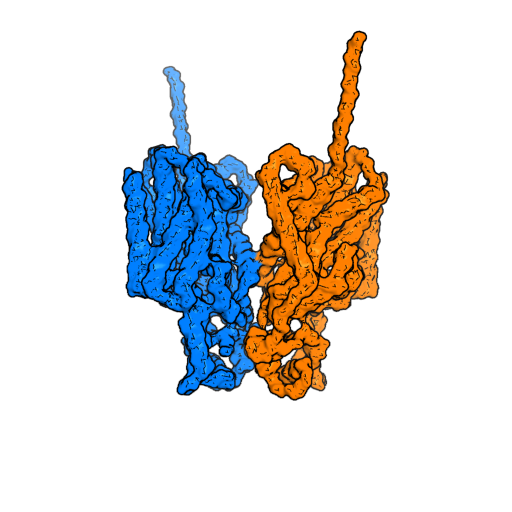188 28.578 4.375 1 93.5 351 LEU B CA 1
ATOM 7499 C C . LEU B 1 351 ? 35.438 29.641 5.172 1 93.5 351 LEU B C 1
ATOM 7501 O O . LEU B 1 351 ? 34.906 30.594 4.602 1 93.5 351 LEU B O 1
ATOM 7505 N N . TRP B 1 352 ? 35.438 29.516 6.402 1 87.62 352 TRP B N 1
ATOM 7506 C CA . TRP B 1 352 ? 34.625 30.312 7.324 1 87.62 352 TRP B CA 1
ATOM 7507 C C . TRP B 1 352 ? 34.906 31.812 7.133 1 87.62 352 TRP B C 1
ATOM 7509 O O . TRP B 1 352 ? 34 32.625 7.121 1 87.62 352 TRP B O 1
ATOM 7519 N N . ARG B 1 353 ? 36.188 32.188 6.848 1 83.75 353 ARG B N 1
ATOM 7520 C CA . ARG B 1 353 ? 36.594 33.594 6.855 1 83.75 353 ARG B CA 1
ATOM 7521 C C . ARG B 1 353 ? 36.562 34.156 5.445 1 83.75 353 ARG B C 1
ATOM 7523 O O . ARG B 1 353 ? 36.562 35.375 5.27 1 83.75 353 ARG B O 1
ATOM 7530 N N . TRP B 1 354 ? 36.5 33.312 4.484 1 85.5 354 TRP B N 1
ATOM 7531 C CA . TRP B 1 354 ? 36.625 33.781 3.109 1 85.5 354 TRP B CA 1
ATOM 7532 C C . TRP B 1 354 ? 35.312 33.688 2.369 1 85.5 354 TRP B C 1
ATOM 7534 O O . TRP B 1 354 ? 35.125 32.812 1.512 1 85.5 354 TRP B O 1
ATOM 7544 N N . ARG B 1 355 ? 34.5 34.625 2.457 1 79 355 ARG B N 1
ATOM 7545 C CA . ARG B 1 355 ? 33.156 34.562 1.906 1 79 355 ARG B CA 1
ATOM 7546 C C . ARG B 1 355 ? 33.188 34.531 0.382 1 79 355 ARG B C 1
ATOM 7548 O O . ARG B 1 355 ? 32.562 33.656 -0.238 1 79 355 ARG B O 1
ATOM 7555 N N . ARG B 1 356 ? 33.844 35.406 -0.215 1 80.19 356 ARG B N 1
ATOM 7556 C CA . ARG B 1 356 ? 33.875 35.531 -1.669 1 80.19 356 ARG B CA 1
ATOM 7557 C C . ARG B 1 356 ? 34.656 34.375 -2.299 1 80.19 356 ARG B C 1
ATOM 7559 O O . ARG B 1 356 ? 34.281 33.875 -3.352 1 80.19 356 ARG B O 1
ATOM 7566 N N . ALA B 1 357 ? 35.594 33.938 -1.637 1 92.12 357 ALA B N 1
ATOM 7567 C CA . ALA B 1 357 ? 36.438 32.875 -2.164 1 92.12 357 ALA B CA 1
ATOM 7568 C C . ALA B 1 357 ? 35.781 31.5 -2.025 1 92.12 357 ALA B C 1
ATOM 7570 O O . ALA B 1 357 ? 36.094 30.578 -2.764 1 92.12 357 ALA B O 1
ATOM 7571 N N . ALA B 1 358 ? 34.844 31.453 -1.152 1 95 358 ALA B N 1
ATOM 7572 C CA . ALA B 1 358 ? 34.188 30.172 -0.871 1 95 358 ALA B CA 1
ATOM 7573 C C . ALA B 1 358 ? 33.469 29.656 -2.098 1 95 358 ALA B C 1
ATOM 7575 O O . ALA B 1 358 ? 33.562 28.484 -2.445 1 95 358 ALA B O 1
ATOM 7576 N N . LEU B 1 359 ? 32.719 30.5 -2.787 1 95.5 359 LEU B N 1
ATOM 7577 C CA . LEU B 1 359 ? 31.969 30.094 -3.965 1 95.5 359 LEU B CA 1
ATOM 7578 C C . LEU B 1 359 ? 32.906 29.625 -5.078 1 95.5 359 LEU B C 1
ATOM 7580 O O . LEU B 1 359 ? 32.625 28.641 -5.758 1 95.5 359 LEU B O 1
ATOM 7584 N N . ALA B 1 360 ? 33.969 30.344 -5.242 1 96.5 360 ALA B N 1
ATOM 7585 C CA . ALA B 1 360 ? 34.938 30 -6.277 1 96.5 360 ALA B CA 1
ATOM 7586 C C . ALA B 1 360 ? 35.625 28.656 -5.969 1 96.5 360 ALA B C 1
ATOM 7588 O O . ALA B 1 360 ? 35.812 27.828 -6.859 1 96.5 360 ALA B O 1
ATOM 7589 N N . VAL B 1 361 ? 36 28.469 -4.73 1 97.12 361 VAL B N 1
ATOM 7590 C CA . VAL B 1 361 ? 36.688 27.234 -4.316 1 97.12 361 VAL B CA 1
ATOM 7591 C C . VAL B 1 361 ? 35.75 26.047 -4.461 1 97.12 361 VAL B C 1
ATOM 7593 O O . VAL B 1 361 ? 36.125 25.016 -5.004 1 97.12 361 VAL B O 1
ATOM 7596 N N . LEU B 1 362 ? 34.562 26.219 -3.955 1 97.75 362 LEU B N 1
ATOM 7597 C CA . LEU B 1 362 ? 33.562 25.141 -4.023 1 97.75 362 LEU B CA 1
ATOM 7598 C C . LEU B 1 362 ? 33.219 24.828 -5.473 1 97.75 362 LEU B C 1
ATOM 7600 O O . LEU B 1 362 ? 33.031 23.656 -5.836 1 97.75 362 LEU B O 1
ATOM 7604 N N . GLY B 1 363 ? 33 25.859 -6.312 1 97.38 363 GLY B N 1
ATOM 7605 C CA . GLY B 1 363 ? 32.781 25.641 -7.73 1 97.38 363 GLY B CA 1
ATOM 7606 C C . GLY B 1 363 ? 33.875 24.906 -8.422 1 97.38 363 GLY B C 1
ATOM 7607 O O . GLY B 1 363 ? 33.656 24.016 -9.242 1 97.38 363 GLY B O 1
ATOM 7608 N N . ALA B 1 364 ? 35.094 25.281 -8.102 1 97.88 364 ALA B N 1
ATOM 7609 C CA . ALA B 1 364 ? 36.281 24.625 -8.664 1 97.88 364 ALA B CA 1
ATOM 7610 C C . ALA B 1 364 ? 36.344 23.156 -8.227 1 97.88 364 ALA B C 1
ATOM 7612 O O . ALA B 1 364 ? 36.688 22.281 -9.008 1 97.88 364 ALA B O 1
ATOM 7613 N N . LEU B 1 365 ? 36.031 22.906 -6.973 1 98 365 LEU B N 1
ATOM 7614 C CA . LEU B 1 365 ? 36 21.547 -6.457 1 98 365 LEU B CA 1
ATOM 7615 C C . LEU B 1 365 ? 34.938 20.719 -7.156 1 98 365 LEU B C 1
ATOM 7617 O O . LEU B 1 365 ? 35.156 19.531 -7.422 1 98 365 LEU B O 1
ATOM 7621 N N . LEU B 1 366 ? 33.781 21.328 -7.387 1 98.19 366 LEU B N 1
ATOM 7622 C CA . LEU B 1 366 ? 32.719 20.625 -8.109 1 98.19 366 LEU B CA 1
ATOM 7623 C C . LEU B 1 366 ? 33.188 20.25 -9.516 1 98.19 366 LEU B C 1
ATOM 7625 O O . LEU B 1 366 ? 33 19.109 -9.945 1 98.19 366 LEU B O 1
ATOM 7629 N N . LEU B 1 367 ? 33.781 21.234 -10.211 1 98.25 367 LEU B N 1
ATOM 7630 C CA . LEU B 1 367 ? 34.281 20.984 -11.562 1 98.25 367 LEU B CA 1
ATOM 7631 C C . LEU B 1 367 ? 35.375 19.922 -11.562 1 98.25 367 LEU B C 1
ATOM 7633 O O . LEU B 1 367 ? 35.406 19.062 -12.445 1 98.25 367 LEU B O 1
ATOM 7637 N N . ALA B 1 368 ? 36.219 19.984 -10.602 1 98.31 368 ALA B N 1
ATOM 7638 C CA . ALA B 1 368 ? 37.281 18.984 -10.453 1 98.31 368 ALA B CA 1
ATOM 7639 C C . ALA B 1 368 ? 36.719 17.594 -10.211 1 98.31 368 ALA B C 1
ATOM 7641 O O . ALA B 1 368 ? 37.219 16.609 -10.727 1 98.31 368 ALA B O 1
ATOM 7642 N N . SER B 1 369 ? 35.75 17.516 -9.367 1 97.94 369 SER B N 1
ATOM 7643 C CA . SER B 1 369 ? 35.094 16.25 -9.086 1 97.94 369 SER B CA 1
ATOM 7644 C C . SER B 1 369 ? 34.438 15.656 -10.336 1 97.94 369 SER B C 1
ATOM 7646 O O . SER B 1 369 ? 34.531 14.453 -10.578 1 97.94 369 SER B O 1
ATOM 7648 N N . ILE B 1 370 ? 33.781 16.516 -11.141 1 98.12 370 ILE B N 1
ATOM 7649 C CA . ILE B 1 370 ? 33.156 16.062 -12.383 1 98.12 370 ILE B CA 1
ATOM 7650 C C . ILE B 1 370 ? 34.219 15.539 -13.336 1 98.12 370 ILE B C 1
ATOM 7652 O O . ILE B 1 370 ? 34.062 14.477 -13.945 1 98.12 370 ILE B O 1
ATOM 7656 N N . ALA B 1 371 ? 35.312 16.266 -13.406 1 98.38 371 ALA B N 1
ATOM 7657 C CA . ALA B 1 371 ? 36.406 15.867 -14.273 1 98.38 371 ALA B CA 1
ATOM 7658 C C . ALA B 1 371 ? 37.031 14.555 -13.805 1 98.38 371 ALA B C 1
ATOM 7660 O O . ALA B 1 371 ? 37.344 13.688 -14.625 1 98.38 371 ALA B O 1
ATOM 7661 N N . LEU B 1 372 ? 37.188 14.422 -12.547 1 98 372 LEU B N 1
ATOM 7662 C CA . LEU B 1 372 ? 37.75 13.195 -11.984 1 98 372 LEU B CA 1
ATOM 7663 C C . LEU B 1 372 ? 36.844 12 -12.273 1 98 372 LEU B C 1
ATOM 7665 O O . LEU B 1 372 ? 37.312 10.938 -12.672 1 98 372 LEU B O 1
ATOM 7669 N N . LEU B 1 373 ? 35.594 12.148 -12.047 1 97.88 373 LEU B N 1
ATOM 7670 C CA . LEU B 1 373 ? 34.625 11.078 -12.281 1 97.88 373 LEU B CA 1
ATOM 7671 C C . LEU B 1 373 ? 34.562 10.711 -13.758 1 97.88 373 LEU B C 1
ATOM 7673 O O . LEU B 1 373 ? 34.438 9.531 -14.102 1 97.88 373 LEU B O 1
ATOM 7677 N N . PHE B 1 374 ? 34.625 11.766 -14.609 1 98.19 374 PHE B N 1
ATOM 7678 C CA . PHE B 1 374 ? 34.688 11.5 -16.047 1 98.19 374 PHE B CA 1
ATOM 7679 C C . PHE B 1 374 ? 35.938 10.688 -16.391 1 98.19 374 PHE B C 1
ATOM 7681 O O . PHE B 1 374 ? 35.844 9.711 -17.141 1 98.19 374 PHE B O 1
ATOM 7688 N N . GLY B 1 375 ? 37.062 11.117 -15.875 1 98.12 375 GLY B N 1
ATOM 7689 C CA . GLY B 1 375 ? 38.281 10.406 -16.125 1 98.12 375 GLY B CA 1
ATOM 7690 C C . GLY B 1 375 ? 38.25 8.961 -15.664 1 98.12 375 GLY B C 1
ATOM 7691 O O . GLY B 1 375 ? 38.688 8.062 -16.375 1 98.12 375 GLY B O 1
ATOM 7692 N N . LEU B 1 376 ? 37.75 8.703 -14.469 1 97.56 376 LEU B N 1
ATOM 7693 C CA . LEU B 1 376 ? 37.625 7.355 -13.93 1 97.56 376 LEU B CA 1
ATOM 7694 C C . LEU B 1 376 ? 36.688 6.516 -14.766 1 97.56 376 LEU B C 1
ATOM 7696 O O . LEU B 1 376 ? 36.969 5.359 -15.078 1 97.56 376 LEU B O 1
ATOM 7700 N N . ALA B 1 377 ? 35.531 7.105 -15.133 1 97.81 377 ALA B N 1
ATOM 7701 C CA . ALA B 1 377 ? 34.531 6.387 -15.93 1 97.81 377 ALA B CA 1
ATOM 7702 C C . ALA B 1 377 ? 35.094 6.012 -17.297 1 97.81 377 ALA B C 1
ATOM 7704 O O . ALA B 1 377 ? 34.875 4.895 -17.781 1 97.81 377 ALA B O 1
ATOM 7705 N N . TYR B 1 378 ? 35.812 6.984 -17.859 1 97.56 378 TYR B N 1
ATOM 7706 C CA . TYR B 1 378 ? 36.375 6.742 -19.188 1 97.56 378 TYR B CA 1
ATOM 7707 C C . TYR B 1 378 ? 37.5 5.703 -19.125 1 97.56 378 TYR B C 1
ATOM 7709 O O . TYR B 1 378 ? 37.531 4.762 -19.922 1 97.56 378 TYR B O 1
ATOM 7717 N N . SER B 1 379 ? 38.406 5.816 -18.172 1 97.75 379 SER B N 1
ATOM 7718 C CA . SER B 1 379 ? 39.562 4.965 -18.094 1 97.75 379 SER B CA 1
ATOM 7719 C C . SER B 1 379 ? 39.219 3.555 -17.641 1 97.75 379 SER B C 1
ATOM 7721 O O . SER B 1 379 ? 39.781 2.576 -18.109 1 97.75 379 SER B O 1
ATOM 7723 N N . TRP B 1 380 ? 38.25 3.443 -16.734 1 96.88 380 TRP B N 1
ATOM 7724 C CA . TRP B 1 380 ? 37.906 2.141 -16.172 1 96.88 380 TRP B CA 1
ATOM 7725 C C . TRP B 1 380 ? 36.656 1.584 -16.844 1 96.88 380 TRP B C 1
ATOM 7727 O O . TRP B 1 380 ? 36.125 0.568 -16.406 1 96.88 380 TRP B O 1
ATOM 7737 N N . GLN B 1 381 ? 36.125 2.258 -17.844 1 96.19 381 GLN B N 1
ATOM 7738 C CA . GLN B 1 381 ? 34.969 1.838 -18.609 1 96.19 381 GLN B CA 1
ATOM 7739 C C . GLN B 1 381 ? 33.75 1.635 -17.703 1 96.19 381 GLN B C 1
ATOM 7741 O O . GLN B 1 381 ? 33.062 0.604 -17.781 1 96.19 381 GLN B O 1
ATOM 7746 N N . LEU B 1 382 ? 33.562 2.527 -16.797 1 96.62 382 LEU B N 1
ATOM 7747 C CA . LEU B 1 382 ? 32.375 2.508 -15.93 1 96.62 382 LEU B CA 1
ATOM 7748 C C . LEU B 1 382 ? 31.156 3.037 -16.656 1 96.62 382 LEU B C 1
ATOM 7750 O O . LEU B 1 382 ? 31.281 3.785 -17.625 1 96.62 382 LEU B O 1
ATOM 7754 N N . VAL B 1 383 ? 30.031 2.568 -16.297 1 95.25 383 VAL B N 1
ATOM 7755 C CA . VAL B 1 383 ? 28.797 2.914 -16.984 1 95.25 383 VAL B CA 1
ATOM 7756 C C . VAL B 1 383 ? 27.891 3.717 -16.062 1 95.25 383 VAL B C 1
ATOM 7758 O O . VAL B 1 383 ? 28.031 3.664 -14.844 1 95.25 383 VAL B O 1
ATOM 7761 N N . PRO B 1 384 ? 26.953 4.504 -16.625 1 95.25 384 PRO B N 1
ATOM 7762 C CA . PRO B 1 384 ? 26.031 5.27 -15.797 1 95.25 384 PRO B CA 1
ATOM 7763 C C . PRO B 1 384 ? 25.031 4.379 -15.062 1 95.25 384 PRO B C 1
ATOM 7765 O O . PRO B 1 384 ? 24.969 3.176 -15.32 1 95.25 384 PRO B O 1
ATOM 7768 N N . THR B 1 385 ? 24.297 4.984 -14.195 1 92.88 385 THR B N 1
ATOM 7769 C CA . THR B 1 385 ? 23.5 4.27 -13.211 1 92.88 385 THR B CA 1
ATOM 7770 C C . THR B 1 385 ? 22.438 3.408 -13.891 1 92.88 385 THR B C 1
ATOM 7772 O O . THR B 1 385 ? 22.234 2.252 -13.516 1 92.88 385 THR B O 1
ATOM 7775 N N . TYR B 1 386 ? 21.672 3.908 -14.875 1 92.12 386 TYR B N 1
ATOM 7776 C CA . TYR B 1 386 ? 20.625 3.152 -15.539 1 92.12 386 TYR B CA 1
ATOM 7777 C C . TYR B 1 386 ? 21.188 1.891 -16.188 1 92.12 386 TYR B C 1
ATOM 7779 O O . TYR B 1 386 ? 20.594 0.818 -16.094 1 92.12 386 TYR B O 1
ATOM 7787 N N . VAL B 1 387 ? 22.344 2.041 -16.812 1 93.81 387 VAL B N 1
ATOM 7788 C CA . VAL B 1 387 ? 23 0.914 -17.484 1 93.81 387 VAL B CA 1
ATOM 7789 C C . VAL B 1 387 ? 23.516 -0.067 -16.438 1 93.81 387 VAL B C 1
ATOM 7791 O O . VAL B 1 387 ? 23.453 -1.284 -16.625 1 93.81 387 VAL B O 1
ATOM 7794 N N . MET B 1 388 ? 24.047 0.505 -15.406 1 93.56 388 MET B N 1
ATOM 7795 C CA . MET B 1 388 ? 24.547 -0.319 -14.305 1 93.56 388 MET B CA 1
ATOM 7796 C C . MET B 1 388 ? 23.422 -1.187 -13.727 1 93.56 388 MET B C 1
ATOM 7798 O O . MET B 1 388 ? 23.672 -2.324 -13.32 1 93.56 388 MET B O 1
ATOM 7802 N N . HIS B 1 389 ? 22.125 -0.733 -13.789 1 94.31 389 HIS B N 1
ATOM 7803 C CA . HIS B 1 389 ? 20.969 -1.459 -13.281 1 94.31 389 HIS B CA 1
ATOM 7804 C C . HIS B 1 389 ? 20.484 -2.496 -14.289 1 94.31 389 HIS B C 1
ATOM 7806 O O . HIS B 1 389 ? 19.281 -2.801 -14.344 1 94.31 389 HIS B O 1
ATOM 7812 N N . ARG B 1 390 ? 21.375 -2.932 -15.109 1 94.75 390 ARG B N 1
ATOM 7813 C CA . ARG B 1 390 ? 21 -4.008 -16.016 1 94.75 390 ARG B CA 1
ATOM 7814 C C . ARG B 1 390 ? 20.516 -5.23 -15.25 1 94.75 390 ARG B C 1
ATOM 7816 O O . ARG B 1 390 ? 20.922 -5.461 -14.117 1 94.75 390 ARG B O 1
ATOM 7823 N N . PRO B 1 391 ? 19.656 -6.062 -15.852 1 95.12 391 PRO B N 1
ATOM 7824 C CA . PRO B 1 391 ? 18.953 -7.133 -15.148 1 95.12 391 PRO B CA 1
ATOM 7825 C C . PRO B 1 391 ? 19.906 -8.102 -14.445 1 95.12 391 PRO B C 1
ATOM 7827 O O . PRO B 1 391 ? 19.703 -8.422 -13.266 1 95.12 391 PRO B O 1
ATOM 7830 N N . GLU B 1 392 ? 21 -8.523 -15.102 1 95.38 392 GLU B N 1
ATOM 7831 C CA . GLU B 1 392 ? 21.906 -9.516 -14.523 1 95.38 392 GLU B CA 1
ATOM 7832 C C . GLU B 1 392 ? 22.672 -8.93 -13.344 1 95.38 392 GLU B C 1
ATOM 7834 O O . GLU B 1 392 ? 22.953 -9.625 -12.359 1 95.38 392 GLU B O 1
ATOM 7839 N N . SER B 1 393 ? 23.047 -7.641 -13.422 1 95.25 393 SER B N 1
ATOM 7840 C CA . SER B 1 393 ? 23.75 -6.969 -12.328 1 95.25 393 SER B CA 1
ATOM 7841 C C . SER B 1 393 ? 22.859 -6.852 -11.094 1 95.25 393 SER B C 1
ATOM 7843 O O . SER B 1 393 ? 23.312 -7.043 -9.969 1 95.25 393 SER B O 1
ATOM 7845 N N . VAL B 1 394 ? 21.609 -6.566 -11.312 1 94.44 394 VAL B N 1
ATOM 7846 C CA . VAL B 1 394 ? 20.656 -6.449 -10.219 1 94.44 394 VAL B CA 1
ATOM 7847 C C . VAL B 1 394 ? 20.453 -7.812 -9.562 1 94.44 394 VAL B C 1
ATOM 7849 O O . VAL B 1 394 ? 20.438 -7.926 -8.336 1 94.44 394 VAL B O 1
ATOM 7852 N N . ARG B 1 395 ? 20.312 -8.805 -10.359 1 93.25 395 ARG B N 1
ATOM 7853 C CA . ARG B 1 395 ? 20.062 -10.156 -9.852 1 93.25 395 ARG B CA 1
ATOM 7854 C C . ARG B 1 395 ? 21.219 -10.617 -8.961 1 93.25 395 ARG B C 1
ATOM 7856 O O . ARG B 1 395 ? 20.984 -11.32 -7.969 1 93.25 395 ARG B O 1
ATOM 7863 N N . LEU B 1 396 ? 22.406 -10.195 -9.336 1 92.44 396 LEU B N 1
ATOM 7864 C CA . LEU B 1 396 ? 23.578 -10.617 -8.578 1 92.44 396 LEU B CA 1
ATOM 7865 C C . LEU B 1 396 ? 23.906 -9.602 -7.488 1 92.44 396 LEU B C 1
ATOM 7867 O O . LEU B 1 396 ? 25.016 -9.625 -6.93 1 92.44 396 LEU B O 1
ATOM 7871 N N . ALA B 1 397 ? 23 -8.656 -7.199 1 93 397 ALA B N 1
ATOM 7872 C CA . ALA B 1 397 ? 23.156 -7.625 -6.18 1 93 397 ALA B CA 1
ATOM 7873 C C . ALA B 1 397 ? 24.453 -6.844 -6.391 1 93 397 ALA B C 1
ATOM 7875 O O . ALA B 1 397 ? 25.172 -6.551 -5.434 1 93 397 ALA B O 1
ATOM 7876 N N . TYR B 1 398 ? 24.875 -6.695 -7.691 1 95 398 TYR B N 1
ATOM 7877 C CA . TYR B 1 398 ? 25.984 -5.871 -8.133 1 95 398 TYR B CA 1
ATOM 7878 C C . TYR B 1 398 ? 27.312 -6.473 -7.684 1 95 398 TYR B C 1
ATOM 7880 O O . TYR B 1 398 ? 28.25 -5.742 -7.363 1 95 398 TYR B O 1
ATOM 7888 N N . ASP B 1 399 ? 27.297 -7.781 -7.516 1 92.19 399 ASP B N 1
ATOM 7889 C CA . ASP B 1 399 ? 28.547 -8.453 -7.195 1 92.19 399 ASP B CA 1
ATOM 7890 C C . ASP B 1 399 ? 29.594 -8.227 -8.289 1 92.19 399 ASP B C 1
ATOM 7892 O O . ASP B 1 399 ? 29.359 -8.539 -9.453 1 92.19 399 ASP B O 1
ATOM 7896 N N . GLY B 1 400 ? 30.703 -7.641 -7.898 1 92.81 400 GLY B N 1
ATOM 7897 C CA . GLY B 1 400 ? 31.781 -7.418 -8.836 1 92.81 400 GLY B CA 1
ATOM 7898 C C . GLY B 1 400 ? 31.547 -6.23 -9.75 1 92.81 400 GLY B C 1
ATOM 7899 O O . GLY B 1 400 ? 32.312 -6.02 -10.703 1 92.81 400 GLY B O 1
ATOM 7900 N N . GLU B 1 401 ? 30.5 -5.492 -9.508 1 95.12 401 GLU B N 1
ATOM 7901 C CA . GLU B 1 401 ? 30.172 -4.344 -10.344 1 95.12 401 GLU B CA 1
ATOM 7902 C C . GLU B 1 401 ? 30.938 -3.1 -9.906 1 95.12 401 GLU B C 1
ATOM 7904 O O . GLU B 1 401 ? 30.531 -2.408 -8.969 1 95.12 401 GLU B O 1
ATOM 7909 N N . ARG B 1 402 ? 31.984 -2.689 -10.648 1 94 402 ARG B N 1
ATOM 7910 C CA . ARG B 1 402 ? 32.844 -1.572 -10.297 1 94 402 ARG B CA 1
ATOM 7911 C C . ARG B 1 402 ? 32.094 -0.245 -10.383 1 94 402 ARG B C 1
ATOM 7913 O O . ARG B 1 402 ? 32.375 0.677 -9.617 1 94 402 ARG B O 1
ATOM 7920 N N . SER B 1 403 ? 31.219 -0.141 -11.344 1 96.19 403 SER B N 1
ATOM 7921 C CA . SER B 1 403 ? 30.438 1.085 -11.461 1 96.19 403 SER B CA 1
ATOM 7922 C C . SER B 1 403 ? 29.641 1.361 -10.195 1 96.19 403 SER B C 1
ATOM 7924 O O . SER B 1 403 ? 29.516 2.512 -9.773 1 96.19 403 SER B O 1
ATOM 7926 N N . PHE B 1 404 ? 29.109 0.31 -9.641 1 96.25 404 PHE B N 1
ATOM 7927 C CA . PHE B 1 404 ? 28.359 0.465 -8.406 1 96.25 404 PHE B CA 1
ATOM 7928 C C . PHE B 1 404 ? 29.281 0.866 -7.258 1 96.25 404 PHE B C 1
ATOM 7930 O O . PHE B 1 404 ? 28.969 1.77 -6.484 1 96.25 404 PHE B O 1
ATOM 7937 N N . ASN B 1 405 ? 30.406 0.302 -7.145 1 95.56 405 ASN B N 1
ATOM 7938 C CA . ASN B 1 405 ? 31.312 0.499 -6.023 1 95.56 405 ASN B CA 1
ATOM 7939 C C . ASN B 1 405 ? 32 1.861 -6.09 1 95.56 405 ASN B C 1
ATOM 7941 O O . ASN B 1 405 ? 32.156 2.531 -5.07 1 95.56 405 ASN B O 1
ATOM 7945 N N . VAL B 1 406 ? 32.281 2.322 -7.297 1 94.31 406 VAL B N 1
ATOM 7946 C CA . VAL B 1 406 ? 33.125 3.512 -7.43 1 94.31 406 VAL B CA 1
ATOM 7947 C C . VAL B 1 406 ? 32.25 4.734 -7.688 1 94.31 406 VAL B C 1
ATOM 7949 O O . VAL B 1 406 ? 32.469 5.793 -7.094 1 94.31 406 VAL B O 1
ATOM 7952 N N . LEU B 1 407 ? 31.25 4.551 -8.523 1 94.69 407 LEU B N 1
ATOM 7953 C CA . LEU B 1 407 ? 30.484 5.715 -8.945 1 94.69 407 LEU B CA 1
ATOM 7954 C C . LEU B 1 407 ? 29.266 5.91 -8.062 1 94.69 407 LEU B C 1
ATOM 7956 O O . LEU B 1 407 ? 28.781 7.031 -7.898 1 94.69 407 LEU B O 1
ATOM 7960 N N . TYR B 1 408 ? 28.812 4.836 -7.508 1 94.19 408 TYR B N 1
ATOM 7961 C CA . TYR B 1 408 ? 27.516 4.969 -6.863 1 94.19 408 TYR B CA 1
ATOM 7962 C C . TYR B 1 408 ? 27.641 4.949 -5.344 1 94.19 408 TYR B C 1
ATOM 7964 O O . TYR B 1 408 ? 27.266 5.91 -4.672 1 94.19 408 TYR B O 1
ATOM 7972 N N . GLN B 1 409 ? 28.203 3.875 -4.797 1 95.19 409 GLN B N 1
ATOM 7973 C CA . GLN B 1 409 ? 28.156 3.736 -3.346 1 95.19 409 GLN B CA 1
ATOM 7974 C C . GLN B 1 409 ? 29.344 4.441 -2.684 1 95.19 409 GLN B C 1
ATOM 7976 O O . GLN B 1 409 ? 29.297 4.758 -1.493 1 95.19 409 GLN B O 1
ATOM 7981 N N . SER B 1 410 ? 30.422 4.809 -3.398 1 94.62 410 SER B N 1
ATOM 7982 C CA . SER B 1 410 ? 31.578 5.492 -2.836 1 94.62 410 SER B CA 1
ATOM 7983 C C . SER B 1 410 ? 31.266 6.953 -2.527 1 94.62 410 SER B C 1
ATOM 7985 O O . SER B 1 410 ? 30.391 7.547 -3.146 1 94.62 410 SER B O 1
ATOM 7987 N N . PRO B 1 411 ? 31.906 7.48 -1.521 1 95.94 411 PRO B N 1
ATOM 7988 C CA . PRO B 1 411 ? 31.719 8.914 -1.285 1 95.94 411 PRO B CA 1
ATOM 7989 C C . PRO B 1 411 ? 32.188 9.766 -2.471 1 95.94 411 PRO B C 1
ATOM 7991 O O . PRO B 1 411 ? 31.609 10.836 -2.713 1 95.94 411 PRO B O 1
ATOM 7994 N N . LEU B 1 412 ? 33.094 9.25 -3.246 1 94.44 412 LEU B N 1
ATOM 7995 C CA . LEU B 1 412 ? 33.625 9.984 -4.387 1 94.44 412 LEU B CA 1
ATOM 7996 C C . LEU B 1 412 ? 32.531 10.289 -5.398 1 94.44 412 LEU B C 1
ATOM 7998 O O . LEU B 1 412 ? 32.438 11.414 -5.891 1 94.44 412 LEU B O 1
ATOM 8002 N N . GLY B 1 413 ? 31.719 9.289 -5.688 1 94.81 413 GLY B N 1
ATOM 8003 C CA . GLY B 1 413 ? 30.656 9.445 -6.664 1 94.81 413 GLY B CA 1
ATOM 8004 C C . GLY B 1 413 ? 29.547 10.383 -6.199 1 94.81 413 GLY B C 1
ATOM 8005 O O . GLY B 1 413 ? 28.75 10.844 -7.008 1 94.81 413 GLY B O 1
ATOM 8006 N N . ASN B 1 414 ? 29.516 10.742 -4.918 1 97.19 414 ASN B N 1
ATOM 8007 C CA . ASN B 1 414 ? 28.438 11.547 -4.367 1 97.19 414 ASN B CA 1
ATOM 8008 C C . ASN B 1 414 ? 28.922 12.906 -3.895 1 97.19 414 ASN B C 1
ATOM 8010 O O . ASN B 1 414 ? 28.172 13.672 -3.283 1 97.19 414 ASN B O 1
ATOM 8014 N N . VAL B 1 415 ? 30.172 13.203 -4.195 1 97.62 415 VAL B N 1
ATOM 8015 C CA . VAL B 1 415 ? 30.766 14.492 -3.865 1 97.62 415 VAL B CA 1
ATOM 8016 C C . VAL B 1 415 ? 30 15.617 -4.562 1 97.62 415 VAL B C 1
ATOM 8018 O O . VAL B 1 415 ? 29.734 16.656 -3.957 1 97.62 415 VAL B O 1
ATOM 8021 N N . PRO B 1 416 ? 29.625 15.438 -5.828 1 96.75 416 PRO B N 1
ATOM 8022 C CA . PRO B 1 416 ? 28.891 16.516 -6.492 1 96.75 416 PRO B CA 1
ATOM 8023 C C . PRO B 1 416 ? 27.609 16.906 -5.762 1 96.75 416 PRO B C 1
ATOM 8025 O O . PRO B 1 416 ? 27.281 18.094 -5.648 1 96.75 416 PRO B O 1
ATOM 8028 N N . GLY B 1 417 ? 26.859 15.914 -5.297 1 97.25 417 GLY B N 1
ATOM 8029 C CA . GLY B 1 417 ? 25.672 16.203 -4.527 1 97.25 417 GLY B CA 1
ATOM 8030 C C . GLY B 1 417 ? 25.953 16.984 -3.256 1 97.25 417 GLY B C 1
ATOM 8031 O O . GLY B 1 417 ? 25.266 17.969 -2.959 1 97.25 417 GLY B O 1
ATOM 8032 N N . ALA B 1 418 ? 26.969 16.578 -2.537 1 98.38 418 ALA B N 1
ATOM 8033 C CA . ALA B 1 418 ? 27.344 17.25 -1.299 1 98.38 418 ALA B CA 1
ATOM 8034 C C . ALA B 1 418 ? 27.812 18.672 -1.57 1 98.38 418 ALA B C 1
ATOM 8036 O O . ALA B 1 418 ? 27.438 19.609 -0.848 1 98.38 418 ALA B O 1
ATOM 8037 N N . LEU B 1 419 ? 28.578 18.828 -2.627 1 98.38 419 LEU B N 1
ATOM 8038 C CA . LEU B 1 419 ? 29.094 20.156 -2.965 1 98.38 419 LEU B CA 1
ATOM 8039 C C . LEU B 1 419 ? 27.969 21.062 -3.455 1 98.38 419 LEU B C 1
ATOM 8041 O O . LEU B 1 419 ? 28 22.266 -3.217 1 98.38 419 LEU B O 1
ATOM 8045 N N . ALA B 1 420 ? 27.016 20.484 -4.145 1 98.25 420 ALA B N 1
ATOM 8046 C CA . ALA B 1 420 ? 25.859 21.266 -4.57 1 98.25 420 ALA B CA 1
ATOM 8047 C C . ALA B 1 420 ? 25.125 21.875 -3.367 1 98.25 420 ALA B C 1
ATOM 8049 O O . ALA B 1 420 ? 24.688 23.016 -3.41 1 98.25 420 ALA B O 1
ATOM 8050 N N . GLY B 1 421 ? 25 21.094 -2.307 1 98.44 421 GLY B N 1
ATOM 8051 C CA . GLY B 1 421 ? 24.375 21.594 -1.092 1 98.44 421 GLY B CA 1
ATOM 8052 C C . GLY B 1 421 ? 25.172 22.703 -0.429 1 98.44 421 GLY B C 1
ATOM 8053 O O . GLY B 1 421 ? 24.609 23.703 0.033 1 98.44 421 GLY B O 1
ATOM 8054 N N . LEU B 1 422 ? 26.484 22.578 -0.421 1 97.75 422 LEU B N 1
ATOM 8055 C CA . LEU B 1 422 ? 27.359 23.609 0.134 1 97.75 422 LEU B CA 1
ATOM 8056 C C . LEU B 1 422 ? 27.266 24.891 -0.688 1 97.75 422 LEU B C 1
ATOM 8058 O O . LEU B 1 422 ? 27.172 25.984 -0.13 1 97.75 422 LEU B O 1
ATOM 8062 N N . LEU B 1 423 ? 27.344 24.688 -1.972 1 97.38 423 LEU B N 1
ATOM 8063 C CA . LEU B 1 423 ? 27.25 25.828 -2.873 1 97.38 423 LEU B CA 1
ATOM 8064 C C . LEU B 1 423 ? 25.922 26.547 -2.701 1 97.38 423 LEU B C 1
ATOM 8066 O O . LEU B 1 423 ? 25.875 27.781 -2.711 1 97.38 423 LEU B O 1
ATOM 8070 N N . LEU B 1 424 ? 24.875 25.797 -2.553 1 97.38 424 LEU B N 1
ATOM 8071 C CA . LEU B 1 424 ? 23.547 26.375 -2.34 1 97.38 424 LEU B CA 1
ATOM 8072 C C . LEU B 1 424 ? 23.516 27.203 -1.062 1 97.38 424 LEU B C 1
ATOM 8074 O O . LEU B 1 424 ? 22.969 28.312 -1.051 1 97.38 424 LEU B O 1
ATOM 8078 N N . ALA B 1 425 ? 24.109 26.703 0.008 1 96.81 425 ALA B N 1
ATOM 8079 C CA . ALA B 1 425 ? 24.125 27.406 1.289 1 96.81 425 ALA B CA 1
ATOM 8080 C C . ALA B 1 425 ? 24.922 28.703 1.195 1 96.81 425 ALA B C 1
ATOM 8082 O O . ALA B 1 425 ? 24.453 29.766 1.616 1 96.81 425 ALA B O 1
ATOM 8083 N N . HIS B 1 426 ? 26.109 28.641 0.634 1 95.69 426 HIS B N 1
ATOM 8084 C CA . HIS B 1 426 ? 26.984 29.812 0.523 1 95.69 426 HIS B CA 1
ATOM 8085 C C . HIS B 1 426 ? 26.375 30.844 -0.416 1 95.69 426 HIS B C 1
ATOM 8087 O O . HIS B 1 426 ? 26.453 32.062 -0.153 1 95.69 426 HIS B O 1
ATOM 8093 N N . LEU B 1 427 ? 25.828 30.344 -1.483 1 94.69 427 LEU B N 1
ATOM 8094 C CA . LEU B 1 427 ? 25.188 31.266 -2.418 1 94.69 427 LEU B CA 1
ATOM 8095 C C . LEU B 1 427 ? 24 31.953 -1.762 1 94.69 427 LEU B C 1
ATOM 8097 O O . LEU B 1 427 ? 23.828 33.156 -1.912 1 94.69 427 LEU B O 1
ATOM 8101 N N . HIS B 1 428 ? 23.141 31.234 -1.08 1 94.25 428 HIS B N 1
ATOM 8102 C CA . HIS B 1 428 ? 22 31.797 -0.379 1 94.25 428 HIS B CA 1
ATOM 8103 C C . HIS B 1 428 ? 22.422 32.875 0.609 1 94.25 428 HIS B C 1
ATOM 8105 O O . HIS B 1 428 ? 21.844 33.969 0.635 1 94.25 428 HIS B O 1
ATOM 8111 N N . HIS B 1 429 ? 23.453 32.594 1.36 1 93 429 HIS B N 1
ATOM 8112 C CA . HIS B 1 429 ? 23.891 33.531 2.369 1 93 429 HIS B CA 1
ATOM 8113 C C . HIS B 1 429 ? 24.578 34.75 1.727 1 93 429 HIS B C 1
ATOM 8115 O O . HIS B 1 429 ? 24.469 35.875 2.238 1 93 429 HIS B O 1
ATOM 8121 N N . ALA B 1 430 ? 25.266 34.531 0.6 1 91.69 430 ALA B N 1
ATOM 8122 C CA . ALA B 1 430 ? 25.812 35.656 -0.146 1 91.69 430 ALA B CA 1
ATOM 8123 C C . ALA B 1 430 ? 24.703 36.594 -0.637 1 91.69 430 ALA B C 1
ATOM 8125 O O . ALA B 1 430 ? 24.844 37.812 -0.598 1 91.69 430 ALA B O 1
ATOM 8126 N N . LEU B 1 431 ? 23.688 36 -1.095 1 91.44 431 LEU B N 1
ATOM 8127 C CA . LEU B 1 431 ? 22.547 36.781 -1.566 1 91.44 431 LEU B CA 1
ATOM 8128 C C . LEU B 1 431 ? 21.875 37.531 -0.414 1 91.44 431 LEU B C 1
ATOM 8130 O O . LEU B 1 431 ? 21.438 38.656 -0.573 1 91.44 431 LEU B O 1
ATOM 8134 N N . LEU B 1 432 ? 21.781 36.906 0.732 1 89.81 432 LEU B N 1
ATOM 8135 C CA . LEU B 1 432 ? 21.234 37.562 1.921 1 89.81 432 LEU B CA 1
ATOM 8136 C C . LEU B 1 432 ? 22.094 38.75 2.352 1 89.81 432 LEU B C 1
ATOM 8138 O O . LEU B 1 432 ? 21.562 39.812 2.705 1 89.81 432 LEU B O 1
ATOM 8142 N N . ASP B 1 433 ? 23.375 38.531 2.297 1 88.19 433 ASP B N 1
ATOM 8143 C CA . ASP B 1 433 ? 24.312 39.562 2.713 1 88.19 433 ASP B CA 1
ATOM 8144 C C . ASP B 1 433 ? 24.188 40.781 1.805 1 88.19 433 ASP B C 1
ATOM 8146 O O . ASP B 1 433 ? 24.375 41.906 2.258 1 88.19 433 ASP B O 1
ATOM 8150 N N . HIS B 1 434 ? 23.875 40.594 0.604 1 90.62 434 HIS B N 1
ATOM 8151 C CA . HIS B 1 434 ? 23.797 41.688 -0.357 1 90.62 434 HIS B CA 1
ATOM 8152 C C . HIS B 1 434 ? 22.344 42.125 -0.542 1 90.62 434 HIS B C 1
ATOM 8154 O O . HIS B 1 434 ? 22.062 42.969 -1.413 1 90.62 434 HIS B O 1
ATOM 8160 N N . ASP B 1 435 ? 21.406 41.594 0.139 1 90.25 435 ASP B N 1
ATOM 8161 C CA . ASP B 1 435 ? 19.984 41.938 0.14 1 90.25 435 ASP B CA 1
ATOM 8162 C C . ASP B 1 435 ? 19.406 41.844 -1.268 1 90.25 435 ASP B C 1
ATOM 8164 O O . ASP B 1 435 ? 18.734 42.781 -1.724 1 90.25 435 ASP B O 1
ATOM 8168 N N . VAL B 1 436 ? 19.75 40.844 -1.946 1 90.12 436 VAL B N 1
ATOM 8169 C CA . VAL B 1 436 ? 19.219 40.594 -3.287 1 90.12 436 VAL B CA 1
ATOM 8170 C C . VAL B 1 436 ? 17.891 39.844 -3.201 1 90.12 436 VAL B C 1
ATOM 8172 O O . VAL B 1 436 ? 17.859 38.688 -2.787 1 90.12 436 VAL B O 1
ATOM 8175 N N . PRO B 1 437 ? 16.812 40.5 -3.637 1 89.5 437 PRO B N 1
ATOM 8176 C CA . PRO B 1 437 ? 15.516 39.812 -3.605 1 89.5 437 PRO B CA 1
ATOM 8177 C C . PRO B 1 437 ? 15.273 38.938 -4.84 1 89.5 437 PRO B C 1
ATOM 8179 O O . PRO B 1 437 ? 14.625 39.406 -5.789 1 89.5 437 PRO B O 1
ATOM 8182 N N . LEU B 1 438 ? 15.609 37.719 -4.848 1 89.38 438 LEU B N 1
ATOM 8183 C CA . LEU B 1 438 ? 15.547 36.812 -5.992 1 89.38 438 LEU B CA 1
ATOM 8184 C C . LEU B 1 438 ? 14.109 36.656 -6.484 1 89.38 438 LEU B C 1
ATOM 8186 O O . LEU B 1 438 ? 13.883 36.438 -7.676 1 89.38 438 LEU B O 1
ATOM 8190 N N . SER B 1 439 ? 13.148 36.75 -5.609 1 88.69 439 SER B N 1
ATOM 8191 C CA . SER B 1 439 ? 11.742 36.562 -5.957 1 88.69 439 SER B CA 1
ATOM 8192 C C . SER B 1 439 ? 11.25 37.656 -6.895 1 88.69 439 SER B C 1
ATOM 8194 O O . SER B 1 439 ? 10.227 37.469 -7.562 1 88.69 439 SER B O 1
ATOM 8196 N N . ARG B 1 440 ? 11.984 38.75 -6.961 1 90.56 440 ARG B N 1
ATOM 8197 C CA . ARG B 1 440 ? 11.57 39.875 -7.793 1 90.56 440 ARG B CA 1
ATOM 8198 C C . ARG B 1 440 ? 12.031 39.688 -9.234 1 90.56 440 ARG B C 1
ATOM 8200 O O . ARG B 1 440 ? 11.547 40.375 -10.141 1 90.56 440 ARG B O 1
ATOM 8207 N N . TYR B 1 441 ? 12.961 38.812 -9.414 1 93.38 441 TYR B N 1
ATOM 8208 C CA . TYR B 1 441 ? 13.453 38.531 -10.758 1 93.38 441 TYR B CA 1
ATOM 8209 C C . TYR B 1 441 ? 12.602 37.469 -11.445 1 93.38 441 TYR B C 1
ATOM 8211 O O . TYR B 1 441 ? 12.734 36.281 -11.164 1 93.38 441 TYR B O 1
ATOM 8219 N N . LYS B 1 442 ? 11.844 37.812 -12.414 1 93.25 442 LYS B N 1
ATOM 8220 C CA . LYS B 1 442 ? 10.844 36.969 -13.055 1 93.25 442 LYS B CA 1
ATOM 8221 C C . LYS B 1 442 ? 11.5 35.781 -13.758 1 93.25 442 LYS B C 1
ATOM 8223 O O . LYS B 1 442 ? 11 34.656 -13.695 1 93.25 442 LYS B O 1
ATOM 8228 N N . VAL B 1 443 ? 12.531 36.062 -14.414 1 95.12 443 VAL B N 1
ATOM 8229 C CA . VAL B 1 443 ? 13.219 35.031 -15.156 1 95.12 443 VAL B CA 1
ATOM 8230 C C . VAL B 1 443 ? 13.727 33.938 -14.188 1 95.12 443 VAL B C 1
ATOM 8232 O O . VAL B 1 443 ? 13.594 32.75 -14.445 1 95.12 443 VAL B O 1
ATOM 8235 N N . PHE B 1 444 ? 14.281 34.375 -13.109 1 95.5 444 PHE B N 1
ATOM 8236 C CA . PHE B 1 444 ? 14.75 33.406 -12.109 1 95.5 444 PHE B CA 1
ATOM 8237 C C . PHE B 1 444 ? 13.594 32.594 -11.562 1 95.5 444 PHE B C 1
ATOM 8239 O O . PHE B 1 444 ? 13.727 31.375 -11.352 1 95.5 444 PHE B O 1
ATOM 8246 N N . GLY B 1 445 ? 12.539 33.312 -11.312 1 95.44 445 GLY B N 1
ATOM 8247 C CA . GLY B 1 445 ? 11.359 32.594 -10.836 1 95.44 445 GLY B CA 1
ATOM 8248 C C . GLY B 1 445 ? 10.914 31.484 -11.766 1 95.44 445 GLY B C 1
ATOM 8249 O O . GLY B 1 445 ? 10.641 30.375 -11.312 1 95.44 445 GLY B O 1
ATOM 8250 N N . TRP B 1 446 ? 10.914 31.781 -13 1 95.5 446 TRP B N 1
ATOM 8251 C CA . TRP B 1 446 ? 10.508 30.797 -14 1 95.5 446 TRP B CA 1
ATOM 8252 C C . TRP B 1 446 ? 11.492 29.625 -14.047 1 95.5 446 TRP B C 1
ATOM 8254 O O . TRP B 1 446 ? 11.086 28.469 -14.141 1 95.5 446 TRP B O 1
ATOM 8264 N N . VAL B 1 447 ? 12.695 29.953 -13.961 1 96.31 447 VAL B N 1
ATOM 8265 C CA . VAL B 1 447 ? 13.727 28.922 -14.016 1 96.31 447 VAL B CA 1
ATOM 8266 C C . VAL B 1 447 ? 13.633 28.031 -12.781 1 96.31 447 VAL B C 1
ATOM 8268 O O . VAL B 1 447 ? 13.742 26.812 -12.891 1 96.31 447 VAL B O 1
ATOM 8271 N N . SER B 1 448 ? 13.453 28.656 -11.664 1 96.62 448 SER B N 1
ATOM 8272 C CA . SER B 1 448 ? 13.336 27.906 -10.406 1 96.62 448 SER B CA 1
ATOM 8273 C C . SER B 1 448 ? 12.156 26.938 -10.445 1 96.62 448 SER B C 1
ATOM 8275 O O . SER B 1 448 ? 12.297 25.766 -10.117 1 96.62 448 SER B O 1
ATOM 8277 N N . VAL B 1 449 ? 11.031 27.406 -10.922 1 96.06 449 VAL B N 1
ATOM 8278 C CA . VAL B 1 449 ? 9.828 26.578 -10.961 1 96.06 449 VAL B CA 1
ATOM 8279 C C . VAL B 1 449 ? 9.977 25.484 -12.016 1 96.06 449 VAL B C 1
ATOM 8281 O O . VAL B 1 449 ? 9.594 24.344 -11.789 1 96.06 449 VAL B O 1
ATOM 8284 N N . ALA B 1 450 ? 10.523 25.797 -13.109 1 97.38 450 ALA B N 1
ATOM 8285 C CA . ALA B 1 450 ? 10.703 24.859 -14.211 1 97.38 450 ALA B CA 1
ATOM 8286 C C . ALA B 1 450 ? 11.758 23.812 -13.875 1 97.38 450 ALA B C 1
ATOM 8288 O O . ALA B 1 450 ? 11.828 22.766 -14.523 1 97.38 450 ALA B O 1
ATOM 8289 N N . SER B 1 451 ? 12.57 24.062 -12.867 1 97.94 451 SER B N 1
ATOM 8290 C CA . SER B 1 451 ? 13.656 23.156 -12.5 1 97.94 451 SER B CA 1
ATOM 8291 C C . SER B 1 451 ? 13.117 21.844 -11.93 1 97.94 451 SER B C 1
ATOM 8293 O O . SER B 1 451 ? 13.766 20.797 -12.039 1 97.94 451 SER B O 1
ATOM 8295 N N . VAL B 1 452 ? 11.93 21.875 -11.375 1 96.56 452 VAL B N 1
ATOM 8296 C CA . VAL B 1 452 ? 11.359 20.656 -10.797 1 96.56 452 VAL B CA 1
ATOM 8297 C C . VAL B 1 452 ? 11 19.672 -11.906 1 96.56 452 VAL B C 1
ATOM 8299 O O . VAL B 1 452 ? 11.492 18.547 -11.93 1 96.56 452 VAL B O 1
ATOM 8302 N N . PRO B 1 453 ? 10.164 20.109 -12.93 1 96.44 453 PRO B N 1
ATOM 8303 C CA . PRO B 1 453 ? 9.898 19.156 -14.023 1 96.44 453 PRO B CA 1
ATOM 8304 C C . PRO B 1 453 ? 11.148 18.859 -14.852 1 96.44 453 PRO B C 1
ATOM 8306 O O . PRO B 1 453 ? 11.273 17.75 -15.398 1 96.44 453 PRO B O 1
ATOM 8309 N N . ALA B 1 454 ? 12.047 19.797 -14.891 1 97.75 454 ALA B N 1
ATOM 8310 C CA . ALA B 1 454 ? 13.297 19.547 -15.617 1 97.75 454 ALA B CA 1
ATOM 8311 C C . ALA B 1 454 ? 14.117 18.453 -14.945 1 97.75 454 ALA B C 1
ATOM 8313 O O . ALA B 1 454 ? 14.727 17.625 -15.625 1 97.75 454 ALA B O 1
ATOM 8314 N N . ALA B 1 455 ? 14.18 18.484 -13.633 1 97.12 455 ALA B N 1
ATOM 8315 C CA . ALA B 1 455 ? 14.875 17.438 -12.898 1 97.12 455 ALA B CA 1
ATOM 8316 C C . ALA B 1 455 ? 14.25 16.078 -13.172 1 97.12 455 ALA B C 1
ATOM 8318 O O . ALA B 1 455 ? 14.961 15.094 -13.414 1 97.12 455 ALA B O 1
ATOM 8319 N N . ALA B 1 456 ? 12.945 16 -13.164 1 95.56 456 ALA B N 1
ATOM 8320 C CA . ALA B 1 456 ? 12.242 14.75 -13.438 1 95.56 456 ALA B CA 1
ATOM 8321 C C . ALA B 1 456 ? 12.5 14.273 -14.859 1 95.56 456 ALA B C 1
ATOM 8323 O O . ALA B 1 456 ? 12.719 13.078 -15.094 1 95.56 456 ALA B O 1
ATOM 8324 N N . TRP B 1 457 ? 12.469 15.219 -15.734 1 95.56 457 TRP B N 1
ATOM 8325 C CA . TRP B 1 457 ? 12.727 14.898 -17.141 1 95.56 457 TRP B CA 1
ATOM 8326 C C . TRP B 1 457 ? 14.156 14.398 -17.328 1 95.56 457 TRP B C 1
ATOM 8328 O O . TRP B 1 457 ? 14.398 13.492 -18.125 1 95.56 457 TRP B O 1
ATOM 8338 N N . TRP B 1 458 ? 15.055 14.984 -16.609 1 96.44 458 TRP B N 1
ATOM 8339 C CA . TRP B 1 458 ? 16.453 14.562 -16.672 1 96.44 458 TRP B CA 1
ATOM 8340 C C . TRP B 1 458 ? 16.609 13.117 -16.188 1 96.44 458 TRP B C 1
ATOM 8342 O O . TRP B 1 458 ? 17.328 12.328 -16.812 1 96.44 458 TRP B O 1
ATOM 8352 N N . VAL B 1 459 ? 15.914 12.758 -15.18 1 95.62 459 VAL B N 1
ATOM 8353 C CA . VAL B 1 459 ? 15.969 11.398 -14.648 1 95.62 459 VAL B CA 1
ATOM 8354 C C . VAL B 1 459 ? 15.461 10.414 -15.695 1 95.62 459 VAL B C 1
ATOM 8356 O O . VAL B 1 459 ? 16.047 9.336 -15.875 1 95.62 459 VAL B O 1
ATOM 8359 N N . ALA B 1 460 ? 14.461 10.797 -16.469 1 93.62 460 ALA B N 1
ATOM 8360 C CA . ALA B 1 460 ? 13.812 9.906 -17.438 1 93.62 460 ALA B CA 1
ATOM 8361 C C . ALA B 1 460 ? 14.562 9.891 -18.766 1 93.62 460 ALA B C 1
ATOM 8363 O O . ALA B 1 460 ? 14.805 8.828 -19.328 1 93.62 460 ALA B O 1
ATOM 8364 N N . ALA B 1 461 ? 15.016 11.039 -19.219 1 92.06 461 ALA B N 1
ATOM 8365 C CA . ALA B 1 461 ? 15.453 11.18 -20.594 1 92.06 461 ALA B CA 1
ATOM 8366 C C . ALA B 1 461 ? 16.969 10.984 -20.719 1 92.06 461 ALA B C 1
ATOM 8368 O O . ALA B 1 461 ? 17.453 10.523 -21.75 1 92.06 461 ALA B O 1
ATOM 8369 N N . SER B 1 462 ? 17.703 11.289 -19.688 1 92.81 462 SER B N 1
ATOM 8370 C CA . SER B 1 462 ? 19.156 11.281 -19.812 1 92.81 462 SER B CA 1
ATOM 8371 C C . SER B 1 462 ? 19.672 9.898 -20.172 1 92.81 462 SER B C 1
ATOM 8373 O O . SER B 1 462 ? 20.484 9.758 -21.109 1 92.81 462 SER B O 1
ATOM 8375 N N . PRO B 1 463 ? 19.141 8.875 -19.516 1 91.81 463 PRO B N 1
ATOM 8376 C CA . PRO B 1 463 ? 19.656 7.562 -19.906 1 91.81 463 PRO B CA 1
ATOM 8377 C C . PRO B 1 463 ? 19.188 7.133 -21.297 1 91.81 463 PRO B C 1
ATOM 8379 O O . PRO B 1 463 ? 19.875 6.371 -21.969 1 91.81 463 PRO B O 1
ATOM 8382 N N . LEU B 1 464 ? 18.047 7.566 -21.703 1 89.31 464 LEU B N 1
ATOM 8383 C CA . LEU B 1 464 ? 17.484 7.172 -22.984 1 89.31 464 LEU B CA 1
ATOM 8384 C C . LEU B 1 464 ? 18.25 7.801 -24.141 1 89.31 464 LEU B C 1
ATOM 8386 O O . LEU B 1 464 ? 18.219 7.301 -25.266 1 89.31 464 LEU B O 1
ATOM 8390 N N . ALA B 1 465 ? 18.953 8.844 -23.797 1 89.44 465 ALA B N 1
ATOM 8391 C CA . ALA B 1 465 ? 19.766 9.516 -24.812 1 89.44 465 ALA B CA 1
ATOM 8392 C C . ALA B 1 465 ? 20.922 8.633 -25.281 1 89.44 465 ALA B C 1
ATOM 8394 O O . ALA B 1 465 ? 21.453 8.82 -26.375 1 89.44 465 ALA B O 1
ATOM 8395 N N . LEU B 1 466 ? 21.312 7.656 -24.469 1 91.25 466 LEU B N 1
ATOM 8396 C CA . LEU B 1 466 ? 22.391 6.734 -24.828 1 91.25 466 LEU B CA 1
ATOM 8397 C C . LEU B 1 466 ? 21.891 5.695 -25.828 1 91.25 466 LEU B C 1
ATOM 8399 O O . LEU B 1 466 ? 22.703 5.012 -26.469 1 91.25 466 LEU B O 1
ATOM 8403 N N . GLY B 1 467 ? 20.547 5.574 -26 1 84.69 467 GLY B N 1
ATOM 8404 C CA . GLY B 1 467 ? 19.984 4.574 -26.906 1 84.69 467 GLY B CA 1
ATOM 8405 C C . GLY B 1 467 ? 19.812 3.215 -26.25 1 84.69 467 GLY B C 1
ATOM 8406 O O . GLY B 1 467 ? 20.094 3.055 -25.062 1 84.69 467 GLY B O 1
ATOM 8407 N N . ARG B 1 468 ? 19.328 2.346 -27.094 1 83.5 468 ARG B N 1
ATOM 8408 C CA . ARG B 1 468 ? 19.125 0.981 -26.625 1 83.5 468 ARG B CA 1
ATOM 8409 C C . ARG B 1 468 ? 20.406 0.158 -26.766 1 83.5 468 ARG B C 1
ATOM 8411 O O . ARG B 1 468 ? 21.172 0.34 -27.703 1 83.5 468 ARG B O 1
ATOM 8418 N N . GLY B 1 469 ? 20.641 -0.726 -25.766 1 87.44 469 GLY B N 1
ATOM 8419 C CA . GLY B 1 469 ? 21.797 -1.596 -25.828 1 87.44 469 GLY B CA 1
ATOM 8420 C C . GLY B 1 469 ? 23.031 -0.999 -25.156 1 87.44 469 GLY B C 1
ATOM 8421 O O . GLY B 1 469 ? 22.938 0.029 -24.484 1 87.44 469 GLY B O 1
ATOM 8422 N N . PRO B 1 470 ? 24.172 -1.636 -25.328 1 90.44 470 PRO B N 1
ATOM 8423 C CA . PRO B 1 470 ? 25.422 -1.162 -24.703 1 90.44 470 PRO B CA 1
ATOM 8424 C C . PRO B 1 470 ? 25.891 0.169 -25.281 1 90.44 470 PRO B C 1
ATOM 8426 O O . PRO B 1 470 ? 26.062 0.293 -26.5 1 90.44 470 PRO B O 1
ATOM 8429 N N . PRO B 1 471 ? 26.125 1.104 -24.406 1 93 471 PRO B N 1
ATOM 8430 C CA . PRO B 1 471 ? 26.516 2.422 -24.906 1 93 471 PRO B CA 1
ATOM 8431 C C . PRO B 1 471 ? 28 2.486 -25.281 1 93 471 PRO B C 1
ATOM 8433 O O . PRO B 1 471 ? 28.797 1.67 -24.812 1 93 471 PRO B O 1
ATOM 8436 N N . ALA B 1 472 ? 28.266 3.533 -26.109 1 94.88 472 ALA B N 1
ATOM 8437 C CA . ALA B 1 472 ? 29.656 3.822 -26.438 1 94.88 472 ALA B CA 1
ATOM 8438 C C . ALA B 1 472 ? 30.391 4.387 -25.219 1 94.88 472 ALA B C 1
ATOM 8440 O O . ALA B 1 472 ? 29.766 4.938 -24.312 1 94.88 472 ALA B O 1
ATOM 8441 N N . ARG B 1 473 ? 31.641 4.238 -25.25 1 95.62 473 ARG B N 1
ATOM 8442 C CA . ARG B 1 473 ? 32.5 4.547 -24.094 1 95.62 473 ARG B CA 1
ATOM 8443 C C . ARG B 1 473 ? 32.406 6.023 -23.719 1 95.62 473 ARG B C 1
ATOM 8445 O O . ARG B 1 473 ? 32.188 6.371 -22.562 1 95.62 473 ARG B O 1
ATOM 8452 N N . LEU B 1 474 ? 32.594 6.898 -24.672 1 96.25 474 LEU B N 1
ATOM 8453 C CA . LEU B 1 474 ? 32.656 8.336 -24.406 1 96.25 474 LEU B CA 1
ATOM 8454 C C . LEU B 1 474 ? 31.312 8.859 -23.906 1 96.25 474 LEU B C 1
ATOM 8456 O O . LEU B 1 474 ? 31.25 9.516 -22.859 1 96.25 474 LEU B O 1
ATOM 8460 N N . PRO B 1 475 ? 30.188 8.555 -24.641 1 96.38 475 PRO B N 1
ATOM 8461 C CA . PRO B 1 475 ? 28.906 9.023 -24.109 1 96.38 475 PRO B CA 1
ATOM 8462 C C . PRO B 1 475 ? 28.578 8.414 -22.75 1 96.38 475 PRO B C 1
ATOM 8464 O O . PRO B 1 475 ? 27.953 9.07 -21.906 1 96.38 475 PRO B O 1
ATOM 8467 N N . ALA B 1 476 ? 28.938 7.191 -22.547 1 97 476 ALA B N 1
ATOM 8468 C CA . ALA B 1 476 ? 28.703 6.543 -21.25 1 97 476 ALA B CA 1
ATOM 8469 C C . ALA B 1 476 ? 29.469 7.246 -20.141 1 97 476 ALA B C 1
ATOM 8471 O O . ALA B 1 476 ? 28.906 7.516 -19.078 1 97 476 ALA B O 1
ATOM 8472 N N . ALA B 1 477 ? 30.719 7.527 -20.375 1 97.69 477 ALA B N 1
ATOM 8473 C CA . ALA B 1 477 ? 31.547 8.203 -19.391 1 97.69 477 ALA B CA 1
ATOM 8474 C C . ALA B 1 477 ? 31.031 9.617 -19.109 1 97.69 477 ALA B C 1
ATOM 8476 O O . ALA B 1 477 ? 31.016 10.07 -17.969 1 97.69 477 ALA B O 1
ATOM 8477 N N . ALA B 1 478 ? 30.641 10.297 -20.172 1 97.62 478 ALA B N 1
ATOM 8478 C CA . ALA B 1 478 ? 30.109 11.648 -20.031 1 97.62 478 ALA B CA 1
ATOM 8479 C C . ALA B 1 478 ? 28.859 11.656 -19.172 1 97.62 478 ALA B C 1
ATOM 8481 O O . ALA B 1 478 ? 28.719 12.484 -18.266 1 97.62 478 ALA B O 1
ATOM 8482 N N . LEU B 1 479 ? 27.969 10.719 -19.5 1 97.06 479 LEU B N 1
ATOM 8483 C CA . LEU B 1 479 ? 26.734 10.68 -18.734 1 97.06 479 LEU B CA 1
ATOM 8484 C C . LEU B 1 479 ? 27 10.25 -17.297 1 97.06 479 LEU B C 1
ATOM 8486 O O . LEU B 1 479 ? 26.375 10.75 -16.359 1 97.06 479 LEU B O 1
ATOM 8490 N N . ALA B 1 480 ? 27.891 9.32 -17.094 1 97 480 ALA B N 1
ATOM 8491 C CA . ALA B 1 480 ? 28.234 8.867 -15.75 1 97 480 ALA B CA 1
ATOM 8492 C C . ALA B 1 480 ? 28.719 10.031 -14.883 1 97 480 ALA B C 1
ATOM 8494 O O . ALA B 1 480 ? 28.422 10.086 -13.688 1 97 480 ALA B O 1
ATOM 8495 N N . ALA B 1 481 ? 29.406 10.93 -15.477 1 97.38 481 ALA B N 1
ATOM 8496 C CA . ALA B 1 481 ? 30 12.055 -14.742 1 97.38 481 ALA B CA 1
ATOM 8497 C C . ALA B 1 481 ? 28.984 13.18 -14.562 1 97.38 481 ALA B C 1
ATOM 8499 O O . ALA B 1 481 ? 29.047 13.93 -13.586 1 97.38 481 ALA B O 1
ATOM 8500 N N . LEU B 1 482 ? 28 13.25 -15.469 1 97.19 482 LEU B N 1
ATOM 8501 C CA . LEU B 1 482 ? 27.172 14.453 -15.516 1 97.19 482 LEU B CA 1
ATOM 8502 C C . LEU B 1 482 ? 25.781 14.18 -14.961 1 97.19 482 LEU B C 1
ATOM 8504 O O . LEU B 1 482 ? 25.031 15.117 -14.641 1 97.19 482 LEU B O 1
ATOM 8508 N N . GLU B 1 483 ? 25.359 12.961 -14.914 1 96.44 483 GLU B N 1
ATOM 8509 C CA . GLU B 1 483 ? 23.969 12.688 -14.562 1 96.44 483 GLU B CA 1
ATOM 8510 C C . GLU B 1 483 ? 23.625 13.219 -13.172 1 96.44 483 GLU B C 1
ATOM 8512 O O . GLU B 1 483 ? 22.594 13.867 -12.984 1 96.44 483 GLU B O 1
ATOM 8517 N N . ARG B 1 484 ? 24.484 13.07 -12.156 1 96.81 484 ARG B N 1
ATOM 8518 C CA . ARG B 1 484 ? 24.203 13.5 -10.789 1 96.81 484 ARG B CA 1
ATOM 8519 C C . ARG B 1 484 ? 24.375 15.008 -10.641 1 96.81 484 ARG B C 1
ATOM 8521 O O . ARG B 1 484 ? 23.5 15.688 -10.109 1 96.81 484 ARG B O 1
ATOM 8528 N N . PRO B 1 485 ? 25.453 15.617 -11.203 1 97.38 485 PRO B N 1
ATOM 8529 C CA . PRO B 1 485 ? 25.625 17.062 -11.086 1 97.38 485 PRO B CA 1
ATOM 8530 C C . PRO B 1 485 ? 24.5 17.844 -11.766 1 97.38 485 PRO B C 1
ATOM 8532 O O . PRO B 1 485 ? 24.047 18.859 -11.234 1 97.38 485 PRO B O 1
ATOM 8535 N N . VAL B 1 486 ? 24.047 17.391 -12.898 1 97.81 486 VAL B N 1
ATOM 8536 C CA . VAL B 1 486 ? 22.984 18.094 -13.609 1 97.81 486 VAL B CA 1
ATOM 8537 C C . VAL B 1 486 ? 21.688 18 -12.82 1 97.81 486 VAL B C 1
ATOM 8539 O O . VAL B 1 486 ? 20.969 18.984 -12.672 1 97.81 486 VAL B O 1
ATOM 8542 N N . PHE B 1 487 ? 21.391 16.844 -12.375 1 98 487 PHE B N 1
ATOM 8543 C CA . PHE B 1 487 ? 20.219 16.688 -11.523 1 98 487 PHE B CA 1
ATOM 8544 C C . PHE B 1 487 ? 20.312 17.578 -10.297 1 98 487 PHE B C 1
ATOM 8546 O O . PHE B 1 487 ? 19.359 18.266 -9.953 1 98 487 PHE B O 1
ATOM 8553 N N . SER B 1 488 ? 21.484 17.562 -9.625 1 98.06 488 SER B N 1
ATOM 8554 C CA . SER B 1 488 ? 21.703 18.359 -8.43 1 98.06 488 SER B CA 1
ATOM 8555 C C . SER B 1 488 ? 21.547 19.859 -8.727 1 98.06 488 SER B C 1
ATOM 8557 O O . SER B 1 488 ? 21.078 20.625 -7.875 1 98.06 488 SER B O 1
ATOM 8559 N N . PHE B 1 489 ? 21.938 20.281 -9.875 1 97.81 489 PHE B N 1
ATOM 8560 C CA . PHE B 1 489 ? 21.797 21.672 -10.289 1 97.81 489 PHE B CA 1
ATOM 8561 C C . PHE B 1 489 ? 20.328 22.078 -10.32 1 97.81 489 PHE B C 1
ATOM 8563 O O . PHE B 1 489 ? 19.969 23.109 -9.766 1 97.81 489 PHE B O 1
ATOM 8570 N N . PHE B 1 490 ? 19.5 21.234 -10.93 1 98.12 490 PHE B N 1
ATOM 8571 C CA . PHE B 1 490 ? 18.078 21.547 -11.016 1 98.12 490 PHE B CA 1
ATOM 8572 C C . PHE B 1 490 ? 17.438 21.562 -9.633 1 98.12 490 PHE B C 1
ATOM 8574 O O . PHE B 1 490 ? 16.625 22.422 -9.32 1 98.12 490 PHE B O 1
ATOM 8581 N N . VAL B 1 491 ? 17.828 20.656 -8.781 1 97.81 491 VAL B N 1
ATOM 8582 C CA . VAL B 1 491 ? 17.281 20.594 -7.43 1 97.81 491 VAL B CA 1
ATOM 8583 C C . VAL B 1 491 ? 17.703 21.828 -6.641 1 97.81 491 VAL B C 1
ATOM 8585 O O . VAL B 1 491 ? 16.875 22.453 -5.965 1 97.81 491 VAL B O 1
ATOM 8588 N N . ALA B 1 492 ? 18.984 22.188 -6.754 1 97.81 492 ALA B N 1
ATOM 8589 C CA . ALA B 1 492 ? 19.5 23.359 -6.051 1 97.81 492 ALA B CA 1
ATOM 8590 C C . ALA B 1 492 ? 18.781 24.625 -6.512 1 97.81 492 ALA B C 1
ATOM 8592 O O . ALA B 1 492 ? 18.453 25.5 -5.699 1 97.81 492 ALA B O 1
ATOM 8593 N N . MET B 1 493 ? 18.547 24.719 -7.82 1 97.06 493 MET B N 1
ATOM 8594 C CA . MET B 1 493 ? 17.844 25.875 -8.383 1 97.06 493 MET B CA 1
ATOM 8595 C C . MET B 1 493 ? 16.422 25.953 -7.863 1 97.06 493 MET B C 1
ATOM 8597 O O . MET B 1 493 ? 15.93 27.047 -7.539 1 97.06 493 MET B O 1
ATOM 8601 N N . ALA B 1 494 ? 15.781 24.844 -7.773 1 97.31 494 ALA B N 1
ATOM 8602 C CA . ALA B 1 494 ? 14.422 24.781 -7.238 1 97.31 494 ALA B CA 1
ATOM 8603 C C . ALA B 1 494 ? 14.391 25.188 -5.766 1 97.31 494 ALA B C 1
ATOM 8605 O O . ALA B 1 494 ? 13.539 25.969 -5.348 1 97.31 494 ALA B O 1
ATOM 8606 N N . LEU B 1 495 ? 15.336 24.719 -5 1 96.75 495 LEU B N 1
ATOM 8607 C CA . LEU B 1 495 ? 15.383 24.984 -3.57 1 96.75 495 LEU B CA 1
ATOM 8608 C C . LEU B 1 495 ? 15.727 26.453 -3.314 1 96.75 495 LEU B C 1
ATOM 8610 O O . LEU B 1 495 ? 15.172 27.078 -2.4 1 96.75 495 LEU B O 1
ATOM 8614 N N . LEU B 1 496 ? 16.656 26.969 -4.121 1 96.25 496 LEU B N 1
ATOM 8615 C CA . LEU B 1 496 ? 17.016 28.375 -3.984 1 96.25 496 LEU B CA 1
ATOM 8616 C C . LEU B 1 496 ? 15.805 29.281 -4.16 1 96.25 496 LEU B C 1
ATOM 8618 O O . LEU B 1 496 ? 15.617 30.234 -3.404 1 96.25 496 LEU B O 1
ATOM 8622 N N . GLY B 1 497 ? 15.016 28.984 -5.16 1 95.06 497 GLY B N 1
ATOM 8623 C CA . GLY B 1 497 ? 13.797 29.75 -5.359 1 95.06 497 GLY B CA 1
ATOM 8624 C C . GLY B 1 497 ? 12.789 29.562 -4.242 1 95.06 497 GLY B C 1
ATOM 8625 O O . GLY B 1 497 ? 12.203 30.531 -3.762 1 95.06 497 GLY B O 1
ATOM 8626 N N . ALA B 1 498 ? 12.602 28.359 -3.781 1 93.94 498 ALA B N 1
ATOM 8627 C CA . ALA B 1 498 ? 11.633 28.062 -2.73 1 93.94 498 ALA B CA 1
ATOM 8628 C C . ALA B 1 498 ? 12 28.766 -1.428 1 93.94 498 ALA B C 1
ATOM 8630 O O . ALA B 1 498 ? 11.133 29.312 -0.745 1 93.94 498 ALA B O 1
ATOM 8631 N N . MET B 1 499 ? 13.25 28.797 -1.113 1 92.75 499 MET B N 1
ATOM 8632 C CA . MET B 1 499 ? 13.711 29.391 0.144 1 92.75 499 MET B CA 1
ATOM 8633 C C . MET B 1 499 ? 13.641 30.906 0.094 1 92.75 499 MET B C 1
ATOM 8635 O O . MET B 1 499 ? 13.594 31.562 1.135 1 92.75 499 MET B O 1
ATOM 8639 N N . ASN B 1 500 ? 13.672 31.453 -1.116 1 91.81 500 ASN B N 1
ATOM 8640 C CA . ASN B 1 500 ? 13.688 32.906 -1.27 1 91.81 500 ASN B CA 1
ATOM 8641 C C . ASN B 1 500 ? 12.312 33.438 -1.688 1 91.81 500 ASN B C 1
ATOM 8643 O O . ASN B 1 500 ? 12.219 34.5 -2.293 1 91.81 500 ASN B O 1
ATOM 8647 N N . GLY B 1 501 ? 11.25 32.656 -1.59 1 88.88 501 GLY B N 1
ATOM 8648 C CA . GLY B 1 501 ? 9.891 33.156 -1.656 1 88.88 501 GLY B CA 1
ATOM 8649 C C . GLY B 1 501 ? 9.266 33.031 -3.033 1 88.88 501 GLY B C 1
ATOM 8650 O O . GLY B 1 501 ? 8.211 33.594 -3.301 1 88.88 501 GLY B O 1
ATOM 8651 N N . VAL B 1 502 ? 9.945 32.406 -3.938 1 93 502 VAL B N 1
ATOM 8652 C CA . VAL B 1 502 ? 9.32 32.156 -5.23 1 93 502 VAL B CA 1
ATOM 8653 C C . VAL B 1 502 ? 8.086 31.266 -5.047 1 93 502 VAL B C 1
ATOM 8655 O O . VAL B 1 502 ? 8.18 30.172 -4.484 1 93 502 VAL B O 1
ATOM 8658 N N . HIS B 1 503 ? 6.965 31.75 -5.504 1 89.88 503 HIS B N 1
ATOM 8659 C CA . HIS B 1 503 ? 5.723 31.016 -5.32 1 89.88 503 HIS B CA 1
ATOM 8660 C C . HIS B 1 503 ? 5.547 29.953 -6.398 1 89.88 503 HIS B C 1
ATOM 8662 O O . HIS B 1 503 ? 5.887 30.172 -7.562 1 89.88 503 HIS B O 1
ATOM 8668 N N . SER B 1 504 ? 5.184 28.781 -6 1 91.19 504 SER B N 1
ATOM 8669 C CA . SER B 1 504 ? 4.875 27.688 -6.918 1 91.19 504 SER B CA 1
ATOM 8670 C C . SER B 1 504 ? 3.959 26.656 -6.266 1 91.19 504 SER B C 1
ATOM 8672 O O . SER B 1 504 ? 3.861 26.594 -5.039 1 91.19 504 SER B O 1
ATOM 8674 N N . GLY B 1 505 ? 3.213 25.922 -7.137 1 88.5 505 GLY B N 1
ATOM 8675 C CA . GLY B 1 505 ? 2.365 24.859 -6.641 1 88.5 505 GLY B CA 1
ATOM 8676 C C . GLY B 1 505 ? 3.137 23.781 -5.898 1 88.5 505 GLY B C 1
ATOM 8677 O O . GLY B 1 505 ? 2.68 23.281 -4.871 1 88.5 505 GLY B O 1
ATOM 8678 N N . VAL B 1 506 ? 4.262 23.484 -6.344 1 91.38 506 VAL B N 1
ATOM 8679 C CA . VAL B 1 506 ? 5.086 22.453 -5.727 1 91.38 506 VAL B CA 1
ATOM 8680 C C . VAL B 1 506 ? 5.539 22.906 -4.344 1 91.38 506 VAL B C 1
ATOM 8682 O O . VAL B 1 506 ? 5.52 22.125 -3.389 1 91.38 506 VAL B O 1
ATOM 8685 N N . ARG B 1 507 ? 5.957 24.141 -4.266 1 92.75 507 ARG B N 1
ATOM 8686 C CA . ARG B 1 507 ? 6.355 24.688 -2.973 1 92.75 507 ARG B CA 1
ATOM 8687 C C . ARG B 1 507 ? 5.211 24.594 -1.966 1 92.75 507 ARG B C 1
ATOM 8689 O O . ARG B 1 507 ? 5.426 24.234 -0.807 1 92.75 507 ARG B O 1
ATOM 8696 N N . ARG B 1 508 ? 4.059 24.891 -2.432 1 89.88 508 ARG B N 1
ATOM 8697 C CA . ARG B 1 508 ? 2.891 24.859 -1.56 1 89.88 508 ARG B CA 1
ATOM 8698 C C . ARG B 1 508 ? 2.645 23.438 -1.024 1 89.88 508 ARG B C 1
ATOM 8700 O O . ARG B 1 508 ? 2.381 23.266 0.166 1 89.88 508 ARG B O 1
ATOM 8707 N N . VAL B 1 509 ? 2.742 22.531 -1.831 1 90.31 509 VAL B N 1
ATOM 8708 C CA . VAL B 1 509 ? 2.514 21.156 -1.441 1 90.31 509 VAL B CA 1
ATOM 8709 C C . VAL B 1 509 ? 3.613 20.703 -0.484 1 90.31 509 VAL B C 1
ATOM 8711 O O . VAL B 1 509 ? 3.332 20.062 0.536 1 90.31 509 VAL B O 1
ATOM 8714 N N . LEU B 1 510 ? 4.797 21.016 -0.763 1 93.81 510 LEU B N 1
ATOM 8715 C CA . LEU B 1 510 ? 5.941 20.562 0.023 1 93.81 510 LEU B CA 1
ATOM 8716 C C . LEU B 1 510 ? 5.984 21.266 1.375 1 93.81 510 LEU B C 1
ATOM 8718 O O . LEU B 1 510 ? 6.613 20.781 2.314 1 93.81 510 LEU B O 1
ATOM 8722 N N . SER B 1 511 ? 5.324 22.422 1.477 1 92.12 511 SER B N 1
ATOM 8723 C CA . SER B 1 511 ? 5.383 23.219 2.695 1 92.12 511 SER B CA 1
ATOM 8724 C C . SER B 1 511 ? 4.227 22.891 3.631 1 92.12 511 SER B C 1
ATOM 8726 O O . SER B 1 511 ? 4.043 23.547 4.656 1 92.12 511 SER B O 1
ATOM 8728 N N . TRP B 1 512 ? 3.5 21.891 3.221 1 88.25 512 TRP B N 1
ATOM 8729 C CA . TRP B 1 512 ? 2.383 21.469 4.059 1 88.25 512 TRP B CA 1
ATOM 8730 C C . TRP B 1 512 ? 2.867 21.062 5.445 1 88.25 512 TRP B C 1
ATOM 8732 O O . TRP B 1 512 ? 3.824 20.281 5.574 1 88.25 512 TRP B O 1
ATOM 8742 N N . ARG B 1 513 ? 2.227 21.516 6.469 1 85.94 513 ARG B N 1
ATOM 8743 C CA . ARG B 1 513 ? 2.648 21.281 7.848 1 85.94 513 ARG B CA 1
ATOM 8744 C C . ARG B 1 513 ? 2.449 19.812 8.234 1 85.94 513 ARG B C 1
ATOM 8746 O O . ARG B 1 513 ? 3.09 19.328 9.164 1 85.94 513 ARG B O 1
ATOM 8753 N N . GLY B 1 514 ? 1.631 19.141 7.57 1 86.06 514 GLY B N 1
ATOM 8754 C CA . GLY B 1 514 ? 1.328 17.75 7.887 1 86.06 514 GLY B CA 1
ATOM 8755 C C . GLY B 1 514 ? 2.473 16.812 7.578 1 86.06 514 GLY B C 1
ATOM 8756 O O . GLY B 1 514 ? 2.471 15.656 8.016 1 86.06 514 GLY B O 1
ATOM 8757 N N . TRP B 1 515 ? 3.541 17.297 6.953 1 92.69 515 TRP B N 1
ATOM 8758 C CA . TRP B 1 515 ? 4.66 16.438 6.562 1 92.69 515 TRP B CA 1
ATOM 8759 C C . TRP B 1 515 ? 5.59 16.188 7.75 1 92.69 515 TRP B C 1
ATOM 8761 O O . TRP B 1 515 ? 6.426 15.281 7.707 1 92.69 515 TRP B O 1
ATOM 8771 N N . ALA B 1 516 ? 5.508 16.953 8.836 1 91.56 516 ALA B N 1
ATOM 8772 C CA . ALA B 1 516 ? 6.52 16.984 9.891 1 91.56 516 ALA B CA 1
ATOM 8773 C C . ALA B 1 516 ? 6.727 15.594 10.492 1 91.56 516 ALA B C 1
ATOM 8775 O O . ALA B 1 516 ? 7.852 15.102 10.547 1 91.56 516 ALA B O 1
ATOM 8776 N N . GLY B 1 517 ? 5.652 14.953 10.93 1 92.81 517 GLY B N 1
ATOM 8777 C CA . GLY B 1 517 ? 5.762 13.625 11.508 1 92.81 517 GLY B CA 1
ATOM 8778 C C . GLY B 1 517 ? 6.332 12.594 10.547 1 92.81 517 GLY B C 1
ATOM 8779 O O . GLY B 1 517 ? 7.172 11.781 10.922 1 92.81 517 GLY B O 1
ATOM 8780 N N . TRP B 1 518 ? 5.977 12.656 9.305 1 95.06 518 TRP B N 1
ATOM 8781 C CA . TRP B 1 518 ? 6.438 11.719 8.281 1 95.06 518 TRP B CA 1
ATOM 8782 C C . TRP B 1 518 ? 7.906 11.961 7.945 1 95.06 518 TRP B C 1
ATOM 8784 O O . TRP B 1 518 ? 8.648 11.023 7.652 1 95.06 518 TRP B O 1
ATOM 8794 N N . ALA B 1 519 ? 8.227 13.227 7.949 1 96.25 519 ALA B N 1
ATOM 8795 C CA . ALA B 1 519 ? 9.617 13.57 7.66 1 96.25 519 ALA B CA 1
ATOM 8796 C C . ALA B 1 519 ? 10.555 12.984 8.703 1 96.25 519 ALA B C 1
ATOM 8798 O O . ALA B 1 519 ? 11.609 12.438 8.359 1 96.25 519 ALA B O 1
ATOM 8799 N N . ARG B 1 520 ? 10.148 13 9.922 1 95.75 520 ARG B N 1
ATOM 8800 C CA . ARG B 1 520 ? 10.977 12.484 11.008 1 95.75 520 ARG B CA 1
ATOM 8801 C C . ARG B 1 520 ? 11 10.961 11.008 1 95.75 520 ARG B C 1
ATOM 8803 O O . ARG B 1 520 ? 11.93 10.344 11.531 1 95.75 520 ARG B O 1
ATOM 8810 N N . LEU B 1 521 ? 10.023 10.383 10.352 1 97.75 521 LEU B N 1
ATOM 8811 C CA . LEU B 1 521 ? 9.969 8.93 10.273 1 97.75 521 LEU B CA 1
ATOM 8812 C C . LEU B 1 521 ? 10.68 8.43 9.023 1 97.75 521 LEU B C 1
ATOM 8814 O O . LEU B 1 521 ? 10.906 7.223 8.875 1 97.75 521 LEU B O 1
ATOM 8818 N N . SER B 1 522 ? 11.078 9.328 8.164 1 97.88 522 SER B N 1
ATOM 8819 C CA . SER B 1 522 ? 11.641 8.938 6.879 1 97.88 522 SER B CA 1
ATOM 8820 C C . SER B 1 522 ? 12.977 8.219 7.059 1 97.88 522 SER B C 1
ATOM 8822 O O . SER B 1 522 ? 13.305 7.301 6.301 1 97.88 522 SER B O 1
ATOM 8824 N N . PHE B 1 523 ? 13.758 8.609 8.094 1 97.38 523 PHE B N 1
ATOM 8825 C CA . PHE B 1 523 ? 15.016 7.926 8.359 1 97.38 523 PHE B CA 1
ATOM 8826 C C . PHE B 1 523 ? 14.773 6.477 8.75 1 97.38 523 PHE B C 1
ATOM 8828 O O . PHE B 1 523 ? 15.438 5.566 8.242 1 97.38 523 PHE B O 1
ATOM 8835 N N . GLY B 1 524 ? 13.844 6.273 9.664 1 98.38 524 GLY B N 1
ATOM 8836 C CA . GLY B 1 524 ? 13.477 4.914 10.023 1 98.38 524 GLY B CA 1
ATOM 8837 C C . GLY B 1 524 ? 12.961 4.109 8.844 1 98.38 524 GLY B C 1
ATOM 8838 O O . GLY B 1 524 ? 13.273 2.924 8.711 1 98.38 524 GLY B O 1
ATOM 8839 N N . ALA B 1 525 ? 12.141 4.746 8.016 1 98.44 525 ALA B N 1
ATOM 8840 C CA . ALA B 1 525 ? 11.633 4.086 6.816 1 98.44 525 ALA B CA 1
ATOM 8841 C C . ALA B 1 525 ? 12.766 3.691 5.875 1 98.44 525 ALA B C 1
ATOM 8843 O O . ALA B 1 525 ? 12.711 2.641 5.234 1 98.44 525 ALA B O 1
ATOM 8844 N N . LEU B 1 526 ? 13.742 4.562 5.785 1 98 526 LEU B N 1
ATOM 8845 C CA . LEU B 1 526 ? 14.914 4.258 4.969 1 98 526 LEU B CA 1
ATOM 8846 C C . LEU B 1 526 ? 15.609 2.994 5.469 1 98 526 LEU B C 1
ATOM 8848 O O . LEU B 1 526 ? 16 2.139 4.672 1 98 526 LEU B O 1
ATOM 8852 N N . LEU B 1 527 ? 15.68 2.863 6.727 1 98.44 527 LEU B N 1
ATOM 8853 C CA . LEU B 1 527 ? 16.391 1.736 7.32 1 98.44 527 LEU B CA 1
ATOM 8854 C C . LEU B 1 527 ? 15.594 0.448 7.176 1 98.44 527 LEU B C 1
ATOM 8856 O O . LEU B 1 527 ? 16.156 -0.615 6.91 1 98.44 527 LEU B O 1
ATOM 8860 N N . LEU B 1 528 ? 14.297 0.566 7.246 1 98.56 528 LEU B N 1
ATOM 8861 C CA . LEU B 1 528 ? 13.508 -0.644 7.445 1 98.56 528 LEU B CA 1
ATOM 8862 C C . LEU B 1 528 ? 12.859 -1.089 6.141 1 98.56 528 LEU B C 1
ATOM 8864 O O . LEU B 1 528 ? 12.414 -2.232 6.023 1 98.56 528 LEU B O 1
ATOM 8868 N N . HIS B 1 529 ? 12.75 -0.271 5.117 1 98.44 529 HIS B N 1
ATOM 8869 C CA . HIS B 1 529 ? 11.984 -0.631 3.932 1 98.44 529 HIS B CA 1
ATOM 8870 C C . HIS B 1 529 ? 12.648 -1.779 3.176 1 98.44 529 HIS B C 1
ATOM 8872 O O . HIS B 1 529 ? 11.961 -2.602 2.566 1 98.44 529 HIS B O 1
ATOM 8878 N N . MET B 1 530 ? 13.977 -1.891 3.256 1 97.62 530 MET B N 1
ATOM 8879 C CA . MET B 1 530 ? 14.672 -2.924 2.496 1 97.62 530 MET B CA 1
ATOM 8880 C C . MET B 1 530 ? 14.461 -4.297 3.125 1 97.62 530 MET B C 1
ATOM 8882 O O . MET B 1 530 ? 14.07 -5.246 2.441 1 97.62 530 MET B O 1
ATOM 8886 N N . PRO B 1 531 ? 14.719 -4.414 4.426 1 97.81 531 PRO B N 1
ATOM 8887 C CA . PRO B 1 531 ? 14.461 -5.727 5.016 1 97.81 531 PRO B CA 1
ATOM 8888 C C . PRO B 1 531 ? 12.984 -6.133 4.918 1 97.81 531 PRO B C 1
ATOM 8890 O O . PRO B 1 531 ? 12.68 -7.316 4.758 1 97.81 531 PRO B O 1
ATOM 8893 N N . ILE B 1 532 ? 12.078 -5.203 4.977 1 97.88 532 ILE B N 1
ATOM 8894 C CA . ILE B 1 532 ? 10.656 -5.504 4.879 1 97.88 532 ILE B CA 1
ATOM 8895 C C . ILE B 1 532 ? 10.32 -5.953 3.461 1 97.88 532 ILE B C 1
ATOM 8897 O O . ILE B 1 532 ? 9.68 -6.988 3.268 1 97.88 532 ILE B O 1
ATOM 8901 N N . ASN B 1 533 ? 10.766 -5.203 2.51 1 97.75 533 ASN B N 1
ATOM 8902 C CA . ASN B 1 533 ? 10.5 -5.535 1.113 1 97.75 533 ASN B CA 1
ATOM 8903 C C . ASN B 1 533 ? 11.141 -6.859 0.721 1 97.75 533 ASN B C 1
ATOM 8905 O O . ASN B 1 533 ? 10.508 -7.695 0.073 1 97.75 533 ASN B O 1
ATOM 8909 N N . LYS B 1 534 ? 12.375 -7.039 1.081 1 97.56 534 LYS B N 1
ATOM 8910 C CA . LYS B 1 534 ? 13.078 -8.273 0.746 1 97.56 534 LYS B CA 1
ATOM 8911 C C . LYS B 1 534 ? 12.422 -9.477 1.421 1 97.56 534 LYS B C 1
ATOM 8913 O O . LYS B 1 534 ? 12.359 -10.562 0.838 1 97.56 534 LYS B O 1
ATOM 8918 N N . SER B 1 535 ? 12.008 -9.328 2.67 1 97.5 535 SER B N 1
ATOM 8919 C CA . SER B 1 535 ? 11.297 -10.406 3.354 1 97.5 535 SER B CA 1
ATOM 8920 C C . SER B 1 535 ? 10.023 -10.789 2.613 1 97.5 535 SER B C 1
ATOM 8922 O O . SER B 1 535 ? 9.68 -11.969 2.508 1 97.5 535 SER B O 1
ATOM 8924 N N . LEU B 1 536 ? 9.352 -9.789 2.121 1 96.06 536 LEU B N 1
ATOM 8925 C CA . LEU B 1 536 ? 8.102 -10.023 1.396 1 96.06 536 LEU B CA 1
ATOM 8926 C C . LEU B 1 536 ? 8.359 -10.844 0.134 1 96.06 536 LEU B C 1
ATOM 8928 O O . LEU B 1 536 ? 7.664 -11.828 -0.12 1 96.06 536 LEU B O 1
ATOM 8932 N N . VAL B 1 537 ? 9.328 -10.5 -0.59 1 96 537 VAL B N 1
ATOM 8933 C CA . VAL B 1 537 ? 9.609 -11.117 -1.88 1 96 537 VAL B CA 1
ATOM 8934 C C . VAL B 1 537 ? 10.242 -12.492 -1.666 1 96 537 VAL B C 1
ATOM 8936 O O . VAL B 1 537 ? 9.922 -13.445 -2.377 1 96 537 VAL B O 1
ATOM 8939 N N . ALA B 1 538 ? 11.102 -12.578 -0.677 1 96.69 538 ALA B N 1
ATOM 8940 C CA . ALA B 1 538 ? 11.805 -13.828 -0.387 1 96.69 538 ALA B CA 1
ATOM 8941 C C . ALA B 1 538 ? 10.844 -14.891 0.131 1 96.69 538 ALA B C 1
ATOM 8943 O O . ALA B 1 538 ? 11.109 -16.094 -0.003 1 96.69 538 ALA B O 1
ATOM 8944 N N . ALA B 1 539 ? 9.781 -14.492 0.697 1 95.25 539 ALA B N 1
ATOM 8945 C CA . ALA B 1 539 ? 8.828 -15.43 1.292 1 95.25 539 ALA B CA 1
ATOM 8946 C C . ALA B 1 539 ? 7.883 -16 0.236 1 95.25 539 ALA B C 1
ATOM 8948 O O . ALA B 1 539 ? 7.133 -16.938 0.508 1 95.25 539 ALA B O 1
ATOM 8949 N N . ARG B 1 540 ? 7.902 -15.492 -0.969 1 94.62 540 ARG B N 1
ATOM 8950 C CA . ARG B 1 540 ? 7.027 -15.977 -2.029 1 94.62 540 ARG B CA 1
ATOM 8951 C C . ARG B 1 540 ? 7.402 -17.406 -2.441 1 94.62 540 ARG B C 1
ATOM 8953 O O . ARG B 1 540 ? 8.586 -17.734 -2.512 1 94.62 540 ARG B O 1
ATOM 8960 N N . LEU B 1 541 ? 6.391 -18.172 -2.75 1 94.25 541 LEU B N 1
ATOM 8961 C CA . LEU B 1 541 ? 6.598 -19.578 -3.061 1 94.25 541 LEU B CA 1
ATOM 8962 C C . LEU B 1 541 ? 6.562 -19.812 -4.566 1 94.25 541 LEU B C 1
ATOM 8964 O O . LEU B 1 541 ? 6.875 -20.922 -5.035 1 94.25 541 LEU B O 1
ATOM 8968 N N . MET B 1 542 ? 6.145 -18.797 -5.301 1 94 542 MET B N 1
ATOM 8969 C CA . MET B 1 542 ? 6.102 -18.828 -6.762 1 94 542 MET B CA 1
ATOM 8970 C C . MET B 1 542 ? 6.793 -17.594 -7.344 1 94 542 MET B C 1
ATOM 8972 O O . MET B 1 542 ? 7.031 -16.625 -6.637 1 94 542 MET B O 1
ATOM 8976 N N . PRO B 1 543 ? 7.164 -17.656 -8.641 1 94.94 543 PRO B N 1
ATOM 8977 C CA . PRO B 1 543 ? 7.812 -16.5 -9.242 1 94.94 543 PRO B CA 1
ATOM 8978 C C . PRO B 1 543 ? 6.965 -15.227 -9.125 1 94.94 543 PRO B C 1
ATOM 8980 O O . PRO B 1 543 ? 5.734 -15.305 -9.07 1 94.94 543 PRO B O 1
ATOM 8983 N N . SER B 1 544 ? 7.625 -14.148 -9.07 1 94.44 544 SER B N 1
ATOM 8984 C CA . SER B 1 544 ? 6.996 -12.852 -8.82 1 94.44 544 SER B CA 1
ATOM 8985 C C . SER B 1 544 ? 6.582 -12.18 -10.125 1 94.44 544 SER B C 1
ATOM 8987 O O . SER B 1 544 ? 7.211 -12.391 -11.164 1 94.44 544 SER B O 1
ATOM 8989 N N . MET B 1 545 ? 5.516 -11.406 -9.992 1 92.75 545 MET B N 1
ATOM 8990 C CA . MET B 1 545 ? 5.074 -10.555 -11.094 1 92.75 545 MET B CA 1
ATOM 8991 C C . MET B 1 545 ? 5.609 -9.141 -10.938 1 92.75 545 MET B C 1
ATOM 8993 O O . MET B 1 545 ? 5.508 -8.547 -9.859 1 92.75 545 MET B O 1
ATOM 8997 N N . LEU B 1 546 ? 6.258 -8.625 -11.969 1 94.94 546 LEU B N 1
ATOM 8998 C CA . LEU B 1 546 ? 6.715 -7.234 -11.969 1 94.94 546 LEU B CA 1
ATOM 8999 C C . LEU B 1 546 ? 6.168 -6.488 -13.18 1 94.94 546 LEU B C 1
ATOM 9001 O O . LEU B 1 546 ? 6.738 -6.562 -14.273 1 94.94 546 LEU B O 1
ATOM 9005 N N . ASP B 1 547 ? 5.105 -5.844 -13.055 1 93.75 547 ASP B N 1
ATOM 9006 C CA . ASP B 1 547 ? 4.488 -4.961 -14.047 1 93.75 547 ASP B CA 1
ATOM 9007 C C . ASP B 1 547 ? 4.082 -3.631 -13.414 1 93.75 547 ASP B C 1
ATOM 9009 O O . ASP B 1 547 ? 4.367 -3.383 -12.234 1 93.75 547 ASP B O 1
ATOM 9013 N N . ARG B 1 548 ? 3.521 -2.77 -14.148 1 94.44 548 ARG B N 1
ATOM 9014 C CA . ARG B 1 548 ? 3.201 -1.423 -13.688 1 94.44 548 ARG B CA 1
ATOM 9015 C C . ARG B 1 548 ? 2.234 -1.464 -12.508 1 94.44 548 ARG B C 1
ATOM 9017 O O . ARG B 1 548 ? 2.467 -0.816 -11.484 1 94.44 548 ARG B O 1
ATOM 9024 N N . GLN B 1 549 ? 1.19 -2.236 -12.578 1 92.94 549 GLN B N 1
ATOM 9025 C CA . GLN B 1 549 ? 0.145 -2.273 -11.562 1 92.94 549 GLN B CA 1
ATOM 9026 C C . GLN B 1 549 ? 0.668 -2.865 -10.258 1 92.94 549 GLN B C 1
ATOM 9028 O O . GLN B 1 549 ? 0.455 -2.299 -9.18 1 92.94 549 GLN B O 1
ATOM 9033 N N . SER B 1 550 ? 1.342 -4.016 -10.375 1 94.38 550 SER B N 1
ATOM 9034 C CA . SER B 1 550 ? 1.861 -4.664 -9.18 1 94.38 550 SER B CA 1
ATOM 9035 C C . SER B 1 550 ? 2.918 -3.803 -8.492 1 94.38 550 SER B C 1
ATOM 9037 O O . SER B 1 550 ? 2.967 -3.729 -7.266 1 94.38 550 SER B O 1
ATOM 9039 N N . ALA B 1 551 ? 3.76 -3.16 -9.312 1 96.69 551 ALA B N 1
ATOM 9040 C CA . ALA B 1 551 ? 4.812 -2.311 -8.758 1 96.69 551 ALA B CA 1
ATOM 9041 C C . ALA B 1 551 ? 4.219 -1.16 -7.953 1 96.69 551 ALA B C 1
ATOM 9043 O O . ALA B 1 551 ? 4.676 -0.869 -6.844 1 96.69 551 ALA B O 1
ATOM 9044 N N . ILE B 1 552 ? 3.189 -0.56 -8.469 1 97.12 552 ILE B N 1
ATOM 9045 C CA . ILE B 1 552 ? 2.592 0.608 -7.828 1 97.12 552 ILE B CA 1
ATOM 9046 C C . ILE B 1 552 ? 1.889 0.19 -6.539 1 97.12 552 ILE B C 1
ATOM 9048 O O . ILE B 1 552 ? 2.025 0.852 -5.508 1 97.12 552 ILE B O 1
ATOM 9052 N N . VAL B 1 553 ? 1.177 -0.866 -6.543 1 96.81 553 VAL B N 1
ATOM 9053 C CA . VAL B 1 553 ? 0.458 -1.336 -5.359 1 96.81 553 VAL B CA 1
ATOM 9054 C C . VAL B 1 553 ? 1.455 -1.745 -4.277 1 96.81 553 VAL B C 1
ATOM 9056 O O . VAL B 1 553 ? 1.289 -1.393 -3.109 1 96.81 553 VAL B O 1
ATOM 9059 N N . GLU B 1 554 ? 2.465 -2.486 -4.672 1 97.56 554 GLU B N 1
ATOM 9060 C CA . GLU B 1 554 ? 3.469 -2.904 -3.699 1 97.56 554 GLU B CA 1
ATOM 9061 C C . GLU B 1 554 ? 4.258 -1.711 -3.168 1 97.56 554 GLU B C 1
ATOM 9063 O O . GLU B 1 554 ? 4.66 -1.694 -2.004 1 97.56 554 GLU B O 1
ATOM 9068 N N . TRP B 1 555 ? 4.5 -0.729 -4.055 1 97.88 555 TRP B N 1
ATOM 9069 C CA . TRP B 1 555 ? 5.156 0.516 -3.668 1 97.88 555 TRP B CA 1
ATOM 9070 C C . TRP B 1 555 ? 4.453 1.15 -2.473 1 97.88 555 TRP B C 1
ATOM 9072 O O . TRP B 1 555 ? 5.066 1.368 -1.426 1 97.88 555 TRP B O 1
ATOM 9082 N N . PHE B 1 556 ? 3.121 1.333 -2.574 1 98.25 556 PHE B N 1
ATOM 9083 C CA . PHE B 1 556 ? 2.365 1.972 -1.502 1 98.25 556 PHE B CA 1
ATOM 9084 C C . PHE B 1 556 ? 2.258 1.052 -0.292 1 98.25 556 PHE B C 1
ATOM 9086 O O . PHE B 1 556 ? 2.279 1.515 0.85 1 98.25 556 PHE B O 1
ATOM 9093 N N . GLY B 1 557 ? 2.152 -0.209 -0.554 1 98.44 557 GLY B N 1
ATOM 9094 C CA . GLY B 1 557 ? 2.105 -1.157 0.547 1 98.44 557 GLY B CA 1
ATOM 9095 C C . GLY B 1 557 ? 3.377 -1.172 1.377 1 98.44 557 GLY B C 1
ATOM 9096 O O . GLY B 1 557 ? 3.326 -1.031 2.6 1 98.44 557 GLY B O 1
ATOM 9097 N N . VAL B 1 558 ? 4.5 -1.297 0.718 1 98.56 558 VAL B N 1
ATOM 9098 C CA . VAL B 1 558 ? 5.793 -1.355 1.394 1 98.56 558 VAL B CA 1
ATOM 9099 C C . VAL B 1 558 ? 6.074 -0.025 2.088 1 98.56 558 VAL B C 1
ATOM 9101 O O . VAL B 1 558 ? 6.582 0.001 3.211 1 98.56 558 VAL B O 1
ATOM 9104 N N . ALA B 1 559 ? 5.75 1.058 1.385 1 98.62 559 ALA B N 1
ATOM 9105 C CA . ALA B 1 559 ? 5.941 2.375 1.987 1 98.62 559 ALA B CA 1
ATOM 9106 C C . ALA B 1 559 ? 5.148 2.506 3.283 1 98.62 559 ALA B C 1
ATOM 9108 O O . ALA B 1 559 ? 5.691 2.912 4.312 1 98.62 559 ALA B O 1
ATOM 9109 N N . ALA B 1 560 ? 3.922 2.092 3.25 1 97.94 560 ALA B N 1
ATOM 9110 C CA . ALA B 1 560 ? 3.059 2.219 4.422 1 97.94 560 ALA B CA 1
ATOM 9111 C C . ALA B 1 560 ? 3.574 1.368 5.578 1 97.94 560 ALA B C 1
ATOM 9113 O O . ALA B 1 560 ? 3.691 1.852 6.707 1 97.94 560 ALA B O 1
ATOM 9114 N N . VAL B 1 561 ? 3.941 0.169 5.305 1 98 561 VAL B N 1
ATOM 9115 C CA . VAL B 1 561 ? 4.398 -0.739 6.352 1 98 561 VAL B CA 1
ATOM 9116 C C . VAL B 1 561 ? 5.742 -0.259 6.902 1 98 561 VAL B C 1
ATOM 9118 O O . VAL B 1 561 ? 5.996 -0.354 8.109 1 98 561 VAL B O 1
ATOM 9121 N N . SER B 1 562 ? 6.551 0.268 6.039 1 98.62 562 SER B N 1
ATOM 9122 C CA . SER B 1 562 ? 7.855 0.757 6.469 1 98.62 562 SER B CA 1
ATOM 9123 C C . SER B 1 562 ? 7.719 1.972 7.379 1 98.62 562 SER B C 1
ATOM 9125 O O . SER B 1 562 ? 8.398 2.066 8.398 1 98.62 562 SER B O 1
ATOM 9127 N N . TYR B 1 563 ? 6.855 2.891 7.027 1 98.25 563 TYR B N 1
ATOM 9128 C CA . TYR B 1 563 ? 6.645 4.062 7.871 1 98.25 563 TYR B CA 1
ATOM 9129 C C . TYR B 1 563 ? 6 3.674 9.195 1 98.25 563 TYR B C 1
ATOM 9131 O O . TYR B 1 563 ? 6.32 4.242 10.242 1 98.25 563 TYR B O 1
ATOM 9139 N N . MET B 1 564 ? 5.117 2.699 9.172 1 97 564 MET B N 1
ATOM 9140 C CA . MET B 1 564 ? 4.508 2.223 10.414 1 97 564 MET B CA 1
ATOM 9141 C C . MET B 1 564 ? 5.547 1.556 11.305 1 97 564 MET B C 1
ATOM 9143 O O . MET B 1 564 ? 5.539 1.751 12.523 1 97 564 MET B O 1
ATOM 9147 N N . ALA B 1 565 ? 6.418 0.825 10.695 1 97.75 565 ALA B N 1
ATOM 9148 C CA . ALA B 1 565 ? 7.465 0.148 11.453 1 97.75 565 ALA B CA 1
ATOM 9149 C C . ALA B 1 565 ? 8.484 1.147 11.992 1 97.75 565 ALA B C 1
ATOM 9151 O O . ALA B 1 565 ? 9.141 0.886 13 1 97.75 565 ALA B O 1
ATOM 9152 N N . ALA B 1 566 ? 8.609 2.275 11.336 1 98.5 566 ALA B N 1
ATOM 9153 C CA . ALA B 1 566 ? 9.547 3.312 11.758 1 98.5 566 ALA B CA 1
ATOM 9154 C C . ALA B 1 566 ? 9.086 3.973 13.055 1 98.5 566 ALA B C 1
ATOM 9156 O O . ALA B 1 566 ? 9.891 4.57 13.773 1 98.5 566 ALA B O 1
ATOM 9157 N N . LEU B 1 567 ? 7.809 3.869 13.398 1 97.31 567 LEU B N 1
ATOM 9158 C CA . LEU B 1 567 ? 7.234 4.543 14.555 1 97.31 567 LEU B CA 1
ATOM 9159 C C . LEU B 1 567 ? 7.816 3.984 15.852 1 97.31 567 LEU B C 1
ATOM 9161 O O . LEU B 1 567 ? 8.359 4.73 16.672 1 97.31 567 LEU B O 1
ATOM 9165 N N . PRO B 1 568 ? 7.727 2.639 16.078 1 97.31 568 PRO B N 1
ATOM 9166 C CA . PRO B 1 568 ? 8.336 2.133 17.312 1 97.31 568 PRO B CA 1
ATOM 9167 C C . PRO B 1 568 ? 9.844 2.361 17.359 1 97.31 568 PRO B C 1
ATOM 9169 O O . PRO B 1 568 ? 10.406 2.57 18.438 1 97.31 568 PRO B O 1
ATOM 9172 N N . LEU B 1 569 ? 10.5 2.33 16.25 1 98.06 569 LEU B N 1
ATOM 9173 C CA . LEU B 1 569 ? 11.93 2.609 16.203 1 98.06 569 LEU B CA 1
ATOM 9174 C C . LEU B 1 569 ? 12.219 4.043 16.641 1 98.06 569 LEU B C 1
ATOM 9176 O O . LEU B 1 569 ? 13.164 4.289 17.406 1 98.06 569 LEU B O 1
ATOM 9180 N N . ALA B 1 570 ? 11.414 4.973 16.172 1 98 570 ALA B N 1
ATOM 9181 C CA . ALA B 1 570 ? 11.57 6.379 16.531 1 98 570 ALA B CA 1
ATOM 9182 C C . ALA B 1 570 ? 11.258 6.613 18 1 98 570 ALA B C 1
ATOM 9184 O O . ALA B 1 570 ? 12 7.305 18.703 1 98 570 ALA B O 1
ATOM 9185 N N . LEU B 1 571 ? 10.219 5.973 18.531 1 97.5 571 LEU B N 1
ATOM 9186 C CA . LEU B 1 571 ? 9.711 6.258 19.875 1 97.5 571 LEU B CA 1
ATOM 9187 C C . LEU B 1 571 ? 10.547 5.547 20.922 1 97.5 571 LEU B C 1
ATOM 9189 O O . LEU B 1 571 ? 10.656 6.02 22.062 1 97.5 571 LEU B O 1
ATOM 9193 N N . LEU B 1 572 ? 11.164 4.406 20.547 1 97.69 572 LEU B N 1
ATOM 9194 C CA . LEU B 1 572 ? 11.828 3.592 21.562 1 97.69 572 LEU B CA 1
ATOM 9195 C C . LEU B 1 572 ? 13.336 3.746 21.484 1 97.69 572 LEU B C 1
ATOM 9197 O O . LEU B 1 572 ? 14.047 3.453 22.453 1 97.69 572 LEU B O 1
ATOM 9201 N N . VAL B 1 573 ? 13.859 4.195 20.328 1 98.06 573 VAL B N 1
ATOM 9202 C CA . VAL B 1 573 ? 15.305 4.18 20.156 1 98.06 573 VAL B CA 1
ATOM 9203 C C . VAL B 1 573 ? 15.797 5.566 19.75 1 98.06 573 VAL B C 1
ATOM 9205 O O . VAL B 1 573 ? 16.547 6.207 20.5 1 98.06 573 VAL B O 1
ATOM 9208 N N . GLU B 1 574 ? 15.305 6.102 18.719 1 97.5 574 GLU B N 1
ATOM 9209 C CA . GLU B 1 574 ? 15.852 7.297 18.078 1 97.5 574 GLU B CA 1
ATOM 9210 C C . GLU B 1 574 ? 15.648 8.531 18.953 1 97.5 574 GLU B C 1
ATOM 9212 O O . GLU B 1 574 ? 16.609 9.195 19.344 1 97.5 574 GLU B O 1
ATOM 9217 N N . LEU B 1 575 ? 14.398 8.836 19.297 1 97.12 575 LEU B N 1
ATOM 9218 C CA . LEU B 1 575 ? 14.062 10.062 20.016 1 97.12 575 LEU B CA 1
ATOM 9219 C C . LEU B 1 575 ? 14.562 10 21.453 1 97.12 575 LEU B C 1
ATOM 9221 O O . LEU B 1 575 ? 15.125 10.969 21.953 1 97.12 575 LEU B O 1
ATOM 9225 N N . PRO B 1 576 ? 14.383 8.859 22.125 1 97.12 576 PRO B N 1
ATOM 9226 C CA . PRO B 1 576 ? 14.914 8.797 23.484 1 97.12 576 PRO B CA 1
ATOM 9227 C C . PRO B 1 576 ? 16.422 9.031 23.547 1 97.12 576 PRO B C 1
ATOM 9229 O O . PRO B 1 576 ? 16.906 9.68 24.484 1 97.12 576 PRO B O 1
ATOM 9232 N N . ALA B 1 577 ? 17.172 8.5 22.594 1 96.81 577 ALA B N 1
ATOM 9233 C CA . ALA B 1 577 ? 18.609 8.711 22.562 1 96.81 577 ALA B CA 1
ATOM 9234 C C . ALA B 1 577 ? 18.953 10.195 22.422 1 96.81 577 ALA B C 1
ATOM 9236 O O . ALA B 1 577 ? 19.875 10.688 23.078 1 96.81 577 ALA B O 1
ATOM 9237 N N . GLN B 1 578 ? 18.266 10.852 21.609 1 95.94 578 GLN B N 1
ATOM 9238 C CA . GLN B 1 578 ? 18.484 12.281 21.422 1 95.94 578 GLN B CA 1
ATOM 9239 C C . GLN B 1 578 ? 18.109 13.07 22.672 1 95.94 578 GLN B C 1
ATOM 9241 O O . GLN B 1 578 ? 18.844 13.977 23.078 1 95.94 578 GLN B O 1
ATOM 9246 N N . ARG B 1 579 ? 16.984 12.695 23.234 1 94.88 579 ARG B N 1
ATOM 9247 C CA . ARG B 1 579 ? 16.516 13.367 24.438 1 94.88 579 ARG B CA 1
ATOM 9248 C C . ARG B 1 579 ? 17.469 13.125 25.594 1 94.88 579 ARG B C 1
ATOM 9250 O O . ARG B 1 579 ? 17.734 14.039 26.375 1 94.88 579 ARG B O 1
ATOM 9257 N N . LEU B 1 580 ? 17.953 11.938 25.703 1 94.94 580 LEU B N 1
ATOM 9258 C CA . LEU B 1 580 ? 18.906 11.609 26.766 1 94.94 580 LEU B CA 1
ATOM 9259 C C . LEU B 1 580 ? 20.203 12.414 26.609 1 94.94 580 LEU B C 1
ATOM 9261 O O . LEU B 1 580 ? 20.734 12.938 27.578 1 94.94 580 LEU B O 1
ATOM 9265 N N . HIS B 1 581 ? 20.688 12.469 25.391 1 94.25 581 HIS B N 1
ATOM 9266 C CA . HIS B 1 581 ? 21.891 13.219 25.109 1 94.25 581 HIS B CA 1
ATOM 9267 C C . HIS B 1 581 ? 21.734 14.695 25.469 1 94.25 581 HIS B C 1
ATOM 9269 O O . HIS B 1 581 ? 22.625 15.305 26.047 1 94.25 581 HIS B O 1
ATOM 9275 N N . ARG B 1 582 ? 20.625 15.227 25.141 1 91.56 582 ARG B N 1
ATOM 9276 C CA . ARG B 1 582 ? 20.328 16.625 25.453 1 91.56 582 ARG B CA 1
ATOM 9277 C C . ARG B 1 582 ? 20.25 16.844 26.969 1 91.56 582 ARG B C 1
ATOM 9279 O O . ARG B 1 582 ? 20.734 17.859 27.469 1 91.56 582 ARG B O 1
ATOM 9286 N N . ALA B 1 583 ? 19.688 15.945 27.609 1 91.62 583 ALA B N 1
ATOM 9287 C CA . ALA B 1 583 ? 19.531 16.047 29.062 1 91.62 583 ALA B CA 1
ATOM 9288 C C . ALA B 1 583 ? 20.875 15.961 29.766 1 91.62 583 ALA B C 1
ATOM 9290 O O . ALA B 1 583 ? 21.109 16.641 30.781 1 91.62 583 ALA B O 1
ATOM 9291 N N . LEU B 1 584 ? 21.719 15.195 29.188 1 90.25 584 LEU B N 1
ATOM 9292 C CA . LEU B 1 584 ? 23.016 14.984 29.828 1 90.25 584 LEU B CA 1
ATOM 9293 C C . LEU B 1 584 ? 23.984 16.109 29.469 1 90.25 584 LEU B C 1
ATOM 9295 O O . LEU B 1 584 ? 24.953 16.359 30.188 1 90.25 584 LEU B O 1
ATOM 9299 N N . SER B 1 585 ? 23.812 16.734 28.375 1 86.62 585 SER B N 1
ATOM 9300 C CA . SER B 1 585 ? 24.703 17.781 27.891 1 86.62 585 SER B CA 1
ATOM 9301 C C . SER B 1 585 ? 24.344 19.141 28.5 1 86.62 585 SER B C 1
ATOM 9303 O O . SER B 1 585 ? 25.094 20.109 28.375 1 86.62 585 SER B O 1
ATOM 9305 N N . ARG B 1 586 ? 23.188 19.375 29.016 1 73.62 586 ARG B N 1
ATOM 9306 C CA . ARG B 1 586 ? 22.797 20.641 29.641 1 73.62 586 ARG B CA 1
ATOM 9307 C C . ARG B 1 586 ? 23.594 20.891 30.922 1 73.62 586 ARG B C 1
ATOM 9309 O O . ARG B 1 586 ? 23.703 20 31.766 1 73.62 586 ARG B O 1
ATOM 9316 N N . PRO B 1 587 ? 24.375 22.016 30.828 1 64.81 587 PRO B N 1
ATOM 9317 C CA . PRO B 1 587 ? 25.125 22.359 32.031 1 64.81 587 PRO B CA 1
ATOM 9318 C C . PRO B 1 587 ? 24.234 22.516 33.25 1 64.81 587 PRO B C 1
ATOM 9320 O O . PRO B 1 587 ? 23.062 22.906 33.125 1 64.81 587 PRO B O 1
ATOM 9323 N N . ALA B 1 588 ? 24.516 21.828 34.344 1 55.47 588 ALA B N 1
ATOM 9324 C CA . ALA B 1 588 ? 23.844 21.969 35.625 1 55.47 588 ALA B CA 1
ATOM 9325 C C . ALA B 1 588 ? 23.516 23.438 35.938 1 55.47 588 ALA B C 1
ATOM 9327 O O . ALA B 1 588 ? 24.328 24.328 35.656 1 55.47 588 ALA B O 1
ATOM 9328 N N . PRO B 1 589 ? 22.156 23.797 36 1 52.69 589 PRO B N 1
ATOM 9329 C CA . PRO B 1 589 ? 21.891 25.203 36.344 1 52.69 589 PRO B CA 1
ATOM 9330 C C . PRO B 1 589 ? 22.922 25.766 37.312 1 52.69 589 PRO B C 1
ATOM 9332 O O . PRO B 1 589 ? 23.312 25.094 38.25 1 52.69 589 PRO B O 1
ATOM 9335 N N . ARG B 1 590 ? 23.703 26.688 36.844 1 47.38 590 ARG B N 1
ATOM 9336 C CA . ARG B 1 590 ? 24.562 27.359 37.812 1 47.38 590 ARG B CA 1
ATOM 9337 C C . ARG B 1 590 ? 23.797 27.734 39.062 1 47.38 590 ARG B C 1
ATOM 9339 O O . ARG B 1 590 ? 22.703 28.312 38.969 1 47.38 590 ARG B O 1
ATOM 9346 N N . ALA B 1 591 ? 23.969 27.219 40.25 1 48.44 591 ALA B N 1
ATOM 9347 C CA . ALA B 1 591 ? 23.453 27.703 41.531 1 48.44 591 ALA B CA 1
ATOM 9348 C C . ALA B 1 591 ? 23.5 29.219 41.594 1 48.44 591 ALA B C 1
ATOM 9350 O O . ALA B 1 591 ? 24.547 29.828 41.375 1 48.44 591 ALA B O 1
ATOM 9351 N N . ALA B 1 592 ? 22.391 29.922 41.438 1 49.59 592 ALA B N 1
ATOM 9352 C CA . ALA B 1 592 ? 22.312 31.344 41.781 1 49.59 592 ALA B CA 1
ATOM 9353 C C . ALA B 1 592 ? 23.25 31.672 42.969 1 49.59 592 ALA B C 1
ATOM 9355 O O . ALA B 1 592 ? 23.125 31.078 44.031 1 49.59 592 ALA B O 1
ATOM 9356 N N . ALA B 1 593 ? 24.422 32.062 42.812 1 47.69 593 ALA B N 1
ATOM 9357 C CA . ALA B 1 593 ? 25.219 32.625 43.906 1 47.69 593 ALA B CA 1
ATOM 9358 C C . ALA B 1 593 ? 24.344 33.406 44.875 1 47.69 593 ALA B C 1
ATOM 9360 O O . ALA B 1 593 ? 23.594 34.281 44.469 1 47.69 593 ALA B O 1
ATOM 9361 N N . ALA B 1 594 ? 24 32.938 46.094 1 48.59 594 ALA B N 1
ATOM 9362 C CA . ALA B 1 594 ? 23.406 33.719 47.188 1 48.59 594 ALA B CA 1
ATOM 9363 C C . ALA B 1 594 ? 24 35.125 47.25 1 48.59 594 ALA B C 1
ATOM 9365 O O . ALA B 1 594 ? 25.234 35.281 47.312 1 48.59 594 ALA B O 1
ATOM 9366 N N . GLU B 1 595 ? 23.453 36.125 46.625 1 45.62 595 GLU B N 1
ATOM 9367 C CA . GLU B 1 595 ? 23.828 37.5 46.906 1 45.62 595 GLU B CA 1
ATOM 9368 C C . GLU B 1 595 ? 24.25 37.688 48.344 1 45.62 595 GLU B C 1
ATOM 9370 O O . GLU B 1 595 ? 23.562 37.219 49.25 1 45.62 595 GLU B O 1
ATOM 9375 N N . PRO B 1 596 ? 25.5 37.812 48.594 1 50.75 596 PRO B N 1
ATOM 9376 C CA . PRO B 1 596 ? 25.891 38.031 50 1 50.75 596 PRO B CA 1
ATOM 9377 C C . PRO B 1 596 ? 24.938 38.938 50.75 1 50.75 596 PRO B C 1
ATOM 9379 O O . PRO B 1 596 ? 24.375 39.875 50.156 1 50.75 596 PRO B O 1
ATOM 9382 N N . ALA B 1 597 ? 24.156 38.594 51.781 1 52.34 597 ALA B N 1
ATOM 9383 C CA . ALA B 1 597 ? 23.328 39.344 52.719 1 52.34 597 ALA B CA 1
ATOM 9384 C C . ALA B 1 597 ? 23.984 40.688 53.062 1 52.34 597 ALA B C 1
ATOM 9386 O O . ALA B 1 597 ? 25.125 40.719 53.5 1 52.34 597 ALA B O 1
ATOM 9387 N N . ASP B 1 598 ? 23.766 41.812 52.312 1 46.41 598 ASP B N 1
ATOM 9388 C CA . ASP B 1 598 ? 24.188 43.156 52.719 1 46.41 598 ASP B CA 1
ATOM 9389 C C . ASP B 1 598 ? 24.109 43.312 54.219 1 46.41 598 ASP B C 1
ATOM 9391 O O . ASP B 1 598 ? 23.078 43 54.844 1 46.41 598 ASP B O 1
ATOM 9395 N N . LYS B 1 599 ? 25.172 43.281 55.031 1 53 599 LYS B N 1
ATOM 9396 C CA . LYS B 1 599 ? 25.297 43.656 56.438 1 53 599 LYS B CA 1
ATOM 9397 C C . LYS B 1 599 ? 24.469 44.906 56.75 1 53 599 LYS B C 1
ATOM 9399 O O . LYS B 1 599 ? 24.562 45.906 56.031 1 53 599 LYS B O 1
ATOM 9404 N N . PRO B 1 600 ? 23.406 44.781 57.469 1 46.09 600 PRO B N 1
ATOM 9405 C CA . PRO B 1 600 ? 22.734 46 57.938 1 46.09 600 PRO B CA 1
ATOM 9406 C C . PRO B 1 600 ? 23.719 47.062 58.469 1 46.09 600 PRO B C 1
ATOM 9408 O O . PRO B 1 600 ? 24.719 46.688 59.094 1 46.09 600 PRO B O 1
ATOM 9411 N N . SER B 1 601 ? 24.078 48.094 57.688 1 41.44 601 SER B N 1
ATOM 9412 C CA . SER B 1 601 ? 24.781 49.188 58.312 1 41.44 601 SER B CA 1
ATOM 9413 C C . SER B 1 601 ? 24.234 49.5 59.719 1 41.44 601 SER B C 1
ATOM 9415 O O . SER B 1 601 ? 23.031 49.719 59.875 1 41.44 601 SER B O 1
ATOM 9417 N N . LEU B 1 602 ? 24.875 49.188 60.781 1 33.53 602 LEU B N 1
ATOM 9418 C CA . LEU B 1 602 ? 24.641 49.812 62.062 1 33.53 602 LEU B CA 1
ATOM 9419 C C . LEU B 1 602 ? 24.766 51.312 61.969 1 33.53 602 LEU B C 1
ATOM 9421 O O . LEU B 1 602 ? 25.672 51.844 61.312 1 33.53 602 LEU B O 1
#

Radius of gyration: 33.6 Å; Cα contacts (8 Å, |Δi|>4): 1822; chains: 2; bounding box: 86×117×98 Å

Foldseek 3Di:
DDAQEEADFDPVLQVVQFKKWKFKKAKDAPDPPQVVVVVQVVVCLQLLLAPNSRMHIYIDRQVVQADDDPDPDQVVSVQVSVQVVCCVPRVIGIGTDTIQDIDGHDDDPPPDADPLRVVLVVVVVVLVVLQVQLQVCVVPPDPVVCVQCLLSNLLDLVVLVCVLQPFDDDDPQWDPLLVLLLLLVLLLLVLLQLLQLLLLLFFAPDRPQSSVCCLPLVNLSSNLSLLSLLSVLLVLLQVLLLVVVVCVVVVHDDDQPVNLVVVLVLVCLQFPFLQLSLLSCLLGVLLVPFDADLSCSQSVQLSPLSVVCVVCLNVLNCLPPPNLRARLNLCLSVSLSSVLSSVSSNLSSVCVPPLVVSLVVLVVVLVVLLVVLLVCCLVVVAFADSSCSRSVCSNSVNRVPVNCSPQRSHNSNSNLSNSLSNNLNSVLVVCVVVVPQQLPDVVLLVLLQVLVVVLSCLSRCVVCVQPRGDGDSNSRSNCSSVSNNSSSVSVSSNSSCLGSDRDDPSSVVSSDSVSSSVSSLSSQLSSVLNSQSSNVSSNDHTRDHDDDVVSVVVSVVSSVVSSVVSSCSSSSTNSSSSSSVVSVPDDDPDPPPPPPPPPPPD/DDAQEEADFDPVLQVVQFKKWKFKWAKDAPDPPQVVVVVQVVVCLQLLLAPNSRMHIYIDRQVVQADDDPDPDQVVSVQVSVQVVCCVPRVIGIGTDTIQDIDGHPDDPPPDADPLRVVLVVVVVVLVVLQVQLQVCVVPPDPVVCVQCLLSNLLDLVVLVCVLQPFDDDDPQWDPLLVLLLLLVLLLLVLLQLLQLLLLLFFAPDRPQSSVCCLPLVNLSSNLSLLSLLSVLLVLLQVLLLVVVVCVVVVHDDDQPVNLVVVLVLVCLQFVFLQLSLLSCLLGVLLVPFDADLSCSQSVQLSPLSVVCVVCLNVLNCLPPPNLRARLNLCLSVSLSSVLSSVSSNLSSVCVPPLVVSLVVLVVVLVVLLVVLLVCCLVVVAFADSSCSRSVCSNSVNRVPVNCSPQRSHNSNSNLSNSLSNNLNSVLVVCVVVVPQQLVDVVLLVLLQVLVVVLSCLSRCVVCVQPRGDGDSNSRSNCSSVSNNSSSVSVSSNSSCLGSDRDDPSSVVSSDSVSSSVSSLSSQLSSVLNSQSSNVSSNDHTRDHDDDVVSVVVSVVSSVVSSVVSSCSSSSTNSSSSSSVVSVPDDDPDPPPPPPPPPPDD